Protein AF-V5WIJ0-F1 (afdb_monomer)

Organism: NCBI:txid1307761

pLDDT: mean 72.11, std 21.25, range [22.0, 96.81]

Solvent-accessible surface area (backbone atoms only — not comparable to full-atom values): 48894 Å² total; per-residue (Å²): 136,84,88,83,84,82,75,81,74,78,80,72,77,58,60,69,60,56,50,54,48,44,54,54,48,50,57,45,62,74,67,46,98,62,91,75,72,81,82,72,94,73,90,76,90,73,90,76,81,80,69,81,83,67,66,59,69,64,52,57,52,43,22,53,53,46,34,54,55,54,61,71,57,53,79,23,24,44,77,34,72,29,33,54,49,50,54,50,47,56,49,51,54,27,67,75,68,74,44,49,71,51,75,44,74,68,48,87,85,63,104,58,89,50,75,26,42,32,40,34,41,45,45,79,29,81,39,92,43,34,41,34,39,38,33,64,70,20,42,45,65,65,86,72,82,82,80,87,81,88,85,84,83,89,81,84,85,86,86,80,89,81,92,82,90,81,86,83,90,82,90,84,85,84,90,82,92,83,86,89,84,75,93,73,76,81,77,86,70,88,49,84,69,47,67,55,53,17,35,49,37,35,50,18,50,52,51,33,51,58,71,54,43,90,80,53,78,24,38,35,24,36,33,41,36,36,28,18,28,53,54,93,41,46,27,58,54,52,50,53,72,74,62,61,83,85,65,72,46,43,35,40,37,53,45,36,22,44,53,70,25,60,28,38,44,43,48,48,41,11,70,55,40,51,33,31,48,67,64,53,48,54,54,49,51,51,33,52,73,70,68,44,40,62,44,72,51,41,58,58,55,53,27,11,53,72,45,64,40,74,80,37,94,48,28,68,43,45,77,61,76,40,46,30,36,33,44,34,32,37,70,61,98,76,83,85,70,89,37,31,66,59,43,50,51,52,52,43,39,72,66,39,59,59,80,48,62,67,69,68,62,47,71,64,80,90,74,72,72,43,59,63,58,48,55,46,76,64,85,66,43,75,46,76,43,53,43,67,64,49,52,51,49,55,51,50,52,52,48,52,55,51,52,48,49,61,73,41,48,74,57,42,54,52,44,51,53,46,40,68,77,47,46,74,53,51,62,55,52,44,54,51,38,26,54,26,36,49,52,9,26,53,51,43,54,49,51,28,61,72,72,43,27,68,70,46,53,81,60,42,43,66,59,46,44,46,49,19,54,39,46,16,52,27,49,49,40,49,49,53,67,65,49,66,82,48,96,61,79,87,50,48,65,35,31,42,45,48,20,44,51,49,30,51,47,45,26,52,56,37,29,70,76,40,59,82,52,17,57,50,31,45,52,23,34,53,25,42,46,50,32,59,70,50,85,54,69,64,60,27,55,51,21,60,56,58,20,55,43,62,50,52,50,46,53,50,50,45,60,71,72,61,44,60,71,51,51,46,48,70,49,46,78,48,67,69,55,34,47,50,52,24,59,71,49,44,32,58,54,29,44,55,58,27,52,30,72,71,48,80,38,99,47,89,89,53,75,58,49,49,50,52,52,50,31,50,51,34,48,53,50,42,53,51,48,51,50,46,62,72,68,54,75,70,52,49,90,93,52,61,80,65,73,48,75,49,38,40,37,40,39,41,41,62,58,82,63,62,99,84,62,88,75,62,57,65,75,51,48,48,34,33,40,37,33,63,33,46,57,39,75,40,53,40,33,50,86,88,44,78,45,78,46,81,38,86,42,38,57,49,77,48,93,56,84,81,78,88,78,62,72,46,73,47,79,48,60,49,78,58,96,70,30,28,38,35,42,37,38,37,32,35,72,96,53,71,36,43,32,59,48,42,38,37,36,36,90,56,91,70,76,66,81,44,57,76,52,59,68,47,77,46,89,94,67,32,33,39,35,50,58,67,63,76,54,52,61,72,66,34,77,42,40,38,27,38,55,60,86,65,59,57,35,41,38,37,41,35,33,32,64,77,54,80,66,52,77,45,77,55,98,92,37,52,42,41,50,57,86,59,56,39,37,41,37,42,38,42,41,56,76,70,81,77,87,79,84,82,87,78,87,82,89,83,86,86,86,80,84,82,83,89,135

Structure (mmCIF, N/CA/C/O backbone):
data_AF-V5WIJ0-F1
#
_entry.id   AF-V5WIJ0-F1
#
loop_
_atom_site.group_PDB
_atom_site.id
_atom_site.type_symbol
_atom_site.label_atom_id
_atom_site.label_alt_id
_atom_site.label_comp_id
_atom_site.label_asym_id
_atom_site.label_entity_id
_atom_site.label_seq_id
_atom_site.pdbx_PDB_ins_code
_atom_site.Cartn_x
_atom_site.Cartn_y
_atom_site.Cartn_z
_atom_site.occupancy
_atom_site.B_iso_or_equiv
_atom_site.auth_seq_id
_atom_site.auth_comp_id
_atom_site.auth_asym_id
_atom_site.auth_atom_id
_atom_site.pdbx_PDB_model_num
ATOM 1 N N . MET A 1 1 ? 63.437 24.289 -32.945 1.00 34.97 1 MET A N 1
ATOM 2 C CA . MET A 1 1 ? 63.315 24.751 -31.548 1.00 34.97 1 MET A CA 1
ATOM 3 C C . MET A 1 1 ? 61.962 25.436 -31.385 1.00 34.97 1 MET A C 1
ATOM 5 O O . MET A 1 1 ? 61.709 26.417 -32.061 1.00 34.97 1 MET A O 1
ATOM 9 N N . TYR A 1 2 ? 61.097 24.806 -30.587 1.00 32.97 2 TYR A N 1
ATOM 10 C CA . TYR A 1 2 ? 59.857 25.264 -29.943 1.00 32.97 2 TYR A CA 1
ATOM 11 C C . TYR A 1 2 ? 58.786 26.082 -30.691 1.00 32.97 2 TYR A C 1
ATOM 13 O O . TYR A 1 2 ? 58.809 27.303 -30.780 1.00 32.97 2 TYR A O 1
ATOM 21 N N . SER A 1 3 ? 57.731 25.345 -31.055 1.00 35.38 3 SER A N 1
ATOM 22 C CA . SER A 1 3 ? 56.349 25.799 -31.190 1.00 35.38 3 SER A CA 1
ATOM 23 C C . SER A 1 3 ? 55.709 26.089 -29.824 1.00 35.38 3 SER A C 1
ATOM 25 O O . SER A 1 3 ? 55.781 25.222 -28.956 1.00 35.38 3 SER A O 1
ATOM 27 N N . GLN A 1 4 ? 54.955 27.182 -29.677 1.00 34.84 4 GLN A N 1
ATOM 28 C CA . GLN A 1 4 ? 53.730 27.219 -28.854 1.00 34.84 4 GLN A CA 1
ATOM 29 C C . GLN A 1 4 ? 52.773 28.312 -29.360 1.00 34.84 4 GLN A C 1
ATOM 31 O O . GLN A 1 4 ? 52.704 29.414 -28.829 1.00 34.84 4 GLN A O 1
ATOM 36 N N . GLY A 1 5 ? 51.985 27.985 -30.385 1.00 31.19 5 GLY A N 1
ATOM 37 C CA . GLY A 1 5 ? 50.755 28.711 -30.697 1.00 31.19 5 GLY A CA 1
ATOM 38 C C . GLY A 1 5 ? 49.594 28.083 -29.929 1.00 31.19 5 GLY A C 1
ATOM 39 O O . GLY A 1 5 ? 48.999 27.112 -30.397 1.00 31.19 5 GLY A O 1
ATOM 40 N N . ARG A 1 6 ? 49.279 28.608 -28.738 1.00 32.31 6 ARG A N 1
ATOM 41 C CA . ARG A 1 6 ? 48.065 28.248 -27.987 1.00 32.31 6 ARG A CA 1
ATOM 42 C C . ARG A 1 6 ? 46.834 28.709 -28.773 1.00 32.31 6 ARG A C 1
ATOM 44 O O . ARG A 1 6 ? 46.410 29.853 -28.666 1.00 32.31 6 ARG A O 1
ATOM 51 N N . LYS A 1 7 ? 46.219 27.801 -29.535 1.00 33.00 7 LYS A N 1
ATOM 52 C CA . LYS A 1 7 ? 44.803 27.929 -29.900 1.00 33.00 7 LYS A CA 1
ATOM 53 C C . LYS A 1 7 ? 43.975 27.540 -28.679 1.00 33.00 7 LYS A C 1
ATOM 55 O O . LYS A 1 7 ? 43.881 26.358 -28.350 1.00 33.00 7 LYS A O 1
ATOM 60 N N . LEU A 1 8 ? 43.391 28.539 -28.018 1.00 29.69 8 LEU A N 1
ATOM 61 C CA . LEU A 1 8 ? 42.266 28.361 -27.103 1.00 29.69 8 LEU A CA 1
ATOM 62 C C . LEU A 1 8 ? 41.141 27.643 -27.862 1.00 29.69 8 LEU A C 1
ATOM 64 O O . LEU A 1 8 ? 40.397 28.245 -28.634 1.00 29.69 8 LEU A O 1
ATOM 68 N N . TYR A 1 9 ? 41.034 26.331 -27.666 1.00 33.03 9 TYR A N 1
ATOM 69 C CA . TYR A 1 9 ? 39.813 25.606 -27.976 1.00 33.03 9 TYR A CA 1
ATOM 70 C C . TYR A 1 9 ? 38.767 26.047 -26.959 1.00 33.03 9 TYR A C 1
ATOM 72 O O . TYR A 1 9 ? 38.833 25.668 -25.791 1.00 33.03 9 TYR A O 1
ATOM 80 N N . GLY A 1 10 ? 37.804 26.849 -27.412 1.00 29.33 10 GLY A N 1
ATOM 81 C CA . GLY A 1 10 ? 36.586 27.106 -26.662 1.00 29.33 10 GLY A CA 1
ATOM 82 C C . GLY A 1 10 ? 35.954 25.775 -26.261 1.00 29.33 10 GLY A C 1
ATOM 83 O O . GLY A 1 10 ? 35.510 25.000 -27.114 1.00 29.33 10 GLY A O 1
ATOM 84 N N . MET A 1 11 ? 35.938 25.497 -24.957 1.00 32.12 11 MET A N 1
ATOM 85 C CA . MET A 1 11 ? 35.132 24.437 -24.369 1.00 32.12 11 MET A CA 1
ATOM 86 C C . MET A 1 11 ? 33.660 24.790 -24.585 1.00 32.12 11 MET A C 1
ATOM 88 O O . MET A 1 11 ? 33.003 25.376 -23.733 1.00 32.12 11 MET A O 1
ATOM 92 N N . ARG A 1 12 ? 33.106 24.402 -25.735 1.00 33.81 12 ARG A N 1
ATOM 93 C CA . ARG A 1 12 ? 31.673 24.118 -25.810 1.00 33.81 12 ARG A CA 1
ATOM 94 C C . ARG A 1 12 ? 31.439 22.907 -24.914 1.00 33.81 12 ARG A C 1
ATOM 96 O O . ARG A 1 12 ? 31.732 21.781 -25.327 1.00 33.81 12 ARG A O 1
ATOM 103 N N . PHE A 1 13 ? 30.965 23.149 -23.691 1.00 34.50 13 PHE A N 1
ATOM 104 C CA . PHE A 1 13 ? 30.464 22.104 -22.804 1.00 34.50 13 PHE A CA 1
ATOM 105 C C . PHE A 1 13 ? 29.536 21.198 -23.614 1.00 34.50 13 PHE A C 1
ATOM 107 O O . PHE A 1 13 ? 28.555 21.627 -24.225 1.00 34.50 13 PHE A O 1
ATOM 114 N N . ARG A 1 14 ? 29.932 19.933 -23.733 1.00 42.91 14 ARG A N 1
ATOM 115 C CA . ARG A 1 14 ? 29.233 18.969 -24.569 1.00 42.91 14 ARG A CA 1
ATOM 116 C C . ARG A 1 14 ? 27.952 18.560 -23.856 1.00 42.91 14 ARG A C 1
ATOM 118 O O . ARG A 1 14 ? 27.989 17.741 -22.945 1.00 42.91 14 ARG A O 1
ATOM 125 N N . VAL A 1 15 ? 26.838 19.061 -24.382 1.00 43.62 15 VAL A N 1
ATOM 126 C CA . VAL A 1 15 ? 25.446 18.632 -24.162 1.00 43.62 15 VAL A CA 1
ATOM 127 C C . VAL A 1 15 ? 25.272 17.157 -23.742 1.00 43.62 15 VAL A C 1
ATOM 129 O O . VAL A 1 15 ? 24.524 16.932 -22.806 1.00 43.62 15 VAL A O 1
ATOM 132 N N . PRO A 1 16 ? 25.942 16.130 -24.312 1.00 40.69 16 PRO A N 1
ATOM 133 C CA . PRO A 1 16 ? 25.774 14.746 -23.846 1.00 40.69 16 PRO A CA 1
ATOM 134 C C . PRO A 1 16 ? 26.207 14.474 -22.396 1.00 40.69 16 PRO A C 1
ATOM 136 O O . PRO A 1 16 ? 25.568 13.654 -21.748 1.00 40.69 16 PRO A O 1
ATOM 139 N N . ALA A 1 17 ? 27.246 15.132 -21.868 1.00 40.56 17 ALA A N 1
ATOM 140 C CA . ALA A 1 17 ? 27.637 14.961 -20.463 1.00 40.56 17 ALA A CA 1
ATOM 141 C C . ALA A 1 17 ? 26.615 15.627 -19.536 1.00 40.56 17 ALA A C 1
ATOM 143 O O . ALA A 1 17 ? 26.197 15.014 -18.567 1.00 40.56 17 ALA A O 1
ATOM 144 N N . LEU A 1 18 ? 26.139 16.820 -19.911 1.00 39.88 18 LEU A N 1
ATOM 145 C CA . LEU A 1 18 ? 25.081 17.536 -19.200 1.00 39.88 18 LEU A CA 1
ATOM 146 C C . LEU A 1 18 ? 23.754 16.768 -19.235 1.00 39.88 18 LEU A C 1
ATOM 148 O O . LEU A 1 18 ? 23.080 16.690 -18.231 1.00 39.88 18 LEU A O 1
ATOM 152 N N . VAL A 1 19 ? 23.401 16.149 -20.365 1.00 43.72 19 VAL A N 1
ATOM 153 C CA . VAL A 1 19 ? 22.172 15.359 -20.530 1.00 43.72 19 VAL A CA 1
ATOM 154 C C . VAL A 1 19 ? 22.254 14.023 -19.796 1.00 43.72 19 VAL A C 1
ATOM 156 O O . VAL A 1 19 ? 21.249 13.588 -19.262 1.00 43.72 19 VAL A O 1
ATOM 159 N N . THR A 1 20 ? 23.427 13.383 -19.729 1.00 45.94 20 THR A N 1
ATOM 160 C CA . THR A 1 20 ? 23.618 12.158 -18.924 1.00 45.94 20 THR A CA 1
ATOM 161 C C . THR A 1 20 ? 23.635 12.491 -17.430 1.00 45.94 20 THR A C 1
ATOM 163 O O . THR A 1 20 ? 23.042 11.769 -16.640 1.00 45.94 20 THR A O 1
ATOM 166 N N . LEU A 1 21 ? 24.247 13.620 -17.052 1.00 40.91 21 LEU A N 1
ATOM 167 C CA . LEU A 1 21 ? 24.213 14.154 -15.694 1.00 40.91 21 LEU A CA 1
ATOM 168 C C . LEU A 1 21 ? 22.786 14.557 -15.302 1.00 40.91 21 LEU A C 1
ATOM 170 O O . LEU A 1 21 ? 22.372 14.186 -14.220 1.00 40.91 21 LEU A O 1
ATOM 174 N N . LEU A 1 22 ? 22.016 15.212 -16.181 1.00 43.28 22 LEU A N 1
ATOM 175 C CA . LEU A 1 22 ? 20.594 15.559 -16.006 1.00 43.28 22 LEU A CA 1
ATOM 176 C C . LEU A 1 22 ? 19.675 14.331 -16.027 1.00 43.28 22 LEU A C 1
ATOM 178 O O . LEU A 1 22 ? 18.665 14.327 -15.343 1.00 43.28 22 LEU A O 1
ATOM 182 N N . LEU A 1 23 ? 20.015 13.275 -16.772 1.00 40.75 23 LEU A N 1
ATOM 183 C CA . LEU A 1 23 ? 19.311 11.987 -16.724 1.00 40.75 23 LEU A CA 1
ATOM 184 C C . LEU A 1 23 ? 19.467 11.330 -15.351 1.00 40.75 23 LEU A C 1
ATOM 186 O O . LEU A 1 23 ? 18.527 10.730 -14.855 1.00 40.75 23 LEU A O 1
ATOM 190 N N . VAL A 1 24 ? 20.646 11.453 -14.738 1.00 44.56 24 VAL A N 1
ATOM 191 C CA . VAL A 1 24 ? 20.932 10.870 -13.423 1.00 44.56 24 VAL A CA 1
ATOM 192 C C . VAL A 1 24 ? 20.435 11.775 -12.295 1.00 44.56 24 VAL A C 1
ATOM 194 O O . VAL A 1 24 ? 19.781 11.286 -11.388 1.00 44.56 24 VAL A O 1
ATOM 197 N N . THR A 1 25 ? 20.653 13.088 -12.379 1.00 41.78 25 THR A N 1
ATOM 198 C CA . THR A 1 25 ? 20.211 14.073 -11.373 1.00 41.78 25 THR A CA 1
ATOM 199 C C . THR A 1 25 ? 18.735 14.430 -11.473 1.00 41.78 25 THR A C 1
ATOM 201 O O . THR A 1 25 ? 18.156 14.738 -10.452 1.00 41.78 25 THR A O 1
ATOM 204 N N . GLY A 1 26 ? 18.096 14.363 -12.643 1.00 39.06 26 GLY A N 1
ATOM 205 C CA . GLY A 1 26 ? 16.659 14.623 -12.797 1.00 39.06 26 GLY A CA 1
ATOM 206 C C . GLY A 1 26 ? 15.790 13.475 -12.283 1.00 39.06 26 GLY A C 1
ATOM 207 O O . GLY A 1 26 ? 14.769 13.725 -11.655 1.00 39.06 26 GLY A O 1
ATOM 208 N N . ILE A 1 27 ? 16.232 12.224 -12.472 1.00 42.12 27 ILE A N 1
ATOM 209 C CA . ILE A 1 27 ? 15.623 11.062 -11.805 1.00 42.12 27 ILE A CA 1
ATOM 210 C C . ILE A 1 27 ? 15.847 11.173 -10.293 1.00 42.12 27 ILE A C 1
ATOM 212 O O . ILE A 1 27 ? 14.920 10.958 -9.532 1.00 42.12 27 ILE A O 1
ATOM 216 N N . PHE A 1 28 ? 17.040 11.583 -9.849 1.00 39.03 28 PHE A N 1
ATOM 217 C CA . PHE A 1 28 ? 17.351 11.699 -8.422 1.00 39.03 28 PHE A CA 1
ATOM 218 C C . PHE A 1 28 ? 16.668 12.890 -7.731 1.00 39.03 28 PHE A C 1
ATOM 220 O O . PHE A 1 28 ? 16.217 12.751 -6.608 1.00 39.03 28 PHE A O 1
ATOM 227 N N . ALA A 1 29 ? 16.526 14.041 -8.391 1.00 34.34 29 ALA A N 1
ATOM 228 C CA . ALA A 1 29 ? 15.830 15.212 -7.853 1.00 34.34 29 ALA A CA 1
ATOM 229 C C . ALA A 1 29 ? 14.316 14.984 -7.742 1.00 34.34 29 ALA A C 1
ATOM 231 O O . ALA A 1 29 ? 13.694 15.530 -6.843 1.00 34.34 29 ALA A O 1
ATOM 232 N N . ALA A 1 30 ? 13.743 14.138 -8.605 1.00 35.56 30 ALA A N 1
ATOM 233 C CA . ALA A 1 30 ? 12.366 13.664 -8.469 1.00 35.56 30 ALA A CA 1
ATOM 234 C C . ALA A 1 30 ? 12.197 12.577 -7.382 1.00 35.56 30 ALA A C 1
ATOM 236 O O . ALA A 1 30 ? 11.071 12.259 -7.019 1.00 35.56 30 ALA A O 1
ATOM 237 N N . LEU A 1 31 ? 13.298 11.996 -6.887 1.00 36.28 31 LEU A N 1
ATOM 238 C CA . LEU A 1 31 ? 13.328 10.911 -5.893 1.00 36.28 31 LEU A CA 1
ATOM 239 C C . LEU A 1 31 ? 13.852 11.345 -4.514 1.00 36.28 31 LEU A C 1
ATOM 241 O O . LEU A 1 31 ? 13.761 10.572 -3.563 1.00 36.28 31 LEU A O 1
ATOM 245 N N . LEU A 1 32 ? 14.424 12.546 -4.395 1.00 32.97 32 LEU A N 1
ATOM 246 C CA . LEU A 1 32 ? 14.846 13.116 -3.118 1.00 32.97 32 LEU A CA 1
ATOM 247 C C . LEU A 1 32 ? 13.615 13.621 -2.343 1.00 32.97 32 LEU A C 1
ATOM 249 O O . LEU A 1 32 ? 12.694 14.159 -2.961 1.00 32.97 32 LEU A O 1
ATOM 253 N N . PRO A 1 33 ? 13.587 13.472 -1.006 1.00 29.17 33 PRO A N 1
ATOM 254 C CA . PRO A 1 33 ? 12.522 14.003 -0.170 1.00 29.17 33 PRO A CA 1
ATOM 255 C C . PRO A 1 33 ? 12.658 15.526 -0.139 1.00 29.17 33 PRO A C 1
ATOM 257 O O . PRO A 1 33 ? 13.459 16.102 0.589 1.00 29.17 33 PRO A O 1
ATOM 260 N N . GLY A 1 34 ? 11.920 16.172 -1.023 1.00 26.03 34 GLY A N 1
ATOM 261 C CA . GLY A 1 34 ? 11.698 17.600 -1.033 1.00 26.03 34 GLY A CA 1
ATOM 262 C C . GLY A 1 34 ? 10.382 17.819 -1.744 1.00 26.03 34 GLY A C 1
ATOM 263 O O . GLY A 1 34 ? 10.159 17.240 -2.808 1.00 26.03 34 GLY A O 1
ATOM 264 N N . GLU A 1 35 ? 9.508 18.605 -1.132 1.00 28.45 35 GLU A N 1
ATOM 265 C CA . GLU A 1 35 ? 8.219 19.048 -1.653 1.00 28.45 35 GLU A CA 1
ATOM 266 C C . GLU A 1 35 ? 8.376 19.748 -3.015 1.00 28.45 35 GLU A C 1
ATOM 268 O O . GLU A 1 35 ? 8.296 20.966 -3.146 1.00 28.45 35 GLU A O 1
ATOM 273 N N . CYS A 1 36 ? 8.620 19.000 -4.087 1.00 22.00 36 CYS A N 1
ATOM 274 C CA . CYS A 1 36 ? 8.547 19.522 -5.442 1.00 22.00 36 CYS A CA 1
ATOM 275 C C . CYS A 1 36 ? 7.092 19.458 -5.901 1.00 22.00 36 CYS A C 1
ATOM 277 O O . CYS A 1 36 ? 6.738 18.742 -6.837 1.00 22.00 36 CYS A O 1
ATOM 279 N N . SER A 1 37 ? 6.252 20.263 -5.248 1.00 24.66 37 SER A N 1
ATOM 280 C CA . SER A 1 37 ? 5.064 20.790 -5.900 1.00 24.66 37 SER A CA 1
ATOM 281 C C . SER A 1 37 ? 5.556 21.647 -7.070 1.00 24.66 37 SER A C 1
ATOM 283 O O . SER A 1 37 ? 6.144 22.718 -6.910 1.00 24.66 37 SER A O 1
ATOM 285 N N . VAL A 1 38 ? 5.404 21.144 -8.295 1.00 23.97 38 VAL A N 1
ATOM 286 C CA . VAL A 1 38 ? 5.666 21.949 -9.490 1.00 23.97 38 VAL A CA 1
ATOM 287 C C . VAL A 1 38 ? 4.554 22.996 -9.561 1.00 23.97 38 VAL A C 1
ATOM 289 O O . VAL A 1 38 ? 3.503 22.757 -10.151 1.00 23.97 38 VAL A O 1
ATOM 292 N N . ARG A 1 39 ? 4.767 24.155 -8.920 1.00 23.25 39 ARG A N 1
ATOM 293 C CA . ARG A 1 39 ? 3.902 25.336 -9.035 1.00 23.25 39 ARG A CA 1
ATOM 294 C C . ARG A 1 39 ? 3.927 25.825 -10.482 1.00 23.25 39 ARG A C 1
ATOM 296 O O . ARG A 1 39 ? 4.791 26.608 -10.878 1.00 23.25 39 ARG A O 1
ATOM 303 N N . PHE A 1 40 ? 2.977 25.361 -11.286 1.00 24.59 40 PHE A N 1
ATOM 304 C CA . PHE A 1 40 ? 2.643 26.020 -12.540 1.00 24.59 40 PHE A CA 1
ATOM 305 C C . PHE A 1 40 ? 1.840 27.282 -12.222 1.00 24.59 40 PHE A C 1
ATOM 307 O O . PHE A 1 40 ? 0.765 27.222 -11.633 1.00 24.59 40 PHE A O 1
ATOM 314 N N . LEU A 1 41 ? 2.394 28.432 -12.610 1.00 24.88 41 LEU A N 1
ATOM 315 C CA . LEU A 1 41 ? 1.706 29.719 -12.629 1.00 24.88 41 LEU A CA 1
ATOM 316 C C . LEU A 1 41 ? 0.454 29.606 -13.507 1.00 24.88 41 LEU A C 1
ATOM 318 O O . LEU A 1 41 ? 0.549 29.609 -14.733 1.00 24.88 41 LEU A O 1
ATOM 322 N N . SER A 1 42 ? -0.710 29.518 -12.873 1.00 24.39 42 SER A N 1
ATOM 323 C CA . SER A 1 42 ? -2.014 29.641 -13.515 1.00 24.39 42 SER A CA 1
ATOM 324 C C . SER A 1 42 ? -2.856 30.579 -12.666 1.00 24.39 42 SER A C 1
ATOM 326 O O . SER A 1 42 ? -3.428 30.184 -11.654 1.00 24.39 42 SER A O 1
ATOM 328 N N . GLY A 1 43 ? -2.865 31.851 -13.059 1.00 24.73 43 GLY A N 1
ATOM 329 C CA . GLY A 1 43 ? -3.760 32.847 -12.498 1.00 24.73 43 GLY A CA 1
ATOM 330 C C . GLY A 1 43 ? -5.162 32.697 -13.073 1.00 24.73 43 GLY A C 1
ATOM 331 O O . GLY A 1 43 ? -5.327 32.694 -14.285 1.00 24.73 43 GLY A O 1
ATOM 332 N N . SER A 1 44 ? -6.144 32.612 -12.186 1.00 23.83 44 SER A N 1
ATOM 333 C CA . SER A 1 44 ? -7.364 33.426 -12.177 1.00 23.83 44 SER A CA 1
ATOM 334 C C . SER A 1 44 ? -8.199 32.929 -11.003 1.00 23.83 44 SER A C 1
ATOM 336 O O . SER A 1 44 ? -8.892 31.919 -11.096 1.00 23.83 44 SER A O 1
ATOM 338 N N . VAL A 1 45 ? -8.037 33.626 -9.882 1.00 26.14 45 VAL A N 1
ATOM 339 C CA . VAL A 1 45 ? -8.861 33.517 -8.681 1.00 26.14 45 VAL A CA 1
ATOM 340 C C . VAL A 1 45 ? -10.290 33.879 -9.079 1.00 26.14 45 VAL A C 1
ATOM 342 O O . VAL A 1 45 ? -10.533 34.995 -9.536 1.00 26.14 45 VAL A O 1
ATOM 345 N N . ILE A 1 46 ? -11.217 32.935 -8.945 1.00 28.59 46 ILE A N 1
ATOM 346 C CA . ILE A 1 46 ? -12.640 33.243 -8.817 1.00 28.59 46 ILE A CA 1
ATOM 347 C C . ILE A 1 46 ? -12.962 32.989 -7.346 1.00 28.59 46 ILE A C 1
ATOM 349 O O . ILE A 1 46 ? -12.669 31.916 -6.827 1.00 28.59 46 ILE A O 1
ATOM 353 N N . HIS A 1 47 ? -13.445 34.042 -6.691 1.00 30.84 47 HIS A N 1
ATOM 354 C CA . HIS A 1 47 ? -13.736 34.148 -5.267 1.00 30.84 47 HIS A CA 1
ATOM 355 C C . HIS A 1 47 ? -14.535 32.956 -4.714 1.00 30.84 47 HIS A C 1
ATOM 357 O O . HIS A 1 47 ? -15.670 32.739 -5.124 1.00 30.84 47 HIS A O 1
ATOM 363 N N . ALA A 1 48 ? -13.957 32.267 -3.729 1.00 31.64 48 ALA A N 1
ATOM 364 C CA . ALA A 1 48 ? -14.659 31.450 -2.733 1.00 31.64 48 ALA A CA 1
ATOM 365 C C . ALA A 1 48 ? -14.077 31.724 -1.328 1.00 31.64 48 ALA A C 1
ATOM 367 O O . ALA A 1 48 ? -13.964 30.839 -0.495 1.00 31.64 48 ALA A O 1
ATOM 368 N N . GLN A 1 49 ? -13.626 32.961 -1.088 1.00 29.72 49 GLN A N 1
ATOM 369 C CA . GLN A 1 49 ? -12.940 33.352 0.150 1.00 29.72 49 GLN A CA 1
ATOM 370 C C . GLN A 1 49 ? -13.901 33.902 1.221 1.00 29.72 49 GLN A C 1
ATOM 372 O O . GLN A 1 49 ? -13.450 34.293 2.291 1.00 29.72 49 GLN A O 1
ATOM 377 N N . ASP A 1 50 ? -15.210 33.895 0.950 1.00 30.89 50 ASP A N 1
ATOM 378 C CA . ASP A 1 50 ? -16.235 34.441 1.848 1.00 30.89 50 ASP A CA 1
ATOM 379 C C . ASP A 1 50 ? -16.965 33.364 2.687 1.00 30.89 50 ASP A C 1
ATOM 381 O O . ASP A 1 50 ? -17.786 33.730 3.516 1.00 30.89 50 ASP A O 1
ATOM 385 N N . SER A 1 51 ? -16.683 32.057 2.535 1.00 41.16 51 SER A N 1
ATOM 386 C CA . SER A 1 51 ? -17.442 30.985 3.228 1.00 41.16 51 SER A CA 1
ATOM 387 C C . SER A 1 51 ? -16.762 30.339 4.443 1.00 41.16 51 SER A C 1
ATOM 389 O O . SER A 1 51 ? -17.441 29.686 5.228 1.00 41.16 51 SER A O 1
ATOM 391 N N . VAL A 1 52 ? -15.450 30.515 4.642 1.00 43.59 52 VAL A N 1
ATOM 392 C CA . VAL A 1 52 ? -14.713 29.885 5.767 1.00 43.59 52 VAL A CA 1
ATOM 393 C C . VAL A 1 52 ? -14.747 30.750 7.041 1.00 43.59 52 VAL A C 1
ATOM 395 O O . VAL A 1 52 ? -14.435 30.280 8.131 1.00 43.59 52 VAL A O 1
ATOM 398 N N . ALA A 1 53 ? -15.137 32.024 6.932 1.00 39.41 53 ALA A N 1
ATOM 399 C CA . ALA A 1 53 ? -15.097 32.981 8.042 1.00 39.41 53 ALA A CA 1
ATOM 400 C C . ALA A 1 53 ? -16.363 33.009 8.924 1.00 39.41 53 ALA A C 1
ATOM 402 O O . ALA A 1 53 ? -16.360 33.724 9.922 1.00 39.41 53 ALA A O 1
ATOM 403 N N . ASP A 1 54 ? -17.407 32.247 8.581 1.00 46.81 54 ASP A N 1
ATOM 404 C CA . ASP A 1 54 ? -18.750 32.375 9.178 1.00 46.81 54 ASP A CA 1
ATOM 405 C C . ASP A 1 54 ? -19.297 31.059 9.767 1.00 46.81 54 ASP A C 1
ATOM 407 O O . ASP A 1 54 ? -20.501 30.927 9.983 1.00 46.81 54 ASP A O 1
ATOM 411 N N . TYR A 1 55 ? -18.444 30.064 10.053 1.00 56.12 55 TYR A N 1
ATOM 412 C CA . TYR A 1 55 ? -18.924 28.878 10.769 1.00 56.12 55 TYR A CA 1
ATOM 413 C C . TYR A 1 55 ? -19.307 29.270 12.206 1.00 56.12 55 TYR A C 1
ATOM 415 O O . TYR A 1 55 ? -18.497 29.909 12.890 1.00 56.12 55 TYR A O 1
ATOM 423 N N . PRO A 1 56 ? -20.524 28.941 12.680 1.00 61.84 56 PRO A N 1
ATOM 424 C CA . PRO A 1 56 ? -21.056 29.507 13.908 1.00 61.84 56 PRO A CA 1
ATOM 425 C C . PRO A 1 56 ? -20.152 29.167 15.092 1.00 61.84 56 PRO A C 1
ATOM 427 O O . PRO A 1 56 ? -19.902 27.998 15.394 1.00 61.84 56 PRO A O 1
ATOM 430 N N . THR A 1 57 ? -19.697 30.205 15.799 1.00 65.06 57 THR A N 1
ATOM 431 C CA . THR A 1 57 ? -18.905 30.105 17.038 1.00 65.06 57 THR A CA 1
ATOM 432 C C . THR A 1 57 ? -19.535 29.130 18.043 1.00 65.06 57 THR A C 1
ATOM 434 O O . THR A 1 57 ? -18.834 28.470 18.807 1.00 65.06 57 THR A O 1
ATOM 437 N N . ASP A 1 58 ? -20.860 28.987 17.993 1.00 77.00 58 ASP A N 1
ATOM 438 C CA . ASP A 1 58 ? -21.649 28.095 18.836 1.00 77.00 58 ASP A CA 1
ATOM 439 C C . ASP A 1 58 ? -21.354 26.606 18.591 1.00 77.00 58 ASP A C 1
ATOM 441 O O . ASP A 1 58 ? -21.326 25.833 19.548 1.00 77.00 58 ASP A O 1
ATOM 445 N N . ALA A 1 59 ? -21.070 26.185 17.353 1.00 77.56 59 ALA A N 1
ATOM 446 C CA . ALA A 1 59 ? -20.737 24.790 17.045 1.00 77.56 59 ALA A CA 1
ATOM 447 C C . ALA A 1 59 ? -19.366 24.391 17.618 1.00 77.56 59 ALA A C 1
ATOM 449 O O . ALA A 1 59 ? -19.207 23.292 18.150 1.00 77.56 59 ALA A O 1
ATOM 450 N N . VAL A 1 60 ? -18.397 25.312 17.578 1.00 84.56 60 VAL A N 1
ATOM 451 C CA . VAL A 1 60 ? -17.069 25.123 18.184 1.00 84.56 60 VAL A CA 1
ATOM 452 C C . VAL A 1 60 ? -17.169 25.090 19.712 1.00 84.56 60 VAL A C 1
ATOM 454 O O . VAL A 1 60 ? -16.570 24.230 20.351 1.00 84.56 60 VAL A O 1
ATOM 457 N N . LEU A 1 61 ? -17.969 25.975 20.314 1.00 86.69 61 LEU A N 1
ATOM 458 C CA . LEU A 1 61 ? -18.192 25.974 21.765 1.00 86.69 61 LEU A CA 1
ATOM 459 C C . LEU A 1 61 ? -18.874 24.686 22.245 1.00 86.69 61 LEU A C 1
ATOM 461 O O . LEU A 1 61 ? -18.475 24.132 23.268 1.00 86.69 61 LEU A O 1
ATOM 465 N N . ARG A 1 62 ? -19.870 24.185 21.505 1.00 87.44 62 ARG A N 1
ATOM 466 C CA . ARG A 1 62 ? -20.531 22.905 21.809 1.00 87.44 62 ARG A CA 1
ATOM 467 C C . ARG A 1 62 ? -19.589 21.722 21.650 1.00 87.44 62 ARG A C 1
ATOM 469 O O . ARG A 1 62 ? -19.594 20.839 22.501 1.00 87.44 62 ARG A O 1
ATOM 476 N N . TYR A 1 63 ? -18.771 21.720 20.597 1.00 91.00 63 TYR A N 1
ATOM 477 C CA . TYR A 1 63 ? -17.717 20.726 20.425 1.00 91.00 63 TYR A CA 1
ATOM 478 C C . TYR A 1 63 ? -16.819 20.661 21.666 1.00 91.00 63 TYR A C 1
ATOM 480 O O . TYR A 1 63 ? -16.663 19.591 22.245 1.00 91.00 63 TYR A O 1
ATOM 488 N N . GLU A 1 64 ? -16.299 21.803 22.124 1.00 89.50 64 GLU A N 1
ATOM 489 C CA . GLU A 1 64 ? -15.436 21.874 23.309 1.00 89.50 64 GLU A CA 1
ATOM 490 C C . GLU A 1 64 ? -16.152 21.384 24.576 1.00 89.50 64 GLU A C 1
ATOM 492 O O . GLU A 1 64 ? -15.562 20.681 25.397 1.00 89.50 64 GLU A O 1
ATOM 497 N N . GLN A 1 65 ? -17.433 21.718 24.749 1.00 92.00 65 GLN A N 1
ATOM 498 C CA . GLN A 1 65 ? -18.232 21.237 25.881 1.00 92.00 65 GLN A CA 1
ATOM 499 C C . GLN A 1 65 ? -18.368 19.708 25.869 1.00 92.00 65 GLN A C 1
ATOM 501 O O . GLN A 1 65 ? -17.982 19.059 26.842 1.00 92.00 65 GLN A O 1
ATOM 506 N N . ILE A 1 66 ? -18.836 19.136 24.755 1.00 91.56 66 ILE A N 1
ATOM 507 C CA . ILE A 1 66 ? -19.021 17.686 24.592 1.00 91.56 66 ILE A CA 1
ATOM 508 C C . ILE A 1 66 ? -17.681 16.959 24.722 1.00 91.56 66 ILE A C 1
ATOM 510 O O . ILE A 1 66 ? -17.583 15.947 25.413 1.00 91.56 66 ILE A O 1
ATOM 514 N N . PHE A 1 67 ? -16.622 17.482 24.105 1.00 90.25 67 PHE A N 1
ATOM 515 C CA . PHE A 1 67 ? -15.297 16.882 24.184 1.00 90.25 67 PHE A CA 1
ATOM 516 C C . PHE A 1 67 ? -14.776 16.837 25.625 1.00 90.25 67 PHE A C 1
ATOM 518 O O . PHE A 1 67 ? -14.271 15.804 26.066 1.00 90.25 67 PHE A O 1
ATOM 525 N N . ASN A 1 68 ? -14.950 17.915 26.396 1.00 89.50 68 ASN A N 1
ATOM 526 C CA . ASN A 1 68 ? -14.565 17.940 27.806 1.00 89.50 68 ASN A CA 1
ATOM 527 C C . ASN A 1 68 ? -15.390 16.957 28.655 1.00 89.50 68 ASN A C 1
ATOM 529 O O . ASN A 1 68 ? -14.835 16.306 29.541 1.00 89.50 68 ASN A O 1
ATOM 533 N N . GLU A 1 69 ? -16.685 16.797 28.376 1.00 91.69 69 GLU A N 1
ATOM 534 C CA . GLU A 1 69 ? -17.525 15.783 29.027 1.00 91.69 69 GLU A CA 1
ATOM 535 C C . GLU A 1 69 ? -17.050 14.360 28.716 1.00 91.69 69 GLU A C 1
ATOM 537 O O . GLU A 1 69 ? -16.847 13.565 29.634 1.00 91.69 69 GLU A O 1
ATOM 542 N N . LEU A 1 70 ? -16.799 14.054 27.441 1.00 89.19 70 LEU A N 1
ATOM 543 C CA . LEU A 1 70 ? -16.290 12.755 26.997 1.00 89.19 70 LEU A CA 1
ATOM 544 C C . LEU A 1 70 ? -14.913 12.447 27.593 1.00 89.19 70 LEU A C 1
ATOM 546 O O . LEU A 1 70 ? -14.658 11.330 28.046 1.00 89.19 70 LEU A O 1
ATOM 550 N N . LYS A 1 71 ? -14.033 13.449 27.662 1.00 87.25 71 LYS A N 1
ATOM 551 C CA . LYS A 1 71 ? -12.705 13.331 28.270 1.00 87.25 71 LYS A CA 1
ATOM 552 C C . LYS A 1 71 ? -12.779 12.965 29.756 1.00 87.25 71 LYS A C 1
ATOM 554 O O . LYS A 1 71 ? -11.920 12.216 30.229 1.00 87.25 71 LYS A O 1
ATOM 559 N N . ASN A 1 72 ? -13.801 13.443 30.469 1.00 88.56 72 ASN A N 1
ATOM 560 C CA . ASN A 1 72 ? -14.009 13.158 31.892 1.00 88.56 72 ASN A CA 1
ATOM 561 C C . ASN A 1 72 ? -14.456 11.711 32.170 1.00 88.56 72 ASN A C 1
ATOM 563 O O . ASN A 1 72 ? -14.203 11.222 33.268 1.00 88.56 72 ASN A O 1
ATOM 567 N N . ILE A 1 73 ? -15.065 11.018 31.198 1.00 85.88 73 ILE A N 1
ATOM 568 C CA . ILE A 1 73 ? -15.501 9.613 31.341 1.00 85.88 73 ILE A CA 1
ATOM 569 C C . ILE A 1 73 ? -14.299 8.655 31.436 1.00 85.88 73 ILE A C 1
ATOM 571 O O . ILE A 1 73 ? -14.382 7.599 32.056 1.00 85.88 73 ILE A O 1
ATOM 575 N N . GLY A 1 74 ? -13.149 9.020 30.864 1.00 77.25 74 GLY A N 1
ATOM 576 C CA . GLY A 1 74 ? -11.947 8.185 30.878 1.00 77.25 74 GLY A CA 1
ATOM 577 C C . GLY A 1 74 ? -11.829 7.259 29.663 1.00 77.25 74 GLY A C 1
ATOM 578 O O . GLY A 1 74 ? -12.390 7.518 28.602 1.00 77.25 74 GLY A O 1
ATOM 579 N N . GLU A 1 75 ? -11.005 6.214 29.767 1.00 75.75 75 GLU A N 1
ATOM 580 C CA . GLU A 1 75 ? -10.679 5.345 28.631 1.00 75.75 75 GLU A CA 1
ATOM 581 C C . GLU A 1 75 ? -11.705 4.210 28.479 1.00 75.75 75 GLU A C 1
ATOM 583 O O . GLU A 1 75 ? -11.643 3.190 29.168 1.00 75.75 75 GLU A O 1
ATOM 588 N N . ALA A 1 76 ? -12.646 4.380 27.550 1.00 78.75 76 ALA A N 1
ATOM 589 C CA . ALA A 1 76 ? -13.665 3.385 27.234 1.00 78.75 76 ALA A CA 1
ATOM 590 C C . ALA A 1 76 ? -13.064 2.184 26.485 1.00 78.75 76 ALA A C 1
ATOM 592 O O . ALA A 1 76 ? -13.020 2.146 25.254 1.00 78.75 76 ALA A O 1
ATOM 593 N N . ARG A 1 77 ? -12.607 1.179 27.237 1.00 79.81 77 ARG A N 1
ATOM 594 C CA . ARG A 1 77 ? -12.159 -0.116 26.703 1.00 79.81 77 ARG A CA 1
ATOM 595 C C . ARG A 1 77 ? -13.269 -1.144 26.795 1.00 79.81 77 ARG A C 1
ATOM 597 O O . ARG A 1 77 ? -14.113 -1.106 27.690 1.00 79.81 77 ARG A O 1
ATOM 604 N N . GLU A 1 78 ? -13.240 -2.127 25.906 1.00 77.50 78 GLU A N 1
ATOM 605 C CA . GLU A 1 78 ? -14.222 -3.203 25.950 1.00 77.50 78 GLU A CA 1
ATOM 606 C C . GLU A 1 78 ? -14.255 -3.877 27.338 1.00 77.50 78 GLU A C 1
ATOM 608 O O . GLU A 1 78 ? -13.231 -4.318 27.866 1.00 77.50 78 GLU A O 1
ATOM 613 N N . ASN A 1 79 ? -15.455 -3.980 27.920 1.00 78.81 79 ASN A N 1
ATOM 614 C CA . ASN A 1 79 ? -15.712 -4.497 29.272 1.00 78.81 79 ASN A CA 1
ATOM 615 C C . ASN A 1 79 ? -15.217 -3.613 30.436 1.00 78.81 79 ASN A C 1
ATOM 617 O O . ASN A 1 79 ? -15.100 -4.110 31.561 1.00 78.81 79 ASN A O 1
ATOM 621 N N . SER A 1 80 ? -14.932 -2.330 30.201 1.00 81.38 80 SER A N 1
ATOM 622 C CA . SER A 1 80 ? -14.598 -1.364 31.252 1.00 81.38 80 SER A CA 1
ATOM 623 C C . SER A 1 80 ? -15.840 -0.602 31.758 1.00 81.38 80 SER A C 1
ATOM 625 O O . SER A 1 80 ? -16.835 -0.493 31.029 1.00 81.38 80 SER A O 1
ATOM 627 N N . PRO A 1 81 ? -15.838 -0.100 33.011 1.00 82.38 81 PRO A N 1
ATOM 628 C CA . PRO A 1 81 ? -16.917 0.754 33.511 1.00 82.38 81 PRO A CA 1
ATOM 629 C C . PRO A 1 81 ? -17.052 2.049 32.697 1.00 82.38 81 PRO A C 1
ATOM 631 O O . PRO A 1 81 ? -18.174 2.487 32.457 1.00 82.38 81 PRO A O 1
ATOM 634 N N . GLU A 1 82 ? -15.947 2.593 32.187 1.00 86.00 82 GLU A N 1
ATOM 635 C CA . GLU A 1 82 ? -15.919 3.780 31.325 1.00 86.00 82 GLU A CA 1
ATOM 636 C C . GLU A 1 82 ? -16.660 3.526 30.002 1.00 86.00 82 GLU A C 1
ATOM 638 O O . GLU A 1 82 ? -17.410 4.379 29.538 1.00 86.00 82 GLU A O 1
ATOM 643 N N . ALA A 1 83 ? -16.549 2.327 29.412 1.00 84.50 83 ALA A N 1
ATOM 644 C CA . ALA A 1 83 ? -17.326 1.972 28.219 1.00 84.50 83 ALA A CA 1
ATOM 645 C C . ALA A 1 83 ? -18.838 1.880 28.497 1.00 84.50 83 ALA A C 1
ATOM 647 O O . ALA A 1 83 ? -19.653 2.215 27.633 1.00 84.50 83 ALA A O 1
ATOM 648 N N . ALA A 1 84 ? -19.229 1.454 29.704 1.00 86.12 84 ALA A N 1
ATOM 649 C CA . ALA A 1 84 ? -20.629 1.465 30.126 1.00 86.12 84 ALA A CA 1
ATOM 650 C C . ALA A 1 84 ? -21.134 2.892 30.394 1.00 86.12 84 ALA A C 1
ATOM 652 O O . ALA A 1 84 ? -22.267 3.220 30.040 1.00 86.12 84 ALA A O 1
ATOM 653 N N . GLU A 1 85 ? -20.300 3.748 30.983 1.00 89.25 85 GLU A N 1
ATOM 654 C CA . GLU A 1 85 ? -20.605 5.162 31.192 1.00 89.25 85 GLU A CA 1
ATOM 655 C C . GLU A 1 85 ? -20.737 5.917 29.865 1.00 89.25 85 GLU A C 1
ATOM 657 O O . GLU A 1 85 ? -21.713 6.642 29.682 1.00 89.25 85 GLU A O 1
ATOM 662 N N . LEU A 1 86 ? -19.849 5.663 28.902 1.00 89.94 86 LEU A N 1
ATOM 663 C CA . LEU A 1 86 ? -19.917 6.239 27.560 1.00 89.94 86 LEU A CA 1
ATOM 664 C C . LEU A 1 86 ? -21.174 5.785 26.801 1.00 89.94 86 LEU A C 1
ATOM 666 O O . LEU A 1 86 ? -21.854 6.597 26.177 1.00 89.94 86 LEU A O 1
ATOM 670 N N . PHE A 1 87 ? -21.560 4.510 26.922 1.00 91.06 87 PHE A N 1
ATOM 671 C CA . PHE A 1 87 ? -22.849 4.023 26.414 1.00 91.06 87 PHE A CA 1
ATOM 672 C C . PHE A 1 87 ? -24.038 4.770 27.047 1.00 91.06 87 PHE A C 1
ATOM 674 O O . PHE A 1 87 ? -24.965 5.175 26.344 1.00 91.06 87 PHE A O 1
ATOM 681 N N . ASN A 1 88 ? -24.015 4.981 28.367 1.00 92.44 88 ASN A N 1
ATOM 682 C CA . ASN A 1 88 ? -25.068 5.721 29.068 1.00 92.44 88 ASN A CA 1
ATOM 683 C C . ASN A 1 88 ? -25.085 7.208 28.681 1.00 92.44 88 ASN A C 1
ATOM 685 O O . ASN A 1 88 ? -26.158 7.806 28.614 1.00 92.44 88 ASN A O 1
ATOM 689 N N . TYR A 1 89 ? -23.917 7.803 28.425 1.00 94.00 89 TYR A N 1
ATOM 690 C CA . TYR A 1 89 ? -23.780 9.168 27.927 1.00 94.00 89 TYR A CA 1
ATOM 691 C C . TYR A 1 89 ? -24.450 9.329 26.560 1.00 94.00 89 TYR A C 1
ATOM 693 O O . TYR A 1 89 ? -25.357 10.145 26.439 1.00 94.00 89 TYR A O 1
ATOM 701 N N . LEU A 1 90 ? -24.106 8.479 25.582 1.00 93.56 90 LEU A N 1
ATOM 702 C CA . LEU A 1 90 ? -24.765 8.457 24.267 1.00 93.56 90 LEU A CA 1
ATOM 703 C C . LEU A 1 90 ? -26.278 8.267 24.401 1.00 93.56 90 LEU A C 1
ATOM 705 O O . LEU A 1 90 ? -27.067 8.869 23.676 1.00 93.56 90 LEU A O 1
ATOM 709 N N . GLY A 1 91 ? -26.691 7.448 25.367 1.00 92.19 91 GLY A N 1
ATOM 710 C CA . GLY A 1 91 ? -28.088 7.297 25.715 1.00 92.19 91 GLY A CA 1
ATOM 711 C C . GLY A 1 91 ? -28.748 8.624 26.106 1.00 92.19 91 GLY A C 1
ATOM 712 O O . GLY A 1 91 ? -29.739 9.003 25.482 1.00 92.19 91 GLY A O 1
ATOM 713 N N . ARG A 1 92 ? -28.217 9.308 27.124 1.00 94.62 92 ARG A N 1
ATOM 714 C CA . ARG A 1 92 ? -28.753 10.594 27.601 1.00 94.62 92 ARG A CA 1
ATOM 715 C C . ARG A 1 92 ? -28.762 11.646 26.501 1.00 94.62 92 ARG A C 1
ATOM 717 O O . ARG A 1 92 ? -29.788 12.279 26.306 1.00 94.62 92 ARG A O 1
ATOM 724 N N . PHE A 1 93 ? -27.677 11.732 25.736 1.00 94.12 93 PHE A N 1
ATOM 725 C CA . PHE A 1 93 ? -27.560 12.643 24.604 1.00 94.12 93 PHE A CA 1
ATOM 726 C C . PHE A 1 93 ? -28.708 12.460 23.595 1.00 94.12 93 PHE A C 1
ATOM 728 O O . PHE A 1 93 ? -29.361 13.424 23.207 1.00 94.12 93 PHE A O 1
ATOM 735 N N . ALA A 1 94 ? -29.009 11.216 23.206 1.00 92.12 94 ALA A N 1
ATOM 736 C CA . ALA A 1 94 ? -30.110 10.943 22.284 1.00 92.12 94 ALA A CA 1
ATOM 737 C C . ALA A 1 94 ? -31.486 11.299 22.873 1.00 92.12 94 ALA A C 1
ATOM 739 O O . ALA A 1 94 ? -32.336 11.819 22.154 1.00 92.12 94 ALA A O 1
ATOM 740 N N . ASP A 1 95 ? -31.700 11.037 24.168 1.00 92.44 95 ASP A N 1
ATOM 741 C CA . ASP A 1 95 ? -32.956 11.372 24.852 1.00 92.44 95 ASP A CA 1
ATOM 742 C C . ASP A 1 95 ? -33.139 12.902 24.975 1.00 92.44 95 ASP A C 1
ATOM 744 O O . ASP A 1 95 ? -34.256 13.398 24.824 1.00 92.44 95 ASP A O 1
ATOM 748 N N . GLU A 1 96 ? -32.055 13.647 25.214 1.00 92.88 96 GLU A N 1
ATOM 749 C CA . GLU A 1 96 ? -32.039 15.114 25.337 1.00 92.88 96 GLU A CA 1
ATOM 750 C C . GLU A 1 96 ? -32.316 15.824 24.007 1.00 92.88 96 GLU A C 1
ATOM 752 O O . GLU A 1 96 ? -33.044 16.812 23.994 1.00 92.88 96 GLU A O 1
ATOM 757 N N . HIS A 1 97 ? -31.800 15.287 22.898 1.00 89.12 97 HIS A N 1
ATOM 758 C CA . HIS A 1 97 ? -31.950 15.855 21.551 1.00 89.12 97 HIS A CA 1
ATOM 759 C C . HIS A 1 97 ? -33.058 15.195 20.709 1.00 89.12 97 HIS A C 1
ATOM 761 O O . HIS A 1 97 ? -33.142 15.407 19.501 1.00 89.12 97 HIS A O 1
ATOM 767 N N . GLY A 1 98 ? -33.902 14.347 21.311 1.00 88.19 98 GLY A N 1
ATOM 768 C CA . GLY A 1 98 ? -35.033 13.714 20.619 1.00 88.19 98 GLY A CA 1
ATOM 769 C C . GLY A 1 98 ? -34.650 12.749 19.484 1.00 88.19 98 GLY A C 1
ATOM 770 O O . GLY A 1 98 ? -35.457 12.498 18.588 1.00 88.19 98 GLY A O 1
ATOM 771 N N . ILE A 1 99 ? -33.438 12.189 19.510 1.00 90.38 99 ILE A N 1
ATOM 772 C CA . ILE A 1 99 ? -32.908 11.294 18.475 1.00 90.38 99 ILE A CA 1
ATOM 773 C C . ILE A 1 99 ? -33.378 9.856 18.734 1.00 90.38 99 ILE A C 1
ATOM 775 O O . ILE A 1 99 ? -33.259 9.325 19.841 1.00 90.38 99 ILE A O 1
ATOM 779 N N . LEU A 1 100 ? -33.870 9.165 17.697 1.00 89.94 100 LEU A N 1
ATOM 780 C CA . LEU A 1 100 ? -34.253 7.757 17.826 1.00 89.94 100 LEU A CA 1
ATOM 781 C C . LEU A 1 100 ? -33.007 6.889 18.025 1.00 89.94 100 LEU A C 1
ATOM 783 O O . LEU A 1 100 ? -32.158 6.805 17.136 1.00 89.94 100 LEU A O 1
ATOM 787 N N . ARG A 1 101 ? -32.927 6.194 19.164 1.00 91.44 101 ARG A N 1
ATOM 788 C CA . ARG A 1 101 ? -31.828 5.271 19.477 1.00 91.44 101 ARG A CA 1
ATOM 789 C C . ARG A 1 101 ? -32.256 3.803 19.481 1.00 91.44 101 ARG A C 1
ATOM 791 O O . ARG A 1 101 ? -33.326 3.458 19.980 1.00 91.44 101 ARG A O 1
ATOM 798 N N . ASP A 1 102 ? -31.365 2.941 19.009 1.00 89.69 102 ASP A N 1
ATOM 799 C CA . ASP A 1 102 ? -31.410 1.485 19.176 1.00 89.69 102 ASP A CA 1
ATOM 800 C C . ASP A 1 102 ? -30.019 0.979 19.596 1.00 89.69 102 ASP A C 1
ATOM 802 O O . ASP A 1 102 ? -29.019 1.688 19.451 1.00 89.69 102 ASP A O 1
ATOM 806 N N . TRP A 1 103 ? -29.924 -0.228 20.146 1.00 87.44 103 TRP A N 1
ATOM 807 C CA . TRP A 1 103 ? -28.643 -0.807 20.549 1.00 87.44 103 TRP A CA 1
ATOM 808 C C . TRP A 1 103 ? -28.596 -2.318 20.340 1.00 87.44 103 TRP A C 1
ATOM 810 O O . TRP A 1 103 ? -29.599 -3.024 20.411 1.00 87.44 103 TRP A O 1
ATOM 820 N N . GLN A 1 104 ? -27.390 -2.830 20.102 1.00 82.12 104 GLN A N 1
ATOM 821 C CA . GLN A 1 104 ? -27.146 -4.244 19.823 1.00 82.12 104 GLN A CA 1
ATOM 822 C C . GLN A 1 104 ? -26.070 -4.781 20.759 1.00 82.12 104 GLN A C 1
ATOM 824 O O . GLN A 1 104 ? -24.999 -4.194 20.885 1.00 82.12 104 GLN A O 1
ATOM 829 N N . GLN A 1 105 ? -26.337 -5.911 21.412 1.00 81.38 105 GLN A N 1
ATOM 830 C CA . GLN A 1 105 ? -25.359 -6.572 22.273 1.00 81.38 105 GLN A CA 1
ATOM 831 C C . GLN A 1 105 ? -24.471 -7.516 21.456 1.00 81.38 105 GLN A C 1
ATOM 833 O O . GLN A 1 105 ? -24.977 -8.413 20.790 1.00 81.38 105 GLN A O 1
ATOM 838 N N . ILE A 1 106 ? -23.150 -7.373 21.585 1.00 72.25 106 ILE A N 1
ATOM 839 C CA . ILE A 1 106 ? -22.157 -8.097 20.770 1.00 72.25 106 ILE A CA 1
ATOM 840 C C . ILE A 1 106 ? -22.000 -9.579 21.211 1.00 72.25 106 ILE A C 1
ATOM 842 O O . ILE A 1 106 ? -21.382 -10.386 20.516 1.00 72.25 106 ILE A O 1
ATOM 846 N N . SER A 1 107 ? -22.617 -10.009 22.327 1.00 59.78 107 SER A N 1
ATOM 847 C CA . SER A 1 107 ? -22.481 -11.371 22.878 1.00 59.78 107 SER A CA 1
ATOM 848 C C . SER A 1 107 ? -23.784 -12.165 23.037 1.00 59.78 107 SER A C 1
ATOM 850 O O . SER A 1 107 ? -24.528 -12.024 24.007 1.00 59.78 107 SER A O 1
ATOM 852 N N . ARG A 1 108 ? -23.989 -13.146 22.149 1.00 52.78 108 ARG A N 1
ATOM 853 C CA . ARG A 1 108 ? -24.712 -14.396 22.487 1.00 52.78 108 ARG A CA 1
ATOM 854 C C . ARG A 1 108 ? -24.151 -15.677 21.855 1.00 52.78 108 ARG A C 1
ATOM 856 O O . ARG A 1 108 ? -24.670 -16.747 22.156 1.00 52.78 108 ARG A O 1
ATOM 863 N N . ARG A 1 109 ? -23.143 -15.610 20.974 1.00 46.06 109 ARG A N 1
ATOM 864 C CA . ARG A 1 109 ? -22.753 -16.762 20.128 1.00 46.06 109 ARG A CA 1
ATOM 865 C C . ARG A 1 109 ? -21.378 -17.379 20.395 1.00 46.06 109 ARG A C 1
ATOM 867 O O . ARG A 1 109 ? -21.161 -18.498 19.946 1.00 46.06 109 ARG A O 1
ATOM 874 N N . GLU A 1 110 ? -20.481 -16.724 21.128 1.00 46.22 110 GLU A N 1
ATOM 875 C CA . GLU A 1 110 ? -19.130 -17.244 21.402 1.00 46.22 110 GLU A CA 1
ATOM 876 C C . GLU A 1 110 ? -18.932 -17.561 22.893 1.00 46.22 110 GLU A C 1
ATOM 878 O O . GLU A 1 110 ? -19.626 -17.026 23.753 1.00 46.22 110 GLU A O 1
ATOM 883 N N . GLN A 1 111 ? -17.979 -18.449 23.198 1.00 44.78 111 GLN A N 1
ATOM 884 C CA . GLN A 1 111 ? -17.643 -18.946 24.547 1.00 44.78 111 GLN A CA 1
ATOM 885 C C . GLN A 1 111 ? -17.062 -17.867 25.495 1.00 44.78 111 GLN A C 1
ATOM 887 O O . GLN A 1 111 ? -16.618 -18.191 26.594 1.00 44.78 111 GLN A O 1
ATOM 892 N N . PHE A 1 112 ? -17.088 -16.593 25.090 1.00 46.41 112 PHE A N 1
ATOM 893 C CA . PHE A 1 112 ? -16.604 -15.433 25.833 1.00 46.41 112 PHE A CA 1
ATOM 894 C C . PHE A 1 112 ? -17.694 -14.350 25.882 1.00 46.41 112 PHE A C 1
ATOM 896 O O . PHE A 1 112 ? -18.279 -13.986 24.861 1.00 46.41 112 PHE A O 1
ATOM 903 N N . HIS A 1 113 ? -17.974 -13.819 27.074 1.00 55.75 113 HIS A N 1
ATOM 904 C CA . HIS A 1 113 ? -18.924 -12.722 27.257 1.00 55.75 113 HIS A CA 1
ATOM 905 C C . HIS A 1 113 ? -18.246 -11.378 26.961 1.00 55.75 113 HIS A C 1
ATOM 907 O O . HIS A 1 113 ? -17.502 -10.869 27.791 1.00 55.75 113 HIS A O 1
ATOM 913 N N . SER A 1 114 ? -18.517 -10.806 25.787 1.00 61.78 114 SER A N 1
ATOM 914 C CA . SER A 1 114 ? -18.287 -9.381 25.519 1.00 61.78 114 SER A CA 1
ATOM 915 C C . SER A 1 114 ? -19.498 -8.573 25.988 1.00 61.78 114 SER A C 1
ATOM 917 O O . SER A 1 114 ? -20.622 -8.820 25.551 1.00 61.78 114 SER A O 1
ATOM 919 N N . PHE A 1 115 ? -19.308 -7.605 26.876 1.00 65.81 115 PHE A N 1
ATOM 920 C CA . PHE A 1 115 ? -20.349 -6.643 27.246 1.00 65.81 115 PHE A CA 1
ATOM 921 C C . PHE A 1 115 ? -20.413 -5.449 26.284 1.00 65.81 115 PHE A C 1
ATOM 923 O O . PHE A 1 115 ? -21.192 -4.529 26.531 1.00 65.81 115 PHE A O 1
ATOM 930 N N . GLY A 1 116 ? -19.636 -5.468 25.192 1.00 76.62 116 GLY A N 1
ATOM 931 C CA . GLY A 1 116 ? -19.674 -4.446 24.153 1.00 76.62 116 GLY A CA 1
ATOM 932 C C . GLY A 1 116 ? -21.072 -4.310 23.544 1.00 76.62 116 GLY A C 1
ATOM 933 O O . GLY A 1 116 ? -21.795 -5.299 23.350 1.00 76.62 116 GLY A O 1
ATOM 934 N N . ARG A 1 117 ? -21.470 -3.067 23.267 1.00 86.00 117 ARG A N 1
ATOM 935 C CA . ARG A 1 117 ? -22.769 -2.732 22.679 1.00 86.00 117 ARG A CA 1
ATOM 936 C C . ARG A 1 117 ? -22.568 -1.790 21.510 1.00 86.00 117 ARG A C 1
ATOM 938 O O . ARG A 1 117 ? -21.931 -0.765 21.675 1.00 86.00 117 ARG A O 1
ATOM 945 N N . ASN A 1 118 ? -23.136 -2.101 20.355 1.00 89.56 118 ASN A N 1
ATOM 946 C CA . ASN A 1 118 ? -23.260 -1.090 19.314 1.00 89.56 118 ASN A CA 1
ATOM 947 C C . ASN A 1 118 ? -24.437 -0.173 19.659 1.00 89.56 118 ASN A C 1
ATOM 949 O O . ASN A 1 118 ? -25.472 -0.660 20.125 1.00 89.56 118 ASN A O 1
ATOM 953 N N . VAL A 1 119 ? -24.297 1.123 19.398 1.00 91.25 119 VAL A N 1
ATOM 954 C CA . VAL A 1 119 ? -25.380 2.108 19.527 1.00 91.25 119 VAL A CA 1
ATOM 955 C C . VAL A 1 119 ? -25.707 2.642 18.142 1.00 91.25 119 VAL A C 1
ATOM 957 O O . VAL A 1 119 ? -24.807 2.930 17.360 1.00 91.25 119 VAL A O 1
ATOM 960 N N . ARG A 1 120 ? -26.993 2.758 17.830 1.00 92.00 120 ARG A N 1
ATOM 961 C CA . ARG A 1 120 ? -27.495 3.301 16.573 1.00 92.00 120 ARG A CA 1
ATOM 962 C C . ARG A 1 120 ? -28.346 4.523 16.868 1.00 92.00 120 ARG A C 1
ATOM 964 O O . ARG A 1 120 ? -29.346 4.395 17.567 1.00 92.00 120 ARG A O 1
ATOM 971 N N . PHE A 1 121 ? -28.018 5.654 16.267 1.00 93.06 121 PHE A N 1
ATOM 972 C CA . PHE A 1 121 ? -28.905 6.808 16.150 1.00 93.06 121 PHE A CA 1
ATOM 973 C C . PHE A 1 121 ? -29.541 6.817 14.762 1.00 93.06 121 PHE A C 1
ATOM 975 O O . PHE A 1 121 ? -28.880 6.498 13.776 1.00 93.06 121 PHE A O 1
ATOM 982 N N . SER A 1 122 ? -30.832 7.127 14.683 1.00 90.12 122 SER A N 1
ATOM 983 C CA . SER A 1 122 ? -31.575 7.221 13.423 1.00 90.12 122 SER A CA 1
ATOM 984 C C . SER A 1 122 ? -32.277 8.567 13.348 1.00 90.12 122 SER A C 1
ATOM 986 O O . SER A 1 122 ? -33.105 8.883 14.201 1.00 90.12 122 SER A O 1
ATOM 988 N N . ILE A 1 123 ? -31.962 9.331 12.311 1.00 89.50 123 ILE A N 1
ATOM 989 C CA . ILE A 1 123 ? -32.587 10.615 12.017 1.00 89.50 123 ILE A CA 1
ATOM 990 C C . ILE A 1 123 ? -33.294 10.467 10.664 1.00 89.50 123 ILE A C 1
ATOM 992 O O . ILE A 1 123 ? -32.647 10.112 9.673 1.00 89.50 123 ILE A O 1
ATOM 996 N N . PRO A 1 124 ? -34.626 10.644 10.612 1.00 86.31 124 PRO A N 1
ATOM 997 C CA . PRO A 1 124 ? -35.363 10.547 9.360 1.00 86.31 124 PRO A CA 1
ATOM 998 C C . PRO A 1 124 ? -34.963 11.697 8.431 1.00 86.31 124 PRO A C 1
ATOM 1000 O O . PRO A 1 124 ? -34.860 12.838 8.877 1.00 86.31 124 PRO A O 1
ATOM 1003 N N . GLY A 1 125 ? -34.753 11.384 7.154 1.00 81.94 125 GLY A N 1
ATOM 1004 C CA . GLY A 1 125 ? -34.478 12.377 6.118 1.00 81.94 125 GLY A CA 1
ATOM 1005 C C . GLY A 1 125 ? -35.640 12.554 5.145 1.00 81.94 125 GLY A C 1
ATOM 1006 O O . GLY A 1 125 ? -36.648 11.844 5.218 1.00 81.94 125 GLY A O 1
ATOM 1007 N N . GLU A 1 126 ? -35.498 13.495 4.213 1.00 77.31 126 GLU A N 1
ATOM 1008 C CA . GLU A 1 126 ? -36.526 13.778 3.200 1.00 77.31 126 GLU A CA 1
ATOM 1009 C C . GLU A 1 126 ? -36.649 12.672 2.135 1.00 77.31 126 GLU A C 1
ATOM 1011 O O . GLU A 1 126 ? -37.736 12.404 1.614 1.00 77.31 126 GLU A O 1
ATOM 1016 N N . GLN A 1 127 ? -35.541 12.002 1.814 1.00 73.31 127 GLN A N 1
ATOM 1017 C CA . GLN A 1 127 ? -35.452 10.969 0.786 1.00 73.31 127 GLN A CA 1
ATOM 1018 C C . GLN A 1 127 ? -35.489 9.546 1.367 1.00 73.31 127 GLN A C 1
ATOM 1020 O O . GLN A 1 127 ? -35.216 9.296 2.539 1.00 73.31 127 GLN A O 1
ATOM 1025 N N . GLN A 1 128 ? -35.786 8.562 0.509 1.00 71.69 128 GLN A N 1
ATOM 1026 C CA . GLN A 1 128 ? -35.721 7.132 0.860 1.00 71.69 128 GLN A CA 1
ATOM 1027 C C . GLN A 1 128 ? -34.293 6.560 0.843 1.00 71.69 128 GLN A C 1
ATOM 1029 O O . GLN A 1 128 ? -34.088 5.411 1.240 1.00 71.69 128 GLN A O 1
ATOM 1034 N N . SER A 1 129 ? -33.315 7.336 0.370 1.00 73.31 129 SER A N 1
ATOM 1035 C CA . SER A 1 129 ? -31.894 6.996 0.428 1.00 73.31 129 SER A CA 1
ATOM 1036 C C . SER A 1 129 ? -31.419 6.950 1.883 1.00 73.31 129 SER A C 1
ATOM 1038 O O . SER A 1 129 ? -32.027 7.539 2.784 1.00 73.31 129 SER A O 1
ATOM 1040 N N . ARG A 1 130 ? -30.349 6.190 2.129 1.00 80.25 130 ARG A N 1
ATOM 1041 C CA . ARG A 1 130 ? -29.777 6.032 3.465 1.00 80.25 130 ARG A CA 1
ATOM 1042 C C . ARG A 1 130 ? -28.277 6.303 3.457 1.00 80.25 130 ARG A C 1
ATOM 1044 O O . ARG A 1 130 ? -27.534 5.637 2.735 1.00 80.25 130 ARG A O 1
ATOM 1051 N N . LEU A 1 131 ? -27.839 7.209 4.324 1.00 85.38 131 LEU A N 1
ATOM 1052 C CA . LEU A 1 131 ? -26.435 7.427 4.649 1.00 85.38 131 LEU A CA 1
ATOM 1053 C C . LEU A 1 131 ? -26.172 6.854 6.040 1.00 85.38 131 LEU A C 1
ATOM 1055 O O . LEU A 1 131 ? -26.810 7.243 7.015 1.00 85.38 131 LEU A O 1
ATOM 1059 N N . THR A 1 132 ? -25.243 5.911 6.137 1.00 87.88 132 THR A N 1
ATOM 1060 C CA . THR A 1 132 ? -24.809 5.372 7.423 1.00 87.88 132 THR A CA 1
ATOM 1061 C C . THR A 1 132 ? -23.405 5.842 7.736 1.00 87.88 132 THR A C 1
ATOM 1063 O O . THR A 1 132 ? -22.484 5.555 6.981 1.00 87.88 132 THR A O 1
ATOM 1066 N N . VAL A 1 133 ? -23.221 6.501 8.871 1.00 90.38 133 VAL A N 1
ATOM 1067 C CA . VAL A 1 133 ? -21.901 6.881 9.366 1.00 90.38 133 VAL A CA 1
ATOM 1068 C C . VAL A 1 133 ? -21.520 5.964 10.515 1.00 90.38 133 VAL A C 1
ATOM 1070 O O . VAL A 1 133 ? -22.264 5.822 11.480 1.00 90.38 133 VAL A O 1
ATOM 1073 N N . ILE A 1 134 ? -20.382 5.292 10.391 1.00 91.50 134 ILE A N 1
ATOM 1074 C CA . ILE A 1 134 ? -19.862 4.362 11.387 1.00 91.50 134 ILE A CA 1
ATOM 1075 C C . ILE A 1 134 ? -18.683 5.022 12.090 1.00 91.50 134 ILE A C 1
ATOM 1077 O O . ILE A 1 134 ? -17.736 5.453 11.435 1.00 91.50 134 ILE A O 1
ATOM 1081 N N . LEU A 1 135 ? -18.741 5.057 13.420 1.00 90.50 135 LEU A N 1
ATOM 1082 C CA . LEU A 1 135 ? -17.676 5.569 14.271 1.00 90.50 135 LEU A CA 1
ATOM 1083 C C . LEU A 1 135 ? -17.294 4.522 15.317 1.00 90.50 135 LEU A C 1
ATOM 1085 O O . LEU A 1 135 ? -18.174 3.977 15.994 1.00 90.50 135 LEU A O 1
ATOM 1089 N N . PRO A 1 136 ? -16.006 4.230 15.505 1.00 87.69 136 PRO A N 1
ATOM 1090 C CA . PRO A 1 136 ? -15.576 3.510 16.686 1.00 87.69 136 PRO A CA 1
ATOM 1091 C C . PRO A 1 136 ? -15.717 4.394 17.924 1.00 87.69 136 PRO A C 1
ATOM 1093 O O . PRO A 1 136 ? -15.447 5.587 17.872 1.00 87.69 136 PRO A O 1
ATOM 1096 N N . TYR A 1 137 ? -16.170 3.823 19.041 1.00 84.69 137 TYR A N 1
ATOM 1097 C CA . TYR A 1 137 ? -16.269 4.576 20.302 1.00 84.69 137 TYR A CA 1
ATOM 1098 C C . TYR A 1 137 ? -15.733 3.812 21.519 1.00 84.69 137 TYR A C 1
ATOM 1100 O O . TYR A 1 137 ? -15.534 4.397 22.581 1.00 84.69 137 TYR A O 1
ATOM 1108 N N . VAL A 1 138 ? -15.482 2.508 21.370 1.00 80.81 138 VAL A N 1
ATOM 1109 C CA . VAL A 1 138 ? -14.870 1.663 22.398 1.00 80.81 138 VAL A CA 1
ATOM 1110 C C . VAL A 1 138 ? -13.576 1.090 21.845 1.00 80.81 138 VAL A C 1
ATOM 1112 O O . VAL A 1 138 ? -13.577 0.389 20.831 1.00 80.81 138 VAL A O 1
ATOM 1115 N N . LEU A 1 139 ? -12.474 1.362 22.537 1.00 72.88 139 LEU A N 1
ATOM 1116 C CA . LEU A 1 139 ? -11.172 0.805 22.199 1.00 72.88 139 LEU A CA 1
ATOM 1117 C C . LEU A 1 139 ? -11.164 -0.715 22.436 1.00 72.88 139 LEU A C 1
ATOM 1119 O O . LEU A 1 139 ? -11.889 -1.214 23.312 1.00 72.88 139 LEU A O 1
ATOM 1123 N N . PRO A 1 140 ? -10.323 -1.473 21.702 1.00 66.38 140 PRO A N 1
ATOM 1124 C CA . PRO A 1 140 ? -10.110 -2.884 21.994 1.00 66.38 140 PRO A CA 1
ATOM 1125 C C . PRO A 1 140 ? -9.760 -3.070 23.477 1.00 66.38 140 PRO A C 1
ATOM 1127 O O . PRO A 1 140 ? -9.224 -2.150 24.108 1.00 66.38 140 PRO A O 1
ATOM 1130 N N . PRO A 1 141 ? -10.027 -4.246 24.066 1.00 62.12 141 PRO A N 1
ATOM 1131 C CA . PRO A 1 141 ? -9.601 -4.521 25.425 1.00 62.12 141 PRO A CA 1
ATOM 1132 C C . PRO A 1 141 ? -8.077 -4.406 25.477 1.00 62.12 141 PRO A C 1
ATOM 1134 O O . PRO A 1 141 ? -7.358 -5.299 25.036 1.00 62.12 141 PRO A O 1
ATOM 1137 N N . GLY A 1 142 ? -7.572 -3.287 25.997 1.00 48.31 142 GLY A N 1
ATOM 1138 C CA . GLY A 1 142 ? -6.139 -3.113 26.152 1.00 48.31 142 GLY A CA 1
ATOM 1139 C C . GLY A 1 142 ? -5.573 -4.245 27.006 1.00 48.31 142 GLY A C 1
ATOM 1140 O O . GLY A 1 142 ? -6.244 -4.781 27.899 1.00 48.31 142 GLY A O 1
ATOM 1141 N N . THR A 1 143 ? -4.328 -4.621 26.741 1.00 34.38 143 THR A N 1
ATOM 1142 C CA . THR A 1 143 ? -3.525 -5.454 27.635 1.00 34.38 143 THR A CA 1
ATOM 1143 C C . THR A 1 143 ? -3.567 -4.818 29.035 1.00 34.38 143 THR A C 1
ATOM 1145 O O . THR A 1 143 ? -2.875 -3.844 29.295 1.00 34.38 143 THR A O 1
ATOM 1148 N N . ARG A 1 144 ? -4.472 -5.264 29.937 1.00 32.75 144 ARG A N 1
ATOM 1149 C CA . ARG A 1 144 ? -4.652 -4.619 31.261 1.00 32.75 144 ARG A CA 1
ATOM 1150 C C . ARG A 1 144 ? -3.315 -4.584 31.991 1.00 32.75 144 ARG A C 1
ATOM 1152 O O . ARG A 1 144 ? -2.862 -5.620 32.478 1.00 32.75 144 ARG A O 1
ATOM 1159 N N . ALA A 1 145 ? -2.836 -3.372 32.194 1.00 28.16 145 ALA A N 1
ATOM 1160 C CA . ALA A 1 145 ? -2.503 -2.858 33.505 1.00 28.16 145 ALA A CA 1
ATOM 1161 C C . ALA A 1 145 ? -3.714 -3.021 34.440 1.00 28.16 145 ALA A C 1
ATOM 1163 O O . ALA A 1 145 ? -4.745 -2.370 34.275 1.00 28.16 145 ALA A O 1
ATOM 1164 N N . THR A 1 146 ? -3.656 -3.944 35.395 1.00 27.45 146 THR A N 1
ATOM 1165 C CA . THR A 1 146 ? -4.630 -3.990 36.494 1.00 27.45 146 THR A CA 1
ATOM 1166 C C . THR A 1 146 ? -4.122 -3.115 37.632 1.00 27.45 146 THR A C 1
ATOM 1168 O O . THR A 1 146 ? -3.236 -3.537 38.373 1.00 27.45 146 THR A O 1
ATOM 1171 N N . ARG A 1 147 ? -4.705 -1.925 37.809 1.00 24.64 147 ARG A N 1
ATOM 1172 C CA . ARG A 1 147 ? -4.655 -1.197 39.084 1.00 24.64 147 ARG A CA 1
ATOM 1173 C C . ARG A 1 147 ? -5.932 -1.522 39.857 1.00 24.64 147 ARG A C 1
ATOM 1175 O O . ARG A 1 147 ? -7.031 -1.385 39.330 1.00 24.64 147 ARG A O 1
ATOM 1182 N N . GLY A 1 148 ? -5.763 -2.054 41.065 1.00 24.31 148 GLY A N 1
ATOM 1183 C CA . GLY A 1 148 ? -6.854 -2.459 41.946 1.00 24.31 148 GLY A CA 1
ATOM 1184 C C . GLY A 1 148 ? -7.686 -1.284 42.461 1.00 24.31 148 GLY A C 1
ATOM 1185 O O . GLY A 1 148 ? -7.209 -0.156 42.549 1.00 24.31 148 GLY A O 1
ATOM 1186 N N . GLY A 1 149 ? -8.924 -1.596 42.831 1.00 26.30 149 GLY A N 1
ATOM 1187 C CA . GLY A 1 149 ? -9.879 -0.681 43.446 1.00 26.30 149 GLY A CA 1
ATOM 1188 C C . GLY A 1 149 ? -11.223 -1.380 43.604 1.00 26.30 149 GLY A C 1
ATOM 1189 O O . GLY A 1 149 ? -12.045 -1.391 42.700 1.00 26.30 149 GLY A O 1
ATOM 1190 N N . THR A 1 150 ? -11.384 -2.057 44.731 1.00 26.72 150 THR A N 1
ATOM 1191 C CA . THR A 1 150 ? -12.560 -2.813 45.169 1.00 26.72 150 THR A CA 1
ATOM 1192 C C . THR A 1 150 ? -13.809 -1.941 45.320 1.00 26.72 150 THR A C 1
ATOM 1194 O O . THR A 1 150 ? -13.756 -0.933 46.019 1.00 26.72 150 THR A O 1
ATOM 1197 N N . SER A 1 151 ? -14.959 -2.399 44.817 1.00 26.48 151 SER A N 1
ATOM 1198 C CA . SER A 1 151 ? -16.267 -2.062 45.396 1.00 26.48 151 SER A CA 1
ATOM 1199 C C . SER A 1 151 ? -16.996 -3.355 45.765 1.00 26.48 151 SER A C 1
ATOM 1201 O O . SER A 1 151 ? -17.488 -4.094 44.910 1.00 26.48 151 SER A O 1
ATOM 1203 N N . GLN A 1 152 ? -16.981 -3.637 47.061 1.00 28.72 152 GLN A N 1
ATOM 1204 C CA . GLN A 1 152 ? -17.673 -4.721 47.740 1.00 28.72 152 GLN A CA 1
ATOM 1205 C C . GLN A 1 152 ? -19.141 -4.312 47.934 1.00 28.72 152 GLN A C 1
ATOM 1207 O O . GLN A 1 152 ? -19.410 -3.203 48.383 1.00 28.72 152 GLN A O 1
ATOM 1212 N N . GLY A 1 153 ? -20.078 -5.182 47.552 1.00 27.19 153 GLY A N 1
ATOM 1213 C CA . GLY A 1 153 ? -21.507 -5.022 47.825 1.00 27.19 153 GLY A CA 1
ATOM 1214 C C . GLY A 1 153 ? -21.885 -5.669 49.157 1.00 27.19 153 GLY A C 1
ATOM 1215 O O . GLY A 1 153 ? -21.484 -6.801 49.429 1.00 27.19 153 GLY A O 1
ATOM 1216 N N . ASP A 1 154 ? -22.645 -4.924 49.956 1.00 26.81 154 ASP A N 1
ATOM 1217 C CA . ASP A 1 154 ? -23.115 -5.242 51.303 1.00 26.81 154 ASP A CA 1
ATOM 1218 C C . ASP A 1 154 ? -23.994 -6.495 51.415 1.00 26.81 154 ASP A C 1
ATOM 1220 O O . ASP A 1 154 ? -24.914 -6.720 50.625 1.00 26.81 154 ASP A O 1
ATOM 1224 N N . ALA A 1 155 ? -23.807 -7.210 52.528 1.00 25.84 155 ALA A N 1
ATOM 1225 C CA . ALA A 1 155 ? -24.879 -7.909 53.227 1.00 25.84 155 ALA A CA 1
ATOM 1226 C C . ALA A 1 155 ? -24.664 -7.846 54.757 1.00 25.84 155 ALA A C 1
ATOM 1228 O O . ALA A 1 155 ? -23.761 -8.472 55.302 1.00 25.84 155 ALA A O 1
ATOM 1229 N N . SER A 1 156 ? -25.578 -7.121 55.415 1.00 28.33 156 SER A N 1
ATOM 1230 C CA . SER A 1 156 ? -26.065 -7.245 56.804 1.00 28.33 156 SER A CA 1
ATOM 1231 C C . SER A 1 156 ? -25.145 -6.971 58.015 1.00 28.33 156 SER A C 1
ATOM 1233 O O . SER A 1 156 ? -24.348 -7.817 58.397 1.00 28.33 156 SER A O 1
ATOM 1235 N N . GLY A 1 157 ? -25.485 -5.902 58.757 1.00 24.95 157 GLY A N 1
ATOM 1236 C CA . GLY A 1 157 ? -25.994 -6.018 60.137 1.00 24.95 157 GLY A CA 1
ATOM 1237 C C . GLY A 1 157 ? -25.092 -5.590 61.309 1.00 24.95 157 GLY A C 1
ATOM 1238 O O . GLY A 1 157 ? -24.162 -6.304 61.650 1.00 24.95 157 GLY A O 1
ATOM 1239 N N . GLY A 1 158 ? -25.513 -4.538 62.031 1.00 25.30 158 GLY A N 1
ATOM 1240 C CA . GLY A 1 158 ? -25.472 -4.503 63.506 1.00 25.30 158 GLY A CA 1
ATOM 1241 C C . GLY A 1 158 ? -24.380 -3.683 64.214 1.00 25.30 158 GLY A C 1
ATOM 1242 O O . GLY A 1 158 ? -23.236 -4.104 64.282 1.00 25.30 158 GLY A O 1
ATOM 1243 N N . ASP A 1 159 ? -24.840 -2.606 64.864 1.00 29.05 159 ASP A N 1
ATOM 1244 C CA . ASP A 1 159 ? -24.433 -2.064 66.177 1.00 29.05 159 ASP A CA 1
ATOM 1245 C C . ASP A 1 159 ? -23.148 -1.222 66.403 1.00 29.05 159 ASP A C 1
ATOM 1247 O O . ASP A 1 159 ? -22.017 -1.679 66.304 1.00 29.05 159 ASP A O 1
ATOM 1251 N N . ALA A 1 160 ? -23.428 0.002 66.894 1.00 28.80 160 ALA A N 1
ATOM 1252 C CA . ALA A 1 160 ? -22.789 0.768 67.983 1.00 28.80 160 ALA A CA 1
ATOM 1253 C C . ALA A 1 160 ? -21.349 1.346 67.849 1.00 28.80 160 ALA A C 1
ATOM 1255 O O . ALA A 1 160 ? -20.361 0.654 68.040 1.00 28.80 160 ALA A O 1
ATOM 1256 N N . ALA A 1 161 ? -21.290 2.674 67.616 1.00 25.89 161 ALA A N 1
ATOM 1257 C CA . ALA A 1 161 ? -20.607 3.770 68.361 1.00 25.89 161 ALA A CA 1
ATOM 1258 C C . ALA A 1 161 ? -19.483 3.480 69.409 1.00 25.89 161 ALA A C 1
ATOM 1260 O O . ALA A 1 161 ? -19.541 2.445 70.068 1.00 25.89 161 ALA A O 1
ATOM 1261 N N . PRO A 1 162 ? -18.664 4.485 69.834 1.00 48.22 162 PRO A N 1
ATOM 1262 C CA . PRO A 1 162 ? -18.144 5.687 69.142 1.00 48.22 162 PRO A CA 1
ATOM 1263 C C . PRO A 1 162 ? -16.668 6.075 69.510 1.00 48.22 162 PRO A C 1
ATOM 1265 O O . PRO A 1 162 ? -16.008 5.402 70.294 1.00 48.22 162 PRO A O 1
ATOM 1268 N N . ASP A 1 163 ? -16.227 7.223 68.968 1.00 29.55 163 ASP A N 1
ATOM 1269 C CA . ASP A 1 163 ? -15.223 8.196 69.462 1.00 29.55 163 ASP A CA 1
ATOM 1270 C C . ASP A 1 163 ? -13.727 7.833 69.573 1.00 29.55 163 ASP A C 1
ATOM 1272 O O . ASP A 1 163 ? -13.313 6.974 70.348 1.00 29.55 163 ASP A O 1
ATOM 1276 N N . SER A 1 164 ? -12.873 8.633 68.913 1.00 30.75 164 SER A N 1
ATOM 1277 C CA . SER A 1 164 ? -11.764 9.352 69.581 1.00 30.75 164 SER A CA 1
ATOM 1278 C C . SER A 1 164 ? -11.050 10.343 68.649 1.00 30.75 164 SER A C 1
ATOM 1280 O O . SER A 1 164 ? -10.490 9.982 67.616 1.00 30.75 164 SER A O 1
ATOM 1282 N N . ASP A 1 165 ? -11.062 11.604 69.083 1.00 30.61 165 ASP A N 1
ATOM 1283 C CA . ASP A 1 165 ? -10.180 12.700 68.686 1.00 30.61 165 ASP A CA 1
ATOM 1284 C C . ASP A 1 165 ? -8.692 12.334 68.808 1.00 30.61 165 ASP A C 1
ATOM 1286 O O . ASP A 1 165 ? -8.326 11.570 69.703 1.00 30.61 165 ASP A O 1
ATOM 1290 N N . SER A 1 166 ? -7.829 12.965 67.997 1.00 33.94 166 SER A N 1
ATOM 1291 C CA . SER A 1 166 ? -6.626 13.712 68.444 1.00 33.94 166 SER A CA 1
ATOM 1292 C C . SER A 1 166 ? -5.676 14.025 67.273 1.00 33.94 166 SER A C 1
ATOM 1294 O O . SER A 1 166 ? -4.963 13.155 66.779 1.00 33.94 166 SER A O 1
ATOM 1296 N N . ALA A 1 167 ? -5.613 15.302 66.888 1.00 29.73 167 ALA A N 1
ATOM 1297 C CA . ALA A 1 167 ? -4.357 15.973 66.510 1.00 29.73 167 ALA A CA 1
ATOM 1298 C C . ALA A 1 167 ? -3.572 16.289 67.824 1.00 29.73 167 ALA A C 1
ATOM 1300 O O . ALA A 1 167 ? -4.199 16.144 68.882 1.00 29.73 167 ALA A O 1
ATOM 1301 N N . PRO A 1 168 ? -2.283 16.726 67.861 1.00 44.25 168 PRO A N 1
ATOM 1302 C CA . PRO A 1 168 ? -1.777 17.865 67.076 1.00 44.25 168 PRO A CA 1
ATOM 1303 C C . PRO A 1 168 ? -0.270 17.881 66.687 1.00 44.25 168 PRO A C 1
ATOM 1305 O O . PRO A 1 168 ? 0.550 17.112 67.180 1.00 44.25 168 PRO A O 1
ATOM 1308 N N . ASP A 1 169 ? 0.030 18.822 65.785 1.00 32.78 169 ASP A N 1
ATOM 1309 C CA . ASP A 1 169 ? 1.172 19.749 65.664 1.00 32.78 169 ASP A CA 1
ATOM 1310 C C . ASP A 1 169 ? 2.625 19.315 65.927 1.00 32.78 169 ASP A C 1
ATOM 1312 O O . ASP A 1 169 ? 3.004 18.869 67.008 1.00 32.78 169 ASP A O 1
ATOM 1316 N N . SER A 1 170 ? 3.500 19.666 64.973 1.00 33.88 170 SER A N 1
ATOM 1317 C CA . SER A 1 170 ? 4.883 20.102 65.235 1.00 33.88 170 SER A CA 1
ATOM 1318 C C . SER A 1 170 ? 5.420 20.946 64.072 1.00 33.88 170 SER A C 1
ATOM 1320 O O . SER A 1 170 ? 5.745 20.423 63.007 1.00 33.88 170 SER A O 1
ATOM 1322 N N . ASP A 1 171 ? 5.535 22.251 64.316 1.00 31.89 171 ASP A N 1
ATOM 1323 C CA . ASP A 1 171 ? 6.294 23.231 63.537 1.00 31.89 171 ASP A CA 1
ATOM 1324 C C . ASP A 1 171 ? 7.787 22.881 63.450 1.00 31.89 171 ASP A C 1
ATOM 1326 O O . ASP A 1 171 ? 8.373 22.457 64.447 1.00 31.89 171 ASP A O 1
ATOM 1330 N N . SER A 1 172 ? 8.426 23.172 62.307 1.00 35.91 172 SER A N 1
ATOM 1331 C CA . SER A 1 172 ? 9.788 23.743 62.210 1.00 35.91 172 SER A CA 1
ATOM 1332 C C . SER A 1 172 ? 10.147 24.075 60.751 1.00 35.91 172 SER A C 1
ATOM 1334 O O . SER A 1 172 ? 10.402 23.190 59.940 1.00 35.91 172 SER A O 1
ATOM 1336 N N . ALA A 1 173 ? 10.201 25.370 60.447 1.00 30.20 173 ALA A N 1
ATOM 1337 C CA . ALA A 1 173 ? 10.940 25.986 59.335 1.00 30.20 173 ALA A CA 1
ATOM 1338 C C . ALA A 1 173 ? 12.318 26.491 59.882 1.00 30.20 173 ALA A C 1
ATOM 1340 O O . ALA A 1 173 ? 12.508 26.367 61.098 1.00 30.20 173 ALA A O 1
ATOM 1341 N N . PRO A 1 174 ? 13.259 27.111 59.116 1.00 49.53 174 PRO A N 1
ATOM 1342 C CA . PRO A 1 174 ? 13.079 27.652 57.762 1.00 49.53 174 PRO A CA 1
ATOM 1343 C C . PRO A 1 174 ? 14.302 27.631 56.789 1.00 49.53 174 PRO A C 1
ATOM 1345 O O . PRO A 1 174 ? 15.415 27.242 57.133 1.00 49.53 174 PRO A O 1
ATOM 1348 N N . ASP A 1 175 ? 14.012 28.136 55.581 1.00 29.81 175 ASP A N 1
ATOM 1349 C CA . ASP A 1 175 ? 14.829 28.869 54.591 1.00 29.81 175 ASP A CA 1
ATOM 1350 C C . ASP A 1 175 ? 15.952 28.190 53.783 1.00 29.81 175 ASP A C 1
ATOM 1352 O O . ASP A 1 175 ? 17.056 27.938 54.264 1.00 29.81 175 ASP A O 1
ATOM 1356 N N . SER A 1 176 ? 15.738 28.095 52.460 1.00 30.53 176 SER A N 1
ATOM 1357 C CA . SER A 1 176 ? 16.682 28.642 51.461 1.00 30.53 176 SER A CA 1
ATOM 1358 C C . SER A 1 176 ? 15.993 28.911 50.114 1.00 30.53 176 SER A C 1
ATOM 1360 O O . SER A 1 176 ? 15.365 28.030 49.534 1.00 30.53 176 SER A O 1
ATOM 1362 N N . ASP A 1 177 ? 16.159 30.141 49.632 1.00 29.50 177 ASP A N 1
ATOM 1363 C CA . ASP A 1 177 ? 15.704 30.693 48.355 1.00 29.50 177 ASP A CA 1
ATOM 1364 C C . ASP A 1 177 ? 16.175 29.919 47.113 1.00 29.50 177 ASP A C 1
ATOM 1366 O O . ASP A 1 177 ? 17.361 29.608 46.991 1.00 29.50 177 ASP A O 1
ATOM 1370 N N . SER A 1 178 ? 15.280 29.748 46.131 1.00 31.83 178 SER A N 1
ATOM 1371 C CA . SER A 1 178 ? 15.536 29.945 44.687 1.00 31.83 178 SER A CA 1
ATOM 1372 C C . SER A 1 178 ? 14.210 29.917 43.911 1.00 31.83 178 SER A C 1
ATOM 1374 O O . SER A 1 178 ? 13.494 28.920 43.924 1.00 31.83 178 SER A O 1
ATOM 1376 N N . ALA A 1 179 ? 13.880 31.033 43.260 1.00 30.14 179 ALA A N 1
ATOM 1377 C CA . ALA A 1 179 ? 12.749 31.202 42.339 1.00 30.14 179 ALA A CA 1
ATOM 1378 C C . ALA A 1 179 ? 13.200 30.923 40.872 1.00 30.14 179 ALA A C 1
ATOM 1380 O O . ALA A 1 179 ? 14.368 30.591 40.673 1.00 30.14 179 ALA A O 1
ATOM 1381 N N . PRO A 1 180 ? 12.326 30.993 39.847 1.00 34.41 180 PRO A N 1
ATOM 1382 C CA . PRO A 1 180 ? 11.907 29.827 39.073 1.00 34.41 180 PRO A CA 1
ATOM 1383 C C . PRO A 1 180 ? 12.400 29.857 37.618 1.00 34.41 180 PRO A C 1
ATOM 1385 O O . PRO A 1 180 ? 12.309 30.891 36.960 1.00 34.41 180 PRO A O 1
ATOM 1388 N N . ASP A 1 181 ? 12.813 28.708 37.083 1.00 27.66 181 ASP A N 1
ATOM 1389 C CA . ASP A 1 181 ? 13.068 28.560 35.649 1.00 27.66 181 ASP A CA 1
ATOM 1390 C C . ASP A 1 181 ? 12.031 27.637 34.996 1.00 27.66 181 ASP A C 1
ATOM 1392 O O . ASP A 1 181 ? 11.964 26.439 35.259 1.00 27.66 181 ASP A O 1
ATOM 1396 N N . SER A 1 182 ? 11.264 28.274 34.108 1.00 28.05 182 SER A N 1
ATOM 1397 C CA . SER A 1 182 ? 10.701 27.780 32.846 1.00 28.05 182 SER A CA 1
ATOM 1398 C C . SER A 1 182 ? 9.773 26.560 32.849 1.00 28.05 182 SER A C 1
ATOM 1400 O O . SER A 1 182 ? 10.203 25.412 32.954 1.00 28.05 182 SER A O 1
ATOM 1402 N N . ASP A 1 183 ? 8.507 26.862 32.543 1.00 26.47 183 ASP A N 1
ATOM 1403 C CA . ASP A 1 183 ? 7.531 25.982 31.902 1.00 26.47 183 ASP A CA 1
ATOM 1404 C C . ASP A 1 183 ? 8.177 25.154 30.784 1.00 26.47 183 ASP A C 1
ATOM 1406 O O . ASP A 1 183 ? 8.555 25.668 29.729 1.00 26.47 183 ASP A O 1
ATOM 1410 N N . SER A 1 184 ? 8.274 23.850 31.017 1.00 25.03 184 SER A N 1
ATOM 1411 C CA . SER A 1 184 ? 8.391 22.851 29.961 1.00 25.03 184 SER A CA 1
ATOM 1412 C C . SER A 1 184 ? 7.008 22.236 29.790 1.00 25.03 184 SER A C 1
ATOM 1414 O O . SER A 1 184 ? 6.521 21.481 30.630 1.00 25.03 184 SER A O 1
ATOM 1416 N N . THR A 1 185 ? 6.341 22.629 28.710 1.00 24.92 185 THR A N 1
ATOM 1417 C CA . THR A 1 185 ? 5.194 21.906 28.160 1.00 24.92 185 THR A CA 1
ATOM 1418 C C . THR A 1 185 ? 5.606 20.451 27.916 1.00 24.92 185 THR A C 1
ATOM 1420 O O . THR A 1 185 ? 6.683 20.251 27.352 1.00 24.92 185 THR A O 1
ATOM 1423 N N . PRO A 1 186 ? 4.815 19.436 28.309 1.00 26.03 186 PRO A N 1
ATOM 1424 C CA . PRO A 1 186 ? 5.162 18.054 28.010 1.00 26.03 186 PRO A CA 1
ATOM 1425 C C . PRO A 1 186 ? 5.101 17.840 26.499 1.00 26.03 186 PRO A C 1
ATOM 1427 O O . PRO A 1 186 ? 4.060 18.068 25.880 1.00 26.03 186 PRO A O 1
ATOM 1430 N N . ASP A 1 187 ? 6.234 17.431 25.935 1.00 26.33 187 ASP A N 1
ATOM 1431 C CA . ASP A 1 187 ? 6.361 16.970 24.561 1.00 26.33 187 ASP A CA 1
ATOM 1432 C C . ASP A 1 187 ? 5.321 15.875 24.277 1.00 26.33 187 ASP A C 1
ATOM 1434 O O . ASP A 1 187 ? 5.155 14.922 25.042 1.00 26.33 187 ASP A O 1
ATOM 1438 N N . SER A 1 188 ? 4.589 16.046 23.177 1.00 28.19 188 SER A N 1
ATOM 1439 C CA . SER A 1 188 ? 3.559 15.127 22.703 1.00 28.19 188 SER A CA 1
ATOM 1440 C C . SER A 1 188 ? 4.195 13.824 22.206 1.00 28.19 188 SER A C 1
ATOM 1442 O O . SER A 1 188 ? 4.555 13.686 21.036 1.00 28.19 188 SER A O 1
ATOM 1444 N N . ASP A 1 189 ? 4.343 12.864 23.116 1.00 26.67 189 ASP A N 1
ATOM 1445 C CA . ASP A 1 189 ? 4.706 11.482 22.810 1.00 26.67 189 ASP A CA 1
ATOM 1446 C C . ASP A 1 189 ? 3.575 10.810 22.013 1.00 26.67 189 ASP A C 1
ATOM 1448 O O . ASP A 1 189 ? 2.474 10.568 22.510 1.00 26.67 189 ASP A O 1
ATOM 1452 N N . SER A 1 190 ? 3.862 10.452 20.761 1.00 28.12 190 SER A N 1
ATOM 1453 C CA . SER A 1 190 ? 3.005 9.639 19.886 1.00 28.12 190 SER A CA 1
ATOM 1454 C C . SER A 1 190 ? 3.082 8.157 20.290 1.00 28.12 190 SER A C 1
ATOM 1456 O O . SER A 1 190 ? 3.551 7.290 19.554 1.00 28.12 190 SER A O 1
ATOM 1458 N N . GLY A 1 191 ? 2.654 7.875 21.522 1.00 24.59 191 GLY A N 1
ATOM 1459 C CA . GLY A 1 191 ? 2.371 6.535 22.032 1.00 24.59 191 GLY A CA 1
ATOM 1460 C C . GLY A 1 191 ? 0.903 6.131 21.812 1.00 24.59 191 GLY A C 1
ATOM 1461 O O . GLY A 1 191 ? 0.127 6.915 21.259 1.00 24.59 191 GLY A O 1
ATOM 1462 N N . PRO A 1 192 ? 0.483 4.932 22.271 1.00 29.25 192 PRO A N 1
ATOM 1463 C CA . PRO A 1 192 ? -0.904 4.444 22.182 1.00 29.25 192 PRO A CA 1
ATOM 1464 C C . PRO A 1 192 ? -1.965 5.394 22.783 1.00 29.25 192 PRO A C 1
ATOM 1466 O O . PRO A 1 192 ? -3.145 5.246 22.472 1.00 29.25 192 PRO A O 1
ATOM 1469 N N . ASP A 1 193 ? -1.553 6.397 23.567 1.00 34.97 193 ASP A N 1
ATOM 1470 C CA . ASP A 1 193 ? -2.401 7.483 24.078 1.00 34.97 193 ASP A CA 1
ATOM 1471 C C . ASP A 1 193 ? -2.935 8.446 22.993 1.00 34.97 193 ASP A C 1
ATOM 1473 O O . ASP A 1 193 ? -3.975 9.063 23.208 1.00 34.97 193 ASP A O 1
ATOM 1477 N N . SER A 1 194 ? -2.287 8.553 21.823 1.00 42.31 194 SER A N 1
ATOM 1478 C CA . SER A 1 194 ? -2.746 9.414 20.709 1.00 42.31 194 SER A CA 1
ATOM 1479 C C . SER A 1 194 ? -4.071 8.929 20.109 1.00 42.31 194 SER A C 1
ATOM 1481 O O . SER A 1 194 ? -5.058 9.658 20.110 1.00 42.31 194 SER A O 1
ATOM 1483 N N . SER A 1 195 ? -4.154 7.636 19.773 1.00 56.00 195 SER A N 1
ATOM 1484 C CA . SER A 1 195 ? -5.365 7.013 19.203 1.00 56.00 195 SER A CA 1
ATOM 1485 C C . SER A 1 195 ? -6.636 7.167 20.061 1.00 56.00 195 SER A C 1
ATOM 1487 O O . SER A 1 195 ? -7.759 7.129 19.546 1.00 56.00 195 SER A O 1
ATOM 1489 N N . ARG A 1 196 ? -6.468 7.364 21.379 1.00 62.50 196 ARG A N 1
ATOM 1490 C CA . ARG A 1 196 ? -7.551 7.602 22.343 1.00 62.50 196 ARG A CA 1
ATOM 1491 C C . ARG A 1 196 ? -8.187 8.976 22.159 1.00 62.50 196 ARG A C 1
ATOM 1493 O O . ARG A 1 196 ? -9.414 9.062 22.163 1.00 62.50 196 ARG A O 1
ATOM 1500 N N . LEU A 1 197 ? -7.375 10.036 22.109 1.00 66.12 197 LEU A N 1
ATOM 1501 C CA . LEU A 1 197 ? -7.901 11.393 21.954 1.00 66.12 197 LEU A CA 1
ATOM 1502 C C . LEU A 1 197 ? -8.547 11.538 20.582 1.00 66.12 197 LEU A C 1
ATOM 1504 O O . LEU A 1 197 ? -9.682 11.994 20.509 1.00 66.12 197 LEU A O 1
ATOM 1508 N N . ASP A 1 198 ? -7.892 11.020 19.550 1.00 75.38 198 ASP A N 1
ATOM 1509 C CA . ASP A 1 198 ? -8.349 11.092 18.166 1.00 75.38 198 ASP A CA 1
ATOM 1510 C C . ASP A 1 198 ? -9.801 10.612 18.007 1.00 75.38 198 ASP A C 1
ATOM 1512 O O . ASP A 1 198 ? -10.669 11.338 17.516 1.00 75.38 198 ASP A O 1
ATOM 1516 N N . THR A 1 199 ? -10.100 9.420 18.533 1.00 78.75 199 THR A N 1
ATOM 1517 C CA . THR A 1 199 ? -11.441 8.820 18.443 1.00 78.75 199 THR A CA 1
ATOM 1518 C C . THR A 1 199 ? -12.503 9.655 19.174 1.00 78.75 199 THR A C 1
ATOM 1520 O O . THR A 1 199 ? -13.622 9.821 18.681 1.00 78.75 199 THR A O 1
ATOM 1523 N N . LEU A 1 200 ? -12.173 10.200 20.353 1.00 84.94 200 LEU A N 1
ATOM 1524 C CA . LEU A 1 200 ? -13.095 11.027 21.142 1.00 84.94 200 LEU A CA 1
ATOM 1525 C C . LEU A 1 200 ? -13.342 12.395 20.501 1.00 84.94 200 LEU A C 1
ATOM 1527 O O . LEU A 1 200 ? -14.447 12.921 20.612 1.00 84.94 200 LEU A O 1
ATOM 1531 N N . GLU A 1 201 ? -12.343 12.959 19.827 1.00 86.75 201 GLU A N 1
ATOM 1532 C CA . GLU A 1 201 ? -12.466 14.226 19.107 1.00 86.75 201 GLU A CA 1
ATOM 1533 C C . GLU A 1 201 ? -13.421 14.082 17.921 1.00 86.75 201 GLU A C 1
ATOM 1535 O O . GLU A 1 201 ? -14.363 14.859 17.781 1.00 86.75 201 GLU A O 1
ATOM 1540 N N . THR A 1 202 ? -13.282 13.031 17.112 1.00 88.00 202 THR A N 1
ATOM 1541 C CA . THR A 1 202 ? -14.235 12.793 16.014 1.00 88.00 202 THR A CA 1
ATOM 1542 C C . THR A 1 202 ? -15.634 12.445 16.527 1.00 88.00 202 THR A C 1
ATOM 1544 O O . THR A 1 202 ? -16.628 12.902 15.959 1.00 88.00 202 THR A O 1
ATOM 1547 N N . LEU A 1 203 ? -15.743 11.720 17.647 1.00 90.75 203 LEU A N 1
ATOM 1548 C CA . LEU A 1 203 ? -17.025 11.490 18.315 1.00 90.75 203 LEU A CA 1
ATOM 1549 C C . LEU A 1 203 ? -17.680 12.809 18.760 1.00 90.75 203 LEU A C 1
ATOM 1551 O O . LEU A 1 203 ? -18.856 13.031 18.472 1.00 90.75 203 LEU A O 1
ATOM 1555 N N . ALA A 1 204 ? -16.929 13.694 19.419 1.00 90.94 204 ALA A N 1
ATOM 1556 C CA . ALA A 1 204 ? -17.415 15.003 19.851 1.00 90.94 204 ALA A CA 1
ATOM 1557 C C . ALA A 1 204 ? -17.837 15.882 18.665 1.00 90.94 204 ALA A C 1
ATOM 1559 O O . ALA A 1 204 ? -18.859 16.560 18.745 1.00 90.94 204 ALA A O 1
ATOM 1560 N N . ALA A 1 205 ? -17.088 15.836 17.558 1.00 90.38 205 ALA A N 1
ATOM 1561 C CA . ALA A 1 205 ? -17.402 16.557 16.327 1.00 90.38 205 ALA A CA 1
ATOM 1562 C C . ALA A 1 205 ? -18.722 16.095 15.705 1.00 90.38 205 ALA A C 1
ATOM 1564 O O . ALA A 1 205 ? -19.547 16.919 15.321 1.00 90.38 205 ALA A O 1
ATOM 1565 N N . VAL A 1 206 ? -18.965 14.783 15.647 1.00 91.25 206 VAL A N 1
ATOM 1566 C CA . VAL A 1 206 ? -20.246 14.267 15.153 1.00 91.25 206 VAL A CA 1
ATOM 1567 C C . VAL A 1 206 ? -21.379 14.657 16.098 1.00 91.25 206 VAL A C 1
ATOM 1569 O O . VAL A 1 206 ? -22.377 15.203 15.640 1.00 91.25 206 VAL A O 1
ATOM 1572 N N . LEU A 1 207 ? -21.233 14.443 17.409 1.00 92.31 207 LEU A N 1
ATOM 1573 C CA . LEU A 1 207 ? -22.280 14.783 18.379 1.00 92.31 207 LEU A CA 1
ATOM 1574 C C . LEU A 1 207 ? -22.602 16.286 18.397 1.00 92.31 207 LEU A C 1
ATOM 1576 O O . LEU A 1 207 ? -23.772 16.643 18.510 1.00 92.31 207 LEU A O 1
ATOM 1580 N N . SER A 1 208 ? -21.615 17.171 18.229 1.00 90.62 208 SER A N 1
ATOM 1581 C CA . SER A 1 208 ? -21.863 18.618 18.176 1.00 90.62 208 SER A CA 1
ATOM 1582 C C . SER A 1 208 ? -22.692 19.028 16.957 1.00 90.62 208 SER A C 1
ATOM 1584 O O . SER A 1 208 ? -23.535 19.916 17.076 1.00 90.62 208 SER A O 1
ATOM 1586 N N . ILE A 1 209 ? -22.515 18.347 15.818 1.00 88.94 209 ILE A N 1
ATOM 1587 C CA . ILE A 1 209 ? -23.353 18.525 14.625 1.00 88.94 209 ILE A CA 1
ATOM 1588 C C . ILE A 1 209 ? -24.767 17.998 14.896 1.00 88.94 209 ILE A C 1
ATOM 1590 O O . ILE A 1 209 ? -25.743 18.687 14.606 1.00 88.94 209 ILE A O 1
ATOM 1594 N N . LEU A 1 210 ? -24.901 16.821 15.523 1.00 89.00 210 LEU A N 1
ATOM 1595 C CA . LEU A 1 210 ? -26.221 16.255 15.824 1.00 89.00 210 LEU A CA 1
ATOM 1596 C C . LEU A 1 210 ? -27.028 17.086 16.817 1.00 89.00 210 LEU A C 1
ATOM 1598 O O . LEU A 1 210 ? -28.249 17.142 16.712 1.00 89.00 210 LEU A O 1
ATOM 1602 N N . ALA A 1 211 ? -26.362 17.752 17.759 1.00 86.94 211 ALA A N 1
ATOM 1603 C CA . ALA A 1 211 ? -27.011 18.633 18.723 1.00 86.94 211 ALA A CA 1
ATOM 1604 C C . ALA A 1 211 ? -27.703 19.845 18.066 1.00 86.94 211 ALA A C 1
ATOM 1606 O O . ALA A 1 211 ? -28.535 20.484 18.710 1.00 86.94 211 ALA A O 1
ATOM 1607 N N . ASN A 1 212 ? -27.360 20.158 16.810 1.00 80.12 212 ASN A N 1
ATOM 1608 C CA . ASN A 1 212 ? -27.923 21.264 16.035 1.00 80.12 212 ASN A CA 1
ATOM 1609 C C . ASN A 1 212 ? -28.963 20.804 14.988 1.00 80.12 212 ASN A C 1
ATOM 1611 O O . ASN A 1 212 ? -29.550 21.641 14.309 1.00 80.12 212 ASN A O 1
ATOM 1615 N N . LEU A 1 213 ? -29.250 19.497 14.884 1.00 73.44 213 LEU A N 1
ATOM 1616 C CA . LEU A 1 213 ? -30.219 18.941 13.922 1.00 73.44 213 LEU A CA 1
ATOM 1617 C C . LEU A 1 213 ? -31.679 19.354 14.171 1.00 73.44 213 LEU A C 1
ATOM 1619 O O . LEU A 1 213 ? -32.530 19.100 13.323 1.00 73.44 213 LEU A O 1
ATOM 1623 N N . GLU A 1 214 ? -32.005 19.979 15.307 1.00 64.25 214 GLU A N 1
ATOM 1624 C CA . GLU A 1 214 ? -33.364 20.489 15.549 1.00 64.25 214 GLU A CA 1
ATOM 1625 C C . GLU A 1 214 ? -33.780 21.576 14.535 1.00 64.25 214 GLU A C 1
ATOM 1627 O O . GLU A 1 214 ? -34.977 21.817 14.362 1.00 64.25 214 GLU A O 1
ATOM 1632 N N . GLU A 1 215 ? -32.819 22.200 13.840 1.00 62.19 215 GLU A N 1
ATOM 1633 C CA . GLU A 1 215 ? -33.060 23.285 12.879 1.00 62.19 215 GLU A CA 1
ATOM 1634 C C . GLU A 1 215 ? -33.001 22.841 11.399 1.00 62.19 215 GLU A C 1
ATOM 1636 O O . GLU A 1 215 ? -33.601 23.507 10.553 1.00 62.19 215 GLU A O 1
ATOM 1641 N N . GLU A 1 216 ? -32.377 21.697 11.075 1.00 73.50 216 GLU A N 1
ATOM 1642 C CA . GLU A 1 216 ? -32.155 21.230 9.694 1.00 73.50 216 GLU A CA 1
ATOM 1643 C C . GLU A 1 216 ? -32.413 19.717 9.542 1.00 73.50 216 GLU A C 1
ATOM 1645 O O . GLU A 1 216 ? -31.780 18.888 10.196 1.00 73.50 216 GLU A O 1
ATOM 1650 N N . MET A 1 217 ? -33.344 19.330 8.658 1.00 74.19 217 MET A N 1
ATOM 1651 C CA . MET A 1 217 ? -33.580 17.917 8.330 1.00 74.19 217 MET A CA 1
ATOM 1652 C C . MET A 1 217 ? -32.577 17.440 7.267 1.00 74.19 217 MET A C 1
ATOM 1654 O O . MET A 1 217 ? -32.424 18.115 6.249 1.00 74.19 217 MET A O 1
ATOM 1658 N N . PRO A 1 218 ? -31.927 16.272 7.444 1.00 81.50 218 PRO A N 1
ATOM 1659 C CA . PRO A 1 218 ? -31.001 15.749 6.448 1.00 81.50 218 PRO A CA 1
ATOM 1660 C C . PRO A 1 218 ? -31.754 15.306 5.187 1.00 81.50 218 PRO A C 1
ATOM 1662 O O . PRO A 1 218 ? -32.877 14.796 5.248 1.00 81.50 218 PRO A O 1
ATOM 1665 N N . ALA A 1 219 ? -31.121 15.445 4.023 1.00 76.44 219 ALA A N 1
ATOM 1666 C CA . ALA A 1 219 ? -31.745 15.036 2.767 1.00 76.44 219 ALA A CA 1
ATOM 1667 C C . ALA A 1 219 ? -31.918 13.504 2.667 1.00 76.44 219 ALA A C 1
ATOM 1669 O O . ALA A 1 219 ? -32.973 13.042 2.235 1.00 76.44 219 ALA A O 1
ATOM 1670 N N . ALA A 1 220 ? -30.955 12.697 3.125 1.00 76.75 220 ALA A N 1
ATOM 1671 C CA . ALA A 1 220 ? -31.081 11.236 3.236 1.00 76.75 220 ALA A CA 1
ATOM 1672 C C . ALA A 1 220 ? -31.397 10.789 4.675 1.00 76.75 220 ALA A C 1
ATOM 1674 O O . ALA A 1 220 ? -31.096 11.495 5.634 1.00 76.75 220 ALA A O 1
ATOM 1675 N N . ASN A 1 221 ? -31.945 9.578 4.853 1.00 83.81 221 ASN A N 1
ATOM 1676 C CA . ASN A 1 221 ? -32.060 8.990 6.192 1.00 83.81 221 ASN A CA 1
ATOM 1677 C C . ASN A 1 221 ? -30.661 8.771 6.768 1.00 83.81 221 ASN A C 1
ATOM 1679 O O . ASN A 1 221 ? -29.899 7.948 6.248 1.00 83.81 221 ASN A O 1
ATOM 1683 N N . LEU A 1 222 ? -30.344 9.491 7.839 1.00 87.12 222 LEU A N 1
ATOM 1684 C CA . LEU A 1 222 ? -29.040 9.457 8.476 1.00 87.12 222 LEU A CA 1
ATOM 1685 C C . LEU A 1 222 ? -29.057 8.440 9.621 1.00 87.12 222 LEU A C 1
ATOM 1687 O O . LEU A 1 222 ? -29.825 8.550 10.579 1.00 87.12 222 LEU A O 1
ATOM 1691 N N . GLU A 1 223 ? -28.201 7.429 9.523 1.00 89.25 223 GLU A N 1
ATOM 1692 C CA . GLU A 1 223 ? -27.968 6.455 10.587 1.00 89.25 223 GLU A CA 1
ATOM 1693 C C . GLU A 1 223 ? -26.543 6.603 11.109 1.00 89.25 223 GLU A C 1
ATOM 1695 O O . GLU A 1 223 ? -25.592 6.453 10.348 1.00 89.25 223 GLU A O 1
ATOM 1700 N N . ILE A 1 224 ? -26.373 6.828 12.407 1.00 91.38 224 ILE A N 1
ATOM 1701 C CA . ILE A 1 224 ? -25.046 6.899 13.023 1.00 91.38 224 ILE A CA 1
ATOM 1702 C C . ILE A 1 224 ? -24.856 5.679 13.904 1.00 91.38 224 ILE A C 1
ATOM 1704 O O . ILE A 1 224 ? -25.645 5.418 14.809 1.00 91.38 224 ILE A O 1
ATOM 1708 N N . TYR A 1 225 ? -23.824 4.905 13.600 1.00 90.94 225 TYR A N 1
ATOM 1709 C CA . TYR A 1 225 ? -23.515 3.636 14.233 1.00 90.94 225 TYR A CA 1
ATOM 1710 C C . TYR A 1 225 ? -22.210 3.738 15.009 1.00 90.94 225 TYR A C 1
ATOM 1712 O O . TYR A 1 225 ? -21.126 3.780 14.432 1.00 90.94 225 TYR A O 1
ATOM 1720 N N . PHE A 1 226 ? -22.322 3.706 16.329 1.00 91.38 226 PHE A N 1
ATOM 1721 C CA . PHE A 1 226 ? -21.189 3.666 17.236 1.00 91.38 226 PHE A CA 1
ATOM 1722 C C . PHE A 1 226 ? -20.812 2.203 17.511 1.00 91.38 226 PHE A C 1
ATOM 1724 O O . PHE A 1 226 ? -21.616 1.440 18.059 1.00 91.38 226 PHE A O 1
ATOM 1731 N N . LEU A 1 227 ? -19.604 1.789 17.113 1.00 88.56 227 LEU A N 1
ATOM 1732 C CA . LEU A 1 227 ? -19.109 0.419 17.284 1.00 88.56 227 LEU A CA 1
ATOM 1733 C C . LEU A 1 227 ? -18.599 0.174 18.710 1.00 88.56 227 LEU A C 1
ATOM 1735 O O . LEU A 1 227 ? -17.647 0.810 19.161 1.00 88.56 227 LEU A O 1
ATOM 1739 N N . GLY A 1 228 ? -19.201 -0.803 19.392 1.00 82.94 228 GLY A N 1
ATOM 1740 C CA . GLY A 1 228 ? -18.898 -1.140 20.788 1.00 82.94 228 GLY A CA 1
ATOM 1741 C C . GLY A 1 228 ? -17.760 -2.134 21.002 1.00 82.94 228 GLY A C 1
ATOM 1742 O O . GLY A 1 228 ? -17.520 -2.535 22.139 1.00 82.94 228 GLY A O 1
ATOM 1743 N N . SER A 1 229 ? -17.115 -2.594 19.929 1.00 79.88 229 SER A N 1
ATOM 1744 C CA . SER A 1 229 ? -15.906 -3.419 19.983 1.00 79.88 229 SER A CA 1
ATOM 1745 C C . SER A 1 229 ? -15.187 -3.393 18.637 1.00 79.88 229 SER A C 1
ATOM 1747 O O . SER A 1 229 ? -15.764 -3.745 17.600 1.00 79.88 229 SER A O 1
ATOM 1749 N N . MET A 1 230 ? -13.913 -3.017 18.692 1.00 73.19 230 MET A N 1
ATOM 1750 C CA . MET A 1 230 ? -12.973 -3.032 17.568 1.00 73.19 230 MET A CA 1
ATOM 1751 C C . MET A 1 230 ? -12.155 -4.327 17.514 1.00 73.19 230 MET A C 1
ATOM 1753 O O . MET A 1 230 ? -11.529 -4.627 16.500 1.00 73.19 230 MET A O 1
ATOM 1757 N N . ASP A 1 231 ? -12.195 -5.125 18.585 1.00 70.06 231 ASP A N 1
ATOM 1758 C CA . ASP A 1 231 ? -11.473 -6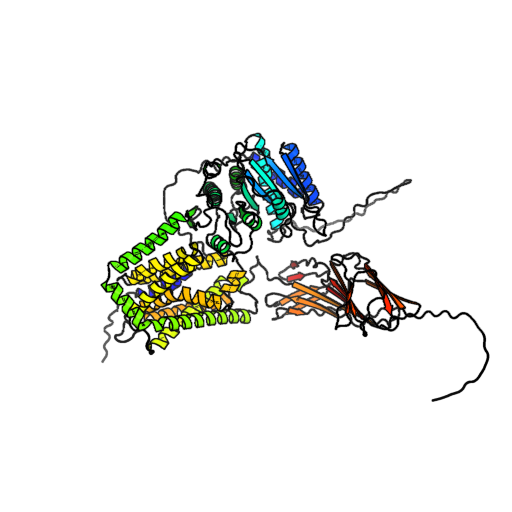.390 18.683 1.00 70.06 231 ASP A CA 1
ATOM 1759 C C . ASP A 1 231 ? -11.961 -7.369 17.612 1.00 70.06 231 ASP A C 1
ATOM 1761 O O . ASP A 1 231 ? -13.148 -7.700 17.551 1.00 70.06 231 ASP A O 1
ATOM 1765 N N . GLU A 1 232 ? -11.057 -7.781 16.721 1.00 67.00 232 GLU A N 1
ATOM 1766 C CA . GLU A 1 232 ? -11.347 -8.630 15.555 1.00 67.00 232 GLU A CA 1
ATOM 1767 C C . GLU A 1 232 ? -12.547 -8.153 14.700 1.00 67.00 232 GLU A C 1
ATOM 1769 O O . GLU A 1 232 ? -13.190 -8.951 14.008 1.00 67.00 232 GLU A O 1
ATOM 1774 N N . GLN A 1 233 ? -12.867 -6.852 14.740 1.00 75.56 233 GLN A N 1
ATOM 1775 C CA . GLN A 1 233 ? -14.051 -6.253 14.110 1.00 75.56 233 GLN A CA 1
ATOM 1776 C C . GLN A 1 233 ? -15.391 -6.876 14.571 1.00 75.56 233 GLN A C 1
ATOM 1778 O O . GLN A 1 233 ? -16.351 -6.971 13.795 1.00 75.56 233 GLN A O 1
ATOM 1783 N N . LYS A 1 234 ? -15.495 -7.302 15.839 1.00 80.25 234 LYS A N 1
ATOM 1784 C CA . LYS A 1 234 ? -16.722 -7.886 16.419 1.00 80.25 234 LYS A CA 1
ATOM 1785 C C . LYS A 1 234 ? -17.937 -6.963 16.301 1.00 80.25 234 LYS A C 1
ATOM 1787 O O . LYS A 1 234 ? -19.008 -7.441 15.921 1.00 80.25 234 LYS A O 1
ATOM 1792 N N . GLY A 1 235 ? -17.776 -5.662 16.563 1.00 82.69 235 GLY A N 1
ATOM 1793 C CA . GLY A 1 235 ? -18.848 -4.672 16.414 1.00 82.69 235 GLY A CA 1
ATOM 1794 C C . GLY A 1 235 ? -19.362 -4.586 14.975 1.00 82.69 235 GLY A C 1
ATOM 1795 O O . GLY A 1 235 ? -20.571 -4.660 14.745 1.00 82.69 235 GLY A O 1
ATOM 1796 N N . MET A 1 236 ? -18.449 -4.533 14.000 1.00 85.94 236 MET A N 1
ATOM 1797 C CA . MET A 1 236 ? -18.781 -4.505 12.569 1.00 85.94 236 MET A CA 1
ATOM 1798 C C . MET A 1 236 ? -19.479 -5.794 12.108 1.00 85.94 236 MET A C 1
ATOM 1800 O O . MET A 1 236 ? -20.435 -5.765 11.332 1.00 85.94 236 MET A O 1
ATOM 1804 N N . ARG A 1 237 ? -19.035 -6.953 12.608 1.00 84.25 237 ARG A N 1
ATOM 1805 C CA . ARG A 1 237 ? -19.653 -8.252 12.307 1.00 84.25 237 ARG A CA 1
ATOM 1806 C C . ARG A 1 237 ? -21.111 -8.310 12.763 1.00 84.25 237 ARG A C 1
ATOM 1808 O O . ARG A 1 237 ? -21.948 -8.842 12.034 1.00 84.25 237 ARG A O 1
ATOM 1815 N N . GLU A 1 238 ? -21.413 -7.767 13.941 1.00 84.12 238 GLU A N 1
ATOM 1816 C CA . GLU A 1 238 ? -22.785 -7.720 14.452 1.00 84.12 238 GLU A CA 1
ATOM 1817 C C . GLU A 1 238 ? -23.650 -6.743 13.644 1.00 84.12 238 GLU A C 1
ATOM 1819 O O . GLU A 1 238 ? -24.758 -7.109 13.248 1.00 84.12 238 GLU A O 1
ATOM 1824 N N . TYR A 1 239 ? -23.110 -5.571 13.283 1.00 85.69 239 TYR A N 1
ATOM 1825 C CA . TYR A 1 239 ? -23.770 -4.621 12.378 1.00 85.69 239 TYR A CA 1
ATOM 1826 C C . TYR A 1 239 ? -24.223 -5.298 11.070 1.00 85.69 239 TYR A C 1
ATOM 1828 O O . TYR A 1 239 ? -25.399 -5.227 10.698 1.00 85.69 239 TYR A O 1
ATOM 1836 N N . LEU A 1 240 ? -23.324 -6.044 10.420 1.00 85.44 240 LEU A N 1
ATOM 1837 C CA . LEU A 1 240 ? -23.602 -6.767 9.171 1.00 85.44 240 LEU A CA 1
ATOM 1838 C C . LEU A 1 240 ? -24.587 -7.936 9.326 1.00 85.44 240 LEU A C 1
ATOM 1840 O O . LEU A 1 240 ? -25.165 -8.408 8.342 1.00 85.44 240 LEU A O 1
ATOM 1844 N N . SER A 1 241 ? -24.777 -8.445 10.544 1.00 81.12 241 SER A N 1
ATOM 1845 C CA . SER A 1 241 ? -25.716 -9.541 10.793 1.00 81.12 241 SER A CA 1
ATOM 1846 C C . SER A 1 241 ? -27.178 -9.099 10.657 1.00 81.12 241 SER A C 1
ATOM 1848 O O . SER A 1 241 ? -28.024 -9.909 10.270 1.00 81.12 241 SER A O 1
ATOM 1850 N N . ILE A 1 242 ? -27.448 -7.816 10.917 1.00 75.19 242 ILE A N 1
ATOM 1851 C CA . ILE A 1 242 ? -28.786 -7.215 10.935 1.00 75.19 242 ILE A CA 1
ATOM 1852 C C . ILE A 1 242 ? -29.005 -6.338 9.697 1.00 75.19 242 ILE A C 1
ATOM 1854 O O . ILE A 1 242 ? -30.069 -6.396 9.083 1.00 75.19 242 ILE A O 1
ATOM 1858 N N . ASN A 1 243 ? -27.987 -5.584 9.275 1.00 72.50 243 ASN A N 1
ATOM 1859 C CA . ASN A 1 243 ? -28.076 -4.645 8.157 1.00 72.50 243 ASN A CA 1
ATOM 1860 C C . ASN A 1 243 ? -27.565 -5.246 6.845 1.00 72.50 243 ASN A C 1
ATOM 1862 O O . ASN A 1 243 ? -26.584 -4.779 6.271 1.00 72.50 243 ASN A O 1
ATOM 1866 N N . ARG A 1 244 ? -28.245 -6.282 6.346 1.00 62.94 244 ARG A N 1
ATOM 1867 C CA . ARG A 1 244 ? -28.009 -6.763 4.974 1.00 62.94 244 ARG A CA 1
ATOM 1868 C C . ARG A 1 244 ? -28.747 -5.872 3.975 1.00 62.94 244 ARG A C 1
ATOM 1870 O O . ARG A 1 244 ? -29.843 -5.408 4.276 1.00 62.94 244 ARG A O 1
ATOM 1877 N N . ALA A 1 245 ? -28.132 -5.613 2.822 1.00 59.38 245 ALA A N 1
ATOM 1878 C CA . ALA A 1 245 ? -28.572 -4.625 1.837 1.00 59.38 245 ALA A CA 1
ATOM 1879 C C . ALA A 1 245 ? -30.049 -4.800 1.418 1.00 59.38 245 ALA A C 1
ATOM 1881 O O . ALA A 1 245 ? -30.410 -5.778 0.765 1.00 59.38 245 ALA A O 1
ATOM 1882 N N . VAL A 1 246 ? -30.906 -3.846 1.804 1.00 54.94 246 VAL A N 1
ATOM 1883 C CA . VAL A 1 246 ? -32.331 -3.780 1.409 1.00 54.94 246 VAL A CA 1
ATOM 1884 C C . VAL A 1 246 ? -32.672 -2.444 0.714 1.00 54.94 246 VAL A C 1
ATOM 1886 O O . VAL A 1 246 ? -33.710 -2.347 0.068 1.00 54.94 246 VAL A O 1
ATOM 1889 N N . LEU A 1 247 ? -31.792 -1.433 0.764 1.00 58.69 247 LEU A N 1
ATOM 1890 C CA . LEU A 1 247 ? -31.977 -0.098 0.164 1.00 58.69 247 LEU A CA 1
ATOM 1891 C C . LEU A 1 247 ? -30.651 0.442 -0.410 1.00 58.69 247 LEU A C 1
ATOM 1893 O O . LEU A 1 247 ? -29.594 -0.011 0.041 1.00 58.69 247 LEU A O 1
ATOM 1897 N N . PRO A 1 248 ? -30.676 1.411 -1.354 1.00 59.81 248 PRO A N 1
ATOM 1898 C CA . PRO A 1 248 ? -29.476 2.141 -1.757 1.00 59.81 248 PRO A CA 1
ATOM 1899 C C . PRO A 1 248 ? -28.884 2.846 -0.532 1.00 59.81 248 PRO A C 1
ATOM 1901 O O . PRO A 1 248 ? -29.478 3.767 0.030 1.00 59.81 248 PRO A O 1
ATOM 1904 N N . GLN A 1 249 ? -27.732 2.348 -0.088 1.00 74.12 249 GLN A N 1
ATOM 1905 C CA . GLN A 1 249 ? -27.059 2.789 1.125 1.00 74.12 249 GLN A CA 1
ATOM 1906 C C . GLN A 1 249 ? -25.610 3.149 0.809 1.00 74.12 249 GLN A C 1
ATOM 1908 O O . GLN A 1 249 ? -24.907 2.373 0.154 1.00 74.12 249 GLN A O 1
ATOM 1913 N N . ALA A 1 250 ? -25.175 4.305 1.305 1.00 82.38 250 ALA A N 1
ATOM 1914 C CA . ALA A 1 250 ? -23.764 4.649 1.430 1.00 82.38 250 ALA A CA 1
ATOM 1915 C C . ALA A 1 250 ? -23.339 4.475 2.889 1.00 82.38 250 ALA A C 1
ATOM 1917 O O . ALA A 1 250 ? -24.105 4.786 3.802 1.00 82.38 250 ALA A O 1
ATOM 1918 N N . VAL A 1 251 ? -22.128 3.977 3.107 1.00 87.62 251 VAL A N 1
ATOM 1919 C CA . VAL A 1 251 ? -21.537 3.820 4.432 1.00 87.62 251 VAL A CA 1
ATOM 1920 C C . VAL A 1 251 ? -20.240 4.617 4.492 1.00 87.62 251 VAL A C 1
ATOM 1922 O O . VAL A 1 251 ? -19.332 4.391 3.696 1.00 87.62 251 VAL A O 1
ATOM 1925 N N . VAL A 1 252 ? -20.136 5.544 5.434 1.00 90.56 252 VAL A N 1
ATOM 1926 C CA . VAL A 1 252 ? -18.917 6.315 5.681 1.00 90.56 252 VAL A CA 1
ATOM 1927 C C . VAL A 1 252 ? -18.360 5.900 7.031 1.00 90.56 252 VAL A C 1
ATOM 1929 O O . VAL A 1 252 ? -19.053 5.971 8.038 1.00 90.56 252 VAL A O 1
ATOM 1932 N N . TYR A 1 253 ? -17.120 5.439 7.057 1.00 92.00 253 TYR A N 1
ATOM 1933 C CA . TYR A 1 253 ? -16.405 5.110 8.282 1.00 92.00 253 TYR A CA 1
ATOM 1934 C C . TYR A 1 253 ? -15.476 6.276 8.639 1.00 92.00 253 TYR A C 1
ATOM 1936 O O . TYR A 1 253 ? -14.671 6.681 7.800 1.00 92.00 253 TYR A O 1
ATOM 1944 N N . LEU A 1 254 ? -15.610 6.834 9.843 1.00 91.12 254 LEU A N 1
ATOM 1945 C CA . LEU A 1 254 ? -14.815 7.977 10.308 1.00 91.12 254 LEU A CA 1
ATOM 1946 C C . LEU A 1 254 ? -13.836 7.538 11.397 1.00 91.12 254 LEU A C 1
ATOM 1948 O O . LEU A 1 254 ? -14.231 6.841 12.332 1.00 91.12 254 LEU A O 1
ATOM 1952 N N . ASP A 1 255 ? -12.583 7.972 11.280 1.00 86.00 255 ASP A N 1
ATOM 1953 C CA . ASP A 1 255 ? -11.507 7.662 12.226 1.00 86.00 255 ASP A CA 1
ATOM 1954 C C . ASP A 1 255 ? -10.450 8.785 12.263 1.00 86.00 255 ASP A C 1
ATOM 1956 O O . ASP A 1 255 ? -10.358 9.587 11.330 1.00 86.00 255 ASP A O 1
ATOM 1960 N N . GLY A 1 256 ? -9.636 8.842 13.317 1.00 84.00 256 GLY A N 1
ATOM 1961 C CA . GLY A 1 256 ? -8.626 9.889 13.542 1.00 84.00 256 GLY A CA 1
ATOM 1962 C C . GLY A 1 256 ? -9.161 11.133 14.263 1.00 84.00 256 GLY A C 1
ATOM 1963 O O . GLY A 1 256 ? -10.306 11.139 14.703 1.00 84.00 256 GLY A O 1
ATOM 1964 N N . SER A 1 257 ? -8.335 12.179 14.403 1.00 84.12 257 SER A N 1
ATOM 1965 C CA . SER A 1 257 ? -8.660 13.428 15.124 1.00 84.12 257 SER A CA 1
ATOM 1966 C C . SER A 1 257 ? -9.278 14.489 14.207 1.00 84.12 257 SER A C 1
ATOM 1968 O O . SER A 1 257 ? -8.580 15.144 13.434 1.00 84.12 257 SER A O 1
ATOM 1970 N N . ALA A 1 258 ? -10.580 14.754 14.324 1.00 81.56 258 ALA A N 1
ATOM 1971 C CA . ALA A 1 258 ? -11.204 15.844 13.571 1.00 81.56 258 ALA A CA 1
ATOM 1972 C C . ALA A 1 258 ? -10.740 17.251 14.012 1.00 81.56 258 ALA A C 1
ATOM 1974 O O . ALA A 1 258 ? -10.872 18.200 13.236 1.00 81.56 258 ALA A O 1
ATOM 1975 N N . ALA A 1 259 ? -10.213 17.421 15.229 1.00 80.88 259 ALA A N 1
ATOM 1976 C CA . ALA A 1 259 ? -9.889 18.745 15.766 1.00 80.88 259 ALA A CA 1
ATOM 1977 C C . ALA A 1 259 ? -8.525 19.276 15.327 1.00 80.88 259 ALA A C 1
ATOM 1979 O O . ALA A 1 259 ? -8.380 20.477 15.079 1.00 80.88 259 ALA A O 1
ATOM 1980 N N . HIS A 1 260 ? -7.550 18.380 15.207 1.00 78.38 260 HIS A N 1
ATOM 1981 C CA . HIS A 1 260 ? -6.157 18.737 14.974 1.00 78.38 260 HIS A CA 1
ATOM 1982 C C . HIS A 1 260 ? -5.664 18.319 13.586 1.00 78.38 260 HIS A C 1
ATOM 1984 O O . HIS A 1 260 ? -4.683 18.882 13.096 1.00 78.38 260 HIS A O 1
ATOM 1990 N N . ALA A 1 261 ? -6.360 17.399 12.907 1.00 80.19 261 ALA A N 1
ATOM 1991 C CA . ALA A 1 261 ? -5.962 16.953 11.580 1.00 80.19 261 ALA A CA 1
ATOM 1992 C C . ALA A 1 261 ? -6.023 18.073 10.545 1.00 80.19 261 ALA A C 1
ATOM 1994 O O . ALA A 1 261 ? -7.092 18.555 10.161 1.00 80.19 261 ALA A O 1
ATOM 1995 N N . ASP A 1 262 ? -4.857 18.431 10.027 1.00 81.56 262 ASP A N 1
ATOM 1996 C CA . ASP A 1 262 ? -4.712 19.342 8.904 1.00 81.56 262 ASP A CA 1
ATOM 1997 C C . ASP A 1 262 ? -4.886 18.646 7.552 1.00 81.56 262 ASP A C 1
ATOM 1999 O O . ASP A 1 262 ? -5.095 19.358 6.568 1.00 81.56 262 ASP A O 1
ATOM 2003 N N . SER A 1 263 ? -4.879 17.306 7.512 1.00 84.50 263 SER A N 1
ATOM 2004 C CA . SER A 1 263 ? -5.036 16.497 6.307 1.00 84.50 263 SER A CA 1
ATOM 2005 C C . SER A 1 263 ? -5.975 15.297 6.480 1.00 84.50 263 SER A C 1
ATOM 2007 O O . SER A 1 263 ? -6.254 14.843 7.589 1.00 84.50 263 SER A O 1
ATOM 2009 N N . VAL A 1 264 ? -6.473 14.769 5.359 1.00 87.00 264 VAL A N 1
ATOM 2010 C CA . VAL A 1 264 ? -7.378 13.608 5.337 1.00 87.00 264 VAL A CA 1
ATOM 2011 C C . VAL A 1 264 ? -6.857 12.530 4.392 1.00 87.00 264 VAL A C 1
ATOM 2013 O O . VAL A 1 264 ? -6.510 12.808 3.243 1.00 87.00 264 VAL A O 1
ATOM 2016 N N . ILE A 1 265 ? -6.862 11.273 4.831 1.00 87.25 265 ILE A N 1
ATOM 2017 C CA . ILE A 1 265 ? -6.599 10.103 3.990 1.00 87.25 265 ILE A CA 1
ATOM 2018 C C . ILE A 1 265 ? -7.919 9.392 3.702 1.00 87.25 265 ILE A C 1
ATOM 2020 O O . ILE A 1 265 ? -8.669 9.044 4.610 1.00 87.25 265 ILE A O 1
ATOM 2024 N N . ILE A 1 266 ? -8.186 9.138 2.419 1.00 89.69 266 ILE A N 1
ATOM 2025 C CA . ILE A 1 266 ? -9.333 8.331 1.998 1.00 89.69 266 ILE A CA 1
ATOM 2026 C C . ILE A 1 266 ? -8.885 6.885 1.783 1.00 89.69 266 ILE A C 1
ATOM 2028 O O . ILE A 1 266 ? -8.065 6.597 0.903 1.00 89.69 266 ILE A O 1
ATOM 2032 N N . GLU A 1 267 ? -9.493 5.966 2.528 1.00 89.44 267 GLU A N 1
ATOM 2033 C CA . GLU A 1 267 ? -9.429 4.533 2.266 1.00 89.44 267 GLU A CA 1
ATOM 2034 C C . GLU A 1 267 ? -10.665 4.102 1.480 1.00 89.44 267 GLU A C 1
ATOM 2036 O O . GLU A 1 267 ? -11.795 4.143 1.961 1.00 89.44 267 GLU A O 1
ATOM 2041 N N . ASN A 1 268 ? -10.449 3.702 0.230 1.00 91.00 268 ASN A N 1
ATOM 2042 C CA . ASN A 1 268 ? -11.524 3.456 -0.726 1.00 91.00 268 ASN A CA 1
ATOM 2043 C C . ASN A 1 268 ? -11.613 1.997 -1.179 1.00 91.00 268 ASN A C 1
ATOM 2045 O O . ASN A 1 268 ? -12.103 1.725 -2.272 1.00 91.00 268 ASN A O 1
ATOM 2049 N N . GLY A 1 269 ? -11.039 1.052 -0.450 1.00 89.12 269 GLY A N 1
ATOM 2050 C CA . GLY A 1 269 ? -11.022 -0.320 -0.925 1.00 89.12 269 GLY A CA 1
ATOM 2051 C C . GLY A 1 269 ? -10.499 -1.312 0.075 1.00 89.12 269 GLY A C 1
ATOM 2052 O O . GLY A 1 269 ? -10.018 -0.950 1.142 1.00 89.12 269 GLY A O 1
ATOM 2053 N N . ASP A 1 270 ? -10.615 -2.571 -0.311 1.00 88.00 270 ASP A N 1
ATOM 2054 C CA . ASP A 1 270 ? -10.081 -3.736 0.373 1.00 88.00 270 ASP A CA 1
ATOM 2055 C C . ASP A 1 270 ? -9.652 -4.779 -0.675 1.00 88.00 270 ASP A C 1
ATOM 2057 O O . ASP A 1 270 ? -9.638 -4.515 -1.879 1.00 88.00 270 ASP A O 1
ATOM 2061 N N . THR A 1 271 ? -9.266 -5.969 -0.230 1.00 85.19 271 THR A N 1
ATOM 2062 C CA . THR A 1 271 ? -8.832 -7.092 -1.059 1.00 85.19 271 THR A CA 1
ATOM 2063 C C . THR A 1 271 ? -9.767 -7.398 -2.243 1.00 85.19 271 THR A C 1
ATOM 2065 O O . THR A 1 271 ? -10.777 -8.086 -2.133 1.00 85.19 271 THR A O 1
ATOM 2068 N N . GLY A 1 272 ? -9.392 -6.899 -3.423 1.00 85.31 272 GLY A N 1
ATOM 2069 C CA . GLY A 1 272 ? -10.073 -7.132 -4.697 1.00 85.31 272 GLY A CA 1
ATOM 2070 C C . GLY A 1 272 ? -11.288 -6.242 -4.975 1.00 85.31 272 GLY A C 1
ATOM 2071 O O . GLY A 1 272 ? -11.877 -6.374 -6.046 1.00 85.31 272 GLY A O 1
ATOM 2072 N N . ILE A 1 273 ? -11.659 -5.333 -4.069 1.00 87.19 273 ILE A N 1
ATOM 2073 C CA . ILE A 1 273 ? -12.861 -4.497 -4.199 1.00 87.19 273 ILE A CA 1
ATOM 2074 C C . ILE A 1 273 ? -12.581 -3.052 -3.789 1.00 87.19 273 ILE A C 1
ATOM 2076 O O . ILE A 1 273 ? -11.806 -2.787 -2.876 1.00 87.19 273 ILE A O 1
ATOM 2080 N N . VAL A 1 274 ? -13.207 -2.100 -4.474 1.00 90.94 274 VAL A N 1
ATOM 2081 C CA . VAL A 1 274 ? -13.079 -0.670 -4.169 1.00 90.94 274 VAL A CA 1
ATOM 2082 C C . VAL A 1 274 ? -14.445 -0.000 -4.121 1.00 90.94 274 VAL A C 1
ATOM 2084 O O . VAL A 1 274 ? -15.398 -0.459 -4.753 1.00 90.94 274 VAL A O 1
ATOM 2087 N N . SER A 1 275 ? -14.521 1.096 -3.376 1.00 89.81 275 SER A N 1
ATOM 2088 C CA . SER A 1 275 ? -15.656 2.003 -3.299 1.00 89.81 275 SER A CA 1
ATOM 2089 C C . SER A 1 275 ? -16.044 2.502 -4.693 1.00 89.81 275 SER A C 1
ATOM 2091 O O . SER A 1 275 ? -15.174 2.687 -5.550 1.00 89.81 275 SER A O 1
ATOM 2093 N N . PRO A 1 276 ? -17.337 2.746 -4.942 1.00 87.06 276 PRO A N 1
ATOM 2094 C CA . PRO A 1 276 ? -17.792 3.246 -6.230 1.00 87.06 276 PRO A CA 1
ATOM 2095 C C . PRO A 1 276 ? -17.344 4.696 -6.472 1.00 87.06 276 P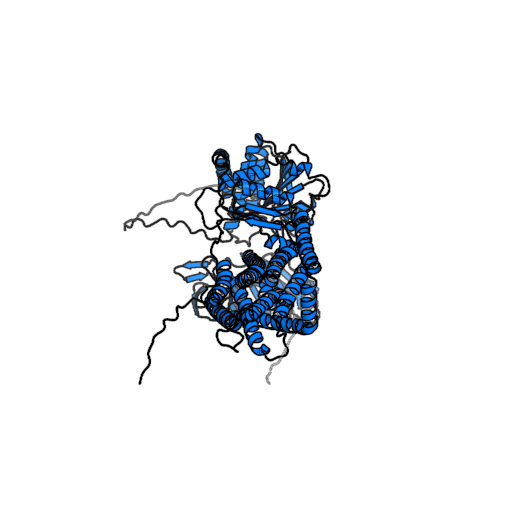RO A C 1
ATOM 2097 O O . PRO A 1 276 ? -17.243 5.504 -5.545 1.00 87.06 276 PRO A O 1
ATOM 2100 N N . LEU A 1 277 ? -17.127 5.043 -7.746 1.00 85.56 277 LEU A N 1
ATOM 2101 C CA . LEU A 1 277 ? -16.644 6.361 -8.170 1.00 85.56 277 LEU A CA 1
ATOM 2102 C C . LEU A 1 277 ? -17.501 7.534 -7.672 1.00 85.56 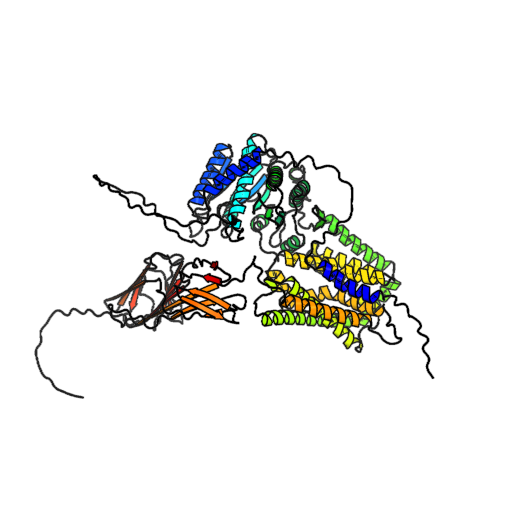277 LEU A C 1
ATOM 2104 O O . LEU A 1 277 ? -16.943 8.576 -7.345 1.00 85.56 277 LEU A O 1
ATOM 2108 N N . TRP A 1 278 ? -18.829 7.397 -7.642 1.00 82.19 278 TRP A N 1
ATOM 2109 C CA . TRP A 1 278 ? -19.724 8.489 -7.239 1.00 82.19 278 TRP A CA 1
ATOM 2110 C C . TRP A 1 278 ? -19.489 8.902 -5.778 1.00 82.19 278 TRP A C 1
ATOM 2112 O O . TRP A 1 278 ? -19.351 10.088 -5.500 1.00 82.19 278 TRP A O 1
ATOM 2122 N N . LEU A 1 279 ? -19.325 7.929 -4.873 1.00 83.44 279 LEU A N 1
ATOM 2123 C CA . LEU A 1 279 ? -19.112 8.171 -3.443 1.00 83.44 279 LEU A CA 1
ATOM 2124 C C . LEU A 1 279 ? -17.761 8.845 -3.204 1.00 83.44 279 LEU A C 1
ATOM 2126 O O . LEU A 1 279 ? -17.647 9.810 -2.454 1.00 83.44 279 LEU A O 1
ATOM 2130 N N . VAL A 1 280 ? -16.735 8.364 -3.908 1.00 88.50 280 VAL A N 1
ATOM 2131 C CA . VAL A 1 280 ? -15.397 8.957 -3.856 1.00 88.50 280 VAL A CA 1
ATOM 2132 C C . VAL A 1 280 ? -15.394 10.369 -4.431 1.00 88.50 280 VAL A C 1
ATOM 2134 O O . VAL A 1 280 ? -14.755 11.250 -3.866 1.00 88.50 280 VAL A O 1
ATOM 2137 N N . ARG A 1 281 ? -16.106 10.605 -5.537 1.00 86.69 281 ARG A N 1
ATOM 2138 C CA . ARG A 1 281 ? -16.210 11.932 -6.150 1.00 86.69 281 ARG A CA 1
ATOM 2139 C C . ARG A 1 281 ? -16.911 12.920 -5.229 1.00 86.69 281 ARG A C 1
ATOM 2141 O O . ARG A 1 281 ? -16.414 14.030 -5.099 1.00 86.69 281 ARG A O 1
ATOM 2148 N N . HIS A 1 282 ? -18.006 12.514 -4.594 1.00 83.69 282 HIS A N 1
ATOM 2149 C CA . HIS A 1 282 ? -18.743 13.355 -3.657 1.00 83.69 282 HIS A CA 1
ATOM 2150 C C . HIS A 1 282 ? -17.838 13.831 -2.508 1.00 83.69 282 HIS A C 1
ATOM 2152 O O . HIS A 1 282 ? -17.644 15.031 -2.326 1.00 83.69 282 HIS A O 1
ATOM 2158 N N . ILE A 1 283 ? -17.161 12.902 -1.823 1.00 87.44 283 ILE A N 1
ATOM 2159 C CA . ILE A 1 283 ? -16.245 13.245 -0.721 1.00 87.44 283 ILE A CA 1
ATOM 2160 C C . ILE A 1 283 ? -15.066 14.088 -1.208 1.00 87.44 283 ILE A C 1
ATOM 2162 O O . ILE A 1 283 ? -14.671 15.044 -0.547 1.00 87.44 283 ILE A O 1
ATOM 2166 N N . GLN A 1 284 ? -14.511 13.776 -2.379 1.00 87.44 284 GLN A N 1
ATOM 2167 C CA . GLN A 1 284 ? -13.391 14.540 -2.917 1.00 87.44 284 GLN A CA 1
ATOM 2168 C C . GLN A 1 284 ? -13.790 15.971 -3.307 1.00 87.44 284 GLN A C 1
ATOM 2170 O O . GLN A 1 284 ? -13.002 16.888 -3.100 1.00 87.44 284 GLN A O 1
ATOM 2175 N N . ASN A 1 285 ? -15.004 16.177 -3.826 1.00 86.31 285 ASN A N 1
ATOM 2176 C CA . ASN A 1 285 ? -15.535 17.509 -4.110 1.00 86.31 285 ASN A CA 1
ATOM 2177 C C . ASN A 1 285 ? -15.696 18.329 -2.822 1.00 86.31 285 ASN A C 1
ATOM 2179 O O . ASN A 1 285 ? -15.350 19.508 -2.823 1.00 86.31 285 ASN A O 1
ATOM 2183 N N . LEU A 1 286 ? -16.161 17.707 -1.731 1.00 86.62 286 LEU A N 1
ATOM 2184 C CA . LEU A 1 286 ? -16.250 18.351 -0.417 1.00 86.62 286 LEU A CA 1
ATOM 2185 C C . LEU A 1 286 ? -14.861 18.730 0.118 1.00 86.62 286 LEU A C 1
ATOM 2187 O O . LEU A 1 286 ? -14.650 19.869 0.528 1.00 86.62 286 LEU A O 1
ATOM 2191 N N . LEU A 1 287 ? -13.879 17.824 0.051 1.00 87.12 287 LEU A N 1
ATOM 2192 C CA . LEU A 1 287 ? -12.501 18.130 0.462 1.00 87.12 287 LEU A CA 1
ATOM 2193 C C . LEU A 1 287 ? -11.896 19.282 -0.354 1.00 87.12 287 LEU A C 1
ATOM 2195 O O . LEU A 1 287 ? -11.267 20.178 0.211 1.00 87.12 287 LEU A O 1
ATOM 2199 N N . ASP A 1 288 ? -12.113 19.279 -1.672 1.00 86.25 288 ASP A N 1
ATOM 2200 C CA . ASP A 1 288 ? -11.642 20.330 -2.575 1.00 86.25 288 ASP A CA 1
ATOM 2201 C C . ASP A 1 288 ? -12.353 21.677 -2.309 1.00 86.25 288 ASP A C 1
ATOM 2203 O O . ASP A 1 288 ? -11.718 22.725 -2.446 1.00 86.25 288 ASP A O 1
ATOM 2207 N N . ALA A 1 289 ? -13.637 21.666 -1.921 1.00 85.94 289 ALA A N 1
ATOM 2208 C CA . ALA A 1 289 ? -14.414 22.861 -1.572 1.00 85.94 289 ALA A CA 1
ATOM 2209 C C . ALA A 1 289 ? -13.921 23.520 -0.275 1.00 85.94 289 ALA A C 1
ATOM 2211 O O . ALA A 1 289 ? -13.839 24.746 -0.202 1.00 85.94 289 ALA A O 1
ATOM 2212 N N . TYR A 1 290 ? -13.532 22.705 0.707 1.00 86.06 290 TYR A N 1
ATOM 2213 C CA . TYR A 1 290 ? -13.004 23.159 1.994 1.00 86.06 290 TYR A CA 1
ATOM 2214 C C . TYR A 1 290 ? -11.479 23.325 2.019 1.00 86.06 290 TYR A C 1
ATOM 2216 O O . TYR A 1 290 ? -10.914 23.646 3.061 1.00 86.06 290 TYR A O 1
ATOM 2224 N N . GLU A 1 291 ? -10.797 23.125 0.886 1.00 84.56 291 GLU A N 1
ATOM 2225 C CA . GLU A 1 291 ? -9.333 23.173 0.771 1.00 84.56 291 GLU A CA 1
ATOM 2226 C C . GLU A 1 291 ? -8.613 22.299 1.822 1.00 84.56 291 GLU A C 1
ATOM 2228 O O . GLU A 1 291 ? -7.532 22.647 2.309 1.00 84.56 291 GLU A O 1
ATOM 2233 N N . ILE A 1 292 ? -9.207 21.158 2.186 1.00 83.94 292 ILE A N 1
ATOM 2234 C CA . ILE A 1 292 ? -8.601 20.198 3.111 1.00 83.94 292 ILE A CA 1
ATOM 2235 C C . ILE A 1 292 ? -7.575 19.375 2.317 1.00 83.94 292 ILE A C 1
ATOM 2237 O O . ILE A 1 292 ? -7.955 18.632 1.408 1.00 83.94 292 ILE A O 1
ATOM 2241 N N . PRO A 1 293 ? -6.264 19.509 2.594 1.00 79.12 293 PRO A N 1
ATOM 2242 C CA . PRO A 1 293 ? -5.247 18.776 1.861 1.00 79.12 293 PRO A CA 1
ATOM 2243 C C . PRO A 1 293 ? -5.361 17.275 2.140 1.00 79.12 293 PRO A C 1
ATOM 2245 O O . PRO A 1 293 ? -5.561 16.842 3.269 1.00 79.12 293 PRO A O 1
ATOM 2248 N N . GLY A 1 294 ? -5.202 16.467 1.097 1.00 76.31 294 GLY A N 1
ATOM 2249 C CA . GLY A 1 294 ? -5.250 15.014 1.212 1.00 76.31 294 GLY A CA 1
ATOM 2250 C C . GLY A 1 294 ? -6.154 14.372 0.168 1.00 76.31 294 GLY A C 1
ATOM 2251 O O . GLY A 1 294 ? -6.333 14.894 -0.936 1.00 76.31 294 GLY A O 1
ATOM 2252 N N . GLY A 1 295 ? -6.668 13.193 0.496 1.00 76.94 295 GLY A N 1
ATOM 2253 C CA . GLY A 1 295 ? -7.634 12.449 -0.298 1.00 76.94 295 GLY A CA 1
ATOM 2254 C C . GLY A 1 295 ? -7.107 11.106 -0.795 1.00 76.94 295 GLY A C 1
ATOM 2255 O O . GLY A 1 295 ? -6.315 10.419 -0.146 1.00 76.94 295 GLY A O 1
ATOM 2256 N N . LEU A 1 296 ? -7.570 10.709 -1.977 1.00 83.81 296 LEU A N 1
ATOM 2257 C CA . LEU A 1 296 ? -7.326 9.387 -2.525 1.00 83.81 296 LEU A CA 1
ATOM 2258 C C . LEU A 1 296 ? -5.934 9.218 -3.156 1.00 83.81 296 LEU A C 1
ATOM 2260 O O . LEU A 1 296 ? -5.579 9.891 -4.125 1.00 83.81 296 LEU A O 1
ATOM 2264 N N . THR A 1 297 ? -5.185 8.207 -2.713 1.00 82.19 297 THR A N 1
ATOM 2265 C CA . THR A 1 297 ? -3.929 7.822 -3.374 1.00 82.19 297 THR A CA 1
ATOM 2266 C C . THR A 1 297 ? -4.163 6.740 -4.426 1.00 82.19 297 THR A C 1
ATOM 2268 O O . THR A 1 297 ? -4.463 5.594 -4.093 1.00 82.19 297 THR A O 1
ATOM 2271 N N . ASN A 1 298 ? -3.936 7.071 -5.702 1.00 85.69 298 ASN A N 1
ATOM 2272 C CA . ASN A 1 298 ? -4.156 6.148 -6.824 1.00 85.69 298 ASN A CA 1
ATOM 2273 C C . ASN A 1 298 ? -3.415 4.818 -6.654 1.00 85.69 298 ASN A C 1
ATOM 2275 O O . ASN A 1 298 ? -3.990 3.754 -6.863 1.00 85.69 298 ASN A O 1
ATOM 2279 N N . SER A 1 299 ? -2.145 4.871 -6.239 1.00 86.25 299 SER A N 1
ATOM 2280 C CA . SER A 1 299 ? -1.329 3.676 -6.014 1.00 86.25 299 SER A CA 1
ATOM 2281 C C . SER A 1 299 ? -1.977 2.734 -4.995 1.00 86.25 299 SER A C 1
ATOM 2283 O O . SER A 1 299 ? -2.068 1.542 -5.270 1.00 86.25 299 SER A O 1
ATOM 2285 N N . ARG A 1 300 ? -2.528 3.258 -3.889 1.00 86.50 300 ARG A N 1
ATOM 2286 C CA . ARG A 1 300 ? -3.228 2.459 -2.867 1.00 86.50 300 ARG A CA 1
ATOM 2287 C C . ARG A 1 300 ? -4.500 1.820 -3.428 1.00 86.50 300 ARG A C 1
ATOM 2289 O O . ARG A 1 300 ? -4.692 0.617 -3.292 1.00 86.50 300 ARG A O 1
ATOM 2296 N N . THR A 1 301 ? -5.304 2.583 -4.172 1.00 89.50 301 THR A N 1
ATOM 2297 C CA . THR A 1 301 ? -6.492 2.063 -4.872 1.00 89.50 301 THR A CA 1
ATOM 2298 C C . THR A 1 301 ? -6.162 0.913 -5.824 1.00 89.50 301 THR A C 1
ATOM 2300 O O . THR A 1 301 ? -6.896 -0.073 -5.882 1.00 89.50 301 THR A O 1
ATOM 2303 N N . GLN A 1 302 ? -5.051 0.999 -6.566 1.00 87.56 302 GLN A N 1
ATOM 2304 C CA . GLN A 1 302 ? -4.636 -0.109 -7.431 1.00 87.56 302 GLN A CA 1
ATOM 2305 C C . GLN A 1 302 ? -4.211 -1.343 -6.630 1.00 87.56 302 GLN A C 1
ATOM 2307 O O . GLN A 1 302 ? -4.501 -2.456 -7.064 1.00 87.56 302 GLN A O 1
ATOM 2312 N N . LEU A 1 303 ? -3.551 -1.159 -5.480 1.00 87.62 303 LEU A N 1
ATOM 2313 C CA . LEU A 1 303 ? -3.151 -2.259 -4.599 1.00 87.62 303 LEU A CA 1
ATOM 2314 C C . LEU A 1 303 ? -4.358 -2.985 -3.992 1.00 87.62 303 LEU A C 1
ATOM 2316 O O . LEU A 1 303 ? -4.349 -4.218 -3.948 1.00 87.62 303 LEU A O 1
ATOM 2320 N N . TYR A 1 304 ? -5.415 -2.257 -3.615 1.00 88.69 304 TYR A N 1
ATOM 2321 C CA . TYR A 1 304 ? -6.690 -2.858 -3.208 1.00 88.69 304 TYR A CA 1
ATOM 2322 C C . TYR A 1 304 ? -7.262 -3.741 -4.320 1.00 88.69 304 TYR A C 1
ATOM 2324 O O . TYR A 1 304 ? -7.531 -4.918 -4.094 1.00 88.69 304 TYR A O 1
ATOM 2332 N N . ARG A 1 305 ? -7.324 -3.242 -5.563 1.00 87.06 305 ARG A N 1
ATOM 2333 C CA . ARG A 1 305 ? -7.880 -3.994 -6.707 1.00 87.06 305 ARG A CA 1
ATOM 2334 C C . ARG A 1 305 ? -7.148 -5.298 -7.036 1.00 87.06 305 ARG A C 1
ATOM 2336 O O . ARG A 1 305 ? -7.772 -6.211 -7.567 1.00 87.06 305 ARG A O 1
ATOM 2343 N N . ILE A 1 306 ? -5.857 -5.408 -6.728 1.00 84.62 306 ILE A N 1
ATOM 2344 C CA . ILE A 1 306 ? -5.093 -6.661 -6.895 1.00 84.62 306 ILE A CA 1
ATOM 2345 C C . ILE A 1 306 ? -5.022 -7.517 -5.631 1.00 84.62 306 ILE A C 1
ATOM 2347 O O . ILE A 1 306 ? -4.444 -8.600 -5.675 1.00 84.62 306 ILE A O 1
ATOM 2351 N N . GLY A 1 307 ? -5.581 -7.043 -4.516 1.00 85.19 307 GLY A N 1
ATOM 2352 C CA . GLY A 1 307 ? -5.538 -7.743 -3.236 1.00 85.19 307 GLY A CA 1
ATOM 2353 C C . GLY A 1 307 ? -4.148 -7.801 -2.601 1.00 85.19 307 GLY A C 1
ATOM 2354 O O . GLY A 1 307 ? -3.869 -8.745 -1.870 1.00 85.19 307 GLY A O 1
ATOM 2355 N N . LEU A 1 308 ? -3.275 -6.828 -2.895 1.00 82.50 308 LEU A N 1
ATOM 2356 C CA . LEU A 1 308 ? -1.933 -6.730 -2.296 1.00 82.50 308 LEU A CA 1
ATOM 2357 C C . LEU A 1 308 ? -1.809 -5.625 -1.236 1.00 82.50 308 LEU A C 1
ATOM 2359 O O . LEU A 1 308 ? -0.757 -5.510 -0.612 1.00 82.50 308 LEU A O 1
ATOM 2363 N N . ALA A 1 309 ? -2.844 -4.804 -1.052 1.00 84.44 309 ALA A N 1
ATOM 2364 C CA . ALA A 1 309 ? -2.908 -3.842 0.046 1.00 84.44 309 ALA A CA 1
ATOM 2365 C C . ALA A 1 309 ? -3.248 -4.540 1.371 1.00 84.44 309 ALA A C 1
ATOM 2367 O O . ALA A 1 309 ? -3.889 -5.597 1.377 1.00 84.44 309 ALA A O 1
ATOM 2368 N N . ARG A 1 310 ? -2.860 -3.930 2.496 1.00 81.69 310 ARG A N 1
ATOM 2369 C CA . ARG A 1 310 ? -3.368 -4.330 3.816 1.00 81.69 310 ARG A CA 1
ATOM 2370 C C . ARG A 1 310 ? -4.903 -4.243 3.854 1.00 81.69 310 ARG A C 1
ATOM 2372 O O . ARG A 1 310 ? -5.458 -3.319 3.254 1.00 81.69 310 ARG A O 1
ATOM 2379 N N . PRO A 1 311 ? -5.584 -5.161 4.564 1.00 81.25 311 PRO A N 1
ATOM 2380 C CA . PRO A 1 311 ? -7.026 -5.075 4.746 1.00 81.25 311 PRO A CA 1
ATOM 2381 C C . PRO A 1 311 ? -7.429 -3.740 5.373 1.00 81.25 311 PRO A C 1
ATOM 2383 O O . PRO A 1 311 ? -6.761 -3.282 6.300 1.00 81.25 311 PRO A O 1
ATOM 2386 N N . SER A 1 312 ? -8.496 -3.127 4.866 1.00 84.62 312 SER A N 1
ATOM 2387 C CA . SER A 1 312 ? -9.054 -1.887 5.424 1.00 84.62 312 SER A CA 1
ATOM 2388 C C . SER A 1 312 ? -10.200 -2.167 6.394 1.00 84.62 312 SER A C 1
ATOM 2390 O O . SER A 1 312 ? -10.832 -3.229 6.350 1.00 84.62 312 SER A O 1
ATOM 2392 N N . GLU A 1 313 ? -10.533 -1.184 7.234 1.00 82.75 313 GLU A N 1
ATOM 2393 C CA . GLU A 1 313 ? -11.660 -1.293 8.175 1.00 82.75 313 GLU A CA 1
ATOM 2394 C C . GLU A 1 313 ? -13.012 -1.448 7.460 1.00 82.75 313 GLU A C 1
ATOM 2396 O O . GLU A 1 313 ? -13.931 -2.110 7.948 1.00 82.75 313 GLU A O 1
ATOM 2401 N N . ILE A 1 314 ? -13.112 -0.923 6.236 1.00 88.56 314 ILE A N 1
ATOM 2402 C CA . ILE A 1 314 ? -14.308 -1.023 5.393 1.00 88.56 314 ILE A CA 1
ATOM 2403 C C . ILE A 1 314 ? -14.394 -2.328 4.595 1.00 88.56 314 ILE A C 1
ATOM 2405 O O . ILE A 1 314 ? -15.390 -2.561 3.908 1.00 88.56 314 ILE A O 1
ATOM 2409 N N . GLY A 1 315 ? -13.391 -3.205 4.678 1.00 88.12 315 GLY A N 1
ATOM 2410 C CA . GLY A 1 315 ? -13.322 -4.406 3.851 1.00 88.12 315 GLY A CA 1
ATOM 2411 C C . GLY A 1 315 ? -14.525 -5.328 3.985 1.00 88.12 315 GLY A C 1
ATOM 2412 O O . GLY A 1 315 ? -15.115 -5.742 2.986 1.00 88.12 315 GLY A O 1
ATOM 2413 N N . ARG A 1 316 ? -14.985 -5.565 5.219 1.00 86.62 316 ARG A N 1
ATOM 2414 C CA . ARG A 1 316 ? -16.186 -6.380 5.464 1.00 86.62 316 ARG A CA 1
ATOM 2415 C C . ARG A 1 316 ? -17.459 -5.741 4.913 1.00 86.62 316 ARG A C 1
ATOM 2417 O O . ARG A 1 316 ? -18.345 -6.469 4.472 1.00 86.62 316 ARG A O 1
ATOM 2424 N N . LEU A 1 317 ? -17.547 -4.409 4.926 1.00 87.19 317 LEU A N 1
ATOM 2425 C CA . LEU A 1 317 ? -18.681 -3.674 4.364 1.00 87.19 317 LEU A CA 1
ATOM 2426 C C . LEU A 1 317 ? -18.723 -3.854 2.843 1.00 87.19 317 LEU A C 1
ATOM 2428 O O . LEU A 1 317 ? -19.744 -4.282 2.305 1.00 87.19 317 LEU A O 1
ATOM 2432 N N . LEU A 1 318 ? -17.591 -3.635 2.167 1.00 87.25 318 LEU A N 1
ATOM 2433 C CA . LEU A 1 318 ? -17.482 -3.802 0.717 1.00 87.25 318 LEU A CA 1
ATOM 2434 C C . LEU A 1 318 ? -17.765 -5.251 0.289 1.00 87.25 318 LEU A C 1
ATOM 2436 O O . LEU A 1 318 ? -18.526 -5.483 -0.648 1.00 87.25 318 LEU A O 1
ATOM 2440 N N . GLN A 1 319 ? -17.230 -6.239 1.014 1.00 86.44 319 GLN A N 1
ATOM 2441 C CA . GLN A 1 319 ? -17.493 -7.666 0.769 1.00 86.44 319 GLN A CA 1
ATOM 2442 C C . GLN A 1 319 ? -18.966 -8.059 0.974 1.00 86.44 319 GLN A C 1
ATOM 2444 O O . GLN A 1 319 ? -19.412 -9.068 0.431 1.00 86.44 319 GLN A O 1
ATOM 2449 N N . SER A 1 320 ? -19.721 -7.278 1.752 1.00 82.94 320 SER A N 1
ATOM 2450 C CA . SER A 1 320 ? -21.164 -7.452 1.956 1.00 82.94 320 SER A CA 1
ATOM 2451 C C . SER A 1 320 ? -22.036 -6.684 0.952 1.00 82.94 320 SER A C 1
ATOM 2453 O O . SER A 1 320 ? -23.241 -6.575 1.163 1.00 82.94 320 SER A O 1
ATOM 2455 N N . GLU A 1 321 ? -21.432 -6.174 -0.129 1.00 81.62 321 GLU A N 1
ATOM 2456 C CA . GLU A 1 321 ? -22.084 -5.389 -1.190 1.00 81.62 321 GLU A CA 1
ATOM 2457 C C . GLU A 1 321 ? -22.630 -4.026 -0.719 1.00 81.62 321 GLU A C 1
ATOM 2459 O O . GLU A 1 321 ? -23.499 -3.439 -1.362 1.00 81.62 321 GLU A O 1
ATOM 2464 N N . LEU A 1 322 ? -22.105 -3.487 0.390 1.00 83.06 322 LEU A N 1
ATOM 2465 C CA . LEU A 1 322 ? -22.395 -2.122 0.832 1.00 83.06 322 LEU A CA 1
ATOM 2466 C C . LEU A 1 322 ? -21.395 -1.144 0.210 1.00 83.06 322 LEU A C 1
ATOM 2468 O O . LEU A 1 322 ? -20.187 -1.385 0.217 1.00 83.06 322 LEU A O 1
ATOM 2472 N N . ASN A 1 323 ? -21.887 -0.007 -0.287 1.00 86.56 323 ASN A N 1
ATOM 2473 C CA . ASN A 1 323 ? -21.032 1.057 -0.810 1.00 86.56 323 ASN A CA 1
ATOM 2474 C C . ASN A 1 323 ? -20.372 1.786 0.359 1.00 86.56 323 ASN A C 1
ATOM 2476 O O . ASN A 1 323 ? -20.988 2.665 0.953 1.00 86.56 323 ASN A O 1
ATOM 2480 N N . ALA A 1 324 ? -19.145 1.404 0.705 1.00 88.75 324 ALA A N 1
ATOM 2481 C CA . ALA A 1 324 ? -18.448 1.935 1.869 1.00 88.75 324 ALA A CA 1
ATOM 2482 C C . ALA A 1 324 ? -17.206 2.744 1.494 1.00 88.75 324 ALA A C 1
ATOM 2484 O O . ALA A 1 324 ? -16.565 2.454 0.484 1.00 88.75 324 ALA A O 1
ATOM 2485 N N . ILE A 1 325 ? -16.842 3.723 2.316 1.00 91.31 325 ILE A N 1
ATOM 2486 C CA . ILE A 1 325 ? -15.596 4.493 2.222 1.00 91.31 325 ILE A CA 1
ATOM 2487 C C . ILE A 1 325 ? -15.132 4.889 3.625 1.00 91.31 325 ILE A C 1
ATOM 2489 O O . ILE A 1 325 ? -15.964 5.133 4.496 1.00 91.31 325 ILE A O 1
ATOM 2493 N N . ALA A 1 326 ? -13.823 4.934 3.854 1.00 91.88 326 ALA A N 1
ATOM 2494 C CA . ALA A 1 326 ? -13.240 5.361 5.120 1.00 91.88 326 ALA A CA 1
ATOM 2495 C C . ALA A 1 326 ? -12.521 6.705 4.965 1.00 91.88 326 ALA A C 1
ATOM 2497 O O . ALA A 1 326 ? -11.805 6.934 3.986 1.00 91.88 326 ALA A O 1
ATOM 2498 N N . ILE A 1 327 ? -12.719 7.577 5.949 1.00 91.56 327 ILE A N 1
ATOM 2499 C CA . ILE A 1 327 ? -12.101 8.894 6.069 1.00 91.56 327 ILE A CA 1
ATOM 2500 C C . ILE A 1 327 ? -11.273 8.875 7.350 1.00 91.56 327 ILE A C 1
ATOM 2502 O O . ILE A 1 327 ? -11.819 8.729 8.442 1.00 91.56 327 ILE A O 1
ATOM 2506 N N . GLN A 1 328 ? -9.958 9.002 7.194 1.00 89.00 328 GLN A N 1
ATOM 2507 C CA . GLN A 1 328 ? -9.003 9.069 8.294 1.00 89.00 328 GLN A CA 1
ATOM 2508 C C . GLN A 1 328 ? -8.456 10.488 8.406 1.00 89.00 328 GLN A C 1
ATOM 2510 O O . GLN A 1 328 ? -7.820 10.990 7.477 1.00 89.00 328 GLN A O 1
ATOM 2515 N N . PHE A 1 329 ? -8.699 11.127 9.542 1.00 86.19 329 PHE A N 1
ATOM 2516 C CA . PHE A 1 329 ? -8.155 12.437 9.875 1.00 86.19 329 PHE A CA 1
ATOM 2517 C C . PHE A 1 329 ? -6.716 12.289 10.395 1.00 86.19 329 PHE A C 1
ATOM 2519 O O . PHE A 1 329 ? -6.482 11.562 11.360 1.00 86.19 329 PHE A O 1
ATOM 2526 N N . GLN A 1 330 ? -5.747 12.950 9.749 1.00 80.12 330 GLN A N 1
ATOM 2527 C CA . GLN A 1 330 ? -4.324 12.865 10.095 1.00 80.12 330 GLN A CA 1
ATOM 2528 C C . GLN A 1 330 ? -3.690 14.248 10.297 1.00 80.12 330 GLN A C 1
ATOM 2530 O O . GLN A 1 330 ? -3.850 15.157 9.479 1.00 80.12 330 GLN A O 1
ATOM 2535 N N . GLU A 1 331 ? -2.910 14.378 11.368 1.00 74.06 331 GLU A N 1
ATOM 2536 C CA . GLU A 1 331 ? -2.071 15.545 11.641 1.00 74.06 331 GLU A CA 1
ATOM 2537 C C . GLU A 1 331 ? -0.762 15.508 10.831 1.00 74.06 331 GLU A C 1
ATOM 2539 O O . GLU A 1 331 ? -0.004 14.535 10.872 1.00 74.06 331 GLU A O 1
ATOM 2544 N N . THR A 1 332 ? -0.464 16.594 10.120 1.00 62.41 332 THR A N 1
ATOM 2545 C CA . THR A 1 332 ? 0.816 16.873 9.462 1.00 62.41 332 THR A CA 1
ATOM 2546 C C . THR A 1 332 ? 1.601 17.877 10.312 1.00 62.41 332 THR A C 1
ATOM 2548 O O . THR A 1 332 ? 1.046 18.718 11.009 1.00 62.41 332 THR A O 1
ATOM 2551 N N . GLU A 1 333 ? 2.934 17.814 10.260 1.00 53.06 333 GLU A N 1
ATOM 2552 C CA . GLU A 1 333 ? 3.868 18.531 11.156 1.00 53.06 333 GLU A CA 1
ATOM 2553 C C . GLU A 1 333 ? 3.760 20.076 11.168 1.00 53.06 333 GLU A C 1
ATOM 2555 O O . GLU A 1 333 ? 4.484 20.742 11.907 1.00 53.06 333 GLU A O 1
ATOM 2560 N N . SER A 1 334 ? 2.899 20.673 10.342 1.00 48.47 334 SER A N 1
ATOM 2561 C CA . SER A 1 334 ? 2.800 22.121 10.138 1.00 48.47 334 SER A CA 1
ATOM 2562 C C . SER A 1 334 ? 1.602 22.721 10.878 1.00 48.47 334 SER A C 1
ATOM 2564 O O . SER A 1 334 ? 0.720 23.330 10.277 1.00 48.47 334 SER A O 1
ATOM 2566 N N . GLY A 1 335 ? 1.580 22.592 12.204 1.00 51.50 335 GLY A N 1
ATOM 2567 C CA . GLY A 1 335 ? 0.594 23.277 13.040 1.00 51.50 335 GLY A CA 1
ATOM 2568 C C . GLY A 1 335 ? 0.779 24.795 12.981 1.00 51.50 335 GLY A C 1
ATOM 2569 O O . GLY A 1 335 ? 1.865 25.284 13.287 1.00 51.50 335 GLY A O 1
ATOM 2570 N N . THR A 1 336 ? -0.247 25.552 12.559 1.00 45.12 336 THR A N 1
ATOM 2571 C CA . THR A 1 336 ? -0.432 26.993 12.897 1.00 45.12 336 THR A CA 1
ATOM 2572 C C . THR A 1 336 ? -1.765 27.625 12.429 1.00 45.12 336 THR A C 1
ATOM 2574 O O . THR A 1 336 ? -1.860 28.848 12.327 1.00 45.12 336 THR A O 1
ATOM 2577 N N . SER A 1 337 ? -2.839 26.861 12.186 1.00 50.78 337 SER A N 1
ATOM 2578 C CA . SER A 1 337 ? -4.174 27.429 11.895 1.00 50.78 337 SER A CA 1
ATOM 2579 C C . SER A 1 337 ? -5.269 26.677 12.662 1.00 50.78 337 SER A C 1
ATOM 2581 O O . SER A 1 337 ? -5.110 25.473 12.844 1.00 50.78 337 SER A O 1
ATOM 2583 N N . PRO A 1 338 ? -6.353 27.328 13.134 1.00 63.09 338 PRO A N 1
ATOM 2584 C CA . PRO A 1 338 ? -7.484 26.618 13.730 1.00 63.09 338 PRO A CA 1
ATOM 2585 C C . PRO A 1 338 ? -8.166 25.756 12.661 1.00 63.09 338 PRO A C 1
ATOM 2587 O O . PRO A 1 338 ? -8.892 26.266 11.809 1.00 63.09 338 PRO A O 1
ATOM 2590 N N . VAL A 1 339 ? -7.900 24.449 12.688 1.00 81.19 339 VAL A N 1
ATOM 2591 C CA . VAL A 1 339 ? -8.401 23.505 11.678 1.00 81.19 339 VAL A CA 1
ATOM 2592 C C . VAL A 1 339 ? -9.814 23.007 11.994 1.00 81.19 339 VAL A C 1
ATOM 2594 O O . VAL A 1 339 ? -10.598 22.729 11.087 1.00 81.19 339 VAL A O 1
ATOM 2597 N N . LEU A 1 340 ? -10.169 22.982 13.280 1.00 84.06 340 LEU A N 1
ATOM 2598 C CA . LEU A 1 340 ? -11.447 22.487 13.779 1.00 84.06 340 LEU A CA 1
ATOM 2599 C C . LEU A 1 340 ? -12.685 23.114 13.099 1.00 84.06 340 LEU A C 1
ATOM 2601 O O . LEU A 1 340 ? -13.529 22.340 12.656 1.00 84.06 340 LEU A O 1
ATOM 2605 N N . PRO A 1 341 ? -12.831 24.450 12.937 1.00 87.00 341 PRO A N 1
ATOM 2606 C CA . PRO A 1 341 ? -14.032 25.017 12.308 1.00 87.00 341 PRO A CA 1
ATOM 2607 C C . PRO A 1 341 ? -14.240 24.514 10.875 1.00 87.00 341 PRO A C 1
ATOM 2609 O O . PRO A 1 341 ? -15.350 24.158 10.492 1.00 87.00 341 PRO A O 1
ATOM 2612 N N . ARG A 1 342 ? -13.149 24.413 10.109 1.00 87.25 342 ARG A N 1
ATOM 2613 C CA . ARG A 1 342 ? -13.149 23.898 8.736 1.00 87.25 342 ARG A CA 1
ATOM 2614 C C . ARG A 1 342 ? -13.547 22.422 8.687 1.00 87.25 342 ARG A C 1
ATOM 2616 O O . ARG A 1 342 ? -14.349 22.035 7.844 1.00 87.25 342 ARG A O 1
ATOM 2623 N N . ASN A 1 343 ? -13.001 21.603 9.586 1.00 88.75 343 ASN A N 1
ATOM 2624 C CA . ASN A 1 343 ? -13.305 20.171 9.636 1.00 88.75 343 ASN A CA 1
ATOM 2625 C C . ASN A 1 343 ? -14.740 19.907 10.121 1.00 88.75 343 ASN A C 1
ATOM 2627 O O . ASN A 1 343 ? -15.401 19.013 9.596 1.00 88.75 343 ASN A O 1
ATOM 2631 N N . LEU A 1 344 ? -15.248 20.709 11.065 1.00 88.19 344 LEU A N 1
ATOM 2632 C CA . LEU A 1 344 ? -16.650 20.664 11.488 1.00 88.19 344 LEU A CA 1
ATOM 2633 C C . LEU A 1 344 ? -17.590 21.018 10.336 1.00 88.19 344 LEU A C 1
ATOM 2635 O O . LEU A 1 344 ? -18.592 20.335 10.161 1.00 88.19 344 LEU A O 1
ATOM 2639 N N . GLN A 1 345 ? -17.249 22.024 9.531 1.00 87.81 345 GLN A N 1
ATOM 2640 C CA . GLN A 1 345 ? -18.039 22.401 8.360 1.00 87.81 345 GLN A CA 1
ATOM 2641 C C . GLN A 1 345 ? -18.038 21.308 7.283 1.00 87.81 345 GLN A C 1
ATOM 2643 O O . GLN A 1 345 ? -19.087 20.963 6.749 1.00 87.81 345 GLN A O 1
ATOM 2648 N N . PHE A 1 346 ? -16.885 20.685 7.028 1.00 88.94 346 PHE A N 1
ATOM 2649 C CA . PHE A 1 346 ? -16.798 19.515 6.153 1.00 88.94 346 PHE A CA 1
ATOM 2650 C C . PHE A 1 346 ? -17.681 18.353 6.640 1.00 88.94 346 PHE A C 1
ATOM 2652 O O . PHE A 1 346 ? -18.404 17.754 5.846 1.00 88.94 346 PHE A O 1
ATOM 2659 N N . LEU A 1 347 ? -17.633 18.028 7.937 1.00 88.94 347 LEU A N 1
ATOM 2660 C CA . LEU A 1 347 ? -18.453 16.963 8.520 1.00 88.94 347 LEU A CA 1
ATOM 2661 C C . LEU A 1 347 ? -19.944 17.312 8.507 1.00 88.94 347 LEU A C 1
ATOM 2663 O O . LEU A 1 347 ? -20.766 16.431 8.273 1.00 88.94 347 LEU A O 1
ATOM 2667 N N . HIS A 1 348 ? -20.292 18.577 8.738 1.00 88.69 348 HIS A N 1
ATOM 2668 C CA . HIS A 1 348 ? -21.665 19.065 8.664 1.00 88.69 348 HIS A CA 1
ATOM 2669 C C . HIS A 1 348 ? -22.242 18.842 7.269 1.00 88.69 348 HIS A C 1
ATOM 2671 O O . HIS A 1 348 ? -23.270 18.185 7.128 1.00 88.69 348 HIS A O 1
ATOM 2677 N N . ASP A 1 349 ? -21.532 19.285 6.235 1.00 85.75 349 ASP A N 1
ATOM 2678 C CA . ASP A 1 349 ? -21.970 19.129 4.850 1.00 85.75 349 ASP A CA 1
ATOM 2679 C C . ASP A 1 349 ? -22.018 17.663 4.405 1.00 85.75 349 ASP A C 1
ATOM 2681 O O . ASP A 1 349 ? -22.934 17.250 3.697 1.00 85.75 349 ASP A O 1
ATOM 2685 N N . LEU A 1 350 ? -21.080 16.840 4.878 1.00 85.88 350 LEU A N 1
ATOM 2686 C CA . LEU A 1 350 ? -21.095 15.398 4.637 1.00 85.88 350 LEU A CA 1
ATOM 2687 C C . LEU A 1 350 ? -22.334 14.709 5.243 1.00 85.88 350 LEU A C 1
ATOM 2689 O O . LEU A 1 350 ? -22.821 13.728 4.682 1.00 85.88 350 LEU A O 1
ATOM 2693 N N . LEU A 1 351 ? -22.807 15.178 6.404 1.00 84.81 351 LEU A N 1
ATOM 2694 C CA . LEU A 1 351 ? -23.923 14.580 7.146 1.00 84.81 351 LEU A CA 1
ATOM 2695 C C . LEU A 1 351 ? -25.293 15.132 6.727 1.00 84.81 351 LEU A C 1
ATOM 2697 O O . LEU A 1 351 ? -26.268 14.378 6.716 1.00 84.81 351 LEU A O 1
ATOM 2701 N N . ILE A 1 352 ? -25.370 16.431 6.433 1.00 79.38 352 ILE A N 1
ATOM 2702 C CA . ILE A 1 352 ? -26.624 17.184 6.290 1.00 79.38 352 ILE A CA 1
ATOM 2703 C C . ILE A 1 352 ? -26.855 17.585 4.832 1.00 79.38 352 ILE A C 1
ATOM 2705 O O . ILE A 1 352 ? -27.926 17.301 4.287 1.00 79.38 352 ILE A O 1
ATOM 2709 N N . SER A 1 353 ? -25.853 18.177 4.172 1.00 64.56 353 SER A N 1
ATOM 2710 C CA . SER A 1 353 ? -25.962 18.606 2.775 1.00 64.56 353 SER A CA 1
ATOM 2711 C C . SER A 1 353 ? -25.663 17.454 1.815 1.00 64.56 353 SER A C 1
ATOM 2713 O O . SER A 1 353 ? -24.657 17.430 1.107 1.00 64.56 353 SER A O 1
ATOM 2715 N N . SER A 1 354 ? -26.580 16.495 1.722 1.00 54.53 354 SER A N 1
ATOM 2716 C CA . SER A 1 354 ? -26.627 15.630 0.544 1.00 54.53 354 SER A CA 1
ATOM 2717 C C . SER A 1 354 ? -27.488 16.288 -0.540 1.00 54.53 354 SER A C 1
ATOM 2719 O O . SER A 1 354 ? -28.502 15.732 -0.955 1.00 54.53 354 SER A O 1
ATOM 2721 N N . ASP A 1 355 ? -27.095 17.490 -0.972 1.00 46.94 355 ASP A N 1
ATOM 2722 C CA . ASP A 1 355 ? -27.758 18.280 -2.030 1.00 46.94 355 ASP A CA 1
ATOM 2723 C C . ASP A 1 355 ? -27.597 17.657 -3.430 1.00 46.94 355 ASP A C 1
ATOM 2725 O O . ASP A 1 355 ? -28.043 18.186 -4.447 1.00 46.94 355 ASP A O 1
ATOM 2729 N N . ASP A 1 356 ? -26.951 16.501 -3.501 1.00 50.62 356 ASP A N 1
ATOM 2730 C CA . ASP A 1 356 ? -26.675 15.827 -4.745 1.00 50.62 356 ASP A CA 1
ATOM 2731 C C . ASP A 1 356 ? -27.931 15.082 -5.227 1.00 50.62 356 ASP A C 1
ATOM 2733 O O . ASP A 1 356 ? -28.223 13.950 -4.822 1.00 50.62 356 ASP A O 1
ATOM 2737 N N . GLU A 1 357 ? -28.599 15.680 -6.222 1.00 49.59 357 GLU A N 1
ATOM 2738 C CA . GLU A 1 357 ? -29.318 14.958 -7.287 1.00 49.59 357 GLU A CA 1
ATOM 2739 C C . GLU A 1 357 ? -28.539 13.687 -7.704 1.00 49.59 357 GLU A C 1
ATOM 2741 O O . GLU A 1 357 ? -29.145 12.670 -8.022 1.00 49.59 357 GLU A O 1
ATOM 2746 N N . ASP A 1 358 ? -27.206 13.667 -7.566 1.00 49.75 358 ASP A N 1
ATOM 2747 C CA . ASP A 1 358 ? -26.344 12.507 -7.781 1.00 49.75 358 ASP A CA 1
ATOM 2748 C C . ASP A 1 358 ? -26.598 11.282 -6.861 1.00 49.75 358 ASP A C 1
ATOM 2750 O O . ASP A 1 358 ? -26.320 10.168 -7.305 1.00 49.75 358 ASP A O 1
ATOM 2754 N N . ILE A 1 359 ? -27.119 11.398 -5.627 1.00 53.41 359 ILE A N 1
ATOM 2755 C CA . ILE A 1 359 ? -27.433 10.215 -4.781 1.00 53.41 359 ILE A CA 1
ATOM 2756 C C . ILE A 1 359 ? -28.788 9.601 -5.174 1.00 53.41 359 ILE A C 1
ATOM 2758 O O . ILE A 1 359 ? -28.951 8.377 -5.149 1.00 53.41 359 ILE A O 1
ATOM 2762 N N . ALA A 1 360 ? -29.753 10.441 -5.558 1.00 45.06 360 ALA A N 1
ATOM 2763 C CA . ALA A 1 360 ? -31.126 10.037 -5.859 1.00 45.06 360 ALA A CA 1
ATOM 2764 C C . ALA A 1 360 ? -31.359 9.702 -7.345 1.00 45.06 360 ALA A C 1
ATOM 2766 O O . ALA A 1 360 ? -32.064 8.741 -7.648 1.00 45.06 360 ALA A O 1
ATOM 2767 N N . GLU A 1 361 ? -30.760 10.454 -8.272 1.00 45.31 361 GLU A N 1
ATOM 2768 C CA . GLU A 1 361 ? -30.933 10.309 -9.725 1.00 45.31 361 GLU A CA 1
ATOM 2769 C C . GLU A 1 361 ? -30.004 9.231 -10.300 1.00 45.31 361 GLU A C 1
ATOM 2771 O O . GLU A 1 361 ? -30.413 8.460 -11.170 1.00 45.31 361 GLU A O 1
ATOM 2776 N N . ASN A 1 362 ? -28.789 9.072 -9.754 1.00 46.31 362 ASN A N 1
ATOM 2777 C CA . ASN A 1 362 ? -27.909 7.994 -10.205 1.00 46.31 362 ASN A CA 1
ATOM 2778 C C . ASN A 1 362 ? -28.348 6.624 -9.703 1.00 46.31 362 ASN A C 1
ATOM 2780 O O . ASN A 1 362 ? -27.876 5.656 -10.278 1.00 46.31 362 ASN A O 1
ATOM 2784 N N . ALA A 1 363 ? -29.243 6.511 -8.709 1.00 43.12 363 ALA A N 1
ATOM 2785 C CA . ALA A 1 363 ? -29.780 5.236 -8.211 1.00 43.12 363 ALA A CA 1
ATOM 2786 C C . ALA A 1 363 ? -30.403 4.359 -9.326 1.00 43.12 363 ALA A C 1
ATOM 2788 O O . ALA A 1 363 ? -30.504 3.137 -9.168 1.00 43.12 363 ALA A O 1
ATOM 2789 N N . ASP A 1 364 ? -30.741 4.956 -10.476 1.00 36.88 364 ASP A N 1
ATOM 2790 C CA . ASP A 1 364 ? -31.249 4.266 -11.655 1.00 36.88 364 ASP A CA 1
ATOM 2791 C C . ASP A 1 364 ? -30.130 3.894 -12.665 1.00 36.88 364 ASP A C 1
ATOM 2793 O O . ASP A 1 364 ? -29.670 4.671 -13.497 1.00 36.88 364 ASP A O 1
ATOM 2797 N N . ILE A 1 365 ? -29.745 2.613 -12.613 1.00 46.09 365 ILE A N 1
ATOM 2798 C CA . ILE A 1 365 ? -29.539 1.725 -13.772 1.00 46.09 365 ILE A CA 1
ATOM 2799 C C . ILE A 1 365 ? -28.379 2.100 -14.736 1.00 46.09 365 ILE A C 1
ATOM 2801 O O . ILE A 1 365 ? -28.528 2.832 -15.707 1.00 46.09 365 ILE A O 1
ATOM 2805 N N . THR A 1 366 ? -27.242 1.400 -14.546 1.00 40.84 366 THR A N 1
ATOM 2806 C CA . THR A 1 366 ? -26.094 1.113 -15.462 1.00 40.84 366 THR A CA 1
ATOM 2807 C C . THR A 1 366 ? -24.768 1.875 -15.298 1.00 40.84 366 THR A C 1
ATOM 2809 O O . THR A 1 366 ? -23.746 1.330 -15.714 1.00 40.84 366 THR A O 1
ATOM 2812 N N . GLY A 1 367 ? -24.718 3.037 -14.631 1.00 44.94 367 GLY A N 1
ATOM 2813 C CA . GLY A 1 367 ? -23.467 3.794 -14.378 1.00 44.94 367 GLY A CA 1
ATOM 2814 C C . GLY A 1 367 ? -22.872 3.685 -12.958 1.00 44.94 367 GLY A C 1
ATOM 2815 O O . GLY A 1 367 ? -21.743 4.108 -12.723 1.00 44.94 367 GLY A O 1
ATOM 2816 N N . LEU A 1 368 ? -23.618 3.098 -12.019 1.00 49.91 368 LEU A N 1
ATOM 2817 C CA . LEU A 1 368 ? -23.423 3.187 -10.558 1.00 49.91 368 LEU A CA 1
ATOM 2818 C C . LEU A 1 368 ? -22.266 2.394 -9.934 1.00 49.91 368 LEU A C 1
ATOM 2820 O O . LEU A 1 368 ? -21.990 2.553 -8.748 1.00 49.91 368 LEU A O 1
ATOM 2824 N N . TRP A 1 369 ? -21.600 1.533 -10.696 1.00 61.94 369 TRP A N 1
ATOM 2825 C CA . TRP A 1 369 ? -20.604 0.588 -10.176 1.00 61.94 369 TRP A CA 1
ATOM 2826 C C . TRP A 1 369 ? -19.260 0.751 -10.888 1.00 61.94 369 TRP A C 1
ATOM 2828 O O . TRP A 1 369 ? -18.549 -0.229 -11.108 1.00 61.94 369 TRP A O 1
ATOM 2838 N N . ASP A 1 370 ? -18.905 1.978 -11.294 1.00 73.88 370 ASP A N 1
ATOM 2839 C CA . ASP A 1 370 ? -17.550 2.239 -11.783 1.00 73.88 370 ASP A CA 1
ATOM 2840 C C . ASP A 1 370 ? -16.570 2.100 -10.610 1.00 73.88 370 ASP A C 1
ATOM 2842 O O . ASP A 1 370 ? -16.358 3.014 -9.812 1.00 73.88 370 ASP A O 1
ATOM 2846 N N . GLN A 1 371 ? -16.014 0.898 -10.498 1.00 82.25 371 GLN A N 1
ATOM 2847 C CA . GLN A 1 371 ? -14.937 0.525 -9.591 1.00 82.25 371 GLN A CA 1
ATOM 2848 C C . GLN A 1 371 ? -13.579 0.558 -10.302 1.00 82.25 371 GLN A C 1
ATOM 2850 O O . GLN A 1 371 ? -12.581 0.152 -9.716 1.00 82.25 371 GLN A O 1
ATOM 2855 N N . HIS A 1 372 ? -13.503 1.025 -11.554 1.00 84.31 372 HIS A N 1
ATOM 2856 C CA . HIS A 1 372 ? -12.304 1.013 -12.399 1.00 84.31 372 HIS A CA 1
ATOM 2857 C C . HIS A 1 372 ? -11.907 2.424 -12.853 1.00 84.31 372 HIS A C 1
ATOM 2859 O O . HIS A 1 372 ? -11.443 2.642 -13.970 1.00 84.31 372 HIS A O 1
ATOM 2865 N N . TYR A 1 373 ? -12.018 3.384 -11.942 1.00 86.62 373 TYR A N 1
ATOM 2866 C CA . TYR A 1 373 ? -11.558 4.751 -12.149 1.00 86.62 373 TYR A CA 1
ATOM 2867 C C . TYR A 1 373 ? -10.083 4.943 -11.762 1.00 86.62 373 TYR A C 1
ATOM 2869 O O . TYR A 1 373 ? -9.486 4.148 -11.020 1.00 86.62 373 TYR A O 1
ATOM 2877 N N . LEU A 1 374 ? -9.497 6.032 -12.261 1.00 86.62 374 LEU A N 1
ATOM 2878 C CA . LEU A 1 374 ? -8.144 6.488 -11.940 1.00 86.62 374 LEU A CA 1
ATOM 2879 C C . LEU A 1 374 ? -8.206 7.826 -11.206 1.00 86.62 374 LEU A C 1
ATOM 2881 O O . LEU A 1 374 ? -8.934 8.718 -11.638 1.00 86.62 374 LEU A O 1
ATOM 2885 N N . SER A 1 375 ? -7.407 7.985 -10.151 1.00 85.81 375 SER A N 1
ATOM 2886 C CA . SER A 1 375 ? -7.216 9.274 -9.482 1.00 85.81 375 SER A CA 1
ATOM 2887 C C . SER A 1 375 ? -5.855 9.885 -9.819 1.00 85.81 375 SER A C 1
ATOM 2889 O O . SER A 1 375 ? -4.849 9.187 -9.964 1.00 85.81 375 SER A O 1
ATOM 2891 N N . PHE A 1 376 ? -5.820 11.205 -9.973 1.00 80.19 376 PHE A N 1
ATOM 2892 C CA . PHE A 1 376 ? -4.593 11.975 -10.159 1.00 80.19 376 PHE A CA 1
ATOM 2893 C C . PHE A 1 376 ? -4.665 13.234 -9.307 1.00 80.19 376 PHE A C 1
ATOM 2895 O O . PHE A 1 376 ? -5.597 14.020 -9.455 1.00 80.19 376 PHE A O 1
ATOM 2902 N N . SER A 1 377 ? -3.671 13.462 -8.457 1.00 72.19 377 SER A N 1
ATOM 2903 C CA . SER A 1 377 ? -3.542 14.714 -7.717 1.00 72.19 377 SER A CA 1
ATOM 2904 C C . SER A 1 377 ? -2.702 15.716 -8.512 1.00 72.19 377 SER A C 1
ATOM 2906 O O . SER A 1 377 ? -1.636 15.393 -9.045 1.00 72.19 377 SER A O 1
ATOM 2908 N N . ILE A 1 378 ? -3.193 16.950 -8.627 1.00 70.50 378 ILE A N 1
ATOM 2909 C CA . ILE A 1 378 ? -2.444 18.079 -9.189 1.00 70.50 378 ILE A CA 1
ATOM 2910 C C . ILE A 1 378 ? -2.549 19.231 -8.189 1.00 70.50 378 ILE A C 1
ATOM 2912 O O . ILE A 1 378 ? -3.538 19.962 -8.162 1.00 70.50 378 ILE A O 1
ATOM 2916 N N . GLY A 1 379 ? -1.513 19.403 -7.365 1.00 72.06 379 GLY A N 1
ATOM 2917 C CA . GLY A 1 379 ? -1.574 20.324 -6.227 1.00 72.06 379 GLY A CA 1
ATOM 2918 C C . GLY A 1 379 ? -2.458 19.751 -5.119 1.00 72.06 379 GLY A C 1
ATOM 2919 O O . GLY A 1 379 ? -2.283 18.589 -4.765 1.00 72.06 379 GLY A O 1
ATOM 2920 N N . SER A 1 380 ? -3.389 20.552 -4.595 1.00 67.38 380 SER A N 1
ATOM 2921 C CA . SER A 1 380 ? -4.384 20.125 -3.599 1.00 67.38 380 SER A CA 1
ATOM 2922 C C . SER A 1 380 ? -5.620 19.459 -4.204 1.00 67.38 380 SER A C 1
ATOM 2924 O O . SER A 1 380 ? -6.340 18.785 -3.485 1.00 67.38 380 SER A O 1
ATOM 2926 N N . ARG A 1 381 ? -5.861 19.623 -5.511 1.00 73.50 381 ARG A N 1
ATOM 2927 C CA . ARG A 1 381 ? -7.063 19.099 -6.172 1.00 73.50 381 ARG A CA 1
ATOM 2928 C C . ARG A 1 381 ? -6.844 17.709 -6.733 1.00 73.50 381 ARG A C 1
ATOM 2930 O O . ARG A 1 381 ? -5.776 17.413 -7.292 1.00 73.50 381 ARG A O 1
ATOM 2937 N N . GLN A 1 382 ? -7.888 16.892 -6.672 1.00 79.38 382 GLN A N 1
ATOM 2938 C CA . GLN A 1 382 ? -7.876 15.552 -7.240 1.00 79.38 382 GLN A CA 1
ATOM 2939 C C . GLN A 1 382 ? -8.801 15.428 -8.448 1.00 79.38 382 GLN A C 1
ATOM 2941 O O . GLN A 1 382 ? -9.959 15.824 -8.443 1.00 79.38 382 GLN A O 1
ATOM 2946 N N . PHE A 1 383 ? -8.275 14.820 -9.505 1.00 83.25 383 PHE A N 1
ATOM 2947 C CA . PHE A 1 383 ? -9.000 14.536 -10.732 1.00 83.25 383 PHE A CA 1
ATOM 2948 C C . PHE A 1 383 ? -9.306 13.045 -10.813 1.00 83.25 383 PHE A C 1
ATOM 2950 O O . PHE A 1 383 ? -8.396 12.215 -10.778 1.00 83.25 383 PHE A O 1
ATOM 2957 N N . LEU A 1 384 ? -10.586 12.714 -10.978 1.00 85.38 384 LEU A N 1
ATOM 2958 C CA . LEU A 1 384 ? -11.065 11.345 -11.138 1.00 85.38 384 LEU A CA 1
ATOM 2959 C C . LEU A 1 384 ? -11.455 11.099 -12.601 1.00 85.38 384 LEU A C 1
ATOM 2961 O O . LEU A 1 384 ? -12.354 11.751 -13.134 1.00 85.38 384 LEU A O 1
ATOM 2965 N N . LEU A 1 385 ? -10.789 10.150 -13.259 1.00 85.56 385 LEU A N 1
ATOM 2966 C CA . LEU A 1 385 ? -11.140 9.689 -14.604 1.00 85.56 385 LEU A CA 1
ATOM 2967 C C . LEU A 1 385 ? -11.979 8.418 -14.508 1.00 85.56 385 LEU A C 1
ATOM 2969 O O . LEU A 1 385 ? -11.534 7.437 -13.916 1.00 85.56 385 LEU A O 1
ATOM 2973 N N . ASN A 1 386 ? -13.159 8.428 -15.128 1.00 85.94 386 ASN A N 1
ATOM 2974 C CA . ASN A 1 386 ? -14.007 7.242 -15.240 1.00 85.94 386 ASN A CA 1
ATOM 2975 C C . ASN A 1 386 ? -13.379 6.171 -16.157 1.00 85.94 386 ASN A C 1
ATOM 2977 O O . ASN A 1 386 ? -12.531 6.465 -17.013 1.00 85.94 386 ASN A O 1
ATOM 2981 N N . GLU A 1 387 ? -13.840 4.930 -16.012 1.00 85.19 387 GLU A N 1
ATOM 2982 C CA . GLU A 1 387 ? -13.351 3.799 -16.805 1.00 85.19 387 GLU A CA 1
ATOM 2983 C C . GLU A 1 387 ? -13.566 4.040 -18.308 1.00 85.19 387 GLU A C 1
ATOM 2985 O O . GLU A 1 387 ? -12.666 3.825 -19.122 1.00 85.19 387 GLU A O 1
ATOM 2990 N N . MET A 1 388 ? -14.733 4.565 -18.694 1.00 86.19 388 MET A N 1
ATOM 2991 C CA . MET A 1 388 ? -15.081 4.788 -20.101 1.00 86.19 388 MET A CA 1
ATOM 2992 C C . MET A 1 388 ? -14.088 5.721 -20.816 1.00 86.19 388 MET A C 1
ATOM 2994 O O . MET A 1 388 ? -13.576 5.367 -21.883 1.00 86.19 388 MET A O 1
ATOM 2998 N N . LEU A 1 389 ? -13.784 6.901 -20.257 1.00 85.56 389 LEU A N 1
ATOM 2999 C CA . LEU A 1 389 ? -12.827 7.837 -20.866 1.00 85.56 389 LEU A CA 1
ATOM 3000 C C . LEU A 1 389 ? -11.419 7.243 -20.889 1.00 85.56 389 LEU A C 1
ATOM 3002 O O . LEU A 1 389 ? -10.669 7.437 -21.854 1.00 85.56 389 LEU A O 1
ATOM 3006 N N . TYR A 1 390 ? -11.062 6.494 -19.849 1.00 85.25 390 TYR A N 1
ATOM 3007 C CA . TYR A 1 390 ? -9.778 5.822 -19.774 1.00 85.25 390 TYR A CA 1
ATOM 3008 C C . TYR A 1 390 ? -9.616 4.764 -20.880 1.00 85.25 390 TYR A C 1
ATOM 3010 O O . TYR A 1 390 ? -8.654 4.820 -21.656 1.00 85.25 390 TYR A O 1
ATOM 3018 N N . VAL A 1 391 ? -10.584 3.858 -21.032 1.00 88.25 391 VAL A N 1
ATOM 3019 C CA . VAL A 1 391 ? -10.586 2.818 -22.072 1.00 88.25 391 VAL A CA 1
ATOM 3020 C C . VAL A 1 391 ? -10.564 3.439 -23.468 1.00 88.25 391 VAL A C 1
ATOM 3022 O O . VAL A 1 391 ? -9.777 3.017 -24.322 1.00 88.25 391 VAL A O 1
ATOM 3025 N N . GLN A 1 392 ? -11.357 4.489 -23.702 1.00 90.00 392 GLN A N 1
ATOM 3026 C CA . GLN A 1 392 ? -11.329 5.238 -24.961 1.00 90.00 392 GLN A CA 1
ATOM 3027 C C . GLN A 1 392 ? -9.939 5.818 -25.247 1.00 90.00 392 GLN A C 1
ATOM 3029 O O . GLN A 1 392 ? -9.462 5.740 -26.381 1.00 90.00 392 GLN A O 1
ATOM 3034 N N . THR A 1 393 ? -9.254 6.339 -24.226 1.00 87.06 393 THR A N 1
ATOM 3035 C CA . THR A 1 393 ? -7.894 6.880 -24.353 1.00 87.06 393 THR A CA 1
ATOM 3036 C C . THR A 1 393 ? -6.885 5.787 -24.710 1.00 87.06 393 THR A C 1
ATOM 3038 O O . THR A 1 393 ? -6.095 5.962 -25.644 1.00 87.06 393 THR A O 1
ATOM 3041 N N . VAL A 1 394 ? -6.934 4.633 -24.035 1.00 86.94 394 VAL A N 1
ATOM 3042 C CA . VAL A 1 394 ? -6.078 3.472 -24.342 1.00 86.94 394 VAL A CA 1
ATOM 3043 C C . VAL A 1 394 ? -6.290 3.024 -25.791 1.00 86.94 394 VAL A C 1
ATOM 3045 O O . VAL A 1 394 ? -5.325 2.905 -26.555 1.00 86.94 394 VAL A O 1
ATOM 3048 N N . LEU A 1 395 ? -7.548 2.843 -26.206 1.00 90.06 395 LEU A N 1
ATOM 3049 C CA . LEU A 1 395 ? -7.898 2.430 -27.565 1.00 90.06 395 LEU A CA 1
ATOM 3050 C C . LEU A 1 395 ? -7.470 3.465 -28.610 1.00 90.06 395 LEU A C 1
ATOM 3052 O O . LEU A 1 395 ? -6.913 3.085 -29.641 1.00 90.06 395 LEU A O 1
ATOM 3056 N N . ALA A 1 396 ? -7.664 4.760 -28.350 1.00 90.19 396 ALA A N 1
ATOM 3057 C CA . ALA A 1 396 ? -7.259 5.834 -29.252 1.00 90.19 396 ALA A CA 1
ATOM 3058 C C . ALA A 1 396 ? -5.736 5.868 -29.455 1.00 90.19 396 ALA A C 1
ATOM 3060 O O . ALA A 1 396 ? -5.261 5.978 -30.591 1.00 90.19 396 ALA A O 1
ATOM 3061 N N . VAL A 1 397 ? -4.954 5.716 -28.380 1.00 87.12 397 VAL A N 1
ATOM 3062 C CA . VAL A 1 397 ? -3.487 5.672 -28.459 1.00 87.12 397 VAL A CA 1
ATOM 3063 C C . VAL A 1 397 ? -3.021 4.429 -29.218 1.00 87.12 397 VAL A C 1
ATOM 3065 O O . VAL A 1 397 ? -2.200 4.547 -30.133 1.00 87.12 397 VAL A O 1
ATOM 3068 N N . ILE A 1 398 ? -3.569 3.248 -28.914 1.00 86.88 398 ILE A N 1
ATOM 3069 C CA . ILE A 1 398 ? -3.245 2.007 -29.636 1.00 86.88 398 ILE A CA 1
ATOM 3070 C C . ILE A 1 398 ? -3.610 2.138 -31.121 1.00 86.88 398 ILE A C 1
ATOM 3072 O O . ILE A 1 398 ? -2.793 1.811 -31.988 1.00 86.88 398 ILE A O 1
ATOM 3076 N N . LEU A 1 399 ? -4.791 2.673 -31.439 1.00 90.06 399 LEU A N 1
ATOM 3077 C CA . LEU A 1 399 ? -5.234 2.912 -32.811 1.00 90.06 399 LEU A CA 1
ATOM 3078 C C . LEU A 1 399 ? -4.273 3.848 -33.552 1.00 90.06 399 LEU A C 1
ATOM 3080 O O . LEU A 1 399 ? -3.878 3.550 -34.680 1.00 90.06 399 LEU A O 1
ATOM 3084 N N . LEU A 1 400 ? -3.834 4.940 -32.922 1.00 88.31 400 LEU A N 1
ATOM 3085 C CA . LEU A 1 400 ? -2.878 5.880 -33.510 1.00 88.31 400 LEU A CA 1
ATOM 3086 C C . LEU A 1 400 ? -1.528 5.206 -33.802 1.00 88.31 400 LEU A C 1
ATOM 3088 O O . LEU A 1 400 ? -0.957 5.392 -34.885 1.00 88.31 400 LEU A O 1
ATOM 3092 N N . LEU A 1 401 ? -1.036 4.371 -32.881 1.00 85.00 401 LEU A N 1
ATOM 3093 C CA . LEU A 1 401 ? 0.186 3.584 -33.074 1.00 85.00 401 LEU A CA 1
ATOM 3094 C C . LEU A 1 401 ? 0.044 2.593 -34.243 1.00 85.00 401 LEU A C 1
ATOM 3096 O O . LEU A 1 401 ? 0.945 2.487 -35.086 1.00 85.00 401 LEU A O 1
ATOM 3100 N N . LEU A 1 402 ? -1.096 1.903 -34.342 1.00 86.56 402 LEU A N 1
ATOM 3101 C CA . LEU A 1 402 ? -1.393 0.964 -35.426 1.00 86.56 402 LEU A CA 1
ATOM 3102 C C . LEU A 1 402 ? -1.530 1.670 -36.784 1.00 86.56 402 LEU A C 1
ATOM 3104 O O . LEU A 1 402 ? -0.921 1.235 -37.769 1.00 86.56 402 LEU A O 1
ATOM 3108 N N . LEU A 1 403 ? -2.251 2.793 -36.842 1.00 89.00 403 LEU A N 1
ATOM 3109 C CA . LEU A 1 403 ? -2.383 3.625 -38.043 1.00 89.00 403 LEU A CA 1
ATOM 3110 C C . LEU A 1 403 ? -1.012 4.092 -38.533 1.00 89.00 403 LEU A C 1
ATOM 3112 O O . LEU A 1 403 ? -0.695 3.987 -39.722 1.00 89.00 403 LEU A O 1
ATOM 3116 N N . TRP A 1 404 ? -0.143 4.517 -37.617 1.00 86.25 404 TRP A N 1
ATOM 3117 C CA . TRP A 1 404 ? 1.219 4.900 -37.963 1.00 86.25 404 TRP A CA 1
ATOM 3118 C C . TRP A 1 404 ? 2.023 3.736 -38.566 1.00 86.25 404 TRP A C 1
ATOM 3120 O O . TRP A 1 404 ? 2.699 3.904 -39.593 1.00 86.25 404 TRP A O 1
ATOM 3130 N N . LEU A 1 405 ? 1.923 2.533 -37.988 1.00 83.50 405 LEU A N 1
ATOM 3131 C CA . LEU A 1 405 ? 2.545 1.323 -38.540 1.00 83.50 405 LEU A CA 1
ATOM 3132 C C . LEU A 1 405 ? 1.999 0.975 -39.935 1.00 83.50 405 LEU A C 1
ATOM 3134 O O . LEU A 1 405 ? 2.732 0.417 -40.767 1.00 83.50 405 LEU A O 1
ATOM 3138 N N . PHE A 1 406 ? 0.735 1.298 -40.219 1.00 86.19 406 PHE A N 1
ATOM 3139 C CA . PHE A 1 406 ? 0.122 1.075 -41.524 1.00 86.19 406 PHE A CA 1
ATOM 3140 C C . PHE A 1 406 ? 0.603 2.076 -42.583 1.00 86.19 406 PHE A C 1
ATOM 3142 O O . PHE A 1 406 ? 1.013 1.651 -43.670 1.00 86.19 406 PHE A O 1
ATOM 3149 N N . ILE A 1 407 ? 0.631 3.370 -42.248 1.00 89.69 407 ILE A N 1
ATOM 3150 C CA . ILE A 1 407 ? 1.027 4.468 -43.145 1.00 89.69 407 ILE A CA 1
ATOM 3151 C C . ILE A 1 407 ? 2.511 4.347 -43.528 1.00 89.69 407 ILE A C 1
ATOM 3153 O O . ILE A 1 407 ? 2.877 4.380 -44.707 1.00 89.69 407 ILE A O 1
ATOM 3157 N N . PHE A 1 408 ? 3.402 4.108 -42.561 1.00 84.25 408 PHE A N 1
ATOM 3158 C CA . PHE A 1 408 ? 4.849 4.085 -42.803 1.00 84.25 408 PHE A CA 1
ATOM 3159 C C . PHE A 1 408 ? 5.391 2.681 -43.125 1.00 84.25 408 PHE A C 1
ATOM 3161 O O . PHE A 1 408 ? 6.366 2.216 -42.522 1.00 84.25 408 PHE A O 1
ATOM 3168 N N . ARG A 1 409 ? 4.828 2.022 -44.154 1.00 82.94 409 ARG A N 1
ATOM 3169 C CA . ARG A 1 409 ? 5.169 0.639 -44.577 1.00 82.94 409 ARG A CA 1
ATOM 3170 C C . ARG A 1 409 ? 6.676 0.369 -44.697 1.00 82.94 409 ARG A C 1
ATOM 3172 O O . ARG A 1 409 ? 7.146 -0.697 -44.297 1.00 82.94 409 ARG A O 1
ATOM 3179 N N . LYS A 1 410 ? 7.455 1.332 -45.216 1.00 83.50 410 LYS A N 1
ATOM 3180 C CA . LYS A 1 410 ? 8.925 1.220 -45.343 1.00 83.50 410 LYS A CA 1
ATOM 3181 C C . LYS A 1 410 ? 9.616 1.106 -43.981 1.00 83.50 410 LYS A C 1
ATOM 3183 O O . LYS A 1 410 ? 10.523 0.290 -43.825 1.00 83.50 410 LYS A O 1
ATOM 3188 N N . ARG A 1 411 ? 9.187 1.905 -42.995 1.00 79.94 411 ARG A N 1
ATOM 3189 C CA . ARG A 1 411 ? 9.712 1.827 -41.626 1.00 79.94 411 ARG A CA 1
ATOM 3190 C C . ARG A 1 411 ? 9.285 0.506 -41.000 1.00 79.94 411 ARG A C 1
ATOM 3192 O O . ARG A 1 411 ? 10.166 -0.256 -40.624 1.00 79.94 411 ARG A O 1
ATOM 3199 N N . ARG A 1 412 ? 7.992 0.167 -41.014 1.00 81.56 412 ARG A N 1
ATOM 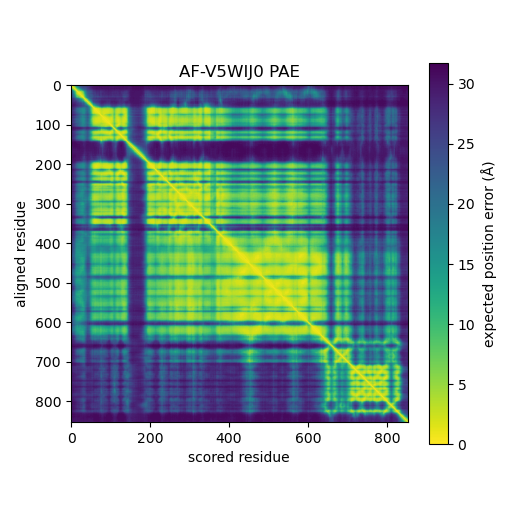3200 C CA . ARG A 1 412 ? 7.478 -1.103 -40.469 1.00 81.56 412 ARG A CA 1
ATOM 3201 C C . ARG A 1 412 ? 8.273 -2.321 -40.952 1.00 81.56 412 ARG A C 1
ATOM 3203 O O . ARG A 1 412 ? 8.781 -3.081 -40.132 1.00 81.56 412 ARG A O 1
ATOM 3210 N N . ARG A 1 413 ? 8.462 -2.471 -42.272 1.00 84.00 413 ARG A N 1
ATOM 3211 C CA . ARG A 1 413 ? 9.250 -3.577 -42.854 1.00 84.00 413 ARG A CA 1
ATOM 3212 C C . ARG A 1 413 ? 10.686 -3.612 -42.331 1.00 84.00 413 ARG A C 1
ATOM 3214 O O . ARG A 1 413 ? 11.201 -4.688 -42.048 1.00 84.00 413 ARG A O 1
ATOM 3221 N N . LYS A 1 414 ? 11.330 -2.449 -42.182 1.00 82.88 414 LYS A N 1
ATOM 3222 C CA . LYS A 1 414 ? 12.677 -2.355 -41.607 1.00 82.88 414 LYS A CA 1
ATOM 3223 C C . LYS A 1 414 ? 12.696 -2.832 -40.152 1.00 82.88 414 LYS A C 1
ATOM 3225 O O . LYS A 1 414 ? 13.548 -3.651 -39.829 1.00 82.88 414 LYS A O 1
ATOM 3230 N N . TYR A 1 415 ? 11.774 -2.348 -39.316 1.00 83.56 415 TYR A N 1
ATOM 3231 C CA . TYR A 1 415 ? 11.688 -2.705 -37.894 1.00 83.56 415 TYR A CA 1
ATOM 3232 C C . TYR A 1 415 ? 11.431 -4.209 -37.705 1.00 83.56 415 TYR A C 1
ATOM 3234 O O . TYR A 1 415 ? 12.236 -4.871 -37.050 1.00 83.56 415 TYR A O 1
ATOM 3242 N N . LEU A 1 416 ? 10.416 -4.765 -38.378 1.00 85.50 416 LEU A N 1
ATOM 3243 C CA . LEU A 1 416 ? 10.093 -6.199 -38.336 1.00 85.50 416 LEU A CA 1
ATOM 3244 C C . LEU A 1 416 ? 11.255 -7.073 -38.822 1.00 85.50 416 LEU A C 1
ATOM 3246 O O . LEU A 1 416 ? 11.624 -8.034 -38.155 1.00 85.50 416 LEU A O 1
ATOM 3250 N N . LYS A 1 417 ? 11.901 -6.709 -39.940 1.00 87.62 417 LYS A N 1
ATOM 3251 C CA . LYS A 1 417 ? 13.053 -7.461 -40.462 1.00 87.62 417 LYS A CA 1
ATOM 3252 C C . LYS A 1 417 ? 14.234 -7.447 -39.489 1.00 87.62 417 LYS A C 1
ATOM 3254 O O . LYS A 1 417 ? 14.917 -8.457 -39.344 1.00 87.62 417 LYS A O 1
ATOM 3259 N N . THR A 1 418 ? 14.502 -6.311 -38.838 1.00 86.00 418 THR A N 1
ATOM 3260 C CA . THR A 1 418 ? 15.584 -6.229 -37.845 1.00 86.00 418 THR A CA 1
ATOM 3261 C C . THR A 1 418 ? 15.267 -6.967 -36.553 1.00 86.00 418 THR A C 1
ATOM 3263 O O . THR A 1 418 ? 16.193 -7.516 -35.965 1.00 86.00 418 THR A O 1
ATOM 3266 N N . LEU A 1 419 ? 14.000 -6.979 -36.131 1.00 88.25 419 LEU A N 1
ATOM 3267 C CA . LEU A 1 419 ? 13.544 -7.687 -34.940 1.00 88.25 419 LEU A CA 1
ATOM 3268 C C . LEU A 1 419 ? 13.605 -9.202 -35.162 1.00 88.25 419 LEU A C 1
ATOM 3270 O O . LEU A 1 419 ? 14.295 -9.881 -34.417 1.00 88.25 419 LEU A O 1
ATOM 3274 N N . GLY A 1 420 ? 13.003 -9.708 -36.246 1.00 87.44 420 GLY A N 1
ATOM 3275 C CA . GLY A 1 420 ? 12.981 -11.142 -36.553 1.00 87.44 420 GLY A CA 1
ATOM 3276 C C . GLY A 1 420 ? 14.374 -11.746 -36.750 1.00 87.44 420 GLY A C 1
ATOM 3277 O O . GLY A 1 420 ? 14.659 -12.818 -36.233 1.00 87.44 420 GLY A O 1
ATOM 3278 N N . ARG A 1 421 ? 15.296 -11.029 -37.414 1.00 88.38 421 ARG A N 1
ATOM 3279 C CA . ARG A 1 421 ? 16.676 -11.514 -37.612 1.00 88.38 421 ARG A CA 1
ATOM 3280 C C . ARG A 1 421 ? 17.465 -11.660 -36.305 1.00 88.38 421 ARG A C 1
ATOM 3282 O O . ARG A 1 421 ? 18.378 -12.472 -36.241 1.00 88.38 421 ARG A O 1
ATOM 3289 N N . ASN A 1 422 ? 17.161 -10.833 -35.310 1.00 89.56 422 ASN A N 1
ATOM 3290 C CA . ASN A 1 422 ? 17.937 -10.704 -34.078 1.00 89.56 422 ASN A CA 1
ATOM 3291 C C . ASN A 1 422 ? 17.105 -11.050 -32.835 1.00 89.56 422 ASN A C 1
ATOM 3293 O O . ASN A 1 422 ? 17.457 -10.626 -31.735 1.00 89.56 422 ASN A O 1
ATOM 3297 N N . PHE A 1 423 ? 16.001 -11.780 -33.011 1.00 88.75 423 PHE A N 1
ATOM 3298 C CA . PHE A 1 423 ? 15.032 -12.054 -31.953 1.00 88.75 423 PHE A CA 1
ATOM 3299 C C . PHE A 1 423 ? 15.677 -12.762 -30.759 1.00 88.75 423 PHE A C 1
ATOM 3301 O O . PHE A 1 423 ? 15.398 -12.403 -29.623 1.00 88.75 423 PHE A O 1
ATOM 3308 N N . TRP A 1 424 ? 16.642 -13.654 -31.015 1.00 88.94 424 TRP A N 1
ATOM 3309 C CA . TRP A 1 424 ? 17.412 -14.367 -29.988 1.00 88.94 424 TRP A CA 1
ATOM 3310 C C . TRP A 1 424 ? 18.147 -13.458 -28.989 1.00 88.94 424 TRP A C 1
ATOM 3312 O O . TRP A 1 424 ? 18.438 -13.863 -27.868 1.00 88.94 424 TRP A O 1
ATOM 3322 N N . ASN A 1 425 ? 18.416 -12.200 -29.351 1.00 91.25 425 ASN A N 1
ATOM 3323 C CA . ASN A 1 425 ? 19.021 -11.259 -28.413 1.00 91.25 425 ASN A CA 1
ATOM 3324 C C . ASN A 1 425 ? 18.064 -10.880 -27.271 1.00 91.25 425 ASN A C 1
ATOM 3326 O O . ASN A 1 425 ? 18.545 -10.486 -26.218 1.00 91.25 425 ASN A O 1
ATOM 3330 N N . LEU A 1 426 ? 16.741 -10.957 -27.464 1.00 92.50 426 LEU A N 1
ATOM 3331 C CA . LEU A 1 426 ? 15.755 -10.611 -26.435 1.00 92.50 426 LEU A CA 1
ATOM 3332 C C . LEU A 1 426 ? 15.811 -11.541 -25.216 1.00 92.50 426 LEU A C 1
ATOM 3334 O O . LEU A 1 426 ? 16.062 -11.015 -24.135 1.00 92.50 426 LEU A O 1
ATOM 3338 N N . PRO A 1 427 ? 15.652 -12.876 -25.350 1.00 93.88 427 PRO A N 1
ATOM 3339 C CA . PRO A 1 427 ? 15.723 -13.770 -24.198 1.00 93.88 427 PRO A CA 1
ATOM 3340 C C . PRO A 1 427 ? 17.083 -13.681 -23.504 1.00 93.88 427 PRO A C 1
ATOM 3342 O O . PRO A 1 427 ? 17.134 -13.607 -22.286 1.00 93.88 427 PRO A O 1
ATOM 3345 N N . LEU A 1 428 ? 18.183 -13.559 -24.258 1.00 92.94 428 LEU A N 1
ATOM 3346 C CA . LEU A 1 428 ? 19.514 -13.374 -23.674 1.00 92.94 428 LEU A CA 1
ATOM 3347 C C . LEU A 1 428 ? 19.619 -12.093 -22.825 1.00 92.94 428 LEU A C 1
ATOM 3349 O O . LEU A 1 428 ? 20.148 -12.128 -21.717 1.00 92.94 428 LEU A O 1
ATOM 3353 N N . LEU A 1 429 ? 19.150 -10.954 -23.348 1.00 94.06 429 LEU A N 1
ATOM 3354 C CA . LEU A 1 429 ? 19.195 -9.678 -22.625 1.00 94.06 429 LEU A CA 1
ATOM 3355 C C . LEU A 1 429 ? 18.237 -9.671 -21.431 1.00 94.06 429 LEU A C 1
ATOM 3357 O O . LEU A 1 429 ? 18.559 -9.073 -20.409 1.00 94.06 429 LEU A O 1
ATOM 3361 N N . TYR A 1 430 ? 17.101 -10.352 -21.548 1.00 95.88 430 TYR A N 1
ATOM 3362 C CA . TYR A 1 430 ? 16.155 -10.526 -20.458 1.00 95.88 430 TYR A CA 1
ATOM 3363 C C . TYR A 1 430 ? 16.737 -11.380 -19.325 1.00 95.88 430 TYR A C 1
ATOM 3365 O O . TYR A 1 430 ? 16.759 -10.933 -18.183 1.00 95.88 430 TYR A O 1
ATOM 3373 N N . SER A 1 431 ? 17.315 -12.545 -19.636 1.00 95.31 431 SER A N 1
ATOM 3374 C CA . SER A 1 431 ? 17.989 -13.393 -18.644 1.00 95.31 431 SER A CA 1
ATOM 3375 C C . SER A 1 431 ? 19.158 -12.674 -17.970 1.00 95.31 431 SER A C 1
ATOM 3377 O O . SER A 1 431 ? 19.352 -12.811 -16.766 1.00 95.31 431 SER A O 1
ATOM 3379 N N . ALA A 1 432 ? 19.918 -11.871 -18.723 1.00 95.44 432 ALA A N 1
ATOM 3380 C CA . ALA A 1 432 ? 20.967 -11.039 -18.145 1.00 95.44 432 ALA A CA 1
ATOM 3381 C C . ALA A 1 432 ? 20.392 -9.987 -17.182 1.00 95.44 432 ALA A C 1
ATOM 3383 O O . ALA A 1 432 ? 20.925 -9.812 -16.091 1.00 95.44 432 ALA A O 1
ATOM 3384 N N . MET A 1 433 ? 19.295 -9.316 -17.553 1.00 96.81 433 MET A N 1
ATOM 3385 C CA . MET A 1 433 ? 18.627 -8.349 -16.678 1.00 96.81 433 MET A CA 1
ATOM 3386 C C . MET A 1 433 ? 18.150 -8.997 -15.379 1.00 96.81 433 MET A C 1
ATOM 3388 O O . MET A 1 433 ? 18.434 -8.479 -14.303 1.00 96.81 433 MET A O 1
ATOM 3392 N N . PHE A 1 434 ? 17.494 -10.153 -15.479 1.00 96.81 434 PHE A N 1
ATOM 3393 C CA . PHE A 1 434 ? 17.051 -10.933 -14.328 1.00 96.81 434 PHE A CA 1
ATOM 3394 C C . PHE A 1 434 ? 18.214 -11.279 -13.391 1.00 96.81 434 PHE A C 1
ATOM 3396 O O . PHE A 1 434 ? 18.148 -10.989 -12.199 1.00 96.81 434 PHE A O 1
ATOM 3403 N N . ALA A 1 435 ? 19.318 -11.805 -13.933 1.00 96.44 435 ALA A N 1
ATOM 3404 C CA . ALA A 1 435 ? 20.503 -12.121 -13.141 1.00 96.44 435 ALA A CA 1
ATOM 3405 C C . ALA A 1 435 ? 21.073 -10.884 -12.423 1.00 96.44 435 ALA A C 1
ATOM 3407 O O . ALA A 1 435 ? 21.512 -10.983 -11.281 1.00 96.44 435 ALA A O 1
ATOM 3408 N N . PHE A 1 436 ? 21.049 -9.705 -13.052 1.00 96.69 436 PHE A N 1
ATOM 3409 C CA . PHE A 1 436 ? 21.551 -8.479 -12.426 1.00 96.69 436 PHE A CA 1
ATOM 3410 C C . PHE A 1 436 ? 20.607 -7.884 -11.384 1.00 96.69 436 PHE A C 1
ATOM 3412 O O . PHE A 1 436 ? 21.095 -7.346 -10.393 1.00 96.69 436 PHE A O 1
ATOM 3419 N N . ILE A 1 437 ? 19.291 -8.010 -11.559 1.00 96.38 437 ILE A N 1
ATOM 3420 C CA . ILE A 1 437 ? 18.314 -7.668 -10.517 1.00 96.38 437 ILE A CA 1
ATOM 3421 C C . ILE A 1 437 ? 18.487 -8.593 -9.309 1.00 96.38 437 ILE A C 1
ATOM 3423 O O . ILE A 1 437 ? 18.542 -8.109 -8.180 1.00 96.38 437 ILE A O 1
ATOM 3427 N N . PHE A 1 438 ? 18.685 -9.893 -9.543 1.00 95.31 438 PHE A N 1
ATOM 3428 C CA . PHE A 1 438 ? 18.981 -10.859 -8.487 1.00 95.31 438 PHE A CA 1
ATOM 3429 C C . PHE A 1 438 ? 20.288 -10.527 -7.745 1.00 95.31 438 PHE A C 1
ATOM 3431 O O . PHE A 1 438 ? 20.317 -10.514 -6.517 1.00 95.31 438 PHE A O 1
ATOM 3438 N N . MET A 1 439 ? 21.356 -10.160 -8.465 1.00 94.94 439 MET A N 1
ATOM 3439 C CA . MET A 1 439 ? 22.590 -9.655 -7.841 1.00 94.94 439 MET A CA 1
ATOM 3440 C C . MET A 1 439 ? 22.359 -8.359 -7.047 1.00 94.94 439 MET A C 1
ATOM 3442 O O . MET A 1 439 ? 23.012 -8.146 -6.029 1.00 94.94 439 MET A O 1
ATOM 3446 N N . GLY A 1 440 ? 21.423 -7.509 -7.478 1.00 95.06 440 GLY A N 1
ATOM 3447 C CA . GLY A 1 440 ? 20.969 -6.347 -6.714 1.00 95.06 440 GLY A CA 1
ATOM 3448 C C . GLY A 1 440 ? 20.313 -6.736 -5.385 1.00 95.06 440 GLY A C 1
ATOM 3449 O O . GLY A 1 440 ? 20.649 -6.146 -4.364 1.00 95.06 440 GLY A O 1
ATOM 3450 N N . SER A 1 441 ? 19.453 -7.761 -5.368 1.00 93.81 441 SER A N 1
ATOM 3451 C CA . SER A 1 441 ? 18.895 -8.315 -4.122 1.00 93.81 441 SER A CA 1
ATOM 3452 C C . SER A 1 441 ? 19.986 -8.859 -3.197 1.00 93.81 441 SER A C 1
ATOM 3454 O O . SER A 1 441 ? 19.961 -8.577 -2.005 1.00 93.81 441 SER A O 1
ATOM 3456 N N . LEU A 1 442 ? 20.986 -9.569 -3.736 1.00 93.12 442 LEU A N 1
ATOM 3457 C CA . LEU A 1 442 ? 22.125 -10.039 -2.937 1.00 93.12 442 LEU A CA 1
ATOM 3458 C C . LEU A 1 442 ? 22.922 -8.877 -2.327 1.00 93.12 442 LEU A C 1
ATOM 3460 O O . LEU A 1 442 ? 23.384 -8.980 -1.193 1.00 93.12 442 LEU A O 1
ATOM 3464 N N . MET A 1 443 ? 23.060 -7.765 -3.055 1.00 93.19 443 MET A N 1
ATOM 3465 C CA . MET A 1 443 ? 23.710 -6.557 -2.543 1.00 93.19 443 MET A CA 1
ATOM 3466 C C . MET A 1 443 ? 22.920 -5.933 -1.385 1.00 93.19 443 MET A C 1
ATOM 3468 O O . MET A 1 443 ? 23.524 -5.525 -0.396 1.00 93.19 443 MET A O 1
ATOM 3472 N N . VAL A 1 444 ? 21.585 -5.896 -1.477 1.00 93.12 444 VAL A N 1
ATOM 3473 C CA . VAL A 1 444 ? 20.719 -5.443 -0.375 1.00 93.12 444 VAL A CA 1
ATOM 3474 C C . VAL A 1 444 ? 20.910 -6.333 0.852 1.00 93.12 444 VAL A C 1
ATOM 3476 O O . VAL A 1 444 ? 21.258 -5.819 1.912 1.00 93.12 444 VAL A O 1
ATOM 3479 N N . SER A 1 445 ? 20.811 -7.658 0.702 1.00 91.00 445 SER A N 1
ATOM 3480 C CA . SER A 1 445 ? 21.016 -8.597 1.815 1.00 91.00 445 SER A CA 1
ATOM 3481 C C . SER A 1 445 ? 22.418 -8.492 2.429 1.00 91.00 445 SER A C 1
ATOM 3483 O O . SER A 1 445 ? 22.581 -8.627 3.639 1.00 91.00 445 SER A O 1
ATOM 3485 N N . MET A 1 446 ? 23.444 -8.209 1.619 1.00 91.62 446 MET A N 1
ATOM 3486 C CA . MET A 1 446 ? 24.796 -7.959 2.119 1.00 91.62 446 MET A CA 1
ATOM 3487 C C . MET A 1 446 ? 24.857 -6.691 2.984 1.00 91.62 446 MET A C 1
ATOM 3489 O O . MET A 1 446 ? 25.502 -6.703 4.031 1.00 91.62 446 MET A O 1
ATOM 3493 N N . VAL A 1 447 ? 24.183 -5.606 2.585 1.00 91.50 447 VAL A N 1
ATOM 3494 C CA . VAL A 1 447 ? 24.113 -4.370 3.386 1.00 91.50 447 VAL A CA 1
ATOM 3495 C C . VAL A 1 447 ? 23.373 -4.604 4.704 1.00 91.50 447 VAL A C 1
ATOM 3497 O O . VAL A 1 447 ? 23.854 -4.156 5.745 1.00 91.50 447 VAL A O 1
ATOM 3500 N N . GLU A 1 448 ? 22.269 -5.352 4.688 1.00 88.81 448 GLU A N 1
ATOM 3501 C CA . GLU A 1 448 ? 21.524 -5.730 5.899 1.00 88.81 448 GLU A CA 1
ATOM 3502 C C . GLU A 1 448 ? 22.405 -6.501 6.891 1.00 88.81 448 GLU A C 1
ATOM 3504 O O . GLU A 1 448 ? 22.500 -6.133 8.065 1.00 88.81 448 GLU A O 1
ATOM 3509 N N . GLN A 1 449 ? 23.149 -7.501 6.406 1.00 88.38 449 GLN A N 1
ATOM 3510 C CA . GLN A 1 449 ? 24.087 -8.279 7.224 1.00 88.38 449 GLN A CA 1
ATOM 3511 C C . GLN A 1 449 ? 25.235 -7.426 7.783 1.00 88.38 449 GLN A C 1
ATOM 3513 O O . GLN A 1 449 ? 25.614 -7.575 8.948 1.00 88.38 449 GLN A O 1
ATOM 3518 N N . LEU A 1 450 ? 25.790 -6.513 6.977 1.00 89.44 450 LEU A N 1
ATOM 3519 C CA . LEU A 1 450 ? 26.876 -5.628 7.410 1.00 89.44 450 LEU A CA 1
ATOM 3520 C C . LEU A 1 450 ? 26.417 -4.657 8.504 1.00 89.44 450 LEU A C 1
ATOM 3522 O O . LEU A 1 450 ? 27.130 -4.479 9.500 1.00 89.44 450 LEU A O 1
ATOM 3526 N N . ARG A 1 451 ? 25.222 -4.070 8.350 1.00 84.88 451 ARG A N 1
ATOM 3527 C CA . ARG A 1 451 ? 24.622 -3.201 9.374 1.00 84.88 451 ARG A CA 1
ATOM 3528 C C . ARG A 1 451 ? 24.156 -3.984 10.603 1.00 84.88 451 ARG A C 1
ATOM 3530 O O . ARG A 1 451 ? 24.173 -3.430 11.697 1.00 84.88 451 ARG A O 1
ATOM 3537 N N . GLY A 1 452 ? 23.839 -5.271 10.453 1.00 79.25 452 GLY A N 1
ATOM 3538 C CA . GLY A 1 452 ? 23.357 -6.120 11.544 1.00 79.25 452 GLY A CA 1
ATOM 3539 C C . GLY A 1 452 ? 21.945 -5.746 11.992 1.00 79.25 452 GLY A C 1
ATOM 3540 O O . GLY A 1 452 ? 21.661 -5.796 13.186 1.00 79.25 452 GLY A O 1
ATOM 3541 N N . ILE A 1 453 ? 21.112 -5.313 11.043 1.00 81.06 453 ILE A N 1
ATOM 3542 C CA . ILE A 1 453 ? 19.709 -4.950 11.256 1.00 81.06 453 ILE A CA 1
ATOM 3543 C C . ILE A 1 453 ? 18.883 -5.856 10.352 1.00 81.06 453 ILE A C 1
ATOM 3545 O O . ILE A 1 453 ? 19.043 -5.823 9.128 1.00 81.06 453 ILE A O 1
ATOM 3549 N N . GLU A 1 454 ? 18.033 -6.682 10.953 1.00 79.12 454 GLU A N 1
ATOM 3550 C CA . GLU A 1 454 ? 17.128 -7.545 10.199 1.00 79.12 454 GLU A CA 1
ATOM 3551 C C . GLU A 1 454 ? 16.003 -6.706 9.587 1.00 79.12 454 GLU A C 1
ATOM 3553 O O . GLU A 1 454 ? 15.460 -5.816 10.239 1.00 79.12 454 GLU A O 1
ATOM 3558 N N . ASN A 1 455 ? 15.644 -6.985 8.329 1.00 81.69 455 ASN A N 1
ATOM 3559 C CA . ASN A 1 455 ? 14.611 -6.244 7.597 1.00 81.69 455 ASN A CA 1
ATOM 3560 C C . ASN A 1 455 ? 14.832 -4.721 7.596 1.00 81.69 455 ASN A C 1
ATOM 3562 O O . ASN A 1 455 ? 13.893 -3.947 7.792 1.00 81.69 455 ASN A O 1
ATOM 3566 N N . LEU A 1 456 ? 16.071 -4.281 7.347 1.00 84.94 456 LEU A N 1
ATOM 3567 C CA . LEU A 1 456 ? 16.438 -2.860 7.282 1.00 84.94 456 LEU A CA 1
ATOM 3568 C C . LEU A 1 456 ? 15.541 -2.060 6.326 1.00 84.94 456 LEU A C 1
ATOM 3570 O O . LEU A 1 456 ? 15.344 -0.860 6.510 1.00 84.94 456 LEU A O 1
ATOM 3574 N N . TRP A 1 457 ? 14.989 -2.728 5.315 1.00 85.69 457 TRP A N 1
ATOM 3575 C CA . TRP A 1 457 ? 14.033 -2.162 4.372 1.00 85.69 457 TRP A CA 1
ATOM 3576 C C . TRP A 1 457 ? 12.774 -1.580 5.017 1.00 85.69 457 TRP A C 1
ATOM 3578 O O . TRP A 1 457 ? 12.191 -0.695 4.408 1.00 85.69 457 TRP A O 1
ATOM 3588 N N . ARG A 1 458 ? 12.386 -1.988 6.233 1.00 83.81 458 ARG A N 1
ATOM 3589 C CA . ARG A 1 458 ? 11.277 -1.353 6.972 1.00 83.81 458 ARG A CA 1
ATOM 3590 C C . ARG A 1 458 ? 11.600 0.079 7.398 1.00 83.81 458 ARG A C 1
ATOM 3592 O O . ARG A 1 458 ? 10.712 0.911 7.457 1.00 83.81 458 ARG A O 1
ATOM 3599 N N . TYR A 1 459 ? 12.875 0.362 7.657 1.00 82.94 459 TYR A N 1
ATOM 3600 C CA . TYR A 1 459 ? 13.345 1.670 8.122 1.00 82.94 459 TYR A CA 1
ATOM 3601 C C . TYR A 1 459 ? 13.875 2.533 6.973 1.00 82.94 459 TYR A C 1
ATOM 3603 O O . TYR A 1 459 ? 13.718 3.749 6.963 1.00 82.94 459 TYR A O 1
ATOM 3611 N N . LEU A 1 460 ? 14.523 1.909 5.982 1.00 87.50 460 LEU A N 1
ATOM 3612 C CA . LEU A 1 460 ? 15.126 2.592 4.833 1.00 87.50 460 LEU A CA 1
ATOM 3613 C C . LEU A 1 460 ? 14.710 1.936 3.501 1.00 87.50 460 LEU A C 1
ATOM 3615 O O . LEU A 1 460 ? 15.575 1.446 2.760 1.00 87.50 460 LEU A O 1
ATOM 3619 N N . PRO A 1 461 ? 13.412 1.941 3.141 1.00 89.94 461 PRO A N 1
ATOM 3620 C CA . PRO A 1 461 ? 12.929 1.251 1.945 1.00 89.94 461 PRO A CA 1
ATOM 3621 C C . PRO A 1 461 ? 13.449 1.884 0.648 1.00 89.94 461 PRO A C 1
ATOM 3623 O O . PRO A 1 461 ? 13.948 1.178 -0.230 1.00 89.94 461 PRO A O 1
ATOM 3626 N N . ILE A 1 462 ? 13.405 3.219 0.529 1.00 90.00 462 ILE A N 1
ATOM 3627 C CA . ILE A 1 462 ? 13.827 3.928 -0.694 1.00 90.00 462 ILE A CA 1
ATOM 3628 C C . ILE A 1 462 ? 15.322 3.705 -0.983 1.00 90.00 462 ILE A C 1
ATOM 3630 O O . ILE A 1 462 ? 15.646 3.295 -2.104 1.00 90.00 462 ILE A O 1
ATOM 3634 N N . PRO A 1 463 ? 16.255 3.919 -0.029 1.00 91.50 463 PRO A N 1
ATOM 3635 C CA . PRO A 1 463 ? 17.672 3.690 -0.288 1.00 91.50 463 PRO A CA 1
ATOM 3636 C C . PRO A 1 463 ? 17.987 2.251 -0.712 1.00 91.50 463 PRO A C 1
ATOM 3638 O O . PRO A 1 463 ? 18.753 2.067 -1.656 1.00 91.50 463 PRO A O 1
ATOM 3641 N N . LEU A 1 464 ? 17.374 1.240 -0.085 1.00 92.19 464 LEU A N 1
ATOM 3642 C CA . LEU A 1 464 ? 17.620 -0.167 -0.426 1.00 92.19 464 LEU A CA 1
ATOM 3643 C C . LEU A 1 464 ? 16.996 -0.576 -1.763 1.00 92.19 464 LEU A C 1
ATOM 3645 O O . LEU A 1 464 ? 17.628 -1.291 -2.546 1.00 92.19 464 LEU A O 1
ATOM 3649 N N . PHE A 1 465 ? 15.799 -0.081 -2.080 1.00 92.12 465 PHE A N 1
ATOM 3650 C CA . PHE A 1 465 ? 15.209 -0.287 -3.400 1.00 92.12 465 PHE A CA 1
ATOM 3651 C C . PHE A 1 465 ? 16.084 0.336 -4.502 1.00 92.12 465 PHE A C 1
ATOM 3653 O O . PHE A 1 465 ? 16.394 -0.311 -5.508 1.00 92.12 465 PHE A O 1
ATOM 3660 N N . LEU A 1 466 ? 16.563 1.569 -4.294 1.00 92.62 466 LEU A N 1
ATOM 3661 C CA . LEU A 1 466 ? 17.487 2.223 -5.220 1.00 92.62 466 LEU A CA 1
ATOM 3662 C C . LEU A 1 466 ? 18.800 1.455 -5.352 1.00 92.62 466 LEU A C 1
ATOM 3664 O O . LEU A 1 466 ? 19.274 1.276 -6.475 1.00 92.62 466 LEU A O 1
ATOM 3668 N N . LEU A 1 467 ? 19.357 0.944 -4.253 1.00 94.06 467 LEU A N 1
ATOM 3669 C CA . LEU A 1 467 ? 20.560 0.117 -4.277 1.00 94.06 467 LEU A CA 1
ATOM 3670 C C . LEU A 1 467 ? 20.388 -1.081 -5.224 1.00 94.06 467 LEU A C 1
ATOM 3672 O O . LEU A 1 467 ? 21.256 -1.321 -6.070 1.00 94.06 467 LEU A O 1
ATOM 3676 N N . LYS A 1 468 ? 19.247 -1.779 -5.153 1.00 94.12 468 LYS A N 1
ATOM 3677 C CA . LYS A 1 468 ? 18.907 -2.908 -6.034 1.00 94.12 468 LYS A CA 1
ATOM 3678 C C . LYS A 1 468 ? 18.858 -2.490 -7.509 1.00 94.12 468 LYS A C 1
ATOM 3680 O O . LYS A 1 468 ? 19.558 -3.077 -8.342 1.00 94.12 468 LYS A O 1
ATOM 3685 N N . ILE A 1 469 ? 18.090 -1.448 -7.842 1.00 94.06 469 ILE A N 1
ATOM 3686 C CA . ILE A 1 469 ? 17.892 -1.000 -9.234 1.00 94.06 469 ILE A CA 1
ATOM 3687 C C . ILE A 1 469 ? 19.165 -0.389 -9.840 1.00 94.06 469 ILE A C 1
ATOM 3689 O O . ILE A 1 469 ? 19.495 -0.660 -11.003 1.00 94.06 469 ILE A O 1
ATOM 3693 N N . ILE A 1 470 ? 19.914 0.407 -9.070 1.00 95.12 470 ILE A N 1
ATOM 3694 C CA . ILE A 1 470 ? 21.164 1.038 -9.515 1.00 95.12 470 ILE A CA 1
ATOM 3695 C C . ILE A 1 470 ? 22.236 -0.027 -9.747 1.00 95.12 470 ILE A C 1
ATOM 3697 O O . ILE A 1 470 ? 22.898 0.004 -10.788 1.00 95.12 470 ILE A O 1
ATOM 3701 N N . THR A 1 471 ? 22.373 -0.998 -8.835 1.00 96.06 471 THR A N 1
ATOM 3702 C CA . THR A 1 471 ? 23.313 -2.120 -8.990 1.00 96.06 471 THR A CA 1
ATOM 3703 C C . THR A 1 471 ? 23.016 -2.897 -10.268 1.00 96.06 471 THR A C 1
ATOM 3705 O O . THR A 1 471 ? 23.911 -3.096 -11.094 1.00 96.06 471 THR A O 1
ATOM 3708 N N . ALA A 1 472 ? 21.751 -3.264 -10.493 1.00 96.19 472 ALA A N 1
ATOM 3709 C CA . ALA A 1 472 ? 21.352 -3.999 -11.687 1.00 96.19 472 ALA A CA 1
ATOM 3710 C C . ALA A 1 472 ? 21.621 -3.211 -12.980 1.00 96.19 472 ALA A C 1
ATOM 3712 O O . ALA A 1 472 ? 22.199 -3.734 -13.938 1.00 96.19 472 ALA A O 1
ATOM 3713 N N . SER A 1 473 ? 21.268 -1.923 -12.991 1.00 94.81 473 SER A N 1
ATOM 3714 C CA . SER A 1 473 ? 21.465 -1.034 -14.141 1.00 94.81 473 SER A CA 1
ATOM 3715 C C . SER A 1 473 ? 22.949 -0.813 -14.458 1.00 94.81 473 SER A C 1
ATOM 3717 O O . SER A 1 473 ? 23.353 -0.833 -15.631 1.00 94.81 473 SER A O 1
ATOM 3719 N N . PHE A 1 474 ? 23.780 -0.650 -13.423 1.00 95.94 474 PHE A N 1
ATOM 3720 C CA . PHE A 1 474 ? 25.234 -0.554 -13.541 1.00 95.94 474 PHE A CA 1
ATOM 3721 C C . PHE A 1 474 ? 25.816 -1.829 -14.161 1.00 95.94 474 PHE A C 1
ATOM 3723 O O . PHE A 1 474 ? 26.489 -1.759 -15.197 1.00 95.94 474 PHE A O 1
ATOM 3730 N N . LEU A 1 475 ? 25.505 -2.993 -13.580 1.00 96.31 475 LEU A N 1
ATOM 3731 C CA . LEU A 1 475 ? 25.996 -4.288 -14.051 1.00 96.31 475 LEU A CA 1
ATOM 3732 C C . LEU A 1 475 ? 25.559 -4.569 -15.491 1.00 96.31 475 LEU A C 1
ATOM 3734 O O . LEU A 1 475 ? 26.389 -4.958 -16.314 1.00 96.31 475 LEU A O 1
ATOM 3738 N N . PHE A 1 476 ? 24.304 -4.278 -15.840 1.00 94.88 476 PHE A N 1
ATOM 3739 C CA . PHE A 1 476 ? 23.801 -4.442 -17.203 1.00 94.88 476 PHE A CA 1
ATOM 3740 C C . PHE A 1 476 ? 24.542 -3.546 -18.210 1.00 94.88 476 PHE A C 1
ATOM 3742 O O . PHE A 1 476 ? 24.900 -3.984 -19.309 1.00 94.88 476 PHE A O 1
ATOM 3749 N N . THR A 1 477 ? 24.836 -2.297 -17.838 1.00 91.69 477 THR A N 1
ATOM 3750 C CA . THR A 1 477 ? 25.588 -1.358 -18.690 1.00 91.69 477 THR A CA 1
ATOM 3751 C C . THR A 1 477 ? 27.034 -1.825 -18.911 1.00 91.69 477 THR A C 1
ATOM 3753 O O . THR A 1 477 ? 27.556 -1.766 -20.036 1.00 91.69 477 THR A O 1
ATOM 3756 N N . VAL A 1 478 ? 27.684 -2.335 -17.860 1.00 92.00 478 VAL A N 1
ATOM 3757 C CA . VAL A 1 478 ? 29.030 -2.925 -17.932 1.00 92.00 478 VAL A CA 1
ATOM 3758 C C . VAL A 1 478 ? 29.018 -4.189 -18.794 1.00 92.00 478 VAL A C 1
ATOM 3760 O O . VAL A 1 478 ? 29.793 -4.285 -19.749 1.00 92.00 478 VAL A O 1
ATOM 3763 N N . PHE A 1 479 ? 28.090 -5.110 -18.537 1.00 91.44 479 PHE A N 1
ATOM 3764 C CA . PHE A 1 479 ? 27.891 -6.344 -19.298 1.00 91.44 479 PHE A CA 1
ATOM 3765 C C . PHE A 1 479 ? 27.734 -6.073 -20.792 1.00 91.44 479 PHE A C 1
ATOM 3767 O O . PHE A 1 479 ? 28.444 -6.657 -21.615 1.00 91.44 479 PHE A O 1
ATOM 3774 N N . PHE A 1 480 ? 26.879 -5.117 -21.163 1.00 87.69 480 PHE A N 1
ATOM 3775 C CA . PHE A 1 480 ? 26.679 -4.765 -22.564 1.00 87.69 480 PHE A CA 1
ATOM 3776 C C . PHE A 1 480 ? 27.945 -4.169 -23.203 1.00 87.69 480 PHE A C 1
ATOM 3778 O O . PHE A 1 480 ? 28.237 -4.408 -24.380 1.00 87.69 480 PHE A O 1
ATOM 3785 N N . THR A 1 481 ? 28.741 -3.425 -22.430 1.00 84.50 481 THR A N 1
ATOM 3786 C CA . THR A 1 481 ? 30.033 -2.893 -22.886 1.00 84.50 481 THR A CA 1
ATOM 3787 C C . THR A 1 481 ? 31.054 -4.010 -23.142 1.00 84.50 481 THR A C 1
ATOM 3789 O O . THR A 1 481 ? 31.829 -3.906 -24.100 1.00 84.50 481 THR A O 1
ATOM 3792 N N . LEU A 1 482 ? 31.030 -5.081 -22.342 1.00 85.69 482 LEU A N 1
ATOM 3793 C CA . LEU A 1 482 ? 31.918 -6.244 -22.457 1.00 85.69 482 LEU A CA 1
ATOM 3794 C C . LEU A 1 482 ? 31.507 -7.184 -23.603 1.00 85.69 482 LEU A C 1
ATOM 3796 O O . LEU A 1 482 ? 32.338 -7.582 -24.422 1.00 85.69 482 LEU A O 1
ATOM 3800 N N . ILE A 1 483 ? 30.212 -7.487 -23.716 1.00 83.38 483 ILE A N 1
ATOM 3801 C CA . ILE A 1 483 ? 29.684 -8.517 -24.625 1.00 83.38 483 ILE A CA 1
ATOM 3802 C C . ILE A 1 483 ? 29.450 -8.004 -26.042 1.00 83.38 483 ILE A C 1
ATOM 3804 O O . ILE A 1 483 ? 29.181 -8.775 -26.954 1.00 83.38 483 ILE A O 1
ATOM 3808 N N . ARG A 1 484 ? 29.691 -6.723 -26.327 1.00 70.44 484 ARG A N 1
ATOM 3809 C CA . ARG A 1 484 ? 29.575 -6.176 -27.692 1.00 70.44 484 ARG A CA 1
ATOM 3810 C C . ARG A 1 484 ? 30.502 -6.838 -28.736 1.00 70.44 484 ARG A C 1
ATOM 3812 O O . ARG A 1 484 ? 30.368 -6.549 -29.927 1.00 70.44 484 ARG A O 1
ATOM 3819 N N . ARG A 1 485 ? 31.448 -7.691 -28.307 1.00 69.50 485 ARG A N 1
ATOM 3820 C CA . ARG A 1 485 ? 32.271 -8.566 -29.169 1.00 69.50 485 ARG A CA 1
ATOM 3821 C C . ARG A 1 485 ? 31.530 -9.825 -29.651 1.00 69.50 485 ARG A C 1
ATOM 3823 O O . ARG A 1 485 ? 31.897 -10.363 -30.691 1.00 69.50 485 ARG A O 1
ATOM 3830 N N . PHE A 1 486 ? 30.489 -10.252 -28.941 1.00 72.75 486 PHE A N 1
ATOM 3831 C CA . PHE A 1 486 ? 29.594 -11.353 -29.302 1.00 72.75 486 PHE A CA 1
ATOM 3832 C C . PHE A 1 486 ? 28.604 -10.938 -30.408 1.00 72.75 486 PHE A C 1
ATOM 3834 O O . PHE A 1 486 ? 28.475 -9.741 -30.700 1.00 72.75 486 PHE A O 1
ATOM 3841 N N . PRO A 1 487 ? 27.901 -11.891 -31.055 1.00 72.19 487 PRO A N 1
ATOM 3842 C CA . PRO A 1 487 ? 27.001 -11.633 -32.187 1.00 72.19 487 PRO A CA 1
ATOM 3843 C C . PRO A 1 487 ? 25.683 -10.912 -31.818 1.00 72.19 487 PRO A C 1
ATOM 3845 O O . PRO A 1 487 ? 24.624 -11.224 -32.352 1.00 72.19 487 PRO A O 1
ATOM 3848 N N . LEU A 1 488 ? 25.732 -9.896 -30.954 1.00 80.19 488 LEU A N 1
ATOM 3849 C CA . LEU A 1 488 ? 24.602 -9.006 -30.695 1.00 80.19 488 LEU A CA 1
ATOM 3850 C C . LEU A 1 488 ? 24.329 -8.084 -31.893 1.00 80.19 488 LEU A C 1
ATOM 3852 O O . LEU A 1 488 ? 25.220 -7.741 -32.681 1.00 80.19 488 LEU A O 1
ATOM 3856 N N . SER A 1 489 ? 23.079 -7.627 -32.012 1.00 81.12 489 SER A N 1
ATOM 3857 C CA . SER A 1 489 ? 22.675 -6.704 -33.074 1.00 81.12 489 SER A CA 1
ATOM 3858 C C . SER A 1 489 ? 23.522 -5.429 -33.063 1.00 81.12 489 SER A C 1
ATOM 3860 O O . SER A 1 489 ? 23.412 -4.576 -32.187 1.00 81.12 489 SER A O 1
ATOM 3862 N N . LYS A 1 490 ? 24.304 -5.219 -34.122 1.00 79.19 490 LYS A N 1
ATOM 3863 C CA . LYS A 1 490 ? 25.057 -3.968 -34.327 1.00 79.19 490 LYS A CA 1
ATOM 3864 C C . LYS A 1 490 ? 24.170 -2.815 -34.817 1.00 79.19 490 LYS A C 1
ATOM 3866 O O . LYS A 1 490 ? 24.627 -1.677 -34.918 1.00 79.19 490 LYS A O 1
ATOM 3871 N N . ASN A 1 491 ? 22.902 -3.098 -35.121 1.00 80.81 491 ASN A N 1
ATOM 3872 C CA . ASN A 1 491 ? 21.941 -2.120 -35.608 1.00 80.81 491 ASN A CA 1
ATOM 3873 C C . ASN A 1 491 ? 21.204 -1.485 -34.434 1.00 80.81 491 ASN A C 1
ATOM 3875 O O . ASN A 1 491 ? 20.354 -2.124 -33.820 1.00 80.81 491 ASN A O 1
ATOM 3879 N N . GLY A 1 492 ? 21.441 -0.196 -34.190 1.00 81.69 492 GLY A N 1
ATOM 3880 C CA . GLY A 1 492 ? 20.734 0.523 -33.131 1.00 81.69 492 GLY A CA 1
ATOM 3881 C C . GLY A 1 492 ? 19.201 0.509 -33.284 1.00 81.69 492 GLY A C 1
ATOM 3882 O O . GLY A 1 492 ? 18.488 0.540 -32.292 1.00 81.69 492 GLY A O 1
ATOM 3883 N N . SER A 1 493 ? 18.661 0.400 -34.506 1.00 85.25 493 SER A N 1
ATOM 3884 C CA . SER A 1 493 ? 17.203 0.317 -34.709 1.00 85.25 493 SER A CA 1
ATOM 3885 C C . SER A 1 493 ? 16.559 -0.917 -34.077 1.00 85.25 493 SER A C 1
ATOM 3887 O O . SER A 1 493 ? 15.373 -0.859 -33.785 1.00 85.25 493 SER A O 1
ATOM 3889 N N . PHE A 1 494 ? 17.318 -1.998 -33.857 1.00 90.44 494 PHE A N 1
ATOM 3890 C CA . PHE A 1 494 ? 16.829 -3.189 -33.162 1.00 90.44 494 PHE A CA 1
ATOM 3891 C C . PHE A 1 494 ? 16.410 -2.862 -31.727 1.00 90.44 494 PHE A C 1
ATOM 3893 O O . PHE A 1 494 ? 15.298 -3.184 -31.344 1.00 90.44 494 PHE A O 1
ATOM 3900 N N . TYR A 1 495 ? 17.253 -2.153 -30.971 1.00 92.06 495 TYR A N 1
ATOM 3901 C CA . TYR A 1 495 ? 16.983 -1.840 -29.565 1.00 92.06 495 TYR A CA 1
ATOM 3902 C C . TYR A 1 495 ? 15.765 -0.922 -29.392 1.00 92.06 495 TYR A C 1
ATOM 3904 O O . TYR A 1 495 ? 14.936 -1.167 -28.527 1.00 92.06 495 TYR A O 1
ATOM 3912 N N . SER A 1 496 ? 15.586 0.073 -30.273 1.00 91.50 496 SER A N 1
ATOM 3913 C CA . SER A 1 496 ? 14.352 0.882 -30.296 1.00 91.50 496 SER A CA 1
ATOM 3914 C C . SER A 1 496 ? 13.110 0.060 -30.651 1.00 91.50 496 SER A C 1
ATOM 3916 O O . SER A 1 496 ? 12.037 0.330 -30.129 1.00 91.50 496 SER A O 1
ATOM 3918 N N . ALA A 1 497 ? 13.238 -0.901 -31.575 1.00 90.81 497 ALA A N 1
ATOM 3919 C CA . ALA A 1 497 ? 12.138 -1.782 -31.970 1.00 90.81 497 ALA A CA 1
ATOM 3920 C C . ALA A 1 497 ? 11.716 -2.695 -30.817 1.00 90.81 497 ALA A C 1
ATOM 3922 O O . ALA A 1 497 ? 10.533 -2.832 -30.540 1.00 90.81 497 ALA A O 1
ATOM 3923 N N . ALA A 1 498 ? 12.710 -3.295 -30.166 1.00 93.94 498 ALA A N 1
ATOM 3924 C CA . ALA A 1 498 ? 12.556 -4.186 -29.033 1.00 93.94 498 ALA A CA 1
ATOM 3925 C C . ALA A 1 498 ? 11.916 -3.479 -27.833 1.00 93.94 498 ALA A C 1
ATOM 3927 O O . ALA A 1 498 ? 10.978 -4.019 -27.268 1.00 93.94 498 ALA A O 1
ATOM 3928 N N . ALA A 1 499 ? 12.359 -2.261 -27.500 1.00 95.00 499 ALA A N 1
ATOM 3929 C CA . ALA A 1 499 ? 11.770 -1.485 -26.409 1.00 95.00 499 ALA A CA 1
ATOM 3930 C C . ALA A 1 499 ? 10.273 -1.206 -26.633 1.00 95.00 499 ALA A C 1
ATOM 3932 O O . ALA A 1 499 ? 9.477 -1.433 -25.735 1.00 95.00 499 ALA A O 1
ATOM 3933 N N . ILE A 1 500 ? 9.881 -0.782 -27.844 1.00 93.50 500 ILE A N 1
ATOM 3934 C CA . ILE A 1 500 ? 8.461 -0.570 -28.182 1.00 93.50 500 ILE A CA 1
ATOM 3935 C C . ILE A 1 500 ? 7.675 -1.880 -28.124 1.00 93.50 500 ILE A C 1
ATOM 3937 O O . ILE A 1 500 ? 6.542 -1.877 -27.665 1.00 93.50 500 ILE A O 1
ATOM 3941 N N . LEU A 1 501 ? 8.248 -2.985 -28.613 1.00 92.62 501 LEU A N 1
ATOM 3942 C CA . LEU A 1 501 ? 7.585 -4.288 -28.582 1.00 92.62 501 LEU A CA 1
ATOM 3943 C C . LEU A 1 501 ? 7.313 -4.740 -27.144 1.00 92.62 501 LEU A C 1
ATOM 3945 O O . LEU A 1 501 ? 6.206 -5.177 -26.865 1.00 92.62 501 LEU A O 1
ATOM 3949 N N . ILE A 1 502 ? 8.316 -4.637 -26.267 1.00 95.44 502 ILE A N 1
ATOM 3950 C CA . ILE A 1 502 ? 8.187 -5.035 -24.863 1.00 95.44 502 ILE A CA 1
ATOM 3951 C C . ILE A 1 502 ? 7.182 -4.126 -24.159 1.00 95.44 502 ILE A C 1
ATOM 3953 O O . ILE A 1 502 ? 6.241 -4.651 -23.598 1.00 95.44 502 ILE A O 1
ATOM 3957 N N . LEU A 1 503 ? 7.269 -2.799 -24.315 1.00 95.44 503 LEU A N 1
ATOM 3958 C CA . LEU A 1 503 ? 6.292 -1.880 -23.711 1.00 95.44 503 LEU A CA 1
ATOM 3959 C C . LEU A 1 503 ? 4.867 -2.083 -24.236 1.00 95.44 503 LEU A C 1
ATOM 3961 O O . LEU A 1 503 ? 3.908 -1.935 -23.491 1.00 95.44 503 LEU A O 1
ATOM 3965 N N . ALA A 1 504 ? 4.704 -2.425 -25.516 1.00 92.88 504 ALA A N 1
ATOM 3966 C CA . ALA A 1 504 ? 3.395 -2.803 -26.035 1.00 92.88 504 ALA A CA 1
ATOM 3967 C C . ALA A 1 504 ? 2.908 -4.104 -25.382 1.00 92.88 504 ALA A C 1
ATOM 3969 O O . ALA A 1 504 ? 1.746 -4.184 -25.004 1.00 92.88 504 ALA A O 1
ATOM 3970 N N . ALA A 1 505 ? 3.788 -5.099 -25.219 1.00 93.12 505 ALA A N 1
ATOM 3971 C CA . ALA A 1 505 ? 3.468 -6.321 -24.492 1.00 93.12 505 ALA A CA 1
ATOM 3972 C C . ALA A 1 505 ? 3.138 -6.039 -23.019 1.00 93.12 505 ALA A C 1
ATOM 3974 O O . ALA A 1 505 ? 2.183 -6.624 -22.534 1.00 93.12 505 ALA A O 1
ATOM 3975 N N . ASP A 1 506 ? 3.836 -5.117 -22.350 1.00 94.25 506 ASP A N 1
ATOM 3976 C CA . ASP A 1 506 ? 3.522 -4.684 -20.986 1.00 94.25 506 ASP A CA 1
ATOM 3977 C C . ASP A 1 506 ? 2.106 -4.100 -20.913 1.00 94.25 506 ASP A C 1
ATOM 3979 O O . ASP A 1 506 ? 1.304 -4.555 -20.106 1.00 94.25 506 ASP A O 1
ATOM 3983 N N . VAL A 1 507 ? 1.743 -3.174 -21.813 1.00 93.69 507 VAL A N 1
ATOM 3984 C CA . VAL A 1 507 ? 0.374 -2.623 -21.884 1.00 93.69 507 VAL A CA 1
ATOM 3985 C C . VAL A 1 507 ? -0.674 -3.736 -22.006 1.00 93.69 507 VAL A C 1
ATOM 3987 O O . VAL A 1 507 ? -1.697 -3.681 -21.329 1.00 93.69 507 VAL A O 1
ATOM 3990 N N . PHE A 1 508 ? -0.425 -4.760 -22.831 1.00 91.50 508 PHE A N 1
ATOM 3991 C CA . PHE A 1 508 ? -1.347 -5.892 -22.976 1.00 91.50 508 PHE A CA 1
ATOM 3992 C C . PHE A 1 508 ? -1.360 -6.818 -21.753 1.00 91.50 508 PHE A C 1
ATOM 3994 O O . PHE A 1 508 ? -2.436 -7.160 -21.279 1.00 91.50 508 PHE A O 1
ATOM 4001 N N . ILE A 1 509 ? -0.196 -7.232 -21.246 1.00 92.06 509 ILE A N 1
ATOM 4002 C CA . ILE A 1 509 ? -0.072 -8.163 -20.115 1.00 92.06 509 ILE A CA 1
ATOM 4003 C C . ILE A 1 509 ? -0.694 -7.541 -18.867 1.00 92.06 509 ILE A C 1
ATOM 4005 O O . ILE A 1 509 ? -1.574 -8.142 -18.259 1.00 92.06 509 ILE A O 1
ATOM 4009 N N . PHE A 1 510 ? -0.290 -6.319 -18.522 1.00 90.62 510 PHE A N 1
ATOM 4010 C CA . PHE A 1 510 ? -0.822 -5.626 -17.356 1.00 90.62 510 PHE A CA 1
ATOM 4011 C C . PHE A 1 510 ? -2.276 -5.210 -17.554 1.00 90.62 510 PHE A C 1
ATOM 4013 O O . PHE A 1 510 ? -3.038 -5.294 -16.602 1.00 90.62 510 PHE A O 1
ATOM 4020 N N . GLY A 1 511 ? -2.693 -4.869 -18.778 1.00 88.81 511 GLY A N 1
ATOM 4021 C CA . GLY A 1 511 ? -4.099 -4.608 -19.087 1.00 88.81 511 GLY A CA 1
ATOM 4022 C C . GLY A 1 511 ? -5.012 -5.831 -18.929 1.00 88.81 511 GLY A C 1
ATOM 4023 O O . GLY A 1 511 ? -6.167 -5.663 -18.556 1.00 88.81 511 GLY A O 1
ATOM 4024 N N . ILE A 1 512 ? -4.503 -7.048 -19.171 1.00 89.69 512 ILE A N 1
ATOM 4025 C CA . ILE A 1 512 ? -5.227 -8.304 -18.900 1.00 89.69 512 ILE A CA 1
ATOM 4026 C C . ILE A 1 512 ? -5.333 -8.564 -17.392 1.00 89.69 512 ILE A C 1
ATOM 4028 O O . ILE A 1 512 ? -6.362 -9.061 -16.948 1.00 89.69 512 ILE A O 1
ATOM 4032 N N . ILE A 1 513 ? -4.286 -8.247 -16.620 1.00 86.69 513 ILE A N 1
ATOM 4033 C CA . ILE A 1 513 ? -4.295 -8.395 -15.155 1.00 86.69 513 ILE A CA 1
ATOM 4034 C C . ILE A 1 513 ? -5.315 -7.431 -14.542 1.00 86.69 513 ILE A C 1
ATOM 4036 O O . ILE A 1 513 ? -6.216 -7.848 -13.824 1.00 86.69 513 ILE A O 1
ATOM 4040 N N . ASN A 1 514 ? -5.173 -6.140 -14.835 1.00 85.69 514 ASN A N 1
ATOM 4041 C CA . ASN A 1 514 ? -6.157 -5.120 -14.512 1.00 85.69 514 ASN A CA 1
ATOM 4042 C C . ASN A 1 514 ? -5.952 -3.945 -15.466 1.00 85.69 514 ASN A C 1
ATOM 4044 O O . ASN A 1 514 ? -4.844 -3.407 -15.578 1.00 85.69 514 ASN A O 1
ATOM 4048 N N . ILE A 1 515 ? -7.023 -3.510 -16.131 1.00 85.12 515 ILE A N 1
ATOM 4049 C CA . ILE A 1 515 ? -6.937 -2.454 -17.139 1.00 85.12 515 ILE A CA 1
ATOM 4050 C C . ILE A 1 515 ? -6.297 -1.183 -16.581 1.00 85.12 515 ILE A C 1
ATOM 4052 O O . ILE A 1 515 ? -5.575 -0.507 -17.308 1.00 85.12 515 ILE A O 1
ATOM 4056 N N . ASN A 1 516 ? -6.437 -0.911 -15.285 1.00 85.25 516 ASN A N 1
ATOM 4057 C CA . ASN A 1 516 ? -5.872 0.254 -14.618 1.00 85.25 516 ASN A CA 1
ATOM 4058 C C . ASN A 1 516 ? -4.348 0.221 -14.456 1.00 85.25 516 ASN A C 1
ATOM 4060 O O . ASN A 1 516 ? -3.764 1.258 -14.184 1.00 85.25 516 ASN A O 1
ATOM 4064 N N . PHE A 1 517 ? -3.650 -0.895 -14.682 1.00 87.12 517 PHE A N 1
ATOM 4065 C CA . PHE A 1 517 ? -2.183 -0.851 -14.778 1.00 87.12 517 PHE A CA 1
ATOM 4066 C C . PHE A 1 517 ? -1.694 -0.428 -16.160 1.00 87.12 517 PHE A C 1
ATOM 4068 O O . PHE A 1 517 ? -0.555 0.026 -16.307 1.00 87.12 517 PHE A O 1
ATOM 4075 N N . ALA A 1 518 ? -2.534 -0.547 -17.192 1.00 89.00 518 ALA A N 1
ATOM 4076 C CA . ALA A 1 518 ? -2.110 -0.256 -18.553 1.00 89.00 518 ALA A CA 1
ATOM 4077 C C . ALA A 1 518 ? -1.713 1.219 -18.739 1.00 89.00 518 ALA A C 1
ATOM 4079 O O . ALA A 1 518 ? -0.856 1.490 -19.578 1.00 89.00 518 ALA A O 1
ATOM 4080 N N . TYR A 1 519 ? -2.231 2.162 -17.938 1.00 88.19 519 TYR A N 1
ATOM 4081 C CA . TYR A 1 519 ? -1.887 3.583 -18.066 1.00 88.19 519 TYR A CA 1
ATOM 4082 C C . TYR A 1 519 ? -0.407 3.863 -17.756 1.00 88.19 519 TYR A C 1
ATOM 4084 O O . TYR A 1 519 ? 0.214 4.663 -18.466 1.00 88.19 519 TYR A O 1
ATOM 4092 N N . TYR A 1 520 ? 0.186 3.165 -16.773 1.00 90.81 520 TYR A N 1
ATOM 4093 C CA . TYR A 1 520 ? 1.608 3.307 -16.442 1.00 90.81 520 TYR A CA 1
ATOM 4094 C C . TYR A 1 520 ? 2.484 2.976 -17.654 1.00 90.81 520 TYR A C 1
ATOM 4096 O O . TYR A 1 520 ? 3.405 3.716 -18.022 1.00 90.81 520 TYR A O 1
ATOM 4104 N N . PHE A 1 521 ? 2.137 1.888 -18.339 1.00 93.88 521 PHE A N 1
ATOM 4105 C CA . PHE A 1 521 ? 2.850 1.420 -19.521 1.00 93.88 521 PHE A CA 1
ATOM 4106 C C . PHE A 1 521 ? 2.456 2.175 -20.792 1.00 93.88 521 PHE A C 1
ATOM 4108 O O . PHE A 1 521 ? 3.284 2.315 -21.692 1.00 93.88 521 PHE A O 1
ATOM 4115 N N . LEU A 1 522 ? 1.244 2.731 -20.868 1.00 92.75 522 LEU A N 1
ATOM 4116 C CA . LEU A 1 522 ? 0.795 3.564 -21.983 1.00 92.75 522 LEU A CA 1
ATOM 4117 C C . LEU A 1 522 ? 1.611 4.857 -22.055 1.00 92.75 522 LEU A C 1
ATOM 4119 O O . LEU A 1 522 ? 2.074 5.234 -23.136 1.00 92.75 522 LEU A O 1
ATOM 4123 N N . TRP A 1 523 ? 1.858 5.492 -20.904 1.00 93.25 523 TRP A N 1
ATOM 4124 C CA . TRP A 1 523 ? 2.769 6.631 -20.789 1.00 93.25 523 TRP A CA 1
ATOM 4125 C C . TRP A 1 523 ? 4.178 6.268 -21.273 1.00 93.25 523 TRP A C 1
ATOM 4127 O O . TRP A 1 523 ? 4.756 6.949 -22.131 1.00 93.25 523 TRP A O 1
ATOM 4137 N N . ALA A 1 524 ? 4.719 5.152 -20.773 1.00 95.19 524 ALA A N 1
ATOM 4138 C CA . ALA A 1 524 ? 6.041 4.678 -21.162 1.00 95.19 524 ALA A CA 1
ATOM 4139 C C . ALA A 1 524 ? 6.125 4.397 -22.674 1.00 95.19 524 ALA A C 1
ATOM 4141 O O . ALA A 1 524 ? 7.088 4.819 -23.327 1.00 95.19 524 ALA A O 1
ATOM 4142 N N . LEU A 1 525 ? 5.100 3.755 -23.243 1.00 95.12 525 LEU A N 1
ATOM 4143 C CA . LEU A 1 525 ? 4.975 3.426 -24.662 1.00 95.12 525 LEU A CA 1
ATOM 4144 C C . LEU A 1 525 ? 4.893 4.681 -25.538 1.00 95.12 525 LEU A C 1
ATOM 4146 O O . LEU A 1 525 ? 5.575 4.748 -26.565 1.00 95.12 525 LEU A O 1
ATOM 4150 N N . PHE A 1 526 ? 4.116 5.687 -25.132 1.00 93.38 526 PHE A N 1
ATOM 4151 C CA . PHE A 1 526 ? 4.001 6.964 -25.838 1.00 93.38 526 PHE A CA 1
ATOM 4152 C C . PHE A 1 526 ? 5.369 7.649 -25.983 1.00 93.38 526 PHE A C 1
ATOM 4154 O O . PHE A 1 526 ? 5.801 7.985 -27.094 1.00 93.38 526 PHE A O 1
ATOM 4161 N N . TRP A 1 527 ? 6.121 7.769 -24.887 1.00 95.00 527 TRP A N 1
ATOM 4162 C CA . TRP A 1 527 ? 7.459 8.362 -24.922 1.00 95.00 527 TRP A CA 1
ATOM 4163 C C . TRP A 1 527 ? 8.480 7.488 -25.661 1.00 95.00 527 TRP A C 1
ATOM 4165 O O . TRP A 1 527 ? 9.289 8.009 -26.438 1.00 95.00 527 TRP A O 1
ATOM 4175 N N . ALA A 1 528 ? 8.411 6.161 -25.528 1.00 94.25 528 ALA A N 1
ATOM 4176 C CA . ALA A 1 528 ? 9.248 5.238 -26.297 1.00 94.25 528 ALA A CA 1
ATOM 4177 C C . ALA A 1 528 ? 8.972 5.317 -27.814 1.00 94.25 528 ALA A C 1
ATOM 4179 O O . ALA A 1 528 ? 9.878 5.176 -28.651 1.00 94.25 528 ALA A O 1
ATOM 4180 N N . PHE A 1 529 ? 7.731 5.611 -28.199 1.00 92.19 529 PHE A N 1
ATOM 4181 C CA . PHE A 1 529 ? 7.354 5.846 -29.584 1.00 92.19 529 PHE A CA 1
ATOM 4182 C C . PHE A 1 529 ? 7.953 7.153 -30.125 1.00 92.19 529 PHE A C 1
ATOM 4184 O O . PHE A 1 529 ? 8.615 7.136 -31.175 1.00 92.19 529 PHE A O 1
ATOM 4191 N N . ILE A 1 530 ? 7.843 8.260 -29.377 1.00 92.12 530 ILE A N 1
ATOM 4192 C CA . ILE A 1 530 ? 8.501 9.538 -29.712 1.00 92.12 530 ILE A CA 1
ATOM 4193 C C . ILE A 1 530 ? 10.024 9.347 -29.821 1.00 92.12 530 ILE A C 1
ATOM 4195 O O . ILE A 1 530 ? 10.653 9.811 -30.784 1.00 92.12 530 ILE A O 1
ATOM 4199 N N . PHE A 1 531 ? 10.630 8.587 -28.905 1.00 93.31 531 PHE A N 1
ATOM 4200 C CA . PHE A 1 531 ? 12.049 8.220 -28.931 1.00 93.31 531 PHE A CA 1
ATOM 4201 C C . PHE A 1 531 ? 12.461 7.506 -30.233 1.00 93.31 531 PHE A C 1
ATOM 4203 O O . PHE A 1 531 ? 13.521 7.769 -30.825 1.00 93.31 531 PHE A O 1
ATOM 4210 N N . SER A 1 532 ? 11.616 6.601 -30.721 1.00 89.69 532 SER A N 1
ATOM 4211 C CA . SER A 1 532 ? 11.891 5.834 -31.935 1.00 89.69 532 SER A CA 1
ATOM 4212 C C . SER A 1 532 ? 11.755 6.678 -33.206 1.00 89.69 532 SER A C 1
ATOM 4214 O O . SER A 1 532 ? 12.598 6.574 -34.108 1.00 89.69 532 SER A O 1
ATOM 4216 N N . ILE A 1 533 ? 10.744 7.551 -33.272 1.00 88.19 533 ILE A N 1
ATOM 4217 C CA . ILE A 1 533 ? 10.426 8.346 -34.469 1.00 88.19 533 ILE A CA 1
ATOM 4218 C C . ILE A 1 533 ? 11.318 9.570 -34.618 1.00 88.19 533 ILE A C 1
ATOM 4220 O O . ILE A 1 533 ? 11.660 9.939 -35.752 1.00 88.19 533 ILE A O 1
ATOM 4224 N N . SER A 1 534 ? 11.676 10.199 -33.502 1.00 88.00 534 SER A N 1
ATOM 4225 C CA . SER A 1 534 ? 12.411 11.457 -33.496 1.00 88.00 534 SER A CA 1
ATOM 4226 C C . SER A 1 534 ? 13.746 11.340 -34.240 1.00 88.00 534 SER A C 1
ATOM 4228 O O . SER A 1 534 ? 14.408 10.298 -34.287 1.00 88.00 534 SER A O 1
ATOM 4230 N N . ARG A 1 535 ? 14.145 12.434 -34.891 1.00 84.12 535 ARG A N 1
ATOM 4231 C CA . ARG A 1 535 ? 15.473 12.574 -35.518 1.00 84.12 535 ARG A CA 1
ATOM 4232 C C . ARG A 1 535 ? 16.420 13.398 -34.648 1.00 84.12 535 ARG A C 1
ATOM 4234 O O . ARG A 1 535 ? 17.629 13.194 -34.715 1.00 84.12 535 ARG A O 1
ATOM 4241 N N . ASN A 1 536 ? 15.864 14.297 -33.834 1.00 87.50 536 ASN A N 1
ATOM 4242 C CA . ASN A 1 536 ? 16.612 15.146 -32.919 1.00 87.50 536 ASN A CA 1
ATOM 4243 C C . ASN A 1 536 ? 17.180 14.313 -31.759 1.00 87.50 536 ASN A C 1
ATOM 4245 O O . ASN A 1 536 ? 16.467 13.523 -31.146 1.00 87.50 536 ASN A O 1
ATOM 4249 N N . ARG A 1 537 ? 18.471 14.496 -31.465 1.00 85.06 537 ARG A N 1
ATOM 4250 C CA . ARG A 1 537 ? 19.175 13.790 -30.385 1.00 85.06 537 ARG A CA 1
ATOM 4251 C C . ARG A 1 537 ? 18.663 14.198 -29.007 1.00 85.06 537 ARG A C 1
ATOM 4253 O O . ARG A 1 537 ? 18.533 13.334 -28.154 1.00 85.06 537 ARG A O 1
ATOM 4260 N N . LEU A 1 538 ? 18.346 15.480 -28.821 1.00 87.00 538 LEU A N 1
ATOM 4261 C CA . LEU A 1 538 ? 17.824 15.996 -27.555 1.00 87.00 538 LEU A CA 1
ATOM 4262 C C . LEU A 1 538 ? 16.456 15.404 -27.242 1.00 87.00 538 LEU A C 1
ATOM 4264 O O . LEU A 1 538 ? 16.272 14.839 -26.173 1.00 87.00 538 LEU A O 1
ATOM 4268 N N . LEU A 1 539 ? 15.543 15.446 -28.218 1.00 89.12 539 LEU A N 1
ATOM 4269 C CA . LEU A 1 539 ? 14.208 14.877 -28.060 1.00 89.12 539 LEU A CA 1
ATOM 4270 C C . LEU A 1 539 ? 14.277 13.384 -27.711 1.00 89.12 539 LEU A C 1
ATOM 4272 O O . LEU A 1 539 ? 13.542 12.937 -26.848 1.00 89.12 539 LEU A O 1
ATOM 4276 N N . LYS A 1 540 ? 15.220 12.625 -28.289 1.00 90.50 540 LYS A N 1
ATOM 4277 C CA . LYS A 1 540 ? 15.451 11.229 -27.880 1.00 90.50 540 LYS A CA 1
ATOM 4278 C C . LYS A 1 540 ? 15.880 11.094 -26.433 1.00 90.50 540 LYS A C 1
ATOM 4280 O O . LYS A 1 540 ? 15.357 10.246 -25.729 1.00 90.50 540 LYS A O 1
ATOM 4285 N N . SER A 1 541 ? 16.855 11.878 -25.999 1.00 87.56 541 SER A N 1
ATOM 4286 C CA . SER A 1 541 ? 17.322 11.789 -24.620 1.00 87.56 541 SER A CA 1
ATOM 4287 C C . SER A 1 541 ? 16.224 12.163 -23.622 1.00 87.56 541 SER A C 1
ATOM 4289 O O . SER A 1 541 ? 16.049 11.443 -22.649 1.00 87.56 541 SER A O 1
ATOM 4291 N N . ILE A 1 542 ? 15.441 13.211 -23.907 1.00 91.19 542 ILE A N 1
ATOM 4292 C CA . ILE A 1 542 ? 14.303 13.628 -23.072 1.00 91.19 542 ILE A CA 1
ATOM 4293 C C . ILE A 1 542 ? 13.222 12.542 -23.052 1.00 91.19 542 ILE A C 1
ATOM 4295 O O . ILE A 1 542 ? 12.773 12.147 -21.984 1.00 91.19 542 ILE A O 1
ATOM 4299 N N . SER A 1 543 ? 12.844 11.989 -24.208 1.00 93.19 543 SER A N 1
ATOM 4300 C CA . SER A 1 543 ? 11.844 10.916 -24.257 1.00 93.19 543 SER A CA 1
ATOM 4301 C C . SER A 1 543 ? 12.304 9.640 -23.548 1.00 93.19 543 SER A C 1
ATOM 4303 O O . SER A 1 543 ? 11.489 8.965 -22.933 1.00 93.19 543 SER A O 1
ATOM 4305 N N . ALA A 1 544 ? 13.597 9.305 -23.602 1.00 91.12 544 ALA A N 1
ATOM 4306 C CA . ALA A 1 544 ? 14.135 8.164 -22.861 1.00 91.12 544 ALA A CA 1
ATOM 4307 C C . ALA A 1 544 ? 14.081 8.377 -21.337 1.00 91.12 544 ALA A C 1
ATOM 4309 O O . ALA A 1 544 ? 13.900 7.407 -20.612 1.00 91.12 544 ALA A O 1
ATOM 4310 N N . LEU A 1 545 ? 14.214 9.627 -20.874 1.00 90.06 545 LEU A N 1
ATOM 4311 C CA . LEU A 1 545 ? 14.106 10.010 -19.463 1.00 90.06 545 LEU A CA 1
ATOM 4312 C C . LEU A 1 545 ? 12.651 10.020 -18.969 1.00 90.06 545 LEU A C 1
ATOM 4314 O O . LEU A 1 545 ? 12.369 9.510 -17.893 1.00 90.06 545 LEU A O 1
ATOM 4318 N N . LEU A 1 546 ? 11.729 10.578 -19.758 1.00 93.00 546 LEU A N 1
ATOM 4319 C CA . LEU A 1 546 ? 10.314 10.688 -19.381 1.00 93.00 546 LEU A CA 1
ATOM 4320 C C . LEU A 1 546 ? 9.574 9.346 -19.415 1.00 93.00 546 LEU A C 1
ATOM 4322 O O . LEU A 1 546 ? 8.572 9.183 -18.727 1.00 93.00 546 LEU A O 1
ATOM 4326 N N . SER A 1 547 ? 10.061 8.382 -20.200 1.00 94.88 547 SER A N 1
ATOM 4327 C CA . SER A 1 547 ? 9.410 7.082 -20.380 1.00 94.88 547 SER A CA 1
ATOM 4328 C C . SER A 1 547 ? 9.235 6.279 -19.072 1.00 94.88 547 SER A C 1
ATOM 4330 O O . SER A 1 547 ? 8.103 5.886 -18.808 1.00 94.88 547 SER A O 1
ATOM 4332 N N . PRO A 1 548 ? 10.258 6.070 -18.215 1.00 94.75 548 PRO A N 1
ATOM 4333 C CA . PRO A 1 548 ? 10.082 5.366 -16.937 1.00 94.75 548 PRO A CA 1
ATOM 4334 C C . PRO A 1 548 ? 9.493 6.225 -15.805 1.00 94.75 548 PRO A C 1
ATOM 4336 O O . PRO A 1 548 ? 9.230 5.693 -14.733 1.00 94.75 548 PRO A O 1
ATOM 4339 N N . MET A 1 549 ? 9.314 7.537 -16.001 1.00 90.69 549 MET A N 1
ATOM 4340 C CA . MET A 1 549 ? 9.039 8.487 -14.911 1.00 90.69 549 MET A CA 1
ATOM 4341 C C . MET A 1 549 ? 7.791 8.126 -14.101 1.00 90.69 549 MET A C 1
ATOM 4343 O O . MET A 1 549 ? 7.847 8.088 -12.879 1.00 90.69 549 MET A O 1
ATOM 4347 N N . LEU A 1 550 ? 6.683 7.829 -14.776 1.00 90.12 550 LEU A N 1
ATOM 4348 C CA . LEU A 1 550 ? 5.412 7.573 -14.105 1.00 90.12 550 LEU A CA 1
ATOM 4349 C C . LEU A 1 550 ? 5.400 6.218 -13.366 1.00 90.12 550 LEU A C 1
ATOM 4351 O O . LEU A 1 550 ? 4.817 6.109 -12.294 1.00 90.12 550 LEU A O 1
ATOM 4355 N N . ILE A 1 551 ? 6.141 5.222 -13.868 1.00 91.75 551 ILE A N 1
ATOM 4356 C CA . ILE A 1 551 ? 6.392 3.965 -13.140 1.00 91.75 551 ILE A CA 1
ATOM 4357 C C . ILE A 1 551 ? 7.255 4.240 -11.900 1.00 91.75 551 ILE A C 1
ATOM 4359 O O . ILE A 1 551 ? 6.950 3.747 -10.820 1.00 91.75 551 ILE A O 1
ATOM 4363 N N . ALA A 1 552 ? 8.306 5.056 -12.022 1.00 89.69 552 ALA A N 1
ATOM 4364 C CA . ALA A 1 552 ? 9.167 5.394 -10.890 1.00 89.69 552 ALA A CA 1
ATOM 4365 C C . ALA A 1 552 ? 8.404 6.134 -9.777 1.00 89.69 552 ALA A C 1
ATOM 4367 O O . ALA A 1 552 ? 8.559 5.773 -8.616 1.00 89.69 552 ALA A O 1
ATOM 4368 N N . ILE A 1 553 ? 7.551 7.103 -10.134 1.00 87.56 553 ILE A N 1
ATOM 4369 C CA . ILE A 1 553 ? 6.677 7.810 -9.181 1.00 87.56 553 ILE A CA 1
ATOM 4370 C C . ILE A 1 553 ? 5.763 6.814 -8.464 1.00 87.56 553 ILE A C 1
ATOM 4372 O O . ILE A 1 553 ? 5.734 6.796 -7.242 1.00 87.56 553 ILE A O 1
ATOM 4376 N N . SER A 1 554 ? 5.122 5.904 -9.203 1.00 86.75 554 SER A N 1
ATOM 4377 C CA . SER A 1 554 ? 4.225 4.911 -8.599 1.00 86.75 554 SER A CA 1
ATOM 4378 C C . SER A 1 554 ? 4.912 4.010 -7.572 1.00 86.75 554 SER A C 1
ATOM 4380 O O . SER A 1 554 ? 4.339 3.719 -6.531 1.00 86.75 554 SER A O 1
ATOM 4382 N N . VAL A 1 555 ? 6.165 3.613 -7.822 1.00 87.75 555 VAL A N 1
ATOM 4383 C CA . VAL A 1 555 ? 6.934 2.797 -6.873 1.00 87.75 555 VAL A CA 1
ATOM 4384 C C . VAL A 1 555 ? 7.281 3.595 -5.618 1.00 87.75 555 VAL A C 1
ATOM 4386 O O . VAL A 1 555 ? 7.241 3.051 -4.520 1.00 87.75 555 VAL A O 1
ATOM 4389 N N . VAL A 1 556 ? 7.602 4.881 -5.760 1.00 86.88 556 VAL A N 1
ATOM 4390 C CA . VAL A 1 556 ? 7.861 5.764 -4.614 1.00 86.88 556 VAL A CA 1
ATOM 4391 C C . VAL A 1 556 ? 6.595 5.958 -3.793 1.00 86.88 556 VAL A C 1
ATOM 4393 O O . VAL A 1 556 ? 6.665 5.864 -2.573 1.00 86.88 556 VAL A O 1
ATOM 4396 N N . ASP A 1 557 ? 5.453 6.173 -4.444 1.00 84.94 557 ASP A N 1
ATOM 4397 C CA . ASP A 1 557 ? 4.164 6.304 -3.766 1.00 84.94 557 ASP A CA 1
ATOM 4398 C C . ASP A 1 557 ? 3.824 5.022 -2.996 1.00 84.94 557 ASP A C 1
ATOM 4400 O O . ASP A 1 557 ? 3.480 5.093 -1.823 1.00 84.94 557 ASP A O 1
ATOM 4404 N N . ILE A 1 558 ? 4.011 3.845 -3.605 1.00 85.88 558 ILE A N 1
ATOM 4405 C CA . ILE A 1 558 ? 3.837 2.542 -2.937 1.00 85.88 558 ILE A CA 1
ATOM 4406 C C . ILE A 1 558 ? 4.735 2.420 -1.699 1.00 85.88 558 ILE A C 1
ATOM 4408 O O . ILE A 1 558 ? 4.282 1.956 -0.657 1.00 85.88 558 ILE A O 1
ATOM 4412 N N . ILE A 1 559 ? 5.995 2.853 -1.798 1.00 85.75 559 ILE A N 1
ATOM 4413 C CA . ILE A 1 559 ? 6.923 2.836 -0.663 1.00 85.75 559 ILE A CA 1
ATOM 4414 C C . ILE A 1 559 ? 6.477 3.810 0.442 1.00 85.75 559 ILE A C 1
ATOM 4416 O O . ILE A 1 559 ? 6.661 3.511 1.617 1.00 85.75 559 ILE A O 1
ATOM 4420 N N . ARG A 1 560 ? 5.882 4.955 0.085 1.00 83.44 560 ARG A N 1
ATOM 4421 C CA . ARG A 1 560 ? 5.389 5.961 1.043 1.00 83.44 560 ARG A CA 1
ATOM 4422 C C . ARG A 1 560 ? 4.119 5.538 1.777 1.00 83.44 560 ARG A C 1
ATOM 4424 O O . ARG A 1 560 ? 3.951 5.944 2.916 1.00 83.44 560 ARG A O 1
ATOM 4431 N N . ILE A 1 561 ? 3.259 4.732 1.150 1.00 75.81 561 ILE A N 1
ATOM 4432 C CA . ILE A 1 561 ? 2.037 4.193 1.780 1.00 75.81 561 ILE A CA 1
ATOM 4433 C C . ILE A 1 561 ? 2.378 3.153 2.878 1.00 75.81 561 ILE A C 1
ATOM 4435 O O . ILE A 1 561 ? 1.512 2.780 3.658 1.00 75.81 561 ILE A O 1
ATOM 4439 N N . ASP A 1 562 ? 3.639 2.705 2.972 1.00 73.88 562 ASP A N 1
ATOM 4440 C CA . ASP A 1 562 ? 4.124 1.708 3.944 1.00 73.88 562 ASP A CA 1
ATOM 4441 C C . ASP A 1 562 ? 3.422 0.334 3.850 1.00 73.88 562 ASP A C 1
ATOM 4443 O O . ASP A 1 562 ? 3.132 -0.354 4.833 1.00 73.88 562 ASP A O 1
ATOM 4447 N N . GLU A 1 563 ? 3.174 -0.140 2.627 1.00 79.25 563 GLU A N 1
ATOM 4448 C CA . GLU A 1 563 ? 2.649 -1.491 2.385 1.00 79.25 563 GLU A CA 1
ATOM 4449 C C . GLU A 1 563 ? 3.751 -2.552 2.562 1.00 79.25 563 GLU A C 1
ATOM 4451 O O . GLU A 1 563 ? 4.347 -3.052 1.605 1.00 79.25 563 GLU A O 1
ATOM 4456 N N . THR A 1 564 ? 4.054 -2.881 3.822 1.00 76.06 564 THR A N 1
ATOM 4457 C CA . THR A 1 564 ? 5.204 -3.713 4.225 1.00 76.06 564 THR A CA 1
ATOM 4458 C C . THR A 1 564 ? 5.295 -5.064 3.521 1.00 76.06 564 THR A C 1
ATOM 4460 O O . THR A 1 564 ? 6.405 -5.508 3.233 1.00 76.06 564 THR A O 1
ATOM 4463 N N . LEU A 1 565 ? 4.171 -5.719 3.216 1.00 76.50 565 LEU A N 1
ATOM 4464 C CA . LEU A 1 565 ? 4.173 -7.021 2.543 1.00 76.50 565 LEU A CA 1
ATOM 4465 C C . LEU A 1 565 ? 4.740 -6.907 1.121 1.00 76.50 565 LEU A C 1
ATOM 4467 O O . LEU A 1 565 ? 5.707 -7.586 0.778 1.00 76.50 565 LEU A O 1
ATOM 4471 N N . LEU A 1 566 ? 4.211 -5.970 0.333 1.00 81.31 566 LEU A N 1
ATOM 4472 C CA . LEU A 1 566 ? 4.651 -5.742 -1.040 1.00 81.31 566 LEU A CA 1
ATOM 4473 C C . LEU A 1 566 ? 6.051 -5.121 -1.097 1.00 81.31 566 LEU A C 1
ATOM 4475 O O . LEU A 1 566 ? 6.861 -5.524 -1.930 1.00 81.31 566 LEU A O 1
ATOM 4479 N N . ILE A 1 567 ? 6.368 -4.165 -0.218 1.00 84.50 567 ILE A N 1
ATOM 4480 C CA . ILE A 1 567 ? 7.707 -3.554 -0.152 1.00 84.50 567 ILE A CA 1
ATOM 4481 C C . ILE A 1 567 ? 8.753 -4.619 0.190 1.00 84.50 567 ILE A C 1
ATOM 4483 O O . ILE A 1 567 ? 9.804 -4.681 -0.458 1.00 84.50 567 ILE A O 1
ATOM 4487 N N . GLY A 1 568 ? 8.444 -5.477 1.167 1.00 82.75 568 GLY A N 1
ATOM 4488 C CA . GLY A 1 568 ? 9.275 -6.609 1.549 1.00 82.75 568 GLY A CA 1
ATOM 4489 C C . GLY A 1 568 ? 9.542 -7.513 0.354 1.00 82.75 568 GLY A C 1
ATOM 4490 O O . GLY A 1 568 ? 10.694 -7.747 0.019 1.00 82.75 568 GLY A O 1
ATOM 4491 N N . GLU A 1 569 ? 8.503 -7.935 -0.358 1.00 85.00 569 GLU A N 1
ATOM 4492 C CA . GLU A 1 569 ? 8.601 -8.758 -1.565 1.00 85.00 569 GLU A CA 1
ATOM 4493 C C . GLU A 1 569 ? 9.363 -8.087 -2.732 1.00 85.00 569 GLU A C 1
ATOM 4495 O O . GLU A 1 569 ? 10.180 -8.722 -3.409 1.00 85.00 569 GLU A O 1
ATOM 4500 N N . LEU A 1 570 ? 9.161 -6.782 -2.947 1.00 85.88 570 LEU A N 1
ATOM 4501 C CA . LEU A 1 570 ? 9.807 -6.000 -4.006 1.00 85.88 570 LEU A CA 1
ATOM 4502 C C . LEU A 1 570 ? 11.309 -5.806 -3.759 1.00 85.88 570 LEU A C 1
ATOM 4504 O O . LEU A 1 570 ? 12.102 -5.793 -4.710 1.00 85.88 570 LEU A O 1
ATOM 4508 N N . ILE A 1 571 ? 11.714 -5.645 -2.498 1.00 85.56 571 ILE A N 1
ATOM 4509 C CA . ILE A 1 571 ? 13.112 -5.453 -2.099 1.00 85.56 571 ILE A CA 1
ATOM 4510 C C . ILE A 1 571 ? 13.807 -6.808 -1.898 1.00 85.56 571 ILE A C 1
ATOM 4512 O O . ILE A 1 571 ? 14.932 -6.992 -2.384 1.00 85.56 571 ILE A O 1
ATOM 4516 N N . ALA A 1 572 ? 13.121 -7.777 -1.289 1.00 74.38 572 ALA A N 1
ATOM 4517 C CA . ALA A 1 572 ? 13.621 -9.122 -1.030 1.00 74.38 572 ALA A CA 1
ATOM 4518 C C . ALA A 1 572 ? 13.856 -9.937 -2.318 1.00 74.38 572 ALA A C 1
ATOM 4520 O O . ALA A 1 572 ? 13.756 -9.463 -3.456 1.00 74.38 572 ALA A O 1
ATOM 4521 N N . SER A 1 573 ? 14.316 -11.174 -2.125 1.00 70.56 573 SER A N 1
ATOM 4522 C CA . SER A 1 573 ? 14.900 -12.022 -3.168 1.00 70.56 573 SER A CA 1
ATOM 4523 C C . SER A 1 573 ? 13.912 -12.972 -3.857 1.00 70.56 573 SER A C 1
ATOM 4525 O O . SER A 1 573 ? 14.342 -14.000 -4.380 1.00 70.56 573 SER A O 1
ATOM 4527 N N . ASP A 1 574 ? 12.616 -12.643 -3.923 1.00 80.88 574 ASP A N 1
ATOM 4528 C CA . ASP A 1 574 ? 11.671 -13.481 -4.670 1.00 80.88 574 ASP A CA 1
ATOM 4529 C C . ASP A 1 574 ? 12.049 -13.511 -6.164 1.00 80.88 574 ASP A C 1
ATOM 4531 O O . ASP A 1 574 ? 12.148 -12.486 -6.852 1.00 80.88 574 ASP A O 1
ATOM 4535 N N . ALA A 1 575 ? 12.304 -14.716 -6.675 1.00 86.69 575 ALA A N 1
ATOM 4536 C CA . ALA A 1 575 ? 12.650 -14.943 -8.068 1.00 86.69 575 ALA A CA 1
ATOM 4537 C C . ALA A 1 575 ? 11.520 -14.518 -9.025 1.00 86.69 575 ALA A C 1
ATOM 4539 O O . ALA A 1 575 ? 11.819 -14.002 -10.103 1.00 86.69 575 ALA A O 1
ATOM 4540 N N . GLY A 1 576 ? 10.249 -14.684 -8.644 1.00 88.38 576 GLY A N 1
ATOM 4541 C CA . GLY A 1 576 ? 9.097 -14.304 -9.465 1.00 88.38 576 GLY A CA 1
ATOM 4542 C C . GLY A 1 576 ? 9.015 -12.792 -9.679 1.00 88.38 576 GLY A C 1
ATOM 4543 O O . GLY A 1 576 ? 8.911 -12.315 -10.811 1.00 88.38 576 GLY A O 1
ATOM 4544 N N . ILE A 1 577 ? 9.174 -12.023 -8.605 1.00 88.81 577 ILE A N 1
ATOM 4545 C CA . ILE A 1 577 ? 9.117 -10.557 -8.655 1.00 88.81 577 ILE A CA 1
ATOM 4546 C C . ILE A 1 577 ? 10.351 -9.988 -9.346 1.00 88.81 577 ILE A C 1
ATOM 4548 O O . ILE A 1 577 ? 10.241 -9.087 -10.176 1.00 88.81 577 ILE A O 1
ATOM 4552 N N . ASN A 1 578 ? 11.531 -10.564 -9.108 1.00 92.44 578 ASN A N 1
ATOM 4553 C CA . ASN A 1 578 ? 12.744 -10.184 -9.832 1.00 92.44 578 ASN A CA 1
ATOM 4554 C C . ASN A 1 578 ? 12.609 -10.398 -11.351 1.00 92.44 578 ASN A C 1
ATOM 4556 O O . ASN A 1 578 ? 13.132 -9.604 -12.138 1.00 92.44 578 ASN A O 1
ATOM 4560 N N . LEU A 1 579 ? 11.891 -11.443 -11.773 1.00 94.12 579 LEU A N 1
ATOM 4561 C CA . LEU A 1 579 ? 11.597 -11.739 -13.176 1.00 94.12 579 LEU A CA 1
ATOM 4562 C C . LEU A 1 579 ? 10.642 -10.699 -13.786 1.00 94.12 579 LEU A C 1
ATOM 4564 O O . LEU A 1 579 ? 10.879 -10.233 -14.908 1.00 94.12 579 LEU A O 1
ATOM 4568 N N . LEU A 1 580 ? 9.625 -10.278 -13.030 1.00 92.12 580 LEU A N 1
ATOM 4569 C CA . LEU A 1 580 ? 8.703 -9.206 -13.410 1.00 92.12 580 LEU A CA 1
ATOM 4570 C C . LEU A 1 580 ? 9.419 -7.849 -13.518 1.00 92.12 580 LEU A C 1
ATOM 4572 O O . LEU A 1 580 ? 9.358 -7.196 -14.561 1.00 92.12 580 LEU A O 1
ATOM 4576 N N . VAL A 1 581 ? 10.173 -7.452 -12.487 1.00 92.94 581 VAL A N 1
ATOM 4577 C CA . VAL A 1 581 ? 10.937 -6.191 -12.457 1.00 92.94 581 VAL A CA 1
ATOM 4578 C C . VAL A 1 581 ? 11.961 -6.147 -13.593 1.00 92.94 581 VAL A C 1
ATOM 4580 O O . VAL A 1 581 ? 12.122 -5.115 -14.246 1.00 92.94 581 VAL A O 1
ATOM 4583 N N . ALA A 1 582 ? 12.622 -7.269 -13.897 1.00 95.62 582 ALA A N 1
ATOM 4584 C CA . ALA A 1 582 ? 13.527 -7.358 -15.037 1.00 95.62 582 ALA A CA 1
ATOM 4585 C C . ALA A 1 582 ? 12.812 -7.125 -16.377 1.00 95.62 582 ALA A C 1
ATOM 4587 O O . ALA A 1 582 ? 13.406 -6.534 -17.282 1.00 95.62 582 ALA A O 1
ATOM 4588 N N . PHE A 1 583 ? 11.558 -7.568 -16.511 1.00 95.31 583 PHE A N 1
ATOM 4589 C CA . PHE A 1 583 ? 10.770 -7.397 -17.734 1.00 95.31 583 PHE A CA 1
ATOM 4590 C C . PHE A 1 583 ? 10.388 -5.926 -17.919 1.00 95.31 583 PHE A C 1
ATOM 4592 O O . PHE A 1 583 ? 10.681 -5.357 -18.972 1.00 95.31 583 PHE A O 1
ATOM 4599 N N . ILE A 1 584 ? 9.897 -5.295 -16.846 1.00 94.94 584 ILE A N 1
ATOM 4600 C CA . ILE A 1 584 ? 9.552 -3.868 -16.787 1.00 94.94 584 ILE A CA 1
ATOM 4601 C C . ILE A 1 584 ? 10.782 -2.984 -17.054 1.00 94.94 584 ILE A C 1
ATOM 4603 O O . ILE A 1 584 ? 10.695 -1.995 -17.780 1.00 94.94 584 ILE A O 1
ATOM 4607 N N . LEU A 1 585 ? 11.956 -3.320 -16.501 1.00 95.25 585 LEU A N 1
ATOM 4608 C CA . LEU A 1 585 ? 13.157 -2.480 -16.612 1.00 95.25 585 LEU A CA 1
ATOM 4609 C C . LEU A 1 585 ? 13.864 -2.596 -17.978 1.00 95.25 585 LEU A C 1
ATOM 4611 O O . LEU A 1 585 ? 14.504 -1.648 -18.454 1.00 95.25 585 LEU A O 1
ATOM 4615 N N . LEU A 1 586 ? 13.760 -3.756 -18.634 1.00 96.38 586 LEU A N 1
ATOM 4616 C CA . LEU A 1 586 ? 14.427 -4.054 -19.902 1.00 96.38 586 LEU A CA 1
ATOM 4617 C C . LEU A 1 586 ? 14.204 -3.004 -21.014 1.00 96.38 586 LEU A C 1
ATOM 4619 O O . LEU A 1 586 ? 15.208 -2.581 -21.605 1.00 96.38 586 LEU A O 1
ATOM 4623 N N . PRO A 1 587 ? 12.978 -2.540 -21.343 1.00 96.75 587 PRO A N 1
ATOM 4624 C CA . PRO A 1 587 ? 12.767 -1.564 -22.415 1.00 96.75 587 PRO A CA 1
ATOM 4625 C C . PRO A 1 587 ? 13.556 -0.265 -22.216 1.00 96.75 587 PRO A C 1
ATOM 4627 O O . PRO A 1 587 ? 14.116 0.267 -23.182 1.00 96.75 587 PRO A O 1
ATOM 4630 N N . PHE A 1 588 ? 13.694 0.212 -20.978 1.00 95.25 588 PHE A N 1
ATOM 4631 C CA . PHE A 1 588 ? 14.459 1.422 -20.662 1.00 95.25 588 PHE A CA 1
ATOM 4632 C C . PHE A 1 588 ? 15.958 1.221 -20.891 1.00 95.25 588 PHE A C 1
ATOM 4634 O O . PHE A 1 588 ? 16.627 2.059 -21.508 1.00 95.25 588 PHE A O 1
ATOM 4641 N N . MET A 1 589 ? 16.479 0.051 -20.521 1.00 94.25 589 MET A N 1
ATOM 4642 C CA . MET A 1 589 ? 17.882 -0.292 -20.748 1.00 94.25 589 MET A CA 1
ATOM 4643 C C . MET A 1 589 ? 18.200 -0.489 -22.239 1.00 94.25 589 MET A C 1
ATOM 4645 O O . MET A 1 589 ? 19.271 -0.095 -22.714 1.00 94.25 589 MET A O 1
ATOM 4649 N N . LEU A 1 590 ? 17.247 -0.987 -23.034 1.00 94.25 590 LEU A N 1
ATOM 4650 C CA . LEU A 1 590 ? 17.365 -1.035 -24.497 1.00 94.25 590 LEU A CA 1
ATOM 4651 C C . LEU A 1 590 ? 17.389 0.374 -25.121 1.00 94.25 590 LEU A C 1
ATOM 4653 O O . LEU A 1 590 ? 18.153 0.628 -26.064 1.00 94.25 590 LEU A O 1
ATOM 4657 N N . MET A 1 591 ? 16.599 1.317 -24.600 1.00 92.69 591 MET A N 1
ATOM 4658 C CA . MET A 1 591 ? 16.655 2.719 -25.032 1.00 92.69 591 MET A CA 1
ATOM 4659 C C . MET A 1 591 ? 17.995 3.376 -24.682 1.00 92.69 591 MET A C 1
ATOM 4661 O O . MET A 1 591 ? 18.570 4.074 -25.526 1.00 92.69 591 MET A O 1
ATOM 4665 N N . LEU A 1 592 ? 18.552 3.081 -23.506 1.00 90.56 592 LEU A N 1
ATOM 4666 C CA . LEU A 1 592 ? 19.880 3.545 -23.102 1.00 90.56 592 LEU A CA 1
ATOM 4667 C C . LEU A 1 592 ? 20.966 3.021 -24.057 1.00 90.56 592 LEU A C 1
ATOM 4669 O O . LEU A 1 592 ? 21.759 3.803 -24.589 1.00 90.56 592 LEU A O 1
ATOM 4673 N N . ILE A 1 593 ? 20.939 1.726 -24.395 1.00 89.00 593 ILE A N 1
ATOM 4674 C CA . ILE A 1 593 ? 21.836 1.138 -25.408 1.00 89.00 593 ILE A CA 1
ATOM 4675 C C . ILE A 1 593 ? 21.715 1.873 -26.749 1.00 89.00 593 ILE A C 1
ATOM 4677 O O . ILE A 1 593 ? 22.713 2.124 -27.435 1.00 89.00 593 ILE A O 1
ATOM 4681 N N . ARG A 1 594 ? 20.492 2.224 -27.161 1.00 88.69 594 ARG A N 1
ATOM 4682 C CA . ARG A 1 594 ? 20.265 2.931 -28.423 1.00 88.69 594 ARG A CA 1
ATOM 4683 C C . ARG A 1 594 ? 20.928 4.309 -28.442 1.00 88.69 594 ARG A C 1
ATOM 4685 O O . ARG A 1 594 ? 21.455 4.684 -29.497 1.00 88.69 594 ARG A O 1
ATOM 4692 N N . LEU A 1 595 ? 20.910 5.051 -27.337 1.00 86.44 595 LEU A N 1
ATOM 4693 C CA . LEU A 1 595 ? 21.540 6.373 -27.264 1.00 86.44 595 LEU A CA 1
ATOM 4694 C C . LEU A 1 595 ? 23.039 6.306 -27.604 1.00 86.44 595 LEU A C 1
ATOM 4696 O O . LEU A 1 595 ? 23.545 7.186 -28.300 1.00 86.44 595 LEU A O 1
ATOM 4700 N N . ASP A 1 596 ? 23.722 5.206 -27.291 1.00 82.62 596 ASP A N 1
ATOM 4701 C CA . ASP A 1 596 ? 25.140 5.032 -27.627 1.00 82.62 596 ASP A CA 1
ATOM 4702 C C . ASP A 1 596 ? 25.456 4.948 -29.109 1.00 82.62 596 ASP A C 1
ATOM 4704 O O . ASP A 1 596 ? 26.516 5.382 -29.559 1.00 82.62 596 ASP A O 1
ATOM 4708 N N . PHE A 1 597 ? 24.508 4.474 -29.909 1.00 78.62 597 PHE A N 1
ATOM 4709 C CA . PHE A 1 597 ? 24.660 4.495 -31.358 1.00 78.62 597 PHE A CA 1
ATOM 4710 C C . PHE A 1 597 ? 24.415 5.886 -31.969 1.00 78.62 597 PHE A C 1
ATOM 4712 O O . PHE A 1 597 ? 24.701 6.078 -33.151 1.00 78.62 597 PHE A O 1
ATOM 4719 N N . LEU A 1 598 ? 23.858 6.841 -31.214 1.00 76.19 598 LEU A N 1
ATOM 4720 C CA . LEU A 1 598 ? 23.518 8.189 -31.691 1.00 76.19 598 LEU A CA 1
ATOM 4721 C C . LEU A 1 598 ? 24.629 9.219 -31.466 1.00 76.19 598 LEU A C 1
ATOM 4723 O O . LEU A 1 598 ? 24.721 10.178 -32.239 1.00 76.19 598 LEU A O 1
ATOM 4727 N N . PHE A 1 599 ? 25.471 9.029 -30.451 1.00 69.44 599 PHE A N 1
ATOM 4728 C CA . PHE A 1 599 ? 26.549 9.954 -30.107 1.00 69.44 599 PHE A CA 1
ATOM 4729 C C . PHE A 1 599 ? 27.910 9.393 -30.554 1.00 69.44 599 PHE A C 1
ATOM 4731 O O . PHE A 1 599 ? 28.492 8.550 -29.868 1.00 69.44 599 PHE A O 1
ATOM 4738 N N . PRO A 1 600 ? 28.446 9.832 -31.711 1.00 61.06 600 PRO A N 1
ATOM 4739 C CA . PRO A 1 600 ? 29.762 9.396 -32.159 1.00 61.06 600 PRO A CA 1
ATOM 4740 C C . PRO A 1 600 ? 30.849 9.887 -31.196 1.00 61.06 600 PRO A C 1
ATOM 4742 O O . PRO A 1 600 ? 30.820 11.030 -30.737 1.00 61.06 600 PRO A O 1
ATOM 4745 N N . HIS A 1 601 ? 31.827 9.027 -30.911 1.00 58.53 601 HIS A N 1
ATOM 4746 C CA . HIS A 1 601 ? 32.991 9.393 -30.107 1.00 58.53 601 HIS A CA 1
ATOM 4747 C C . HIS A 1 601 ? 33.762 10.534 -30.795 1.00 58.53 601 HIS A C 1
ATOM 4749 O O . HIS A 1 601 ? 33.884 10.535 -32.022 1.00 58.53 601 HIS A O 1
ATOM 4755 N N . PRO A 1 602 ? 34.370 11.466 -30.040 1.00 59.31 602 PRO A N 1
ATOM 4756 C CA . PRO A 1 602 ? 35.200 12.540 -30.602 1.00 59.31 602 PRO A CA 1
ATOM 4757 C C . PRO A 1 602 ? 36.451 12.077 -31.363 1.00 59.31 602 PRO A C 1
ATOM 4759 O O . PRO A 1 602 ? 37.125 12.888 -31.982 1.00 59.31 602 PRO A O 1
ATOM 4762 N N . VAL A 1 603 ? 36.764 10.782 -31.315 1.00 58.72 603 VAL A N 1
ATOM 4763 C CA . VAL A 1 603 ? 37.929 10.172 -31.961 1.00 58.72 603 VAL A CA 1
ATOM 4764 C C . VAL A 1 603 ? 37.381 9.144 -32.938 1.00 58.72 603 VAL A C 1
ATOM 4766 O O . VAL A 1 603 ? 36.649 8.239 -32.528 1.00 58.72 603 VAL A O 1
ATOM 4769 N N . ARG A 1 604 ? 37.713 9.295 -34.225 1.00 46.88 604 ARG A N 1
ATOM 4770 C CA . ARG A 1 604 ? 37.300 8.366 -35.286 1.00 46.88 604 ARG A CA 1
ATOM 4771 C C . ARG A 1 604 ? 37.699 6.937 -34.893 1.00 46.88 604 ARG A C 1
ATOM 4773 O O . ARG A 1 604 ? 38.843 6.688 -34.540 1.00 46.88 604 ARG A O 1
ATOM 4780 N N . GLY A 1 605 ? 36.744 6.009 -34.930 1.00 55.91 605 GLY A N 1
ATOM 4781 C CA . GLY A 1 605 ? 36.982 4.583 -34.675 1.00 55.91 605 GLY A CA 1
ATOM 4782 C C . GLY A 1 605 ? 36.746 4.104 -33.238 1.00 55.91 605 GLY A C 1
ATOM 4783 O O . GLY A 1 605 ? 36.493 2.915 -33.054 1.00 55.91 605 GLY A O 1
ATOM 4784 N N . ARG A 1 606 ? 36.718 4.984 -32.225 1.00 57.78 606 ARG A N 1
ATOM 4785 C CA . ARG A 1 606 ? 36.274 4.588 -30.876 1.00 57.78 606 ARG A CA 1
ATOM 4786 C C . ARG A 1 606 ? 34.741 4.612 -30.816 1.00 57.78 606 ARG A C 1
ATOM 4788 O O . ARG A 1 606 ? 34.104 5.562 -31.256 1.00 57.78 606 ARG A O 1
ATOM 4795 N N . ARG A 1 607 ? 34.130 3.533 -30.333 1.00 60.75 607 ARG A N 1
ATOM 4796 C CA . ARG A 1 607 ? 32.686 3.417 -30.040 1.00 60.75 607 ARG A CA 1
ATOM 4797 C C . ARG A 1 607 ? 32.521 3.276 -28.517 1.00 60.75 607 ARG A C 1
ATOM 4799 O O . ARG A 1 607 ? 33.528 3.118 -27.830 1.00 60.75 607 ARG A O 1
ATOM 4806 N N . ASN A 1 608 ? 31.294 3.331 -27.992 1.00 64.94 608 ASN A N 1
ATOM 4807 C CA . ASN A 1 608 ? 30.976 3.179 -26.557 1.00 64.94 608 ASN A CA 1
ATOM 4808 C C . ASN A 1 608 ? 31.221 4.441 -25.708 1.00 64.94 608 ASN A C 1
ATOM 4810 O O . ASN A 1 608 ? 31.552 4.324 -24.532 1.00 64.94 608 ASN A O 1
ATOM 4814 N N . PHE A 1 609 ? 31.128 5.644 -26.285 1.00 72.25 609 PHE A N 1
ATOM 4815 C CA . PHE A 1 609 ? 31.340 6.864 -25.503 1.00 72.25 609 PHE A CA 1
ATOM 4816 C C . PHE A 1 609 ? 30.262 6.978 -24.418 1.00 72.25 609 PHE A C 1
ATOM 4818 O O . PHE A 1 609 ? 30.590 6.980 -23.241 1.00 72.25 609 PHE A O 1
ATOM 4825 N N . THR A 1 610 ? 28.980 6.970 -24.784 1.00 76.81 610 THR A N 1
ATOM 4826 C CA . THR A 1 610 ? 27.903 7.244 -23.817 1.00 76.81 610 THR A CA 1
ATOM 4827 C C . THR A 1 610 ? 27.681 6.129 -22.808 1.00 76.81 610 THR A C 1
ATOM 4829 O O . THR A 1 610 ? 27.501 6.446 -21.643 1.00 76.81 610 THR A O 1
ATOM 4832 N N . LEU A 1 611 ? 27.788 4.854 -23.209 1.00 81.94 611 LEU A N 1
ATOM 4833 C CA . LEU A 1 611 ? 27.645 3.726 -22.276 1.00 81.94 611 LEU A CA 1
ATOM 4834 C C . LEU A 1 611 ? 28.720 3.733 -21.183 1.00 81.94 611 LEU A C 1
ATOM 4836 O O . LEU A 1 611 ? 28.463 3.333 -20.055 1.00 81.94 611 LEU A O 1
ATOM 4840 N N . ARG A 1 612 ? 29.935 4.203 -21.497 1.00 85.06 612 ARG A N 1
ATOM 4841 C CA . ARG A 1 612 ? 31.008 4.321 -20.499 1.00 85.06 612 ARG A CA 1
ATOM 4842 C C . ARG A 1 612 ? 30.743 5.450 -19.509 1.00 85.06 612 ARG A C 1
ATOM 4844 O O . ARG A 1 612 ? 30.990 5.264 -18.325 1.00 85.06 612 ARG A O 1
ATOM 4851 N N . TYR A 1 613 ? 30.231 6.592 -19.973 1.00 85.62 613 TYR A N 1
ATOM 4852 C CA . TYR A 1 613 ? 29.845 7.681 -19.069 1.00 85.62 613 TYR A CA 1
ATOM 4853 C C . TYR A 1 613 ? 28.603 7.336 -18.253 1.00 85.62 613 TYR A C 1
ATOM 4855 O O . TYR A 1 613 ? 28.568 7.685 -17.082 1.00 85.62 613 TYR A O 1
ATOM 4863 N N . SER A 1 614 ? 27.620 6.631 -18.820 1.00 85.81 614 SER A N 1
ATOM 4864 C CA . SER A 1 614 ? 26.470 6.161 -18.046 1.00 85.81 614 SER A CA 1
ATOM 4865 C C . SER A 1 614 ? 26.890 5.122 -17.008 1.00 85.81 614 SER A C 1
ATOM 4867 O O . SER A 1 614 ? 26.442 5.214 -15.876 1.00 85.81 614 SER A O 1
ATOM 4869 N N . ALA A 1 615 ? 27.808 4.202 -17.338 1.00 89.44 615 ALA A N 1
ATOM 4870 C CA . ALA A 1 615 ? 28.375 3.269 -16.362 1.00 89.44 615 ALA A CA 1
ATOM 4871 C C . ALA A 1 615 ? 29.138 3.998 -15.246 1.00 89.44 615 ALA A C 1
ATOM 4873 O O . ALA A 1 615 ? 28.967 3.664 -14.080 1.00 89.44 615 ALA A O 1
ATOM 4874 N N . LEU A 1 616 ? 29.942 5.014 -15.586 1.00 91.62 616 LEU A N 1
ATOM 4875 C CA . LEU A 1 616 ? 30.631 5.846 -14.595 1.00 91.62 616 LEU A CA 1
ATOM 4876 C C . LEU A 1 616 ? 29.633 6.599 -13.705 1.00 91.62 616 LEU A C 1
ATOM 4878 O O . LEU A 1 616 ? 29.803 6.630 -12.494 1.00 91.62 616 LEU A O 1
ATOM 4882 N N . ALA A 1 617 ? 28.588 7.185 -14.292 1.00 90.06 617 ALA A N 1
ATOM 4883 C CA . ALA A 1 617 ? 27.567 7.911 -13.546 1.00 90.06 617 ALA A CA 1
ATOM 4884 C C . ALA A 1 617 ? 26.766 6.978 -12.624 1.00 90.06 617 ALA A C 1
ATOM 4886 O O . ALA A 1 617 ? 26.557 7.318 -11.468 1.00 90.06 617 ALA A O 1
ATOM 4887 N N . MET A 1 618 ? 26.393 5.784 -13.097 1.00 92.25 618 MET A N 1
ATOM 4888 C CA . MET A 1 618 ? 25.745 4.753 -12.279 1.00 92.25 618 MET A CA 1
ATOM 4889 C C . MET A 1 618 ? 26.664 4.235 -11.169 1.00 92.25 618 MET A C 1
ATOM 4891 O O . MET A 1 618 ? 26.181 3.983 -10.077 1.00 92.25 618 MET A O 1
ATOM 4895 N N . LEU A 1 619 ? 27.976 4.120 -11.408 1.00 95.25 619 LEU A N 1
ATOM 4896 C CA . LEU A 1 619 ? 28.943 3.757 -10.369 1.00 95.25 619 LEU A CA 1
ATOM 4897 C C . LEU A 1 619 ? 29.038 4.834 -9.285 1.00 95.25 619 LEU A C 1
ATOM 4899 O O . LEU A 1 619 ? 29.021 4.514 -8.103 1.00 95.25 619 LEU A O 1
ATOM 4903 N N . LEU A 1 620 ? 29.131 6.108 -9.676 1.00 95.25 620 LEU A N 1
ATOM 4904 C CA . LEU A 1 620 ? 29.142 7.217 -8.720 1.00 95.25 620 LEU A CA 1
ATOM 4905 C C . LEU A 1 620 ? 27.837 7.269 -7.923 1.00 95.25 620 LEU A C 1
ATOM 4907 O O . LEU A 1 620 ? 27.873 7.459 -6.713 1.00 95.25 620 LEU A O 1
ATOM 4911 N N . LEU A 1 621 ? 26.703 7.044 -8.590 1.00 93.94 621 LEU A N 1
ATOM 4912 C CA . LEU A 1 621 ? 25.395 6.977 -7.949 1.00 93.94 621 LEU A CA 1
ATOM 4913 C C . LEU A 1 621 ? 25.297 5.800 -6.974 1.00 93.94 621 LEU A C 1
ATOM 4915 O O . LEU A 1 621 ? 24.794 5.968 -5.870 1.00 93.94 621 LEU A O 1
ATOM 4919 N N . LEU A 1 622 ? 25.814 4.632 -7.362 1.00 95.56 622 LEU A N 1
ATOM 4920 C CA . LEU A 1 622 ? 25.876 3.442 -6.518 1.00 95.56 622 LEU A CA 1
ATOM 4921 C C . LEU A 1 622 ? 26.700 3.709 -5.259 1.00 95.56 622 LEU A C 1
ATOM 4923 O O . LEU A 1 622 ? 26.249 3.404 -4.164 1.00 95.56 622 LEU A O 1
ATOM 4927 N N . LEU A 1 623 ? 27.882 4.313 -5.406 1.00 95.69 623 LEU A N 1
ATOM 4928 C CA . LEU A 1 623 ? 28.745 4.660 -4.275 1.00 95.69 623 LEU A CA 1
ATOM 4929 C C . LEU A 1 623 ? 28.097 5.708 -3.362 1.00 95.69 623 LEU A C 1
ATOM 4931 O O . LEU A 1 623 ? 28.176 5.574 -2.145 1.00 95.69 623 LEU A O 1
ATOM 4935 N N . ALA A 1 624 ? 27.436 6.720 -3.931 1.00 94.19 624 ALA A N 1
ATOM 4936 C CA . ALA A 1 624 ? 26.728 7.743 -3.163 1.00 94.19 624 ALA A CA 1
ATOM 4937 C C . ALA A 1 624 ? 25.528 7.163 -2.397 1.00 94.19 624 ALA A C 1
ATOM 4939 O O . ALA A 1 624 ? 25.343 7.471 -1.223 1.00 94.19 624 ALA A O 1
ATOM 4940 N N . ASN A 1 625 ? 24.737 6.297 -3.038 1.00 93.31 625 ASN A N 1
ATOM 4941 C CA . ASN A 1 625 ? 23.602 5.630 -2.407 1.00 93.31 625 ASN A CA 1
ATOM 4942 C C . ASN A 1 625 ? 24.063 4.637 -1.329 1.00 93.31 625 ASN A C 1
ATOM 4944 O O . ASN A 1 625 ? 23.506 4.637 -0.237 1.00 93.31 625 ASN A O 1
ATOM 4948 N N . LEU A 1 626 ? 25.143 3.887 -1.575 1.00 93.75 626 LEU A N 1
ATOM 4949 C CA . LEU A 1 626 ? 25.756 3.020 -0.570 1.00 93.75 626 LEU A CA 1
ATOM 4950 C C . LEU A 1 626 ? 26.236 3.845 0.630 1.00 93.75 626 LEU A C 1
ATOM 4952 O O . LEU A 1 626 ? 25.869 3.539 1.758 1.00 93.75 626 LEU A O 1
ATOM 4956 N N . LEU A 1 627 ? 26.960 4.945 0.413 1.00 92.62 627 LEU A N 1
ATOM 4957 C CA . LEU A 1 627 ? 27.353 5.840 1.504 1.00 92.62 627 LEU A CA 1
ATOM 4958 C C . LEU A 1 627 ? 26.129 6.352 2.282 1.00 92.62 627 LEU A C 1
ATOM 4960 O O . LEU A 1 627 ? 26.113 6.275 3.506 1.00 92.62 627 LEU A O 1
ATOM 4964 N N . SER A 1 628 ? 25.081 6.791 1.582 1.00 89.31 628 SER A N 1
ATOM 4965 C CA . SER A 1 628 ? 23.826 7.236 2.197 1.00 89.31 628 SER A CA 1
ATOM 4966 C C . SER A 1 628 ? 23.170 6.146 3.052 1.00 89.31 628 SER A C 1
ATOM 4968 O O . SER A 1 628 ? 22.769 6.443 4.172 1.00 89.31 628 SER A O 1
ATOM 4970 N N . THR A 1 629 ? 23.131 4.884 2.604 1.00 88.75 629 THR A N 1
ATOM 4971 C CA . THR A 1 629 ? 22.565 3.772 3.397 1.00 88.75 629 THR A CA 1
ATOM 4972 C C . THR A 1 629 ? 23.319 3.491 4.699 1.00 88.75 629 THR A C 1
ATOM 4974 O O . THR A 1 629 ? 22.720 2.967 5.635 1.00 88.75 629 THR A O 1
ATOM 4977 N N . PHE A 1 630 ? 24.613 3.823 4.772 1.00 87.81 630 PHE A N 1
ATOM 4978 C CA . PHE A 1 630 ? 25.419 3.660 5.987 1.00 87.81 630 PHE A CA 1
ATOM 4979 C C . PHE A 1 630 ? 25.407 4.900 6.889 1.00 87.81 630 PHE A C 1
ATOM 4981 O O . PHE A 1 630 ? 25.574 4.749 8.095 1.00 87.81 630 PHE A O 1
ATOM 4988 N N . VAL A 1 631 ? 25.219 6.096 6.322 1.00 87.31 631 VAL A N 1
ATOM 4989 C CA . VAL A 1 631 ? 25.156 7.363 7.072 1.00 87.31 631 VAL A CA 1
ATOM 4990 C C . VAL A 1 631 ? 23.773 7.598 7.679 1.00 87.31 631 VAL A C 1
ATOM 4992 O O . VAL A 1 631 ? 23.687 8.153 8.765 1.00 87.31 631 VAL A O 1
ATOM 4995 N N . LEU A 1 632 ? 22.698 7.184 7.001 1.00 84.31 632 LEU A N 1
ATOM 4996 C CA . LEU A 1 632 ? 21.338 7.357 7.509 1.00 84.31 632 LEU A CA 1
ATOM 4997 C C . LEU A 1 632 ? 21.098 6.482 8.747 1.00 84.31 632 LEU A C 1
ATOM 4999 O O . LEU A 1 632 ? 21.206 5.245 8.703 1.00 84.31 632 LEU A O 1
ATOM 5003 N N . GLU A 1 633 ? 20.742 7.142 9.846 1.00 78.25 633 GLU A N 1
ATOM 5004 C CA . GLU A 1 633 ? 20.295 6.492 11.070 1.00 78.25 633 GLU A CA 1
ATOM 5005 C C . GLU A 1 633 ? 18.913 5.862 10.828 1.00 78.25 633 GLU A C 1
ATOM 5007 O O . GLU A 1 633 ? 18.009 6.540 10.343 1.00 78.25 633 GLU A O 1
ATOM 5012 N N . PRO A 1 634 ? 18.745 4.552 11.083 1.00 76.88 634 PRO A N 1
ATOM 5013 C CA . PRO A 1 634 ? 17.496 3.852 10.803 1.00 76.88 634 PRO A CA 1
ATOM 5014 C C . PRO A 1 634 ? 16.448 4.064 11.904 1.00 76.88 634 PRO A C 1
ATOM 5016 O O . PRO A 1 634 ? 15.281 3.772 11.681 1.00 76.88 634 PRO A O 1
ATOM 5019 N N . PHE A 1 635 ? 16.861 4.562 13.072 1.00 75.38 635 PHE A N 1
ATOM 5020 C CA . PHE A 1 635 ? 16.011 4.790 14.238 1.00 75.38 635 PHE A CA 1
ATOM 5021 C C . PHE A 1 635 ? 16.040 6.282 14.593 1.00 75.38 635 PHE A C 1
ATOM 5023 O O . PHE A 1 635 ? 16.883 6.692 15.392 1.00 75.38 635 PHE A O 1
ATOM 5030 N N . PRO A 1 636 ? 15.202 7.118 13.955 1.00 67.06 636 PRO A N 1
ATOM 5031 C CA . PRO A 1 636 ? 15.048 8.514 14.354 1.00 67.06 636 PRO A CA 1
ATOM 5032 C C . PRO A 1 636 ? 14.409 8.608 15.748 1.00 67.06 636 PRO A C 1
ATOM 5034 O O . PRO A 1 636 ? 13.753 7.669 16.193 1.00 67.06 636 PRO A O 1
ATOM 5037 N N . GLU A 1 637 ? 14.535 9.751 16.428 1.00 58.38 637 GLU A N 1
ATOM 5038 C CA . GLU A 1 637 ? 13.984 9.937 17.787 1.00 58.38 637 GLU A CA 1
ATOM 5039 C C . GLU A 1 637 ? 12.476 9.658 17.877 1.00 58.38 637 GLU A C 1
ATOM 5041 O O . GLU A 1 637 ? 12.015 9.133 18.884 1.00 58.38 637 GLU A O 1
ATOM 5046 N N . ARG A 1 638 ? 11.733 9.916 16.793 1.00 51.91 638 ARG A N 1
ATOM 5047 C CA . ARG A 1 638 ? 10.291 9.633 16.678 1.00 51.91 638 ARG A CA 1
ATOM 5048 C C . ARG A 1 638 ? 9.947 8.141 16.586 1.00 51.91 638 ARG A C 1
ATOM 5050 O O . ARG A 1 638 ? 8.815 7.759 16.844 1.00 51.91 638 ARG A O 1
ATOM 5057 N N . GLN A 1 639 ? 10.892 7.297 16.170 1.00 58.62 639 GLN A N 1
ATOM 5058 C CA . GLN A 1 639 ? 10.719 5.844 16.068 1.00 58.62 639 GLN A CA 1
ATOM 5059 C C . GLN A 1 639 ? 11.965 5.145 16.628 1.00 58.62 639 GLN A C 1
ATOM 5061 O O . GLN A 1 639 ? 12.812 4.658 15.866 1.00 58.62 639 GLN A O 1
ATOM 5066 N N . PRO A 1 640 ? 12.110 5.119 17.967 1.00 65.31 640 PRO A N 1
ATOM 5067 C CA . PRO A 1 640 ? 13.283 4.552 18.605 1.00 65.31 640 PRO A CA 1
ATOM 5068 C C . PRO A 1 640 ? 13.374 3.041 18.367 1.00 65.31 640 PRO A C 1
ATOM 5070 O O . PRO A 1 640 ? 12.383 2.342 18.138 1.00 65.31 640 PRO A O 1
ATOM 5073 N N . GLN A 1 641 ? 14.598 2.522 18.449 1.00 69.12 641 GLN A N 1
ATOM 5074 C CA . GLN A 1 641 ? 14.860 1.089 18.386 1.00 69.12 641 GLN A CA 1
ATOM 5075 C C . GLN A 1 641 ? 14.083 0.362 19.490 1.00 69.12 641 GLN A C 1
ATOM 5077 O O . GLN A 1 641 ? 14.281 0.616 20.676 1.00 69.12 641 GLN A O 1
ATOM 5082 N N . GLN A 1 642 ? 13.230 -0.585 19.101 1.00 63.53 642 GLN A N 1
ATOM 5083 C CA . GLN A 1 642 ? 12.492 -1.404 20.054 1.00 63.53 642 GLN A CA 1
ATOM 5084 C C . GLN A 1 642 ? 13.420 -2.455 20.681 1.00 63.53 642 GLN A C 1
ATOM 5086 O O . GLN A 1 642 ? 14.126 -3.195 19.981 1.00 63.53 642 GLN A O 1
ATOM 5091 N N . ILE A 1 643 ? 13.410 -2.522 22.012 1.00 65.38 643 ILE A N 1
ATOM 5092 C CA . ILE A 1 643 ? 14.136 -3.516 22.805 1.00 65.38 643 ILE A CA 1
ATOM 5093 C C . ILE A 1 643 ? 13.106 -4.284 23.630 1.00 65.38 643 ILE A C 1
ATOM 5095 O O . ILE A 1 643 ? 12.436 -3.720 24.489 1.00 65.38 643 ILE A O 1
ATOM 5099 N N . ILE A 1 644 ? 12.989 -5.581 23.362 1.00 63.62 644 ILE A N 1
ATOM 5100 C CA . ILE A 1 644 ? 12.090 -6.495 24.063 1.00 63.62 644 ILE A CA 1
ATOM 5101 C C . ILE A 1 644 ? 12.914 -7.259 25.089 1.00 63.62 644 ILE A C 1
ATOM 5103 O O . ILE A 1 644 ? 13.906 -7.895 24.740 1.00 63.62 644 ILE A O 1
ATOM 5107 N N . ILE A 1 645 ? 12.503 -7.247 26.352 1.00 62.78 645 ILE A N 1
ATOM 5108 C CA . ILE A 1 645 ? 13.178 -8.016 27.396 1.00 62.78 645 ILE A CA 1
ATOM 5109 C C . ILE A 1 645 ? 12.282 -9.179 27.798 1.00 62.78 645 ILE A C 1
ATOM 5111 O O . ILE A 1 645 ? 11.157 -8.990 28.254 1.00 62.78 645 ILE A O 1
ATOM 5115 N N . ARG A 1 646 ? 12.794 -10.399 27.634 1.00 62.28 646 ARG A N 1
ATOM 5116 C CA . ARG A 1 646 ? 12.096 -11.624 28.011 1.00 62.28 646 ARG A CA 1
ATOM 5117 C C . ARG A 1 646 ? 12.814 -12.279 29.178 1.00 62.28 646 ARG A C 1
ATOM 5119 O O . ARG A 1 646 ? 14.002 -12.581 29.083 1.00 62.28 646 ARG A O 1
ATOM 5126 N N . GLY A 1 647 ? 12.088 -12.502 30.266 1.00 61.72 647 GLY A N 1
ATOM 5127 C CA . GLY A 1 647 ? 12.550 -13.319 31.380 1.00 61.72 647 GLY A CA 1
ATOM 5128 C C . GLY A 1 647 ? 11.875 -14.686 31.362 1.00 61.72 647 GLY A C 1
ATOM 5129 O O . GLY A 1 647 ? 10.647 -14.764 31.348 1.00 61.72 647 GLY A O 1
ATOM 5130 N N . GLU A 1 648 ? 12.687 -15.738 31.367 1.00 62.50 648 GLU A N 1
ATOM 5131 C CA . GLU A 1 648 ? 12.283 -17.124 31.586 1.00 62.50 648 GLU A CA 1
ATOM 5132 C C . GLU A 1 648 ? 12.791 -17.550 32.966 1.00 62.50 648 GLU A C 1
ATOM 5134 O O . GLU A 1 648 ? 13.975 -17.389 33.277 1.00 62.50 648 GLU A O 1
ATOM 5139 N N . ASN A 1 649 ? 11.901 -18.081 33.804 1.00 64.62 649 ASN A N 1
ATOM 5140 C CA . ASN A 1 649 ? 12.280 -18.658 35.091 1.00 64.62 649 ASN A CA 1
ATOM 5141 C C . ASN A 1 649 ? 11.998 -20.162 35.066 1.00 64.62 649 ASN A C 1
ATOM 5143 O O . ASN A 1 649 ? 10.851 -20.559 34.848 1.00 64.62 649 ASN A O 1
ATOM 5147 N N . SER A 1 650 ? 13.033 -20.980 35.259 1.00 59.12 650 SER A N 1
ATOM 5148 C CA . SER A 1 650 ? 12.906 -22.433 35.388 1.00 59.12 650 SER A CA 1
ATOM 5149 C C . SER A 1 650 ? 13.264 -22.851 36.808 1.00 59.12 650 SER A C 1
ATOM 5151 O O . SER A 1 650 ? 14.324 -22.487 37.321 1.00 59.12 650 SER A O 1
ATOM 5153 N N . ARG A 1 651 ? 12.373 -23.614 37.441 1.00 64.69 651 ARG A N 1
ATOM 5154 C CA . ARG A 1 651 ? 12.565 -24.169 38.784 1.00 64.69 651 ARG A CA 1
ATOM 5155 C C . ARG A 1 651 ? 12.428 -25.683 38.732 1.00 64.69 651 ARG A C 1
ATOM 5157 O O . ARG A 1 651 ? 11.373 -26.178 38.337 1.00 64.69 651 ARG A O 1
ATOM 5164 N N . GLU A 1 652 ? 13.464 -26.400 39.154 1.00 59.72 652 GLU A N 1
ATOM 5165 C CA . GLU A 1 652 ? 13.421 -27.852 39.324 1.00 59.72 652 GLU A CA 1
ATOM 5166 C C . GLU A 1 652 ? 13.356 -28.199 40.818 1.00 59.72 652 GLU A C 1
ATOM 5168 O O . GLU A 1 652 ? 14.158 -27.733 41.630 1.00 59.72 652 GLU A O 1
ATOM 5173 N N . TYR A 1 653 ? 12.347 -28.983 41.194 1.00 61.22 653 TYR A N 1
ATOM 5174 C CA . TYR A 1 653 ? 12.153 -29.457 42.562 1.00 61.22 653 TYR A CA 1
ATOM 5175 C C . TYR A 1 653 ? 12.281 -30.982 42.611 1.00 61.22 653 TYR A C 1
ATOM 5177 O O . TYR A 1 653 ? 11.575 -31.694 41.888 1.00 61.22 653 TYR A O 1
ATOM 5185 N N . ASP A 1 654 ? 13.161 -31.466 43.494 1.00 57.62 654 ASP A N 1
ATOM 5186 C CA . ASP A 1 654 ? 13.250 -32.8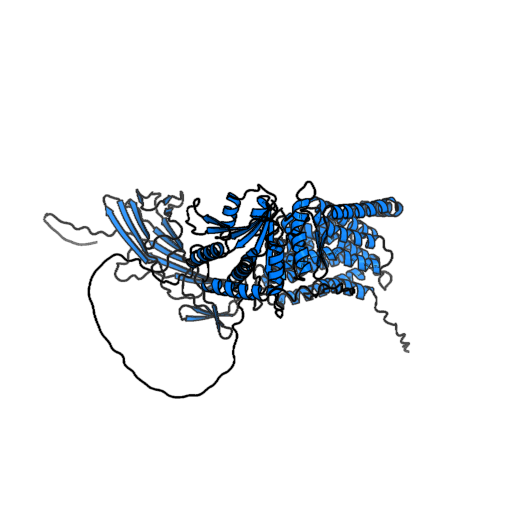74 43.895 1.00 57.62 654 ASP A CA 1
ATOM 5187 C C . ASP A 1 654 ? 12.382 -33.097 45.146 1.00 57.62 654 ASP A C 1
ATOM 5189 O O . ASP A 1 654 ? 12.593 -32.471 46.196 1.00 57.62 654 ASP A O 1
ATOM 5193 N N . SER A 1 655 ? 11.399 -33.997 45.039 1.00 55.00 655 SER A N 1
ATOM 5194 C CA . SER A 1 655 ? 10.424 -34.305 46.097 1.00 55.00 655 SER A CA 1
ATOM 5195 C C . SER A 1 655 ? 11.032 -34.913 47.370 1.00 55.00 655 SER A C 1
ATOM 5197 O O . SER A 1 655 ? 10.340 -35.042 48.378 1.00 55.00 655 SER A O 1
ATOM 5199 N N . ARG A 1 656 ? 12.324 -35.274 47.368 1.00 53.09 656 ARG A N 1
ATOM 5200 C CA . ARG A 1 656 ? 13.024 -35.841 48.538 1.00 53.09 656 ARG A CA 1
ATOM 5201 C C . ARG A 1 656 ? 13.382 -34.825 49.627 1.00 53.09 656 ARG A C 1
ATOM 5203 O O . ARG A 1 656 ? 13.764 -35.226 50.729 1.00 53.09 656 ARG A O 1
ATOM 5210 N N . SER A 1 657 ? 13.281 -33.527 49.347 1.00 48.53 657 SER A N 1
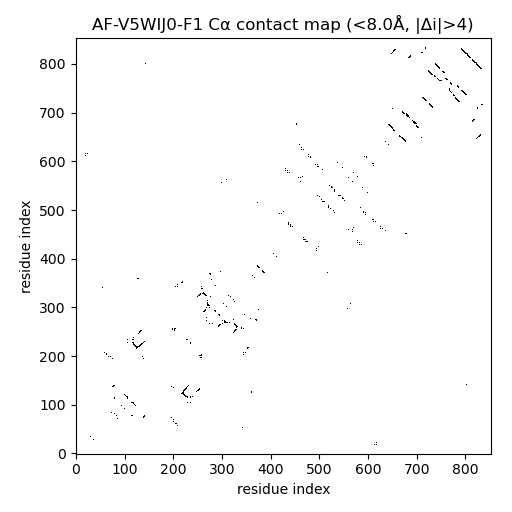ATOM 5211 C CA . SER A 1 657 ? 13.589 -32.470 50.315 1.00 48.53 657 SER A CA 1
ATOM 5212 C C . SER A 1 657 ? 12.399 -32.227 51.259 1.00 48.53 657 SER A C 1
ATOM 5214 O O . SER A 1 657 ? 11.341 -31.749 50.860 1.00 48.53 657 SER A O 1
ATOM 5216 N N . ARG A 1 658 ? 12.543 -32.611 52.537 1.00 44.66 658 ARG A N 1
ATOM 5217 C CA . ARG A 1 658 ? 11.512 -32.402 53.571 1.00 44.66 658 ARG A CA 1
ATOM 5218 C C . ARG A 1 658 ? 11.133 -30.922 53.693 1.00 44.66 658 ARG A C 1
ATOM 5220 O O . ARG A 1 658 ? 11.985 -30.040 53.661 1.00 44.66 658 ARG A O 1
ATOM 5227 N N . GLN A 1 659 ? 9.845 -30.719 53.950 1.00 44.50 659 GLN A N 1
ATOM 5228 C CA . GLN A 1 659 ? 9.052 -29.488 54.064 1.00 44.50 659 GLN A CA 1
ATOM 5229 C C . GLN A 1 659 ? 9.509 -28.442 55.113 1.00 44.50 659 GLN A C 1
ATOM 5231 O O . GLN A 1 659 ? 8.685 -27.664 55.582 1.00 44.50 659 GLN A O 1
ATOM 5236 N N . SER A 1 660 ? 10.787 -28.379 55.505 1.00 39.66 660 SER A N 1
ATOM 5237 C CA . SER A 1 660 ? 11.274 -27.346 56.435 1.00 39.66 660 SER A CA 1
ATOM 5238 C C . SER A 1 660 ? 12.433 -26.487 55.938 1.00 39.66 660 SER A C 1
ATOM 5240 O O . SER A 1 660 ? 12.664 -25.460 56.550 1.00 39.66 660 SER A O 1
ATOM 5242 N N . ASP A 1 661 ? 13.098 -26.823 54.831 1.00 41.88 661 ASP A N 1
ATOM 5243 C CA . ASP A 1 661 ? 14.043 -25.922 54.156 1.00 41.88 661 ASP A CA 1
ATOM 5244 C C . ASP A 1 661 ? 13.991 -26.206 52.650 1.00 41.88 661 ASP A C 1
ATOM 5246 O O . ASP A 1 661 ? 14.656 -27.106 52.136 1.00 41.88 661 ASP A O 1
ATOM 5250 N N . ALA A 1 662 ? 13.138 -25.468 51.937 1.00 43.44 662 ALA A N 1
ATOM 5251 C CA . ALA A 1 662 ? 12.964 -25.566 50.492 1.00 43.44 662 ALA A CA 1
ATOM 5252 C C . ALA A 1 662 ? 14.196 -25.009 49.752 1.00 43.44 662 ALA A C 1
ATOM 5254 O O . ALA A 1 662 ? 14.154 -23.933 49.156 1.00 43.44 662 ALA A O 1
ATOM 5255 N N . ALA A 1 663 ? 15.308 -25.740 49.780 1.00 43.50 663 ALA A N 1
ATOM 5256 C CA . ALA A 1 663 ? 16.419 -25.505 48.872 1.00 43.50 663 ALA A CA 1
ATOM 5257 C C . ALA A 1 663 ? 16.029 -26.043 47.485 1.00 43.50 663 ALA A C 1
ATOM 5259 O O . ALA A 1 663 ? 16.370 -27.167 47.117 1.00 43.50 663 ALA A O 1
ATOM 5260 N N . ALA A 1 664 ? 15.267 -25.241 46.730 1.00 48.84 664 ALA A N 1
ATOM 5261 C CA . ALA A 1 664 ? 15.078 -25.445 45.297 1.00 48.84 664 ALA A CA 1
ATOM 5262 C C . ALA A 1 664 ? 16.457 -25.672 44.662 1.00 48.84 664 ALA A C 1
ATOM 5264 O O . ALA A 1 664 ? 17.370 -24.858 44.837 1.00 48.84 664 ALA A O 1
ATOM 5265 N N . THR A 1 665 ? 16.633 -26.810 43.997 1.00 49.03 665 THR A N 1
ATOM 5266 C CA . THR A 1 665 ? 17.919 -27.157 43.397 1.00 49.03 665 THR A CA 1
ATOM 5267 C C . THR A 1 665 ? 18.015 -26.368 42.093 1.00 49.03 665 THR A C 1
ATOM 5269 O O . THR A 1 665 ? 17.268 -26.626 41.163 1.00 49.03 665 THR A O 1
ATOM 5272 N N . GLU A 1 666 ? 18.871 -25.342 42.089 1.00 54.09 666 GLU A N 1
ATOM 5273 C CA . GLU A 1 666 ? 19.168 -24.440 40.963 1.00 54.09 666 GLU A CA 1
ATOM 5274 C C . GLU A 1 666 ? 17.959 -23.675 40.378 1.00 54.09 666 GLU A C 1
ATOM 5276 O O . GLU A 1 666 ? 17.241 -24.122 39.488 1.00 54.09 666 GLU A O 1
ATOM 5281 N N . LEU A 1 667 ? 17.771 -22.436 40.846 1.00 54.97 667 LEU A N 1
ATOM 5282 C CA . LEU A 1 667 ? 16.927 -21.456 40.158 1.00 54.97 667 LEU A CA 1
ATOM 5283 C C . LEU A 1 667 ? 17.682 -20.961 38.912 1.00 54.97 667 LEU A C 1
ATOM 5285 O O . LEU A 1 667 ? 18.582 -20.127 39.029 1.00 54.97 667 LEU A O 1
ATOM 5289 N N . GLU A 1 668 ? 17.337 -21.464 37.725 1.00 58.00 668 GLU A N 1
ATOM 5290 C CA . GLU A 1 668 ? 17.903 -20.953 36.474 1.00 58.00 668 GLU A CA 1
ATOM 5291 C C . GLU A 1 668 ? 16.992 -19.849 35.920 1.00 58.00 668 GLU A C 1
ATOM 5293 O O . GLU A 1 668 ? 16.051 -20.083 35.157 1.00 58.00 668 GLU A O 1
ATOM 5298 N N . THR A 1 669 ? 17.258 -18.610 36.338 1.00 60.16 669 THR A N 1
ATOM 5299 C CA . THR A 1 669 ? 16.612 -17.426 35.767 1.00 60.16 669 THR A CA 1
ATOM 5300 C C . THR A 1 669 ? 17.404 -16.963 34.545 1.00 60.16 669 THR A C 1
ATOM 5302 O O . THR A 1 669 ? 18.552 -16.533 34.655 1.00 60.16 669 THR A O 1
ATOM 5305 N N . ARG A 1 670 ? 16.789 -17.021 33.362 1.00 65.31 670 ARG A N 1
ATOM 5306 C CA . ARG A 1 670 ? 17.370 -16.519 32.112 1.00 65.31 670 ARG A CA 1
ATOM 5307 C C . ARG A 1 670 ? 16.601 -15.284 31.669 1.00 65.31 670 ARG A C 1
ATOM 5309 O O . ARG A 1 670 ? 15.503 -15.388 31.135 1.00 65.31 670 ARG A O 1
ATOM 5316 N N . VAL A 1 671 ? 17.192 -14.106 31.847 1.00 67.88 671 VAL A N 1
ATOM 5317 C CA . VAL A 1 671 ? 16.660 -12.869 31.261 1.00 67.88 671 VAL A CA 1
ATOM 5318 C C . VAL A 1 671 ? 17.475 -12.530 30.021 1.00 67.88 671 VAL A C 1
ATOM 5320 O O . VAL A 1 671 ? 18.704 -12.540 30.060 1.00 67.88 671 VAL A O 1
ATOM 5323 N N . ARG A 1 672 ? 16.811 -12.268 28.897 1.00 71.06 672 ARG A N 1
ATOM 5324 C CA . ARG A 1 672 ? 17.448 -11.876 27.637 1.00 71.06 672 ARG A CA 1
ATOM 5325 C C . ARG A 1 672 ? 16.765 -10.644 27.063 1.00 71.06 672 ARG A C 1
ATOM 5327 O O . ARG A 1 672 ? 15.548 -10.630 26.899 1.00 71.06 672 ARG A O 1
ATOM 5334 N N . ALA A 1 673 ? 17.558 -9.638 26.718 1.00 69.81 673 ALA A N 1
ATOM 5335 C CA . ALA A 1 673 ? 17.121 -8.575 25.823 1.00 69.81 673 ALA A CA 1
ATOM 5336 C C . ALA A 1 673 ? 17.211 -9.056 24.372 1.00 69.81 673 ALA A C 1
ATOM 5338 O O . ALA A 1 673 ? 18.162 -9.751 24.009 1.00 69.81 673 ALA A O 1
ATOM 5339 N N . TYR A 1 674 ? 16.245 -8.649 23.560 1.00 68.38 674 TYR A N 1
ATOM 5340 C CA . TYR A 1 674 ? 16.137 -8.880 22.128 1.00 68.38 674 TYR A CA 1
ATOM 5341 C C . TYR A 1 674 ? 15.880 -7.546 21.439 1.00 68.38 674 TYR A C 1
ATOM 5343 O O . TYR A 1 674 ? 15.077 -6.740 21.901 1.00 68.38 674 TYR A O 1
ATOM 5351 N N . SER A 1 675 ? 16.531 -7.320 20.310 1.00 69.12 675 SER A N 1
ATOM 5352 C CA . SER A 1 675 ? 16.229 -6.200 19.435 1.00 69.12 675 SER A CA 1
ATOM 5353 C C . SER A 1 675 ? 16.400 -6.611 17.977 1.00 69.12 675 SER A C 1
ATOM 5355 O O . SER A 1 675 ? 17.169 -7.509 17.642 1.00 69.12 675 SER A O 1
ATOM 5357 N N . ASN A 1 676 ? 15.662 -5.941 17.103 1.00 68.44 676 ASN A N 1
ATOM 5358 C CA . ASN A 1 676 ? 15.751 -6.037 15.643 1.00 68.44 676 ASN A CA 1
ATOM 5359 C C . ASN A 1 676 ? 17.074 -5.484 15.069 1.00 68.44 676 ASN A C 1
ATOM 5361 O O . ASN A 1 676 ? 17.398 -5.721 13.903 1.00 68.44 676 ASN A O 1
ATOM 5365 N N . ALA A 1 677 ? 17.841 -4.759 15.883 1.00 70.44 677 ALA A N 1
ATOM 5366 C CA . ALA A 1 677 ? 19.162 -4.244 15.564 1.00 70.44 677 ALA A CA 1
ATOM 5367 C C . ALA A 1 677 ? 20.172 -4.563 16.672 1.00 70.44 677 ALA A C 1
ATOM 5369 O O . ALA A 1 677 ? 19.824 -5.008 17.767 1.00 70.44 677 ALA A O 1
ATOM 5370 N N . ARG A 1 678 ? 21.461 -4.359 16.374 1.00 76.75 678 ARG A N 1
ATOM 5371 C CA . ARG A 1 678 ? 22.535 -4.522 17.364 1.00 76.75 678 ARG A CA 1
ATOM 5372 C C . ARG A 1 678 ? 22.256 -3.631 18.575 1.00 76.75 678 ARG A C 1
ATOM 5374 O O . ARG A 1 678 ? 22.012 -2.440 18.416 1.00 76.75 678 ARG A O 1
ATOM 5381 N N . LEU A 1 679 ? 22.319 -4.218 19.767 1.00 67.50 679 LEU A N 1
ATOM 5382 C CA . LEU A 1 679 ? 21.960 -3.548 21.020 1.00 67.50 679 LEU A CA 1
ATOM 5383 C C . LEU A 1 679 ? 22.974 -2.469 21.441 1.00 67.50 679 LEU A C 1
ATOM 5385 O O . LEU A 1 679 ? 22.627 -1.552 22.175 1.00 67.50 679 LEU A O 1
ATOM 5389 N N . GLY A 1 680 ? 24.218 -2.545 20.960 1.00 72.81 680 GLY A N 1
ATOM 5390 C CA . GLY A 1 680 ? 25.234 -1.534 21.238 1.00 72.81 680 GLY A CA 1
ATOM 5391 C C . GLY A 1 680 ? 25.557 -1.466 22.727 1.00 72.81 680 GLY A C 1
ATOM 5392 O O . GLY A 1 680 ? 25.750 -2.502 23.365 1.00 72.81 680 GLY A O 1
ATOM 5393 N N . LYS A 1 681 ? 25.642 -0.249 23.267 1.00 71.81 681 LYS A N 1
ATOM 5394 C CA . LYS A 1 681 ? 25.823 -0.026 24.699 1.00 71.81 681 LYS A CA 1
ATOM 5395 C C . LYS A 1 681 ? 24.454 0.069 25.372 1.00 71.81 681 LYS A C 1
ATOM 5397 O O . LYS A 1 681 ? 23.703 1.007 25.124 1.00 71.81 681 LYS A O 1
ATOM 5402 N N . LEU A 1 682 ? 24.170 -0.898 26.227 1.00 66.94 682 LEU A N 1
ATOM 5403 C CA . LEU A 1 682 ? 22.996 -0.954 27.078 1.00 66.94 682 LEU A CA 1
ATOM 5404 C C . LEU A 1 682 ? 23.415 -0.616 28.501 1.00 66.94 682 LEU A C 1
ATOM 5406 O O . LEU A 1 682 ? 24.190 -1.356 29.101 1.00 66.94 682 LEU A O 1
ATOM 5410 N N . ASP A 1 683 ? 22.866 0.462 29.038 1.00 68.75 683 ASP A N 1
ATOM 5411 C CA . ASP A 1 683 ? 22.860 0.716 30.474 1.00 68.75 683 ASP A CA 1
ATOM 5412 C C . ASP A 1 683 ? 21.431 0.412 30.940 1.00 68.75 683 ASP A C 1
ATOM 5414 O O . ASP A 1 683 ? 20.491 1.001 30.409 1.00 68.75 683 ASP A O 1
ATOM 5418 N N . PHE A 1 684 ? 21.253 -0.558 31.839 1.00 67.50 684 PHE A N 1
ATOM 5419 C CA . PHE A 1 684 ? 19.937 -0.991 32.316 1.00 67.50 684 PHE A CA 1
ATOM 5420 C C . PHE A 1 684 ? 19.968 -1.304 33.819 1.00 67.50 684 PHE A C 1
ATOM 5422 O O . PHE A 1 684 ? 21.002 -1.701 34.352 1.00 67.50 684 PHE A O 1
ATOM 5429 N N . SER A 1 685 ? 18.833 -1.150 34.504 1.00 62.56 685 SER A N 1
ATOM 5430 C CA . SER A 1 685 ? 18.686 -1.460 35.931 1.00 62.56 685 SER A CA 1
ATOM 5431 C C . SER A 1 685 ? 17.588 -2.498 36.128 1.00 62.56 685 SER A C 1
ATOM 5433 O O . SER A 1 685 ? 16.438 -2.253 35.788 1.00 62.56 685 SER A O 1
ATOM 5435 N N . LEU A 1 686 ? 17.931 -3.671 36.655 1.00 62.91 686 LEU A N 1
ATOM 5436 C CA . LEU A 1 686 ? 16.994 -4.769 36.879 1.00 62.91 686 LEU A CA 1
ATOM 5437 C C . LEU A 1 686 ? 16.989 -5.144 38.361 1.00 62.91 686 LEU A C 1
ATOM 5439 O O . LEU A 1 686 ? 18.032 -5.496 38.906 1.00 62.91 686 LEU A O 1
ATOM 5443 N N . ALA A 1 687 ? 15.820 -5.091 39.009 1.00 57.97 687 ALA A N 1
ATOM 5444 C CA . ALA A 1 687 ? 15.663 -5.409 40.435 1.00 57.97 687 ALA A CA 1
ATOM 5445 C C . ALA A 1 687 ? 16.655 -4.651 41.354 1.00 57.97 687 ALA A C 1
ATOM 5447 O O . ALA A 1 687 ? 17.171 -5.205 42.324 1.00 57.97 687 ALA A O 1
ATOM 5448 N N . GLY A 1 688 ? 16.955 -3.387 41.027 1.00 59.53 688 GLY A N 1
ATOM 5449 C CA . GLY A 1 688 ? 17.897 -2.544 41.773 1.00 59.53 688 GLY A CA 1
ATOM 5450 C C . GLY A 1 688 ? 19.381 -2.824 41.502 1.00 59.53 688 GLY A C 1
ATOM 5451 O O . GLY A 1 688 ? 20.233 -2.158 42.086 1.00 59.53 688 GLY A O 1
ATOM 5452 N N . GLN A 1 689 ? 19.711 -3.778 40.624 1.00 62.44 689 GLN A N 1
ATOM 5453 C CA . GLN A 1 689 ? 21.070 -3.981 40.125 1.00 62.44 689 GLN A CA 1
ATOM 5454 C C . GLN A 1 689 ? 21.252 -3.258 38.795 1.00 62.44 689 GLN A C 1
ATOM 5456 O O . GLN A 1 689 ? 20.529 -3.510 37.832 1.00 62.44 689 GLN A O 1
ATOM 5461 N N . GLU A 1 690 ? 22.246 -2.378 38.740 1.00 69.62 690 GLU A N 1
ATOM 5462 C CA . GLU A 1 690 ? 22.676 -1.754 37.498 1.00 69.62 690 GLU A CA 1
ATOM 5463 C C . GLU A 1 690 ? 23.598 -2.684 36.721 1.00 69.62 690 GLU A C 1
ATOM 5465 O O . GLU A 1 690 ? 24.516 -3.311 37.257 1.00 69.62 690 GLU A O 1
ATOM 5470 N N . PHE A 1 691 ? 23.389 -2.712 35.420 1.00 68.31 691 PHE A N 1
ATOM 5471 C CA . PHE A 1 691 ? 24.177 -3.484 34.496 1.00 68.31 691 PHE A CA 1
ATOM 5472 C C . PHE A 1 691 ? 24.501 -2.612 33.285 1.00 68.31 691 PHE A C 1
ATOM 5474 O O . PHE A 1 691 ? 23.634 -1.974 32.688 1.00 68.31 691 PHE A O 1
ATOM 5481 N N . SER A 1 692 ? 25.769 -2.624 32.893 1.00 71.12 692 SER A N 1
ATOM 5482 C CA . SER A 1 692 ? 26.232 -2.008 31.656 1.00 71.12 692 SER A CA 1
ATOM 5483 C C . SER A 1 692 ? 26.800 -3.104 30.768 1.00 71.12 692 SER A C 1
ATOM 5485 O O . SER A 1 692 ? 27.687 -3.857 31.178 1.00 71.12 692 SER A O 1
ATOM 5487 N N . ALA A 1 693 ? 26.249 -3.233 29.570 1.00 65.88 693 ALA A N 1
ATOM 5488 C CA . ALA A 1 693 ? 26.632 -4.242 28.603 1.00 65.88 693 ALA A CA 1
ATOM 5489 C C . ALA A 1 693 ? 26.888 -3.586 27.252 1.00 65.88 693 ALA A C 1
ATOM 5491 O O . ALA A 1 693 ? 26.020 -2.920 26.700 1.00 65.88 693 ALA A O 1
ATOM 5492 N N . GLU A 1 694 ? 28.067 -3.816 26.684 1.00 74.81 694 GLU A N 1
ATOM 5493 C CA . GLU A 1 694 ? 28.345 -3.459 25.298 1.00 74.81 694 GLU A CA 1
ATOM 5494 C C . GLU A 1 694 ? 28.322 -4.730 24.452 1.00 74.81 694 GLU A C 1
ATOM 5496 O O . GLU A 1 694 ? 29.163 -5.619 24.600 1.00 74.81 694 GLU A O 1
ATOM 5501 N N . THR A 1 695 ? 27.333 -4.843 23.571 1.00 71.88 695 THR A N 1
ATOM 5502 C CA . THR A 1 695 ? 27.161 -6.014 22.716 1.00 71.88 695 THR A CA 1
ATOM 5503 C C . THR A 1 695 ? 26.912 -5.631 21.265 1.00 71.88 695 THR A C 1
ATOM 5505 O O . THR A 1 695 ? 26.149 -4.729 20.926 1.00 71.88 695 THR A O 1
ATOM 5508 N N . ARG A 1 696 ? 27.566 -6.368 20.364 1.00 71.56 696 ARG A N 1
ATOM 5509 C CA . ARG A 1 696 ? 27.314 -6.293 18.917 1.00 71.56 696 ARG A CA 1
ATOM 5510 C C . ARG A 1 696 ? 26.235 -7.272 18.459 1.00 71.56 696 ARG A C 1
ATOM 5512 O O . ARG A 1 696 ? 25.958 -7.335 17.263 1.00 71.56 696 ARG A O 1
ATOM 5519 N N . ASN A 1 697 ? 25.656 -8.031 19.386 1.00 76.06 697 ASN A N 1
ATOM 5520 C CA . ASN A 1 697 ? 24.587 -8.975 19.101 1.00 76.06 697 ASN A CA 1
ATOM 5521 C C . ASN A 1 697 ? 23.218 -8.292 19.230 1.00 76.06 697 ASN A C 1
ATOM 5523 O O . ASN A 1 697 ? 23.065 -7.277 19.910 1.00 76.06 697 ASN A O 1
ATOM 5527 N N . THR A 1 698 ? 22.224 -8.878 18.572 1.00 71.12 698 THR A N 1
ATOM 5528 C CA . THR A 1 698 ? 20.799 -8.515 18.665 1.00 71.12 698 THR A CA 1
ATOM 5529 C C . THR A 1 698 ? 20.141 -9.051 19.934 1.00 71.12 698 THR A C 1
ATOM 5531 O O . THR A 1 698 ? 19.032 -8.655 20.274 1.00 71.12 698 THR A O 1
ATOM 5534 N N . SER A 1 699 ? 20.829 -9.938 20.657 1.00 76.06 699 SER A N 1
ATOM 5535 C CA . SER A 1 699 ? 20.394 -10.436 21.954 1.00 76.06 699 SER A CA 1
ATOM 5536 C C . SER A 1 699 ? 21.508 -10.371 22.987 1.00 76.06 699 SER A C 1
ATOM 5538 O O . SER A 1 699 ? 22.664 -10.671 22.666 1.00 76.06 699 SER A O 1
ATOM 5540 N N . TYR A 1 700 ? 21.156 -10.070 24.233 1.00 75.94 700 TYR A N 1
ATOM 5541 C CA . TYR A 1 700 ? 22.093 -10.090 25.351 1.00 75.94 700 TYR A CA 1
ATOM 5542 C C . TYR A 1 700 ? 21.470 -10.779 26.573 1.00 75.94 700 TYR A C 1
ATOM 5544 O O . TYR A 1 700 ? 20.394 -10.365 27.008 1.00 75.94 700 TYR A O 1
ATOM 5552 N N . PRO A 1 701 ? 22.097 -11.844 27.112 1.00 76.88 701 PRO A N 1
ATOM 5553 C CA . PRO A 1 701 ? 21.656 -12.476 28.346 1.00 76.88 701 PRO A CA 1
ATOM 5554 C C . PRO A 1 701 ? 22.137 -11.683 29.562 1.00 76.88 701 PRO A C 1
ATOM 5556 O O . PRO A 1 701 ? 23.317 -11.357 29.674 1.00 76.88 701 PRO A O 1
ATOM 5559 N N . PHE A 1 702 ? 21.234 -11.420 30.497 1.00 71.75 702 PHE A N 1
ATOM 5560 C CA . PHE A 1 702 ? 21.556 -10.780 31.762 1.00 71.75 702 PHE A CA 1
ATOM 5561 C C . PHE A 1 702 ? 21.841 -11.848 32.828 1.00 71.75 702 PHE A C 1
ATOM 5563 O O . PHE A 1 702 ? 21.023 -12.756 33.007 1.00 71.75 702 PHE A O 1
ATOM 5570 N N . PRO A 1 703 ? 22.988 -11.774 33.528 1.00 64.50 703 PRO A N 1
ATOM 5571 C CA . PRO A 1 703 ? 23.305 -12.677 34.624 1.00 64.50 703 PRO A CA 1
ATOM 5572 C C . PRO A 1 703 ? 22.553 -12.208 35.872 1.00 64.50 703 PRO A C 1
ATOM 5574 O O . PRO A 1 703 ? 23.070 -11.426 36.662 1.00 64.50 703 PRO A O 1
ATOM 5577 N N . VAL A 1 704 ? 21.301 -12.633 36.011 1.00 64.38 704 VAL A N 1
ATOM 5578 C CA . VAL A 1 704 ? 20.454 -12.236 37.138 1.00 64.38 704 VAL A CA 1
ATOM 5579 C C . VAL A 1 704 ? 20.442 -13.351 38.168 1.00 64.38 704 VAL A C 1
ATOM 5581 O O . VAL A 1 704 ? 20.026 -14.472 37.877 1.00 64.38 704 VAL A O 1
ATOM 5584 N N . THR A 1 705 ? 20.880 -13.037 39.381 1.00 54.41 705 THR A N 1
ATOM 5585 C CA . THR A 1 705 ? 20.888 -13.980 40.498 1.00 54.41 705 THR A CA 1
ATOM 5586 C C . THR A 1 705 ? 19.587 -13.824 41.281 1.00 54.41 705 THR A C 1
ATOM 5588 O O . THR A 1 705 ? 19.418 -12.847 41.999 1.00 54.41 705 THR A O 1
ATOM 5591 N N . GLN A 1 706 ? 18.686 -14.799 41.132 1.00 56.34 706 GLN A N 1
ATOM 5592 C CA . GLN A 1 706 ? 17.457 -14.992 41.916 1.00 56.34 706 GLN A CA 1
ATOM 5593 C C . GLN A 1 706 ? 16.423 -13.857 41.853 1.00 56.34 706 GLN A C 1
ATOM 5595 O O . GLN A 1 706 ? 16.452 -12.905 42.627 1.00 56.34 706 GLN A O 1
ATOM 5600 N N . ILE A 1 707 ? 15.403 -14.046 41.017 1.00 55.28 707 ILE A N 1
ATOM 5601 C CA . ILE A 1 707 ? 14.126 -13.347 41.177 1.00 55.28 707 ILE A CA 1
ATOM 5602 C C . ILE A 1 707 ? 13.090 -14.381 41.631 1.00 55.28 707 ILE A C 1
ATOM 5604 O O . ILE A 1 707 ? 12.963 -15.458 41.038 1.00 55.28 707 ILE A O 1
ATOM 5608 N N . SER A 1 708 ? 12.348 -14.060 42.691 1.00 56.53 708 SER A N 1
ATOM 5609 C CA . SER A 1 708 ? 11.243 -14.877 43.194 1.00 56.53 708 SER A CA 1
ATOM 5610 C C . SER A 1 708 ? 10.211 -15.113 42.085 1.00 56.53 708 SER A C 1
ATOM 5612 O O . SER A 1 708 ? 9.606 -14.177 41.571 1.00 56.53 708 SER A O 1
ATOM 5614 N N . GLY A 1 709 ? 10.032 -16.368 41.682 1.00 58.88 709 GLY A N 1
ATOM 5615 C CA . GLY A 1 709 ? 8.935 -16.788 40.813 1.00 58.88 709 GLY A CA 1
ATOM 5616 C C . GLY A 1 709 ? 7.578 -16.685 41.514 1.00 58.88 709 GLY A C 1
ATOM 5617 O O . GLY A 1 709 ? 7.505 -16.624 42.743 1.00 58.88 709 GLY A O 1
ATOM 5618 N N . ARG A 1 710 ? 6.529 -16.600 40.702 1.00 68.25 710 ARG A N 1
ATOM 5619 C CA . ARG A 1 710 ? 5.187 -16.088 41.016 1.00 68.25 710 ARG A CA 1
ATOM 5620 C C . ARG A 1 710 ? 4.183 -17.194 41.296 1.00 68.25 710 ARG A C 1
ATOM 5622 O O . ARG A 1 710 ? 3.190 -16.957 41.973 1.00 68.25 710 ARG A O 1
ATOM 5629 N N . LEU A 1 711 ? 4.429 -18.374 40.741 1.00 71.44 711 LEU A N 1
ATOM 5630 C CA . LEU A 1 711 ? 3.561 -19.522 40.907 1.00 71.44 711 LEU A CA 1
ATOM 5631 C C . LEU A 1 711 ? 3.994 -20.313 42.145 1.00 71.44 711 LEU A C 1
ATOM 5633 O O . LEU A 1 711 ? 5.059 -20.933 42.167 1.00 71.44 711 LEU A O 1
ATOM 5637 N N . ASN A 1 712 ? 3.153 -20.290 43.173 1.00 74.81 712 ASN A N 1
ATOM 5638 C CA . ASN A 1 712 ? 3.262 -21.198 44.303 1.00 74.81 712 ASN A CA 1
ATOM 5639 C C . ASN A 1 712 ? 2.507 -22.483 43.974 1.00 74.81 712 ASN A C 1
ATOM 5641 O O . ASN A 1 712 ? 1.456 -22.454 43.331 1.00 74.81 712 ASN A O 1
ATOM 5645 N N . TYR A 1 713 ? 3.032 -23.614 44.430 1.00 77.56 713 TYR A N 1
ATOM 5646 C CA . TYR A 1 713 ? 2.340 -24.884 44.309 1.00 77.56 713 TYR A CA 1
ATOM 5647 C C . TYR A 1 713 ? 2.364 -25.631 45.636 1.00 77.56 713 TYR A C 1
ATOM 5649 O O . TYR A 1 713 ? 3.365 -25.621 46.352 1.00 77.56 713 TYR A O 1
ATOM 5657 N N . THR A 1 714 ? 1.267 -26.317 45.919 1.00 79.62 714 THR A N 1
ATOM 5658 C CA . THR A 1 714 ? 1.183 -27.319 46.975 1.00 79.62 714 THR A CA 1
ATOM 5659 C C . THR A 1 714 ? 0.805 -28.628 46.307 1.00 79.62 714 THR A C 1
ATOM 5661 O O . THR A 1 714 ? -0.185 -28.685 45.581 1.00 79.62 714 THR A O 1
ATOM 5664 N N . LEU A 1 715 ? 1.614 -29.665 46.508 1.00 78.44 715 LEU A N 1
ATOM 5665 C CA . LEU A 1 715 ? 1.354 -31.002 45.990 1.00 78.44 715 LEU A CA 1
ATOM 5666 C C . LEU A 1 715 ? 1.235 -31.963 47.168 1.00 78.44 715 LEU A C 1
ATOM 5668 O O . LEU A 1 715 ? 2.220 -32.230 47.853 1.00 78.44 715 LEU A O 1
ATOM 5672 N N . GLU A 1 716 ? 0.035 -32.484 47.385 1.00 81.44 716 GLU A N 1
ATOM 5673 C CA . GLU A 1 716 ? -0.216 -33.570 48.328 1.00 81.44 716 GLU A CA 1
ATOM 5674 C C . GLU A 1 716 ? -0.460 -34.871 47.565 1.00 81.44 716 GLU A C 1
ATOM 5676 O O . GLU A 1 716 ? -1.047 -34.877 46.481 1.00 81.44 716 GLU A O 1
ATOM 5681 N N . SER A 1 717 ? -0.039 -35.990 48.138 1.00 78.75 717 SER A N 1
ATOM 5682 C CA . SER A 1 717 ? -0.312 -37.322 47.612 1.00 78.75 717 SER A CA 1
ATOM 5683 C C . SER A 1 717 ? -0.962 -38.184 48.690 1.00 78.75 717 SER A C 1
ATOM 5685 O O . SER A 1 717 ? -0.644 -38.088 49.876 1.00 78.75 717 SER A O 1
ATOM 5687 N N . ARG A 1 718 ? -1.915 -39.027 48.286 1.00 81.38 718 ARG A N 1
ATOM 5688 C CA . ARG A 1 718 ? -2.539 -40.029 49.158 1.00 81.38 718 ARG A CA 1
ATOM 5689 C C . ARG A 1 718 ? -2.642 -41.351 48.417 1.00 81.38 718 ARG A C 1
ATOM 5691 O O . ARG A 1 718 ? -3.295 -41.433 47.376 1.00 81.38 718 ARG A O 1
ATOM 5698 N N . SER A 1 719 ? -2.016 -42.382 48.969 1.00 79.62 719 SER A N 1
ATOM 5699 C CA . SER A 1 719 ? -2.016 -43.733 48.408 1.00 79.62 719 SER A CA 1
ATOM 5700 C C . SER A 1 719 ? -3.073 -44.594 49.113 1.00 79.62 719 SER A C 1
ATOM 5702 O O . SER A 1 719 ? -3.085 -44.702 50.336 1.00 79.62 719 SER A O 1
ATOM 5704 N N . PHE A 1 720 ? -3.990 -45.200 48.352 1.00 78.62 720 PHE A N 1
ATOM 5705 C CA . PHE A 1 720 ? -5.036 -46.093 48.862 1.00 78.62 720 PHE A CA 1
ATOM 5706 C C . PHE A 1 720 ? -5.360 -47.199 47.844 1.00 78.62 720 PHE A C 1
ATOM 5708 O O . PHE A 1 720 ? -5.626 -46.926 46.674 1.00 78.62 720 PHE A O 1
ATOM 5715 N N . LEU A 1 721 ? -5.348 -48.465 48.286 1.00 77.75 721 LEU A N 1
ATOM 5716 C CA . LEU A 1 721 ? -5.686 -49.649 47.473 1.00 77.75 721 LEU A CA 1
ATOM 5717 C C . LEU A 1 721 ? -4.979 -49.712 46.097 1.00 77.75 721 LEU A C 1
ATOM 5719 O O . LEU A 1 721 ? -5.603 -49.996 45.075 1.00 77.75 721 LEU A O 1
ATOM 5723 N N . GLY A 1 722 ? -3.666 -49.455 46.059 1.00 76.75 722 GLY A N 1
ATOM 5724 C CA . GLY A 1 722 ? -2.856 -49.545 44.831 1.00 76.75 722 GLY A CA 1
ATOM 5725 C C . GLY A 1 722 ? -3.078 -48.407 43.826 1.00 76.75 722 GLY A C 1
ATOM 5726 O O . GLY A 1 722 ? -2.664 -48.516 42.665 1.00 76.75 722 GLY A O 1
ATOM 5727 N N . ARG A 1 723 ? -3.731 -47.324 44.259 1.00 82.94 723 ARG A N 1
ATOM 5728 C CA . ARG A 1 723 ? -3.876 -46.064 43.528 1.00 82.94 723 ARG A CA 1
ATOM 5729 C C . ARG A 1 723 ? -3.311 -44.925 44.363 1.00 82.94 723 ARG A C 1
ATOM 5731 O O . ARG A 1 723 ? -3.455 -44.928 45.583 1.00 82.94 723 ARG A O 1
ATOM 5738 N N . THR A 1 724 ? -2.728 -43.942 43.697 1.00 82.44 724 THR A N 1
ATOM 5739 C CA . THR A 1 724 ? -2.204 -42.732 44.327 1.00 82.44 724 THR A CA 1
ATOM 5740 C C . THR A 1 724 ? -2.930 -41.535 43.735 1.00 82.44 724 THR A C 1
ATOM 5742 O O . THR A 1 724 ? -2.908 -41.325 42.520 1.00 82.44 724 THR A O 1
ATOM 5745 N N . THR A 1 725 ? -3.627 -40.789 44.589 1.00 85.25 725 THR A N 1
ATOM 5746 C CA . THR A 1 725 ? -4.295 -39.538 44.225 1.00 85.25 725 THR A CA 1
ATOM 5747 C C . THR A 1 725 ? -3.378 -38.377 44.564 1.00 85.25 725 THR A C 1
ATOM 5749 O O . THR A 1 725 ? -2.915 -38.265 45.698 1.00 85.25 725 THR A O 1
ATOM 5752 N N . TYR A 1 726 ? -3.134 -37.523 43.579 1.00 84.75 726 TYR A N 1
ATOM 5753 C CA . TYR A 1 726 ? -2.375 -36.289 43.708 1.00 84.75 726 TYR A CA 1
ATOM 5754 C C . TYR A 1 726 ? -3.343 -35.114 43.773 1.00 84.75 726 TYR A C 1
ATOM 5756 O O . TYR A 1 726 ? -4.232 -35.025 42.929 1.00 84.75 726 TYR A O 1
ATOM 5764 N N . SER A 1 727 ? -3.159 -34.226 44.747 1.00 85.75 727 SER A N 1
ATOM 5765 C CA . SER A 1 727 ? -3.863 -32.948 44.853 1.00 85.75 727 SER A CA 1
ATOM 5766 C C . SER A 1 727 ? -2.847 -31.831 44.633 1.00 85.75 727 SER A C 1
ATOM 5768 O O . SER A 1 727 ? -1.981 -31.587 45.474 1.00 85.75 727 SER A O 1
ATOM 5770 N N . LEU A 1 728 ? -2.898 -31.223 43.447 1.00 84.88 728 LEU A N 1
ATOM 5771 C CA . LEU A 1 728 ? -2.045 -30.114 43.036 1.00 84.88 728 LEU A CA 1
ATOM 5772 C C . LEU A 1 728 ? -2.848 -28.814 43.121 1.00 84.88 728 LEU A C 1
ATOM 5774 O O . LEU A 1 728 ? -3.789 -28.602 42.355 1.00 84.88 728 LEU A O 1
ATOM 5778 N N . VAL A 1 729 ? -2.441 -27.929 44.022 1.00 84.56 729 VAL A N 1
ATOM 5779 C CA . VAL A 1 729 ? -2.990 -26.579 44.167 1.00 84.56 729 VAL A CA 1
ATOM 5780 C C . VAL A 1 729 ? -1.967 -25.596 43.622 1.00 84.56 729 VAL A C 1
ATOM 5782 O O . VAL A 1 729 ? -0.856 -25.519 44.142 1.00 84.56 729 VAL A O 1
ATOM 5785 N N . LEU A 1 730 ? -2.326 -24.857 42.573 1.00 84.94 730 LEU A N 1
ATOM 5786 C CA . LEU A 1 730 ? -1.486 -23.817 41.979 1.00 84.94 730 LEU A 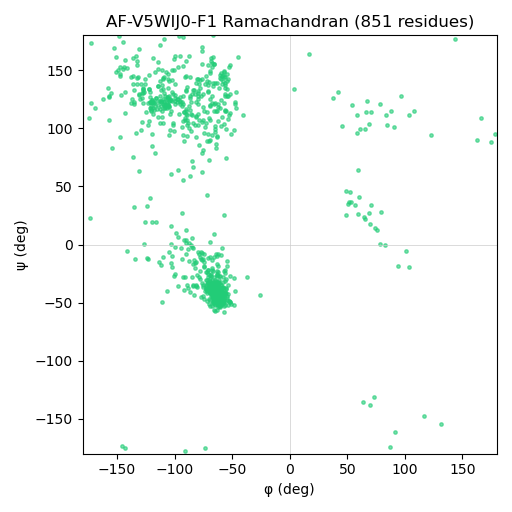CA 1
ATOM 5787 C C . LEU A 1 730 ? -2.043 -22.443 42.312 1.00 84.94 730 LEU A C 1
ATOM 5789 O O . LEU A 1 730 ? -3.162 -22.120 41.923 1.00 84.94 730 LEU A O 1
ATOM 5793 N N . ASP A 1 731 ? -1.251 -21.622 42.986 1.00 82.44 731 ASP A N 1
ATOM 5794 C CA . ASP A 1 731 ? -1.620 -20.255 43.324 1.00 82.44 731 ASP A CA 1
ATOM 5795 C C . ASP A 1 731 ? -0.696 -19.262 42.615 1.00 82.44 731 ASP A C 1
ATOM 5797 O O . ASP A 1 731 ? 0.515 -19.235 42.832 1.00 82.44 731 ASP A O 1
ATOM 5801 N N . SER A 1 732 ? -1.289 -18.449 41.744 1.00 74.75 732 SER A N 1
ATOM 5802 C CA . SER A 1 732 ? -0.621 -17.347 41.043 1.00 74.75 732 SER A CA 1
ATOM 5803 C C . SER A 1 732 ? -0.596 -16.035 41.848 1.00 74.75 732 SER A C 1
ATOM 5805 O O . SER A 1 732 ? -0.028 -15.042 41.393 1.00 74.75 732 SER A O 1
ATOM 5807 N N . GLY A 1 733 ? -1.170 -16.015 43.058 1.00 73.12 733 GLY A N 1
ATOM 5808 C CA . GLY A 1 733 ? -1.163 -14.856 43.946 1.00 73.12 733 GLY A CA 1
ATOM 5809 C C . GLY A 1 733 ? -2.038 -13.703 43.439 1.00 73.12 733 GLY A C 1
ATOM 5810 O O . GLY A 1 733 ? -3.161 -13.906 42.976 1.00 73.12 733 GLY A O 1
ATOM 5811 N N . SER A 1 734 ? -1.544 -12.466 43.556 1.00 63.25 734 SER A N 1
ATOM 5812 C CA . SER A 1 734 ? -2.286 -11.246 43.192 1.00 63.25 734 SER A CA 1
ATOM 5813 C C . SER A 1 734 ? -2.410 -11.007 41.681 1.00 63.25 734 SER A C 1
ATOM 5815 O O . SER A 1 734 ? -3.285 -10.252 41.256 1.00 63.25 734 SER A O 1
ATOM 5817 N N . GLU A 1 735 ? -1.576 -11.652 40.862 1.00 66.31 735 GLU A N 1
ATOM 5818 C CA . GLU A 1 735 ? -1.585 -11.529 39.402 1.00 66.31 735 GLU A CA 1
ATOM 5819 C C . GLU A 1 735 ? -2.017 -12.837 38.754 1.00 66.31 735 GLU A C 1
ATOM 5821 O O . GLU A 1 735 ? -1.335 -13.853 38.848 1.00 66.31 735 GLU A O 1
ATOM 5826 N N . ARG A 1 736 ? -3.150 -12.810 38.049 1.00 73.44 736 ARG A N 1
ATOM 5827 C CA . ARG A 1 736 ? -3.672 -14.008 37.387 1.00 73.44 736 ARG A CA 1
ATOM 5828 C C . ARG A 1 736 ? -2.808 -14.383 36.184 1.00 73.44 736 ARG A C 1
ATOM 5830 O O . ARG A 1 736 ? -2.537 -13.538 35.330 1.00 73.44 736 ARG A O 1
ATOM 5837 N N . ALA A 1 737 ? -2.429 -15.656 36.100 1.00 73.94 737 ALA A N 1
ATOM 5838 C CA . ALA A 1 737 ? -1.823 -16.215 34.897 1.00 73.94 737 ALA A CA 1
ATOM 5839 C C . ALA A 1 737 ? -2.822 -16.167 33.728 1.00 73.94 737 ALA A C 1
ATOM 5841 O O . ALA A 1 737 ? -4.005 -16.462 33.896 1.00 73.94 737 ALA A O 1
ATOM 5842 N N . GLU A 1 738 ? -2.341 -15.822 32.536 1.00 77.19 738 GLU A N 1
ATOM 5843 C CA . GLU A 1 738 ? -3.131 -15.814 31.302 1.00 77.19 738 GLU A CA 1
ATOM 5844 C C . GLU A 1 738 ? -3.361 -17.240 30.794 1.00 77.19 738 GLU A C 1
ATOM 5846 O O . GLU A 1 738 ? -4.432 -17.573 30.291 1.00 77.19 738 GLU A O 1
ATOM 5851 N N . SER A 1 739 ? -2.381 -18.126 30.975 1.00 80.25 739 SER A N 1
ATOM 5852 C CA . SER A 1 739 ? -2.566 -19.562 30.758 1.00 80.25 739 SER A CA 1
ATOM 5853 C C . SER A 1 739 ? -1.637 -20.374 31.656 1.00 80.25 739 SER A C 1
ATOM 5855 O O . SER A 1 739 ? -0.538 -19.932 31.980 1.00 80.25 739 SER A O 1
ATOM 5857 N N . ILE A 1 740 ? -2.070 -21.568 32.068 1.00 82.94 740 ILE A N 1
ATOM 5858 C CA . ILE A 1 740 ? -1.243 -22.509 32.839 1.00 82.94 740 ILE A CA 1
ATOM 5859 C C . ILE A 1 740 ? -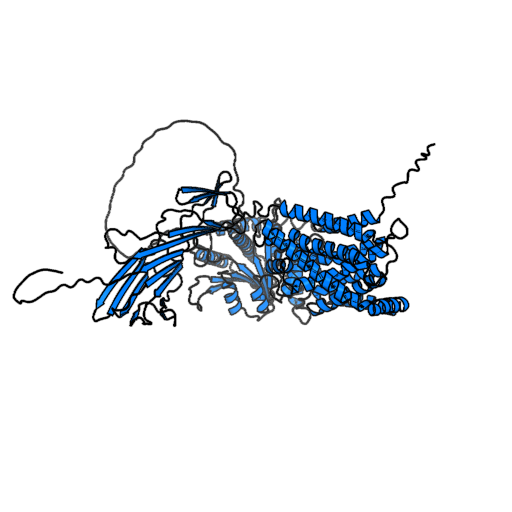1.291 -23.858 32.133 1.00 82.94 740 ILE A C 1
ATOM 5861 O O . ILE A 1 740 ? -2.274 -24.571 32.230 1.00 82.94 740 ILE A O 1
ATOM 5865 N N . ARG A 1 741 ? -0.241 -24.264 31.435 1.00 84.25 741 ARG A N 1
ATOM 5866 C CA . ARG A 1 741 ? -0.174 -25.595 30.832 1.00 84.25 741 ARG A CA 1
ATOM 5867 C C . ARG A 1 741 ? 0.395 -26.592 31.835 1.00 84.25 741 ARG A C 1
ATOM 5869 O O . ARG A 1 741 ? 1.545 -26.458 32.234 1.00 84.25 741 ARG A O 1
ATOM 5876 N N . ILE A 1 742 ? -0.386 -27.614 32.179 1.00 86.62 742 ILE A N 1
ATOM 5877 C CA . ILE A 1 742 ? 0.044 -28.716 33.052 1.00 86.62 742 ILE A CA 1
ATOM 5878 C C . ILE A 1 742 ? 0.197 -29.974 32.197 1.00 86.62 742 ILE A C 1
ATOM 5880 O O . ILE A 1 742 ? -0.771 -30.451 31.594 1.00 86.62 742 ILE A O 1
ATOM 5884 N N . SER A 1 743 ? 1.419 -30.496 32.135 1.00 86.44 743 SER A N 1
ATOM 5885 C CA . SER A 1 743 ? 1.762 -31.712 31.396 1.00 86.44 743 SER A CA 1
ATOM 5886 C C . SER A 1 743 ? 2.367 -32.729 32.351 1.00 86.44 743 SER A C 1
ATOM 5888 O O . SER A 1 743 ? 3.217 -32.401 33.174 1.00 86.44 743 SER A O 1
ATOM 5890 N N . LEU A 1 744 ? 1.915 -33.969 32.250 1.00 85.06 744 LEU A N 1
ATOM 5891 C CA . LEU A 1 744 ? 2.351 -35.069 33.088 1.00 85.06 744 LEU A CA 1
ATOM 5892 C C . LEU A 1 744 ? 3.000 -36.132 32.205 1.00 85.06 744 LEU A C 1
ATOM 5894 O O . LEU A 1 744 ? 2.379 -36.643 31.276 1.00 85.06 744 LEU A O 1
ATOM 5898 N N . PHE A 1 745 ? 4.259 -36.444 32.488 1.00 81.81 745 PHE A N 1
ATOM 5899 C CA . PHE A 1 745 ? 5.041 -37.438 31.765 1.00 81.81 745 PHE A CA 1
ATOM 5900 C C . PHE A 1 745 ? 5.171 -38.694 32.614 1.00 81.81 745 PHE A C 1
ATOM 5902 O O . PHE A 1 745 ? 5.600 -38.634 33.766 1.00 81.81 745 PHE A O 1
ATOM 5909 N N . THR A 1 746 ? 4.807 -39.835 32.042 1.00 77.75 746 THR A N 1
ATOM 5910 C CA . THR A 1 746 ? 4.843 -41.143 32.707 1.00 77.75 746 THR A CA 1
ATOM 5911 C C . THR A 1 746 ? 5.824 -42.070 32.000 1.00 77.75 746 THR A C 1
ATOM 5913 O O . THR A 1 746 ? 6.031 -41.974 30.793 1.00 77.75 746 THR A O 1
ATOM 5916 N N . SER A 1 747 ? 6.457 -42.968 32.758 1.00 70.44 747 SER A N 1
ATOM 5917 C CA . SER A 1 747 ? 7.364 -43.989 32.214 1.00 70.44 747 SER A CA 1
ATOM 5918 C C . SER A 1 747 ? 6.635 -45.136 31.505 1.00 70.44 747 SER A C 1
ATOM 5920 O O . SER A 1 747 ? 7.248 -45.856 30.721 1.00 70.44 747 SER A O 1
ATOM 5922 N N . GLU A 1 748 ? 5.343 -45.312 31.785 1.00 69.69 748 GLU A N 1
ATOM 5923 C CA . GLU A 1 748 ? 4.457 -46.306 31.179 1.00 69.69 748 GLU A CA 1
ATOM 5924 C C . GLU A 1 748 ? 3.233 -45.586 30.604 1.00 69.69 748 GLU A C 1
ATOM 5926 O O . GLU A 1 748 ? 2.688 -44.713 31.279 1.00 69.69 748 GLU A O 1
ATOM 5931 N N . ASP A 1 749 ? 2.777 -45.964 29.402 1.00 66.31 749 ASP A N 1
ATOM 5932 C CA . ASP A 1 749 ? 1.572 -45.410 28.763 1.00 66.31 749 ASP A CA 1
ATOM 5933 C C . ASP A 1 749 ? 0.317 -45.760 29.591 1.00 66.31 749 ASP A C 1
ATOM 5935 O O . ASP A 1 749 ? -0.387 -46.740 29.340 1.00 66.31 749 ASP A O 1
ATOM 5939 N N . THR A 1 750 ? 0.051 -44.963 30.622 1.00 70.50 750 THR A N 1
ATOM 5940 C CA . THR A 1 750 ? -1.025 -45.165 31.594 1.00 70.50 750 THR A CA 1
ATOM 5941 C C . THR A 1 750 ? -1.928 -43.941 31.600 1.00 70.50 750 THR A C 1
ATOM 5943 O O . THR A 1 750 ? -1.455 -42.811 31.601 1.00 70.50 750 THR A O 1
ATOM 5946 N N . SER A 1 751 ? -3.244 -44.153 31.560 1.00 76.69 751 SER A N 1
ATOM 5947 C CA . SER A 1 751 ? -4.230 -43.069 31.637 1.00 76.69 751 SER A CA 1
ATOM 5948 C C . SER A 1 751 ? -4.608 -42.808 33.100 1.00 76.69 751 SER A C 1
ATOM 5950 O O . SER A 1 751 ? -4.719 -43.778 33.856 1.00 76.69 751 SER A O 1
ATOM 5952 N N . PRO A 1 752 ? -4.869 -41.551 33.509 1.00 82.88 752 PRO A N 1
ATOM 5953 C CA . PRO A 1 752 ? -5.437 -41.261 34.821 1.00 82.88 752 PRO A CA 1
ATOM 5954 C C . PRO A 1 752 ? -6.762 -42.002 35.018 1.00 82.88 752 PRO A C 1
ATOM 5956 O O . PRO A 1 752 ? -7.608 -42.011 34.120 1.00 82.88 752 PRO A O 1
ATOM 5959 N N . TYR A 1 753 ? -6.942 -42.614 36.190 1.00 83.56 753 TYR A N 1
ATOM 5960 C CA . TYR A 1 753 ? -8.209 -43.245 36.573 1.00 83.56 753 TYR A CA 1
ATOM 5961 C C . TYR A 1 753 ? -9.308 -42.209 36.785 1.00 83.56 753 TYR A C 1
ATOM 5963 O O . TYR A 1 753 ? -10.466 -42.470 36.469 1.00 83.56 753 TYR A O 1
ATOM 5971 N N . ASP A 1 754 ? -8.922 -41.061 37.333 1.00 85.12 754 ASP A N 1
ATOM 5972 C CA . ASP A 1 754 ? -9.793 -39.926 37.591 1.00 85.12 754 ASP A CA 1
ATOM 5973 C C . ASP A 1 754 ? -8.982 -38.630 37.485 1.00 85.12 754 ASP A C 1
ATOM 5975 O O . ASP A 1 754 ? -7.766 -38.639 37.717 1.00 85.12 754 ASP A O 1
ATOM 5979 N N . ALA A 1 755 ? -9.641 -37.544 37.089 1.00 87.62 755 ALA A N 1
ATOM 5980 C CA . ALA A 1 755 ? -9.056 -36.214 36.973 1.00 87.62 755 ALA A CA 1
ATOM 5981 C C . ALA A 1 755 ? -10.138 -35.126 37.042 1.00 87.62 755 ALA A C 1
ATOM 5983 O O . ALA A 1 755 ? -11.142 -35.198 36.334 1.00 87.62 755 ALA A O 1
ATOM 5984 N N . THR A 1 756 ? -9.902 -34.065 37.819 1.00 86.69 756 THR A N 1
ATOM 5985 C CA . THR A 1 756 ? -10.840 -32.929 37.930 1.00 86.69 756 THR A CA 1
ATOM 5986 C C . THR A 1 756 ? -10.918 -32.097 36.646 1.00 86.69 756 THR A C 1
ATOM 5988 O O . THR A 1 756 ? -11.930 -31.449 36.387 1.00 86.69 756 THR A O 1
ATOM 5991 N N . LEU A 1 757 ? -9.850 -32.101 35.838 1.00 86.38 757 LEU A N 1
ATOM 5992 C CA . LEU A 1 757 ? -9.785 -31.397 34.559 1.00 86.38 757 LEU A CA 1
ATOM 5993 C C . LEU A 1 757 ? -9.807 -32.380 33.381 1.00 86.38 757 LEU A C 1
ATOM 5995 O O . LEU A 1 757 ? -9.180 -33.443 33.455 1.00 86.38 757 LEU A O 1
ATOM 5999 N N . PRO A 1 758 ? -10.457 -32.015 32.259 1.00 86.44 758 PRO A N 1
ATOM 6000 C CA . PRO A 1 758 ? -10.373 -32.802 31.037 1.00 86.44 758 PRO A CA 1
ATOM 6001 C C . PRO A 1 758 ? -8.915 -32.898 30.576 1.00 86.44 758 PRO A C 1
ATOM 6003 O O . PRO A 1 758 ? -8.159 -31.935 30.680 1.00 86.44 758 PRO A O 1
ATOM 6006 N N . TYR A 1 759 ? -8.510 -34.050 30.048 1.00 86.00 759 TYR A N 1
ATOM 6007 C CA . TYR A 1 759 ? -7.132 -34.287 29.617 1.00 86.00 759 TYR A CA 1
ATOM 6008 C C . TYR A 1 759 ? -7.064 -34.927 28.231 1.00 86.00 759 TYR A C 1
ATOM 6010 O O . TYR A 1 759 ? -8.008 -35.563 27.759 1.00 86.00 759 TYR A O 1
ATOM 6018 N N . ARG A 1 760 ? -5.917 -34.764 27.569 1.00 84.75 760 ARG A N 1
ATOM 6019 C CA . ARG A 1 760 ? -5.592 -35.413 26.298 1.00 84.75 760 ARG A CA 1
ATOM 6020 C C . ARG A 1 760 ? -4.331 -36.251 26.457 1.00 84.75 760 ARG A C 1
ATOM 6022 O O . ARG A 1 760 ? -3.295 -35.738 26.871 1.00 84.75 760 ARG A O 1
ATOM 6029 N N . PHE A 1 761 ? -4.420 -37.520 26.074 1.00 80.69 761 PHE A N 1
ATOM 6030 C CA . PHE A 1 761 ? -3.271 -38.416 25.996 1.00 80.69 761 PHE A CA 1
ATOM 6031 C C . PHE A 1 761 ? -2.588 -38.272 24.630 1.00 80.69 761 PHE A C 1
ATOM 6033 O O . PHE A 1 761 ? -3.247 -38.380 23.590 1.00 80.69 761 PHE A O 1
ATOM 6040 N N . ILE A 1 762 ? -1.283 -38.004 24.612 1.00 77.50 762 ILE A N 1
ATOM 6041 C CA . ILE A 1 762 ? -0.492 -37.889 23.382 1.00 77.50 762 ILE A CA 1
ATOM 6042 C C . ILE A 1 762 ? 0.278 -39.200 23.186 1.00 77.50 762 ILE A C 1
ATOM 6044 O O . ILE A 1 762 ? 1.346 -39.422 23.757 1.00 77.50 762 ILE A O 1
ATOM 6048 N N . THR A 1 763 ? -0.283 -40.080 22.355 1.00 60.25 763 THR A N 1
ATOM 6049 C CA . THR A 1 763 ? 0.283 -41.395 22.018 1.00 60.25 763 THR A CA 1
ATOM 6050 C C . THR A 1 763 ? 1.707 -41.284 21.460 1.00 60.25 763 THR A C 1
ATOM 6052 O O . THR A 1 763 ? 1.937 -40.546 20.500 1.00 60.25 763 THR A O 1
ATOM 6055 N N . GLY A 1 764 ? 2.648 -42.041 22.040 1.00 61.78 764 GLY A N 1
ATOM 6056 C CA . GLY A 1 764 ? 4.051 -42.128 21.608 1.00 61.78 764 GLY A CA 1
ATOM 6057 C C . GLY A 1 764 ? 5.058 -41.314 22.432 1.00 61.78 764 GLY A C 1
ATOM 6058 O O . GLY A 1 764 ? 6.256 -41.425 22.178 1.00 61.78 764 GLY A O 1
ATOM 6059 N N . ARG A 1 765 ? 4.605 -40.506 23.404 1.00 62.41 765 ARG A N 1
ATOM 6060 C CA . ARG A 1 765 ? 5.475 -39.727 24.312 1.00 62.41 765 ARG A CA 1
ATOM 6061 C C . ARG A 1 765 ? 5.191 -39.933 25.808 1.00 62.41 765 ARG A C 1
ATOM 6063 O O . ARG A 1 765 ? 5.854 -39.290 26.614 1.00 62.41 765 ARG A O 1
ATOM 6070 N N . GLY A 1 766 ? 4.222 -40.779 26.178 1.00 72.75 766 GLY A N 1
ATOM 6071 C CA . GLY A 1 766 ? 3.814 -40.965 27.578 1.00 72.75 766 GLY A CA 1
ATOM 6072 C C . GLY A 1 766 ? 3.320 -39.676 28.253 1.00 72.75 766 GLY A C 1
ATOM 6073 O O . GLY A 1 766 ? 3.466 -39.527 29.466 1.00 72.75 766 GLY A O 1
ATOM 6074 N N . GLU A 1 767 ? 2.798 -38.722 27.467 1.00 83.38 767 GLU A N 1
ATOM 6075 C CA . GLU A 1 767 ? 2.408 -37.377 27.911 1.00 83.38 767 GLU A CA 1
ATOM 6076 C C . GLU A 1 767 ? 0.882 -37.269 28.063 1.00 83.38 767 GLU A C 1
ATOM 6078 O O . GLU A 1 767 ? 0.119 -37.481 27.113 1.00 83.38 767 GLU A O 1
ATOM 6083 N N . ILE A 1 768 ? 0.446 -36.872 29.257 1.00 84.44 768 ILE A N 1
ATOM 6084 C CA . ILE A 1 768 ? -0.926 -36.490 29.586 1.00 84.44 768 ILE A CA 1
ATOM 6085 C C . ILE A 1 768 ? -0.966 -34.972 29.733 1.00 84.44 768 ILE A C 1
ATOM 6087 O O . ILE A 1 768 ? -0.293 -34.407 30.592 1.00 84.44 768 ILE A O 1
ATOM 6091 N N . ARG A 1 769 ? -1.779 -34.302 28.917 1.00 86.38 769 ARG A N 1
ATOM 6092 C CA . ARG A 1 769 ? -1.950 -32.848 28.983 1.00 86.38 769 ARG A CA 1
ATOM 6093 C C . ARG A 1 769 ? -3.323 -32.494 29.526 1.00 86.38 769 ARG A C 1
ATOM 6095 O O . ARG A 1 769 ? -4.325 -32.843 28.900 1.00 86.38 769 ARG A O 1
ATOM 6102 N N . PHE A 1 770 ? -3.367 -31.777 30.643 1.00 86.75 770 PHE A N 1
ATOM 6103 C CA . PHE A 1 770 ? -4.618 -31.260 31.192 1.00 86.75 770 PHE A CA 1
ATOM 6104 C C . PHE A 1 770 ? -5.056 -30.013 30.419 1.00 86.75 770 PHE A C 1
ATOM 6106 O O . PHE A 1 770 ? -4.238 -29.176 30.034 1.00 86.75 770 PHE A O 1
ATOM 6113 N N . LEU A 1 771 ? -6.353 -29.925 30.144 1.00 81.50 771 LEU A N 1
ATOM 6114 C CA . LEU A 1 771 ? -6.982 -28.854 29.388 1.00 81.50 771 LEU A CA 1
ATOM 6115 C C . LEU A 1 771 ? -7.656 -27.900 30.373 1.00 81.50 771 LEU A C 1
ATOM 6117 O O . LEU A 1 771 ? -8.741 -28.167 30.885 1.00 81.50 771 LEU A O 1
ATOM 6121 N N . ASN A 1 772 ? -7.008 -26.770 30.613 1.00 77.38 772 ASN A N 1
ATOM 6122 C CA . ASN A 1 772 ? -7.617 -25.591 31.205 1.00 77.38 772 ASN A CA 1
ATOM 6123 C C . ASN A 1 772 ? -7.709 -24.483 30.145 1.00 77.38 772 ASN A C 1
ATOM 6125 O O . ASN A 1 772 ? -6.947 -24.448 29.178 1.00 77.38 772 ASN A O 1
ATOM 6129 N N . GLY A 1 773 ? -8.716 -23.622 30.277 1.00 69.44 773 GLY A N 1
ATOM 6130 C CA . GLY A 1 773 ? -8.901 -22.487 29.376 1.00 69.44 773 GLY A CA 1
ATOM 6131 C C . GLY A 1 773 ? -7.882 -21.366 29.611 1.00 69.44 773 GLY A C 1
ATOM 6132 O O . GLY A 1 773 ? -6.984 -21.467 30.446 1.00 69.44 773 GLY A O 1
ATOM 6133 N N . ILE A 1 774 ? -8.066 -20.270 28.879 1.00 66.31 774 ILE A N 1
ATOM 6134 C CA . ILE A 1 774 ? -7.359 -18.999 29.089 1.00 66.31 774 ILE A CA 1
ATOM 6135 C C . ILE A 1 774 ? -7.912 -18.348 30.375 1.00 66.31 774 ILE A C 1
ATOM 6137 O O . ILE A 1 774 ? -9.116 -18.413 30.619 1.00 66.31 774 ILE A O 1
ATOM 6141 N N . ASN A 1 775 ? -7.052 -17.729 31.189 1.00 69.38 775 ASN A N 1
ATOM 6142 C CA . ASN A 1 775 ? -7.318 -17.191 32.533 1.00 69.38 775 ASN A CA 1
ATOM 6143 C C . ASN A 1 775 ? -7.807 -18.244 33.550 1.00 69.38 775 ASN A C 1
ATOM 6145 O O . ASN A 1 775 ? -8.944 -18.155 34.029 1.00 69.38 775 ASN A O 1
ATOM 6149 N N . PRO A 1 776 ? -6.979 -19.247 33.903 1.00 80.69 776 PRO A N 1
ATOM 6150 C CA . PRO A 1 776 ? -7.335 -20.216 34.934 1.00 80.69 776 PRO A CA 1
ATOM 6151 C C . PRO A 1 776 ? -7.649 -19.538 36.285 1.00 80.69 776 PRO A C 1
ATOM 6153 O O . PRO A 1 776 ? -7.082 -18.488 36.603 1.00 80.69 776 PRO A O 1
ATOM 6156 N N . PRO A 1 777 ? -8.547 -20.125 37.099 1.00 80.75 777 PRO A N 1
ATOM 6157 C CA . PRO A 1 777 ? -8.798 -19.642 38.455 1.00 80.75 777 PRO A CA 1
ATOM 6158 C C . PRO A 1 777 ? -7.514 -19.695 39.297 1.00 80.75 777 PRO A C 1
ATOM 6160 O O . PRO A 1 777 ? -6.695 -20.587 39.109 1.00 80.75 777 PRO A O 1
ATOM 6163 N N . SER A 1 778 ? -7.352 -18.757 40.234 1.00 79.38 778 SER A N 1
ATOM 6164 C CA . SER A 1 778 ? -6.298 -18.791 41.260 1.00 79.38 778 SER A CA 1
ATOM 6165 C C . SER A 1 778 ? -6.979 -18.839 42.633 1.00 79.38 778 SER A C 1
ATOM 6167 O O . SER A 1 778 ? -7.721 -17.899 42.935 1.00 79.38 778 SER A O 1
ATOM 6169 N N . PRO A 1 779 ? -6.789 -19.898 43.441 1.00 84.00 779 PRO A N 1
ATOM 6170 C CA . PRO A 1 779 ? -5.980 -21.082 43.146 1.00 84.00 779 PRO A CA 1
ATOM 6171 C C . PRO A 1 779 ? -6.632 -22.025 42.112 1.00 84.00 779 PRO A C 1
ATOM 6173 O O . PRO A 1 779 ? -7.853 -22.196 42.083 1.00 84.00 779 PRO A O 1
ATOM 6176 N N . LEU A 1 780 ? -5.808 -22.653 41.268 1.00 86.00 780 LEU A N 1
ATOM 6177 C CA . LEU A 1 780 ? -6.194 -23.731 40.357 1.00 86.00 780 LEU A CA 1
ATOM 6178 C C . LEU A 1 780 ? -5.976 -25.068 41.064 1.00 86.00 780 LEU A C 1
ATOM 6180 O O . LEU A 1 780 ? -4.838 -25.460 41.319 1.00 86.00 780 LEU A O 1
ATOM 6184 N N . ASN A 1 781 ? -7.070 -25.779 41.327 1.00 87.25 781 ASN A N 1
ATOM 6185 C CA . ASN A 1 781 ? -7.037 -27.093 41.958 1.00 87.25 781 ASN A CA 1
ATOM 6186 C C . ASN A 1 781 ? -7.138 -28.180 40.887 1.00 87.25 781 ASN A C 1
ATOM 6188 O O . ASN A 1 781 ? -8.103 -28.220 40.120 1.00 87.25 781 ASN A O 1
ATOM 6192 N N . LEU A 1 782 ? -6.147 -29.060 40.847 1.00 87.62 782 LEU A N 1
ATOM 6193 C CA . LEU A 1 782 ? -6.116 -30.227 39.984 1.00 87.62 782 LEU A CA 1
ATOM 6194 C C . LEU A 1 782 ? -5.908 -31.466 40.851 1.00 87.62 782 LEU A C 1
ATOM 6196 O O . LEU A 1 782 ? -4.833 -31.661 41.414 1.00 87.62 782 LEU A O 1
ATOM 6200 N N . GLU A 1 783 ? -6.915 -32.332 40.901 1.00 88.31 783 GLU A N 1
ATOM 6201 C CA . GLU A 1 783 ? -6.775 -33.666 41.471 1.00 88.31 783 GLU A CA 1
ATOM 6202 C C . GLU A 1 783 ? -6.747 -34.704 40.357 1.00 88.31 783 GLU A C 1
ATOM 6204 O O . GLU A 1 783 ? -7.539 -34.639 39.414 1.00 88.31 783 GLU A O 1
ATOM 6209 N N . PHE A 1 784 ? -5.820 -35.654 40.440 1.00 88.31 784 PHE A N 1
ATOM 6210 C CA . PHE A 1 784 ? -5.745 -36.765 39.497 1.00 88.31 784 PHE A CA 1
ATOM 6211 C C . PHE A 1 784 ? -5.227 -38.034 40.168 1.00 88.31 784 PHE A C 1
ATOM 6213 O O . PHE A 1 784 ? -4.386 -37.990 41.066 1.00 88.31 784 PHE A O 1
ATOM 6220 N N . THR A 1 785 ? -5.713 -39.186 39.708 1.00 86.75 785 THR A N 1
ATOM 6221 C CA . THR A 1 785 ? -5.382 -40.491 40.293 1.00 86.75 785 THR A CA 1
ATOM 6222 C C . THR A 1 785 ? -4.639 -41.369 39.294 1.00 86.75 785 THR A C 1
ATOM 6224 O O . THR A 1 785 ? -5.135 -41.646 38.200 1.00 86.75 785 THR A O 1
ATOM 6227 N N . LEU A 1 786 ? -3.470 -41.870 39.698 1.00 86.12 786 LEU A N 1
ATOM 6228 C CA . LEU A 1 786 ? -2.628 -42.778 38.915 1.00 86.12 786 LEU A CA 1
ATOM 6229 C C . LEU A 1 786 ? -2.440 -44.126 39.638 1.00 86.12 786 LEU A C 1
ATOM 6231 O O . LEU A 1 786 ? -2.661 -44.221 40.848 1.00 86.12 786 LEU A O 1
ATOM 6235 N N . PRO A 1 787 ? -2.044 -45.200 38.929 1.00 83.75 787 PRO A N 1
ATOM 6236 C CA . PRO A 1 787 ? -1.585 -46.430 39.576 1.00 83.75 787 PRO A CA 1
ATOM 6237 C C . PRO A 1 787 ? -0.379 -46.152 40.488 1.00 83.75 787 PRO A C 1
ATOM 6239 O O . PRO A 1 787 ? 0.541 -45.458 40.060 1.00 83.75 787 PRO A O 1
ATOM 6242 N N . SER A 1 788 ? -0.315 -46.745 41.686 1.00 76.50 788 SER A N 1
ATOM 6243 C CA . SER A 1 788 ? 0.759 -46.463 42.668 1.00 76.50 788 SER A CA 1
ATOM 6244 C C . SER A 1 788 ? 2.180 -46.833 42.223 1.00 76.50 788 SER A C 1
ATOM 6246 O O . SER A 1 788 ? 3.142 -46.491 42.890 1.00 76.50 788 SER A O 1
ATOM 6248 N N . ARG A 1 789 ? 2.347 -47.544 41.102 1.00 72.25 789 ARG A N 1
ATOM 6249 C CA . ARG A 1 789 ? 3.671 -47.851 40.526 1.00 72.25 789 ARG A CA 1
ATOM 6250 C C . ARG A 1 789 ? 4.162 -46.792 39.536 1.00 72.25 789 ARG A C 1
ATOM 6252 O O . ARG A 1 789 ? 5.298 -46.868 39.075 1.00 72.25 789 ARG A O 1
ATOM 6259 N N . THR A 1 790 ? 3.304 -45.841 39.178 1.00 72.25 790 THR A N 1
ATOM 6260 C CA . THR A 1 790 ? 3.592 -44.829 38.160 1.00 72.25 790 THR A CA 1
ATOM 6261 C C . THR A 1 790 ? 4.348 -43.680 38.804 1.00 72.25 790 THR A C 1
ATOM 6263 O O . THR A 1 790 ? 3.897 -43.136 39.806 1.00 72.25 790 THR A O 1
ATOM 6266 N N . ARG A 1 791 ? 5.475 -43.282 38.212 1.00 72.94 791 ARG A N 1
ATOM 6267 C CA . ARG A 1 791 ? 6.262 -42.128 38.660 1.00 72.94 791 ARG A CA 1
ATOM 6268 C C . ARG A 1 791 ? 6.053 -40.962 37.697 1.00 72.94 791 ARG A C 1
ATOM 6270 O O . ARG A 1 791 ? 6.711 -40.936 36.653 1.00 72.94 791 ARG A O 1
ATOM 6277 N N . PRO A 1 792 ? 5.111 -40.044 37.974 1.00 77.38 792 PRO A N 1
ATOM 6278 C CA . PRO A 1 792 ? 4.859 -38.925 37.086 1.00 77.38 792 PRO A CA 1
ATOM 6279 C C . PRO A 1 792 ? 5.922 -37.836 37.257 1.00 77.38 792 PRO A C 1
ATOM 6281 O O . PRO A 1 792 ? 6.240 -37.426 38.371 1.00 77.38 792 PRO A O 1
ATOM 6284 N N . ARG A 1 793 ? 6.427 -37.312 36.141 1.00 80.94 793 ARG A N 1
ATOM 6285 C CA . ARG A 1 793 ? 7.099 -36.010 36.091 1.00 80.94 793 ARG A CA 1
ATOM 6286 C C . ARG A 1 793 ? 6.060 -34.963 35.713 1.00 80.94 793 ARG A C 1
ATOM 6288 O O . ARG A 1 793 ? 5.433 -35.087 34.661 1.00 80.94 793 ARG A O 1
ATOM 6295 N N . ILE A 1 794 ? 5.886 -33.946 36.552 1.00 80.88 794 ILE A N 1
ATOM 6296 C CA . ILE A 1 794 ? 4.907 -32.879 36.320 1.00 80.88 794 ILE A CA 1
ATOM 6297 C C . ILE A 1 794 ? 5.655 -31.651 35.809 1.00 80.88 794 ILE A C 1
ATOM 6299 O O . ILE A 1 794 ? 6.578 -31.160 36.455 1.00 80.88 794 ILE A O 1
ATOM 6303 N N . GLU A 1 795 ? 5.255 -31.163 34.643 1.00 81.88 795 GLU A N 1
ATOM 6304 C CA . GLU A 1 795 ? 5.731 -29.915 34.061 1.00 81.88 795 GLU A CA 1
ATOM 6305 C C . GLU A 1 795 ? 4.584 -28.904 34.032 1.00 81.88 795 GLU A C 1
ATOM 6307 O O . GLU A 1 795 ? 3.517 -29.157 33.465 1.00 81.88 795 GLU A O 1
ATOM 6312 N N . ILE A 1 796 ? 4.815 -27.749 34.645 1.00 81.31 796 ILE A N 1
ATOM 6313 C CA . ILE A 1 796 ? 3.841 -26.672 34.780 1.00 81.31 796 ILE A CA 1
ATOM 6314 C C . ILE A 1 796 ? 4.432 -25.439 34.113 1.00 81.31 796 ILE A C 1
ATOM 6316 O O . ILE A 1 796 ? 5.436 -24.910 34.576 1.00 81.31 796 ILE A O 1
ATOM 6320 N N . GLN A 1 797 ? 3.818 -24.975 33.030 1.00 79.56 797 GLN A N 1
ATOM 6321 C CA . GLN A 1 797 ? 4.210 -23.752 32.333 1.00 79.56 797 GLN A CA 1
ATOM 6322 C C . GLN A 1 797 ? 3.116 -22.704 32.530 1.00 79.56 797 GLN A C 1
ATOM 6324 O O . GLN A 1 797 ? 2.029 -22.841 31.973 1.00 79.56 797 GLN A O 1
ATOM 6329 N N . ALA A 1 798 ? 3.386 -21.660 33.304 1.00 75.06 798 ALA A N 1
ATOM 6330 C CA . ALA A 1 798 ? 2.490 -20.523 33.463 1.00 75.06 798 ALA A CA 1
ATOM 6331 C C . ALA A 1 798 ? 2.956 -19.357 32.585 1.00 75.06 798 ALA A C 1
ATOM 6333 O O . ALA A 1 798 ? 4.120 -18.955 32.628 1.00 75.06 798 ALA A O 1
ATOM 6334 N N . LEU A 1 799 ? 2.037 -18.819 31.787 1.00 73.31 799 LEU A N 1
ATOM 6335 C CA . LEU A 1 799 ? 2.231 -17.606 31.005 1.00 73.31 799 LEU A CA 1
ATOM 6336 C C . LEU A 1 799 ? 1.476 -16.474 31.694 1.00 73.31 799 LEU A C 1
ATOM 6338 O O . LEU A 1 799 ? 0.277 -16.586 31.961 1.00 73.31 799 LEU A O 1
ATOM 6342 N N . PHE A 1 800 ? 2.192 -15.403 32.003 1.00 69.25 800 PHE A N 1
ATOM 6343 C CA . PHE A 1 800 ? 1.653 -14.200 32.619 1.00 69.25 800 PHE A CA 1
ATOM 6344 C C . PHE A 1 800 ? 1.608 -13.091 31.572 1.00 69.25 800 PHE A C 1
ATOM 6346 O O . PHE A 1 800 ? 2.447 -13.052 30.670 1.00 69.25 800 PHE A O 1
ATOM 6353 N N . ARG A 1 801 ? 0.627 -12.194 31.702 1.00 61.97 801 ARG A N 1
ATOM 6354 C CA . ARG A 1 801 ? 0.490 -11.033 30.820 1.00 61.97 801 ARG A CA 1
ATOM 6355 C C . ARG A 1 801 ? 1.796 -10.230 30.795 1.00 61.97 801 ARG A C 1
ATOM 6357 O O . ARG A 1 801 ? 2.462 -10.111 31.825 1.00 61.97 801 ARG A O 1
ATOM 6364 N N . GLU A 1 802 ? 2.141 -9.702 29.619 1.00 55.38 802 GLU A N 1
ATOM 6365 C CA . GLU A 1 802 ? 3.350 -8.899 29.414 1.00 55.38 802 GLU A CA 1
ATOM 6366 C C . GLU A 1 802 ? 3.502 -7.830 30.513 1.00 55.38 802 GLU A C 1
ATOM 6368 O O . GLU A 1 802 ? 2.528 -7.135 30.824 1.00 55.38 802 GLU A O 1
ATOM 6373 N N . PRO A 1 803 ? 4.689 -7.710 31.138 1.00 49.12 803 PRO A N 1
ATOM 6374 C CA . PRO A 1 803 ? 4.962 -6.650 32.095 1.00 49.12 803 PRO A CA 1
ATOM 6375 C C . PRO A 1 803 ? 4.683 -5.288 31.469 1.00 49.12 803 PRO A C 1
ATOM 6377 O O . PRO A 1 803 ? 5.100 -5.038 30.340 1.00 49.12 803 PRO A O 1
ATOM 6380 N N . GLU A 1 804 ? 4.104 -4.367 32.237 1.00 37.88 804 GLU A N 1
ATOM 6381 C CA . GLU A 1 804 ? 4.309 -2.947 31.968 1.00 37.88 804 GLU A CA 1
ATOM 6382 C C . GLU A 1 804 ? 5.804 -2.653 32.147 1.00 37.88 804 GLU A C 1
ATOM 6384 O O . GLU A 1 804 ? 6.287 -2.426 33.257 1.00 37.88 804 GLU A O 1
ATOM 6389 N N . THR A 1 805 ? 6.577 -2.717 31.067 1.00 46.59 805 THR A N 1
ATOM 6390 C CA . THR A 1 805 ? 7.931 -2.169 31.059 1.00 46.59 805 THR A CA 1
ATOM 6391 C C . THR A 1 805 ? 7.801 -0.654 31.038 1.00 46.59 805 THR A C 1
ATOM 6393 O O . THR A 1 805 ? 7.474 -0.076 30.001 1.00 46.59 805 THR A O 1
ATOM 6396 N N . ARG A 1 806 ? 8.040 0.006 32.177 1.00 38.25 806 ARG A N 1
ATOM 6397 C CA . ARG A 1 806 ? 8.251 1.456 32.175 1.00 38.25 806 ARG A CA 1
ATOM 6398 C C . ARG A 1 806 ? 9.634 1.734 31.613 1.00 38.25 806 ARG A C 1
ATOM 6400 O O . ARG A 1 806 ? 10.640 1.350 32.205 1.00 38.25 806 ARG A O 1
ATOM 6407 N N . PHE A 1 807 ? 9.655 2.386 30.458 1.00 47.16 807 PHE A N 1
ATOM 6408 C CA . PHE A 1 807 ? 10.853 2.984 29.899 1.00 47.16 807 PHE A CA 1
ATOM 6409 C C . PHE A 1 807 ? 10.919 4.425 30.401 1.00 47.16 807 PHE A C 1
ATOM 6411 O O . PHE A 1 807 ? 10.115 5.255 29.987 1.00 47.16 807 PHE A O 1
ATOM 6418 N N . THR A 1 808 ? 11.852 4.739 31.294 1.00 41.62 808 THR A N 1
ATOM 6419 C CA . THR A 1 808 ? 12.164 6.130 31.644 1.00 41.62 808 THR A CA 1
ATOM 6420 C C . THR A 1 808 ? 13.528 6.482 31.070 1.00 41.62 808 THR A C 1
ATOM 6422 O O . THR A 1 808 ? 14.544 5.872 31.403 1.00 41.62 808 THR A O 1
ATOM 6425 N N . ARG A 1 809 ? 13.558 7.456 30.154 1.00 39.75 809 ARG A N 1
ATOM 6426 C CA . ARG A 1 809 ? 14.801 7.986 29.590 1.00 39.75 809 ARG A CA 1
ATOM 6427 C C . ARG A 1 809 ? 15.271 9.141 30.468 1.00 39.75 809 ARG A C 1
ATOM 6429 O O . ARG A 1 809 ? 14.696 10.219 30.422 1.00 39.75 809 ARG A O 1
ATOM 6436 N N . GLU A 1 810 ? 16.327 8.927 31.243 1.00 39.31 810 GLU A N 1
ATOM 6437 C CA . GLU A 1 810 ? 16.918 9.961 32.100 1.00 39.31 810 GLU A CA 1
ATOM 6438 C C . GLU A 1 810 ? 18.380 10.169 31.674 1.00 39.31 810 GLU A C 1
ATOM 6440 O O . GLU A 1 810 ? 19.162 9.220 31.611 1.00 39.31 810 GLU A O 1
ATOM 6445 N N . ASN A 1 811 ? 18.763 11.397 31.302 1.00 36.28 811 ASN A N 1
ATOM 6446 C CA . ASN A 1 811 ? 20.135 11.753 30.895 1.00 36.28 811 ASN A CA 1
ATOM 6447 C C . ASN A 1 811 ? 20.742 10.883 29.769 1.00 36.28 811 ASN A C 1
ATOM 6449 O O . ASN A 1 811 ? 21.933 10.566 29.780 1.00 36.28 811 ASN A O 1
ATOM 6453 N N . GLY A 1 812 ? 19.927 10.465 28.794 1.00 42.78 812 GLY A N 1
ATOM 6454 C CA . GLY A 1 812 ? 20.379 9.613 27.685 1.00 42.78 812 GLY A CA 1
ATOM 6455 C C . GLY A 1 812 ? 20.598 8.141 28.057 1.00 42.78 812 GLY A C 1
ATOM 6456 O O . GLY A 1 812 ? 21.176 7.403 27.260 1.00 42.78 812 GLY A O 1
ATOM 6457 N N . ARG A 1 813 ? 20.132 7.709 29.236 1.00 44.00 813 ARG A N 1
ATOM 6458 C CA . ARG A 1 813 ? 20.144 6.316 29.705 1.00 44.00 813 ARG A CA 1
ATOM 6459 C C . ARG A 1 813 ? 18.723 5.764 29.747 1.00 44.00 813 ARG A C 1
ATOM 6461 O O . ARG A 1 813 ? 17.792 6.484 30.099 1.00 44.00 813 ARG A O 1
ATOM 6468 N N . TRP A 1 814 ? 18.565 4.494 29.388 1.00 46.75 814 TRP A N 1
ATOM 6469 C CA . TRP A 1 814 ? 17.290 3.790 29.493 1.00 46.75 814 TRP A CA 1
ATOM 6470 C C . TRP A 1 814 ? 17.186 3.147 30.879 1.00 46.75 814 TRP A C 1
ATOM 6472 O O . TRP A 1 814 ? 17.792 2.110 31.131 1.00 46.75 814 TRP A O 1
ATOM 6482 N N . ASN A 1 815 ? 16.410 3.744 31.781 1.00 42.66 815 ASN A N 1
ATOM 6483 C CA . ASN A 1 815 ? 15.989 3.058 32.996 1.00 42.66 815 ASN A CA 1
ATOM 6484 C C . ASN A 1 815 ? 14.799 2.165 32.639 1.00 42.66 815 ASN A C 1
ATOM 6486 O O . ASN A 1 815 ? 13.723 2.649 32.291 1.00 42.66 815 ASN A O 1
ATOM 6490 N N . VAL A 1 816 ? 15.026 0.851 32.664 1.00 51.06 816 VAL A N 1
ATOM 6491 C CA . VAL A 1 816 ? 14.000 -0.156 32.379 1.00 51.06 816 VAL A CA 1
ATOM 6492 C C . VAL A 1 816 ? 13.827 -1.033 33.601 1.00 51.06 816 VAL A C 1
ATOM 6494 O O . VAL A 1 816 ? 14.543 -2.013 33.777 1.00 51.06 816 VAL A O 1
ATOM 6497 N N . GLU A 1 817 ? 12.855 -0.696 34.437 1.00 43.41 817 GLU A N 1
ATOM 6498 C CA . GLU A 1 817 ? 12.514 -1.510 35.596 1.00 43.41 817 GLU A CA 1
ATOM 6499 C C . GLU A 1 817 ? 11.603 -2.667 35.144 1.00 43.41 817 GLU A C 1
ATOM 6501 O O . GLU A 1 817 ? 10.382 -2.518 35.077 1.00 43.41 817 GLU A O 1
ATOM 6506 N N . LEU A 1 818 ? 12.158 -3.845 34.806 1.00 46.72 818 LEU A N 1
ATOM 6507 C CA . LEU A 1 818 ? 11.302 -5.041 34.764 1.00 46.72 818 LEU A CA 1
ATOM 6508 C C . LEU A 1 818 ? 10.932 -5.394 36.191 1.00 46.72 818 LEU A C 1
ATOM 6510 O O . LEU A 1 818 ? 11.732 -5.949 36.945 1.00 46.72 818 LEU A O 1
ATOM 6514 N N . GLN A 1 819 ? 9.674 -5.159 36.515 1.00 44.12 819 GLN A N 1
ATOM 6515 C CA . GLN A 1 819 ? 9.108 -5.654 37.756 1.00 44.12 819 GLN A CA 1
ATOM 6516 C C . GLN A 1 819 ? 8.652 -7.126 37.639 1.00 44.12 819 GLN A C 1
ATOM 6518 O O . GLN A 1 819 ? 8.384 -7.751 38.665 1.00 44.12 819 GLN A O 1
ATOM 6523 N N . LYS A 1 820 ? 8.492 -7.696 36.421 1.00 50.81 820 LYS A N 1
ATOM 6524 C CA . LYS A 1 820 ? 7.634 -8.888 36.194 1.00 50.81 820 LYS A CA 1
ATOM 6525 C C . LYS A 1 820 ? 8.120 -9.838 35.074 1.00 50.81 820 LYS A C 1
ATOM 6527 O O . LYS A 1 820 ? 8.777 -9.401 34.136 1.00 50.81 820 LYS A O 1
ATOM 6532 N N . PHE A 1 821 ? 7.785 -11.134 35.159 1.00 53.31 821 PHE A N 1
ATOM 6533 C CA . PHE A 1 821 ? 8.129 -12.186 34.177 1.00 53.31 821 PHE A CA 1
ATOM 6534 C C . PHE A 1 821 ? 6.966 -12.535 33.240 1.00 53.31 821 PHE A C 1
ATOM 6536 O O . PHE A 1 821 ? 5.818 -12.506 33.671 1.00 53.31 821 PHE A O 1
ATOM 6543 N N . ILE A 1 822 ? 7.283 -12.951 32.004 1.00 59.09 822 ILE A N 1
ATOM 6544 C CA . ILE A 1 822 ? 6.303 -13.368 30.977 1.00 59.09 822 ILE A CA 1
ATOM 6545 C C . ILE A 1 822 ? 5.990 -14.872 31.071 1.00 59.09 822 ILE A C 1
ATOM 6547 O O . ILE A 1 822 ? 4.860 -15.288 30.829 1.00 59.09 822 ILE A O 1
ATOM 6551 N N . GLN A 1 823 ? 6.972 -15.705 31.433 1.00 62.62 823 GLN A N 1
ATOM 6552 C CA . GLN A 1 823 ? 6.803 -17.159 31.482 1.00 62.62 823 GLN A CA 1
ATOM 6553 C C . GLN A 1 823 ? 7.566 -17.782 32.658 1.00 62.62 823 GLN A C 1
ATOM 6555 O O . GLN A 1 823 ? 8.762 -17.544 32.838 1.00 62.62 823 GLN A O 1
ATOM 6560 N N . GLU A 1 824 ? 6.878 -18.627 33.424 1.00 67.56 824 GLU A N 1
ATOM 6561 C CA . GLU A 1 824 ? 7.447 -19.421 34.515 1.00 67.56 824 GLU A CA 1
ATOM 6562 C C . GLU A 1 824 ? 7.222 -20.910 34.243 1.00 67.56 824 GLU A C 1
ATOM 6564 O O . GLU A 1 824 ? 6.114 -21.327 33.906 1.00 67.56 824 GLU A O 1
ATOM 6569 N N . THR A 1 825 ? 8.280 -21.712 34.365 1.00 69.00 825 THR A N 1
ATOM 6570 C CA . THR A 1 825 ? 8.219 -23.169 34.221 1.00 69.00 825 THR A CA 1
ATOM 6571 C C . THR A 1 825 ? 8.655 -23.833 35.523 1.00 69.00 825 THR A C 1
ATOM 6573 O O . THR A 1 825 ? 9.764 -23.604 36.003 1.00 69.00 825 THR A O 1
ATOM 6576 N N . ILE A 1 826 ? 7.783 -24.662 36.091 1.00 67.19 826 ILE A N 1
ATOM 6577 C CA . ILE A 1 826 ? 8.066 -25.489 37.264 1.00 67.19 826 ILE A CA 1
ATOM 6578 C C . ILE A 1 826 ? 8.114 -26.944 36.816 1.00 67.19 826 ILE A C 1
ATOM 6580 O O . ILE A 1 826 ? 7.170 -27.457 36.212 1.00 67.19 826 ILE A O 1
ATOM 6584 N N . ILE A 1 827 ? 9.219 -27.609 37.128 1.00 66.62 827 ILE A N 1
ATOM 6585 C CA . ILE A 1 827 ? 9.415 -29.033 36.895 1.00 66.62 827 ILE A CA 1
ATOM 6586 C C . ILE A 1 827 ? 9.470 -29.708 38.262 1.00 66.62 827 ILE A C 1
ATOM 6588 O O . ILE A 1 827 ? 10.337 -29.409 39.081 1.00 66.62 827 ILE A O 1
ATOM 6592 N N . ILE A 1 828 ? 8.537 -30.626 38.500 1.00 68.06 828 ILE A N 1
ATOM 6593 C CA . ILE A 1 828 ? 8.476 -31.430 39.720 1.00 68.06 828 ILE A CA 1
ATOM 6594 C C . ILE A 1 828 ? 8.847 -32.865 39.343 1.00 68.06 828 ILE A C 1
ATOM 6596 O O . ILE A 1 828 ? 8.224 -33.469 38.460 1.00 68.06 828 ILE A O 1
ATOM 6600 N N . SER A 1 829 ? 9.870 -33.407 40.003 1.00 59.34 829 SER A N 1
ATOM 6601 C CA . SER A 1 829 ? 10.368 -34.764 39.765 1.00 59.34 829 SER A CA 1
ATOM 6602 C C . SER A 1 829 ? 10.652 -35.495 41.085 1.00 59.34 829 SER A C 1
ATOM 6604 O O . SER A 1 829 ? 11.187 -34.897 42.012 1.00 59.34 829 SER A O 1
ATOM 6606 N N . GLY A 1 830 ? 10.281 -36.779 41.189 1.00 54.31 830 GLY A N 1
ATOM 6607 C CA . GLY A 1 830 ? 10.685 -37.652 42.306 1.00 54.31 830 GLY A CA 1
ATOM 6608 C C . GLY A 1 830 ? 9.627 -38.664 42.787 1.00 54.31 830 GLY A C 1
ATOM 6609 O O . GLY A 1 830 ? 8.523 -38.722 42.249 1.00 54.31 830 GLY A O 1
ATOM 6610 N N . ASP A 1 831 ? 9.999 -39.507 43.768 1.00 51.19 831 ASP A N 1
ATOM 6611 C CA . ASP A 1 831 ? 9.082 -40.419 44.490 1.00 51.19 831 ASP A CA 1
ATOM 6612 C C . ASP A 1 831 ? 8.161 -39.559 45.363 1.00 51.19 831 ASP A C 1
ATOM 6614 O O . ASP A 1 831 ? 8.632 -38.804 46.215 1.00 51.19 831 ASP A O 1
ATOM 6618 N N . LEU A 1 832 ? 6.855 -39.642 45.124 1.00 52.59 832 LEU A N 1
ATOM 6619 C CA . LEU A 1 832 ? 5.852 -38.804 45.783 1.00 52.59 832 LEU A CA 1
ATOM 6620 C C . LEU A 1 832 ? 5.091 -39.563 46.883 1.00 52.59 832 LEU A C 1
ATOM 6622 O O . LEU A 1 832 ? 4.032 -39.108 47.295 1.00 52.59 832 LEU A O 1
ATOM 6626 N N . ASP A 1 833 ? 5.578 -40.712 47.352 1.00 44.06 833 ASP A N 1
ATOM 6627 C CA . ASP A 1 833 ? 4.917 -41.489 48.408 1.00 44.06 833 ASP A CA 1
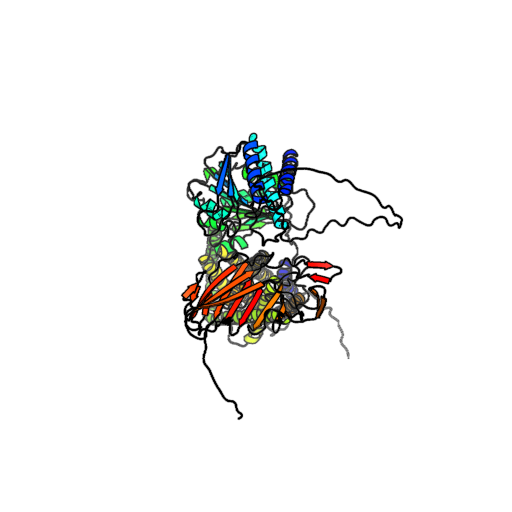ATOM 6628 C C . ASP A 1 833 ? 5.322 -40.986 49.804 1.00 44.06 833 ASP A C 1
ATOM 6630 O O . ASP A 1 833 ? 6.468 -41.123 50.234 1.00 44.06 833 ASP A O 1
ATOM 6634 N N . GLY A 1 834 ? 4.366 -40.394 50.524 1.00 40.00 834 GLY A N 1
ATOM 6635 C CA . GLY A 1 834 ? 4.478 -40.112 51.953 1.00 40.00 834 GLY A CA 1
ATOM 6636 C C . GLY A 1 834 ? 3.882 -41.257 52.767 1.00 40.00 834 GLY A C 1
ATOM 6637 O O . GLY A 1 834 ? 2.678 -41.263 53.018 1.00 40.00 834 GLY A O 1
ATOM 6638 N N . ASP A 1 835 ? 4.699 -42.219 53.199 1.00 32.78 835 ASP A N 1
ATOM 6639 C CA . ASP A 1 835 ? 4.240 -43.261 54.123 1.00 32.78 835 ASP A CA 1
ATOM 6640 C C . ASP A 1 835 ? 4.016 -42.674 55.529 1.00 32.78 835 ASP A C 1
ATOM 6642 O O . ASP A 1 835 ? 4.948 -42.270 56.227 1.00 32.78 835 ASP A O 1
ATOM 6646 N N . THR A 1 836 ? 2.756 -42.664 55.967 1.00 31.03 836 THR A N 1
ATOM 6647 C CA . THR A 1 836 ? 2.373 -42.604 57.386 1.00 31.03 836 THR A CA 1
ATOM 6648 C C . THR A 1 836 ? 1.632 -43.889 57.720 1.00 31.03 836 THR A C 1
ATOM 6650 O O . THR A 1 836 ? 0.406 -43.938 57.781 1.00 31.03 836 THR A O 1
ATOM 6653 N N . GLN A 1 837 ? 2.390 -44.965 57.915 1.00 29.70 837 GLN A N 1
ATOM 6654 C CA . GLN A 1 837 ? 1.843 -46.223 58.401 1.00 29.70 837 GLN A CA 1
ATOM 6655 C C . GLN A 1 837 ? 1.772 -46.156 59.933 1.00 29.70 837 GLN A C 1
ATOM 6657 O O . GLN A 1 837 ? 2.783 -46.173 60.633 1.00 29.70 837 GLN A O 1
ATOM 6662 N N . THR A 1 838 ? 0.559 -45.971 60.452 1.00 30.00 838 THR A N 1
ATOM 6663 C CA . THR A 1 838 ? 0.237 -46.135 61.873 1.00 30.00 838 THR A CA 1
ATOM 6664 C C . THR A 1 838 ? -0.073 -47.610 62.097 1.00 30.00 838 THR A C 1
ATOM 6666 O O . THR A 1 838 ? -1.182 -48.056 61.815 1.00 30.00 838 THR A O 1
ATOM 6669 N N . ASP A 1 839 ? 0.908 -48.370 62.581 1.00 29.53 839 ASP A N 1
ATOM 6670 C CA . ASP A 1 839 ? 0.697 -49.761 62.980 1.00 29.53 839 ASP A CA 1
ATOM 6671 C C . ASP A 1 839 ? 0.177 -49.814 64.422 1.00 29.53 839 ASP A C 1
ATOM 6673 O O . ASP A 1 839 ? 0.878 -49.493 65.386 1.00 29.53 839 ASP A O 1
ATOM 6677 N N . ALA A 1 840 ? -1.085 -50.220 64.548 1.00 29.58 840 ALA A N 1
ATOM 6678 C CA . ALA A 1 840 ? -1.683 -50.710 65.776 1.00 29.58 840 ALA A CA 1
ATOM 6679 C C . ALA A 1 840 ? -1.837 -52.238 65.686 1.00 29.58 840 ALA A C 1
ATOM 6681 O O . ALA A 1 840 ? -2.243 -52.766 64.653 1.00 29.58 840 ALA A O 1
ATOM 6682 N N . ASP A 1 841 ? -1.566 -52.883 66.822 1.00 30.28 841 ASP A N 1
ATOM 6683 C CA . ASP A 1 841 ? -1.819 -54.278 67.208 1.00 30.28 841 ASP A CA 1
ATOM 6684 C C . ASP A 1 841 ? -0.822 -55.387 66.806 1.00 30.28 841 ASP A C 1
ATOM 6686 O O . ASP A 1 841 ? -0.805 -55.897 65.692 1.00 30.28 841 ASP A O 1
ATOM 6690 N N . GLY A 1 842 ? -0.147 -55.920 67.840 1.00 28.14 842 GLY A N 1
ATOM 6691 C CA . GLY A 1 842 ? -0.337 -57.336 68.185 1.00 28.14 842 GLY A CA 1
ATOM 6692 C C . GLY A 1 842 ? 0.888 -58.260 68.208 1.00 28.14 842 GLY A C 1
ATOM 6693 O O . GLY A 1 842 ? 1.191 -58.896 67.212 1.00 28.14 842 GLY A O 1
ATOM 6694 N N . ASN A 1 843 ? 1.474 -58.423 69.404 1.00 28.38 843 ASN A N 1
ATOM 6695 C CA . ASN A 1 843 ? 2.065 -59.645 69.996 1.00 28.38 843 ASN A CA 1
ATOM 6696 C C . ASN A 1 843 ? 2.847 -60.660 69.129 1.00 28.38 843 ASN A C 1
ATOM 6698 O O . ASN A 1 843 ? 2.273 -61.361 68.301 1.00 28.38 843 ASN A O 1
ATOM 6702 N N . GLY A 1 844 ? 4.085 -60.961 69.551 1.00 27.67 844 GLY A N 1
ATOM 6703 C CA . GLY A 1 844 ? 4.702 -62.269 69.283 1.00 27.67 844 GLY A CA 1
ATOM 6704 C C . GLY A 1 844 ? 6.221 -62.331 69.445 1.00 27.67 844 GLY A C 1
ATOM 6705 O O . GLY A 1 844 ? 6.951 -62.103 68.498 1.00 27.67 844 GLY A O 1
ATOM 6706 N N . GLU A 1 845 ? 6.650 -62.649 70.664 1.00 28.69 845 GLU A N 1
ATOM 6707 C CA . GLU A 1 845 ? 7.917 -63.259 71.103 1.00 28.69 845 GLU A CA 1
ATOM 6708 C C . GLU A 1 845 ? 9.077 -63.571 70.120 1.00 28.69 845 GLU A C 1
ATOM 6710 O O . GLU A 1 845 ? 8.943 -64.352 69.185 1.00 28.69 845 GLU A O 1
ATOM 6715 N N . ARG A 1 846 ? 10.263 -63.170 70.614 1.00 28.12 846 ARG A N 1
ATOM 6716 C CA . ARG A 1 846 ? 11.533 -63.922 70.742 1.00 28.12 846 ARG A CA 1
ATOM 6717 C C . ARG A 1 846 ? 12.556 -63.959 69.595 1.00 28.12 846 ARG A C 1
ATOM 6719 O O . ARG A 1 846 ? 12.419 -64.667 68.608 1.00 28.12 846 ARG A O 1
ATOM 6726 N N . ASP A 1 847 ? 13.686 -63.352 69.966 1.00 28.78 847 ASP A N 1
ATOM 6727 C CA . ASP A 1 847 ? 15.021 -63.954 70.067 1.00 28.78 847 ASP A CA 1
ATOM 6728 C C . ASP A 1 847 ? 16.022 -63.810 68.904 1.00 28.78 847 ASP A C 1
ATOM 6730 O O . ASP A 1 847 ? 15.818 -64.240 67.774 1.00 28.78 847 ASP A O 1
ATOM 6734 N N . THR A 1 848 ? 17.201 -63.337 69.332 1.00 30.22 848 THR A N 1
ATOM 6735 C CA . THR A 1 848 ? 18.568 -63.527 68.812 1.00 30.22 848 THR A CA 1
ATOM 6736 C C . THR A 1 848 ? 19.095 -62.632 67.674 1.00 30.22 848 THR A C 1
ATOM 6738 O O . THR A 1 848 ? 18.860 -62.857 66.494 1.00 30.22 848 THR A O 1
ATOM 6741 N N . GLU A 1 849 ? 19.943 -61.669 68.073 1.00 28.98 849 GLU A N 1
ATOM 6742 C CA . GLU A 1 849 ? 21.252 -61.365 67.447 1.00 28.98 849 GLU A CA 1
ATOM 6743 C C . GLU A 1 849 ? 22.068 -62.659 67.160 1.00 28.98 849 GLU A C 1
ATOM 6745 O O . GLU A 1 849 ? 21.800 -63.652 67.843 1.00 28.98 849 GLU A O 1
ATOM 6750 N N . PRO A 1 850 ? 23.112 -62.696 66.284 1.00 41.16 850 PRO A N 1
ATOM 6751 C CA . PRO A 1 850 ? 24.006 -61.578 65.932 1.00 41.16 850 PRO A CA 1
ATOM 6752 C C . PRO A 1 850 ? 24.524 -61.505 64.467 1.00 41.16 850 PRO A C 1
ATOM 6754 O O . PRO A 1 850 ? 24.345 -62.405 63.655 1.00 41.16 850 PRO A O 1
ATOM 6757 N N . GLU A 1 851 ? 25.233 -60.399 64.206 1.00 29.59 851 GLU A N 1
ATOM 6758 C CA . GLU A 1 851 ? 26.442 -60.235 63.368 1.00 29.59 851 GLU A CA 1
ATOM 6759 C C . GLU A 1 851 ? 26.491 -60.703 61.893 1.00 29.59 851 GLU A C 1
ATOM 6761 O O . GLU A 1 851 ? 26.549 -61.884 61.575 1.00 29.59 851 GLU A O 1
ATOM 6766 N N . GLY A 1 852 ? 26.747 -59.720 61.016 1.00 34.00 852 GLY A N 1
ATOM 6767 C CA . GLY A 1 852 ? 27.947 -59.725 60.167 1.00 34.00 852 GLY A CA 1
ATOM 6768 C C . GLY A 1 852 ? 27.869 -60.384 58.785 1.00 34.00 852 GLY A C 1
ATOM 6769 O O . GLY A 1 852 ? 28.085 -61.582 58.650 1.00 34.00 852 GLY A O 1
ATOM 6770 N N . SER A 1 853 ? 27.726 -59.569 57.734 1.00 35.00 853 SER A N 1
ATOM 6771 C CA . SER A 1 853 ? 28.752 -59.333 56.688 1.00 35.00 853 SER A CA 1
ATOM 6772 C C . SER A 1 853 ? 28.258 -58.329 55.653 1.00 35.00 853 SER A C 1
ATOM 6774 O O . SER A 1 853 ? 27.068 -58.420 55.280 1.00 35.00 853 SER A O 1
#

Sequence (853 aa):
MYSQGRKLYGMRFRVPALVTLLLVTGIFAALLPGECSVRFLSGSVIHAQDSVADYPTDAVLRYEQIFNELKNIGEARENSPEAAELFNYLGRFADEHGILRDWQQISRREQFHSFGRNVRFSIPGEQQSRLTVILPYVLPPGTRATRGGTSQGDASGGDAAPDSDSAPDSDSAPDSDSAPDSDSTPDSDSGPDSSRLDTLETLAAVLSILANLEEEMPAANLEIYFLGSMDEQKGMREYLSINRAVLPQAVVYLDGSAAHADSVIIENGDTGIVSPLWLVRHIQNLLDAYEIPGGLTNSRTQLYRIGLARPSEIGRLLQSELNAIAIQFQETESGTSPVLPRNLQFLHDLLISSDDEDIAENADITGLWDQHYLSFSIGSRQFLLNEMLYVQTVLAVILLLLLWLFIFRKRRRKYLKTLGRNFWNLPLLYSAMFAFIFMGSLMVSMVEQLRGIENLWRYLPIPLFLLKIITASFLFTVFFTLIRRFPLSKNGSFYSAAAILILAADVFIFGIININFAYYFLWALFWAFIFSISRNRLLKSISALLSPMLIAISVVDIIRIDETLLIGELIASDAGINLLVAFILLPFMLMLIRLDFLFPHPVRGRRNFTLRYSALAMLLLLLANLLSTFVLEPFPERQPQQIIIRGENSREYDSRSRQSDAAATELETRVRAYSNARLGKLDFSLAGQEFSAETRNTSYPFPVTQISGRLNYTLESRSFLGRTTYSLVLDSGSERAESIRISLFTSEDTSPYDATLPYRFITGRGEIRFLNGINPPSPLNLEFTLPSRTRPRIEIQALFREPETRFTRENGRWNVELQKFIQETIIISGDLDGDTQTDADGNGERDTEPEGS

Mean predicted aligned error: 17.62 Å

Radius of gyration: 36.99 Å; Cα contacts (8 Å, |Δi|>4): 1299; chains: 1; bounding box: 100×98×116 Å

Secondary structure (DSSP, 8-state):
--------------HHHHHHHHHHHHHHHTTSSS--------------TTSSS-S-HHHHHHHHHHHHHHHHH---BTT-HHHHHHHHHHHHHHHHTT-EEEEEES-SSSSS----EEEEEEE--SSS-EEEEEEE-SB------------PPP------------------------------PPP---STTHHHHHHHHHHHHHHHHHTTTTS---SSEEEEEEES--GGGHHHHHHHHH--S-S-EEEEEEEE-TTT-SEEEEE-EETTEE--HHHHHHHHHHHHHTT--EEE-HHHHHHHHHT-SPPPTTHHHHHTT-EEEEEEEE--S---S--HHHHHHHHHHHHT----HHHHTTTSSSSTT----EEEEETTEEEEE-HHHHHHHHHHHHHHHHHHHHHTHHHHHHHHHHHHHTTTHHHHHHHHHHHHHHHHHHHHHHHHHHHT-TTGGGT-HHHHHHHHHHHHHHHHHHHHHHHTTSS----HHHHHHHHHHHHHHHHHHHHHH-GGGHHHHHHHHHHHHHHHH---HHHHHHHHHHTTHHHHHHHHHHHHTT-HHHHHHHHTT-HHHHHHHHHHHHHHHHHHHHHHTTS--SSTT---HHHHHHHHHHHHHHHHHHHHHHHS-SS-TTSPPPEEEEEEEEEEEETTS-TT----EEEEEEEEEEESS--EEEEEEETTEEEEEEESSSEEEE-------S-EEEEEEEEETTEEEEEEEEE-TTS--SEEEEEEE-SS----SEESS-EEEETTTTEEEE---SS--SSEEEEEEEETT--PEEEEEEE-PPP--EEEEETTEEEEE----SEEEEEEES-----------------------

Nearest PDB structures (foldseek):
  6kki-assembly1_A  TM=2.058E-01  e=3.900E+00  Escherichia coli K-12
  6kkl-assembly1_A  TM=2.014E-01  e=4.095E+00  Escherichia coli K-12
  6mrt-assembly1_A  TM=2.125E-01  e=8.523E+00  Escherichia coli K-12
  8hpk-assembly1_A  TM=1.906E-01  e=8.116E+00  Oxalobacter formigenes
  8vpb-assembly1_B  TM=1.399E-01  e=8.950E+00  Acetivibrio thermocellus ATCC 27405

Foldseek 3Di:
DDDDDDDPPPPPPDPLLVLLVCLLVVLVVLQDPDPPQVDDDDDDDDDPPPPLPPLDPQLVVQLVVQLVVLVVLPAAAWPDVSVVVVVVVVVVLCVVQVWDKDKDALDDPDPDHTRFMKMKTKAAAQDAEEEEEEAEDHEYHPLDPDDDDDDDDDDDDDDDDDDDDDDDDDDDDDDDDDDDDDDDDDDDFPDPVQQRSFRSQVVSLLSSLSSPCVVAGANHTYMYMYFRHPVVCSSVVRVCVPDQDPHNYEYEYEGTHLFAFLAKEKDAAAAQFGAWPLVQVVLQVLCVSLLRFYGYDQLQLVCRNNRLFDGDPCHVVVVSVHRYMYMYRDHDPDDDDRRNSSSSVSVSCVRGVPVDPSSVVVVDDDRGHQSQWGWDDNPRHIDIGTPVVLVVVVVVLVVVVVVVCVVPVVVVVVLVVLCVVQVVVVVVLLVLLLVQLLVLLVVLVVLCVVQQFPPLCLLVLSLSLCSSVLSSLLSSLVVCVVCVVPPHDPDLSNLLSVLLVLLVVVLVVVCVSPVNVNVLSSQLNVLSVQLNPDPDLVSNSVSLSRNNSSVSVSVSSVSVVSSPSVSCVCSHNPSVNSSVVSSVCSSSSSSQVSSQVVDDDPDPPDGCPSSVSSSVSSVVVSVVSSVVSVPDDSADPSRHWDKDKAKEWEWEDALPDDPPDRPGPDTDIKIKIATSGQPAWAFEAEPNDTDTDGTRHRMDTDPDDDDDDQKDWDWAWDDDPQKIKIKIWIASDPFFFQDKKKKKAKPDLWDWPDKPFDWDRDPPGSIIIGDDHGRADGGDIMMTMTGLVIFIKIKMKTAGRDDPFDFDQDPNHTYTYPPDHGMYIYIYGYNNDDDPDDDDDDDDDDDDDDDDD